Protein 7ROR (pdb70)

Organism: Plasmodium falciparum (isolate 3D7) (NCBI:txid36329)

Sequence (718 aa):
AQEESKIEDVDKILNDILSISSECIQPDELRVKLLLKRKLICYDGFEPSGRMHIAQGLLKSIIVNKLTSNGCTFIFWIADWFAHLNNKMSGDLKKIKKVGSYFIEVWKSCGMNMENVQFLWASEEINKKPNEYWSLVLDDISRSFNINRMKRCLKIMGRSEGEENYCSQILYPCMQCADIFFLNVDICQLGIDQRKVNMMLAREYCDIKKIKKKPVILSHGMLPGLLEGQEKMSKSDENSAIFMDDSESDVNRKIKKAYCPPNVIENNPIYAYAKSIIFPSYNEFNLVRKEKNGGDKTYYTLQELEHDYVNGFIHPLDLKDNVAMYINKLLQPVRDHFQNNIEAKNLLNEIKKYKVTKEIEEKKAQEESKIEDVDKILNDILSISSECIQPDELRVKLLLKRKLICYDGFEPSGRMHIAQGLLKSIIVNKLTSNGCTFIFWIADWFAHLNNKMSGDLKKIKKVGSYFIEVWKSCGMNMENVQFLWASEEINKKPNEYWSLVLDISRSFNINRMKRCLKIMGRSEGEENYCSQILYPCMQCADIFFLNVDICQLGIDQRKVNMMLAREYCDIKKIKKKPVILSHGMLPGLLEGQEKMSKSDENSAIFMDDSESDVNRKIKKAYCPPNVIENNPIYAYAKSIIFPSYNEFNLVRKEKNGGDKTYYTLQELEHDYVNGFIHPLDLKDNVAMYIINKLLQPVRDHFQNNIEAKNNLLNEIKKYKVTK

Foldseek 3Di:
DCVVVVLVVLVVLLVVLLVQFPDKQDSPLVSVVLPDPAAAEEEEEDFLQAFAFCCVALLVQLNVCSRVVSPHAYEYELELVLCLLLCGLVSPSVLRVLSLVLSVLRNCLLHPVDDRYHYHYPVVLCVVPVVLQVVQLVVLLVVDDPVLQLVQQLLSPGHPVDDDDCSSSSSLSNVLSCCVSVVHQEYEYAPSRVSSLVSNQVVCVVVVPPRHHMYGHGYAQAFFEPPRRHQDPPDPLRGHGLQDDLVRLLVSLVPGAADFLDDVSRNLNSLCVSRVCSVVQWAWQADDVVLPGIDIGNDVVVVNVCRNVRSAPSVSSSVRSSVRSNVSSVSVNVSLVPVVVSVVSVVVSNPGDTDD/DVVVVVVVVVVVLVLLCVLLVVLLVQFPDKQDSVLVSVVLPDPAAAEEEEEDFLAAFAFCCLQQLVLLSQQSRVVSRHAYEYEDELVLNLLLCGLVSPSVLRVLSSVLSVLRNVLQPHDCPRYYYHYPVVLCVVPVVLQVVQLVVLLVVDDPVLLLVQQLLSPDHPPDDDDCSSSSSLSNVLSVCVSVPHQEYEYAPSRVSSLVSNQVVCVVVVPPRHHMYRHGYAQAFQAQPGRHQDPVDPLGGDGLPQALVRLLVSLVPGAADFLDDVSGNLVVCCPSRQCSVPCKQWQADDVVLPGIDIGNDNVSVNVCRNVVNQPRVSSSVSSSVSVNVSSVSVNCSLVVPVVSVVSVVVSVPTDRTD

Structure (mmCIF, N/CA/C/O backbone):
data_7ROR
#
_entry.id   7ROR
#
_cell.length_a   137.612
_cell.length_b   46.597
_cell.length_c   141.402
_cell.angle_alpha   90.000
_cell.angle_beta   93.806
_cell.angle_gamma   90.000
#
_symmetry.space_group_name_H-M   'C 1 2 1'
#
loop_
_entity.id
_entity.type
_entity.pdbx_description
1 polymer 'Tyrosine--tRNA ligase'
2 non-polymer "5'-O-[(S)-{[(2S)-2-amino-3-(4-hydroxyphenyl)propanoyl]oxy}(hydroxy)phosphoryl]adenosine"
3 non-polymer 'MALONATE ION'
4 non-polymer 'CHLORIDE ION'
5 non-polymer 'MAGNESIUM 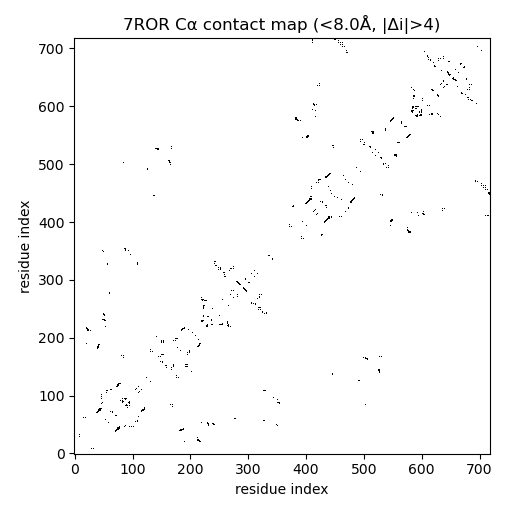ION'
6 water water
#
loop_
_atom_site.group_PDB
_atom_site.id
_atom_site.type_symbol
_atom_site.label_atom_id
_atom_site.label_alt_id
_atom_site.label_comp_id
_atom_site.label_asym_id
_atom_site.label_entity_id
_atom_site.label_seq_id
_atom_site.pdbx_PDB_ins_code
_atom_site.Cartn_x
_atom_site.Cartn_y
_atom_site.Cartn_z
_atom_site.occupancy
_atom_site.B_iso_or_equiv
_atom_site.auth_seq_id
_atom_site.auth_comp_id
_atom_site.auth_asym_id
_atom_site.auth_atom_id
_atom_site.pdbx_PDB_model_num
ATOM 1 N N . ALA A 1 19 ? 51.20002 -2.83657 40.53192 1.000 105.82280 18 ALA A N 1
ATOM 2 C CA . ALA A 1 19 ? 49.95783 -3.57084 40.76290 1.000 112.49142 18 ALA A CA 1
ATOM 3 C C . ALA A 1 19 ? 49.22196 -3.06789 42.01431 1.000 113.38848 18 ALA A C 1
ATOM 4 O O . ALA A 1 19 ? 49.57828 -3.40554 43.14882 1.000 91.97398 18 ALA A O 1
ATOM 6 N N . GLN A 1 20 ? 48.18624 -2.25415 41.79299 1.000 123.09568 19 GLN A N 1
ATOM 7 C CA . GLN A 1 20 ? 47.35047 -1.74584 42.87309 1.000 127.97369 19 GLN A CA 1
ATOM 8 C C . GLN A 1 20 ? 45.91017 -2.24562 42.81448 1.000 122.37887 19 GLN A C 1
ATOM 9 O O . GLN A 1 20 ? 45.15295 -2.01637 43.76760 1.000 113.92003 19 GLN A O 1
ATOM 15 N N . GLU A 1 21 ? 45.50448 -2.91412 41.72861 1.000 116.43361 20 GLU A N 1
ATOM 16 C CA . GLU A 1 21 ? 44.21364 -3.59525 41.73574 1.000 109.98176 20 GLU A CA 1
ATOM 17 C C . GLU A 1 21 ? 44.20949 -4.77090 42.69991 1.000 105.38266 20 GLU A C 1
ATOM 18 O O . GLU A 1 21 ? 43.12801 -5.21873 43.11175 1.000 94.92215 20 GLU A O 1
ATOM 24 N N . GLU A 1 22 ? 45.40154 -5.28183 43.03962 1.000 105.56519 21 GLU A N 1
ATOM 25 C CA . GLU A 1 22 ? 45.55575 -6.24262 44.12748 1.000 93.60016 21 GLU A CA 1
ATOM 26 C C . GLU A 1 22 ? 44.86904 -5.74856 45.38958 1.000 84.02580 21 GLU A C 1
ATOM 27 O O . GLU A 1 22 ? 44.06305 -6.46477 45.99371 1.000 83.68552 21 GLU A O 1
ATOM 33 N N . SER A 1 23 ? 45.18175 -4.51660 45.80310 1.000 86.43146 22 SER A N 1
ATOM 34 C CA . SER A 1 23 ? 44.49232 -3.91944 46.94276 1.000 90.03440 22 SER A CA 1
ATOM 35 C C . SER A 1 23 ? 42.98722 -3.83208 46.69614 1.000 90.06973 22 SER A C 1
ATOM 36 O O . SER A 1 23 ? 42.18525 -4.17851 47.57682 1.000 76.74420 22 SER A O 1
ATOM 39 N N . LYS A 1 24 ? 42.59018 -3.38956 45.49619 1.000 90.46982 23 LYS A N 1
ATOM 40 C CA . LYS A 1 24 ? 41.17236 -3.25764 45.16408 1.000 89.28010 23 LYS A CA 1
ATOM 41 C C . LYS A 1 24 ? 40.43312 -4.56052 45.41901 1.000 83.15999 23 LYS A C 1
ATOM 42 O O . LYS A 1 24 ? 39.37592 -4.57843 46.06203 1.000 81.41930 23 LYS A O 1
ATOM 48 N N . ILE A 1 25 ? 41.00337 -5.67016 44.94206 1.000 85.81063 24 ILE A N 1
ATOM 49 C CA . ILE A 1 25 ? 40.34627 -6.96524 45.06443 1.000 78.80669 24 ILE A CA 1
ATOM 50 C C . ILE A 1 25 ? 40.31629 -7.42996 46.51444 1.000 82.35971 24 ILE A C 1
ATOM 51 O O . ILE A 1 25 ? 39.29379 -7.94300 46.98504 1.000 69.62129 24 ILE A O 1
ATOM 56 N N . GLU A 1 26 ? 41.43607 -7.29294 47.24031 1.000 64.74966 25 GLU A N 1
ATOM 57 C CA . GLU A 1 26 ? 41.42643 -7.67405 48.64797 1.000 72.08736 25 GLU A CA 1
ATOM 58 C C . GLU A 1 26 ? 40.38468 -6.88761 49.41002 1.000 68.13074 25 GLU A C 1
ATOM 59 O O . GLU A 1 26 ? 39.64657 -7.45567 50.22221 1.000 65.32636 25 GLU A O 1
ATOM 65 N N . ASP A 1 27 ? 40.29128 -5.58220 49.14282 1.000 69.88958 26 ASP A N 1
ATOM 66 C CA . ASP A 1 27 ? 39.29169 -4.76306 49.82231 1.000 73.93225 26 ASP A CA 1
ATOM 67 C C . ASP A 1 27 ? 37.89537 -5.32464 49.57838 1.000 69.81618 26 ASP A C 1
ATOM 68 O O . ASP A 1 27 ? 37.18097 -5.69058 50.52217 1.000 63.77812 26 ASP A O 1
ATOM 73 N N . VAL A 1 28 ? 37.52517 -5.45902 48.29792 1.000 69.93379 27 VAL A N 1
ATOM 74 C CA . VAL A 1 28 ? 36.16598 -5.85674 47.92892 1.000 73.52769 27 VAL A CA 1
ATOM 75 C C . VAL A 1 28 ? 35.80983 -7.19361 48.55674 1.000 66.87684 27 VAL A C 1
ATOM 76 O O . VAL A 1 28 ? 34.70671 -7.37340 49.08282 1.000 60.17716 27 VAL A O 1
ATOM 80 N N . ASP A 1 29 ? 36.74694 -8.14608 48.52215 1.000 61.19195 28 ASP A N 1
ATOM 81 C CA . ASP A 1 29 ? 36.52785 -9.45260 49.13896 1.000 61.12382 28 ASP A CA 1
ATOM 82 C C . ASP A 1 29 ? 36.23066 -9.32496 50.62601 1.000 65.37456 28 ASP A C 1
ATOM 83 O O . ASP A 1 29 ? 35.38002 -10.04517 51.16358 1.000 63.38887 28 ASP A O 1
ATOM 88 N N . LYS A 1 30 ? 36.94279 -8.43338 51.31887 1.000 72.64741 29 LYS A N 1
ATOM 89 C CA . LYS A 1 30 ? 36.65506 -8.21740 52.73421 1.000 71.83361 29 LYS A CA 1
ATOM 90 C C . LYS A 1 30 ? 35.28673 -7.57339 52.91277 1.000 66.78476 29 LYS A C 1
ATOM 91 O O . LYS A 1 30 ? 34.49306 -8.01733 53.75483 1.000 57.80359 29 LYS A O 1
ATOM 97 N N . ILE A 1 31 ? 35.01492 -6.50209 52.14656 1.000 58.45145 30 ILE A N 1
ATOM 98 C CA . ILE A 1 31 ? 33.68741 -5.88206 52.12436 1.000 68.41158 30 ILE A CA 1
ATOM 99 C C . ILE A 1 31 ? 32.61468 -6.95251 52.01870 1.000 63.95562 30 ILE A C 1
ATOM 100 O O . ILE A 1 31 ? 31.68882 -7.03054 52.83658 1.000 63.88162 30 ILE A O 1
ATOM 105 N N . LEU A 1 32 ? 32.73409 -7.78836 50.98348 1.000 60.62404 31 LEU A N 1
ATOM 106 C CA . LEU A 1 32 ? 31.65760 -8.71254 50.65113 1.000 62.06745 31 LEU A CA 1
ATOM 107 C C . LEU A 1 32 ? 31.41336 -9.69311 51.78956 1.000 72.65181 31 LEU A C 1
ATOM 108 O O . LEU A 1 32 ? 30.25940 -10.01315 52.10878 1.000 65.04173 31 LEU A O 1
ATOM 113 N N . ASN A 1 33 ? 32.49670 -10.15485 52.43485 1.000 69.95069 32 ASN A N 1
ATOM 114 C CA . ASN A 1 33 ? 32.37745 -11.10400 53.54101 1.000 63.70562 32 ASN A CA 1
ATOM 115 C C . ASN A 1 33 ? 31.63242 -10.50003 54.71857 1.000 58.51792 32 ASN A C 1
ATOM 116 O O . ASN A 1 33 ? 30.79688 -11.16909 55.33578 1.000 70.64039 32 ASN A O 1
ATOM 121 N N . ASP A 1 34 ? 31.95768 -9.25243 55.07755 1.000 69.06223 33 ASP A N 1
ATOM 122 C CA . ASP A 1 34 ? 31.24968 -8.58423 56.16843 1.000 74.00065 33 ASP A CA 1
ATOM 123 C C . ASP A 1 34 ? 29.76776 -8.44403 55.83756 1.000 68.43027 33 ASP A C 1
ATOM 124 O O . ASP A 1 34 ? 28.89894 -8.79483 56.64582 1.000 60.87877 33 ASP A O 1
ATOM 129 N N . ILE A 1 35 ? 29.47127 -7.98247 54.62022 1.000 70.50880 34 ILE A N 1
ATOM 130 C CA . ILE A 1 35 ? 28.08854 -7.74049 54.21370 1.000 68.30497 34 ILE A CA 1
ATOM 131 C C . ILE A 1 35 ? 27.26840 -9.02872 54.28647 1.000 73.40989 34 ILE A C 1
ATOM 132 O O . ILE A 1 35 ? 26.17455 -9.05502 54.86845 1.000 70.70991 34 ILE A O 1
ATOM 137 N N . LEU A 1 36 ? 27.79886 -10.12481 53.72656 1.000 62.48239 35 LEU A N 1
ATOM 138 C CA . LEU A 1 36 ? 27.08005 -11.39999 53.75865 1.000 69.58445 35 LEU A CA 1
ATOM 139 C C . LEU A 1 36 ? 26.83600 -11.89388 55.18390 1.000 74.86383 35 LEU A C 1
ATOM 140 O O . LEU A 1 36 ? 25.83171 -12.56963 55.44733 1.000 75.55384 35 LEU A O 1
ATOM 145 N N . SER A 1 37 ? 27.73500 -11.57739 56.11473 1.000 81.20915 36 SER A N 1
ATOM 146 C CA . SER A 1 37 ? 27.53743 -12.01648 57.48985 1.000 85.43742 36 SER A CA 1
ATOM 147 C C . SER A 1 37 ? 26.32241 -11.33642 58.10845 1.000 82.96109 36 SER A C 1
ATOM 148 O O . SER A 1 37 ? 25.43097 -12.00907 58.64186 1.000 88.69670 36 SER A O 1
ATOM 151 N N . ILE A 1 38 ? 26.26071 -10.00093 58.02425 1.000 75.58451 37 ILE A N 1
ATOM 152 C CA . ILE A 1 38 ? 25.12502 -9.26151 58.57167 1.000 82.37720 37 ILE A CA 1
ATOM 153 C C . ILE A 1 38 ? 23.85840 -9.55017 57.76951 1.000 84.46348 37 ILE A C 1
ATOM 154 O O . ILE A 1 38 ? 22.76182 -9.65955 58.33013 1.000 92.84385 37 ILE A O 1
ATOM 159 N N . SER A 1 39 ? 23.98397 -9.69050 56.45546 1.000 81.93763 38 SER A N 1
ATOM 160 C CA . SER A 1 39 ? 22.82362 -9.99698 55.63709 1.000 65.25748 38 SER A CA 1
ATOM 161 C C . SER A 1 39 ? 22.33315 -11.42202 55.90366 1.000 65.81204 38 SER A C 1
ATOM 162 O O . SER A 1 39 ? 23.07557 -12.30333 56.34401 1.000 66.44045 38 SER A O 1
ATOM 165 N N . SER A 1 40 ? 21.05323 -11.63811 55.62696 1.000 54.82332 39 SER A N 1
ATOM 166 C CA . SER A 1 40 ? 20.42575 -12.95070 55.72168 1.000 58.08031 39 SER A CA 1
ATOM 167 C C . SER A 1 40 ? 20.50646 -13.74666 54.42288 1.000 68.05716 39 SER A C 1
ATOM 168 O O . SER A 1 40 ? 20.49029 -14.98667 54.45964 1.000 65.78061 39 SER A O 1
ATOM 171 N N . GLU A 1 41 ? 20.58788 -13.06761 53.27924 1.000 60.53581 40 GLU A N 1
ATOM 172 C CA . GLU A 1 41 ? 20.66128 -13.73903 51.98842 1.000 53.71951 40 GLU A CA 1
ATOM 173 C C . GLU A 1 41 ? 21.04714 -12.70832 50.94298 1.000 57.11647 40 GLU A C 1
ATOM 174 O O . GLU A 1 41 ? 20.62267 -11.55215 51.02088 1.000 55.34930 40 GLU A O 1
ATOM 180 N N . CYS A 1 42 ? 21.88890 -13.10589 49.99710 1.000 55.00233 41 CYS A N 1
ATOM 181 C CA . CYS A 1 42 ? 22.29287 -12.20105 48.93125 1.000 53.70435 41 CYS A CA 1
ATOM 182 C C . CYS A 1 42 ? 22.07022 -12.90099 47.60951 1.000 58.56157 41 CYS A C 1
ATOM 183 O O . CYS A 1 42 ? 22.70237 -13.92318 47.33173 1.000 55.24477 41 CYS A O 1
ATOM 186 N N . ILE A 1 43 ? 21.17055 -12.35885 46.79774 1.000 52.18352 42 ILE A N 1
ATOM 187 C CA . ILE A 1 43 ? 20.88257 -13.01416 45.54081 1.000 57.64440 42 ILE A CA 1
ATOM 188 C C . ILE A 1 43 ? 21.97772 -12.60947 44.57637 1.000 67.21366 42 ILE A C 1
ATOM 189 O O . ILE A 1 43 ? 21.90585 -11.57343 43.90204 1.000 64.93232 42 ILE A O 1
ATOM 194 N N . GLN A 1 44 ? 23.02742 -13.42989 44.61586 1.000 66.92661 43 GLN A N 1
ATOM 195 C CA . GLN A 1 44 ? 24.26642 -13.59297 43.88339 1.000 67.82649 43 GLN A CA 1
ATOM 196 C C . GLN A 1 44 ? 25.34833 -12.71020 44.48015 1.000 60.20614 43 GLN A C 1
ATOM 197 O O . GLN A 1 44 ? 25.52224 -11.53639 44.11967 1.000 55.12068 43 GLN A O 1
ATOM 203 N N . PRO A 1 45 ? 26.08694 -13.28256 45.41538 1.000 62.80790 44 PRO A N 1
ATOM 204 C CA . PRO A 1 45 ? 27.36911 -12.69129 45.80286 1.000 59.51463 44 PRO A CA 1
ATOM 205 C C . PRO A 1 45 ? 28.18160 -12.26284 44.59988 1.000 57.99154 44 PRO A C 1
ATOM 206 O O . PRO A 1 45 ? 28.70819 -11.14601 44.60155 1.000 62.33517 44 PRO A O 1
ATOM 210 N N . ASP A 1 46 ? 28.24562 -13.09226 43.54482 1.000 58.09343 45 ASP A N 1
ATOM 211 C CA . ASP A 1 46 ? 29.10561 -12.78349 42.40116 1.000 60.61721 45 ASP A CA 1
ATOM 212 C C . ASP A 1 46 ? 28.62112 -11.54898 41.65175 1.000 63.13687 45 ASP A C 1
ATOM 213 O O . ASP A 1 46 ? 29.42581 -10.80621 41.07495 1.000 56.05068 45 ASP A O 1
ATOM 218 N N . GLU A 1 47 ? 27.31645 -11.31550 41.62156 1.000 57.48483 46 GLU A N 1
ATOM 219 C CA . GLU A 1 47 ? 26.85398 -10.05963 41.05688 1.000 59.08136 46 GLU A CA 1
ATOM 220 C C . GLU A 1 47 ? 27.17983 -8.91386 41.99734 1.000 54.84212 46 GLU A C 1
ATOM 221 O O . GLU A 1 47 ? 27.53975 -7.81998 41.54837 1.000 55.68606 46 GLU A O 1
ATOM 227 N N . LEU A 1 48 ? 27.05078 -9.15242 43.30714 1.000 46.85940 47 LEU A N 1
ATOM 228 C CA . LEU A 1 48 ? 27.34665 -8.11345 44.28140 1.000 47.78723 47 LEU A CA 1
ATOM 229 C C . LEU A 1 48 ? 28.82019 -7.77334 44.24401 1.000 62.24216 47 LEU A C 1
ATOM 230 O O . LEU A 1 48 ? 29.21450 -6.62361 44.46033 1.000 58.25685 47 LEU A O 1
ATOM 235 N N . ARG A 1 49 ? 29.64911 -8.78267 44.00202 1.000 62.24018 48 ARG A N 1
ATOM 236 C CA . ARG A 1 49 ? 31.07406 -8.55514 43.84057 1.000 64.37724 48 ARG A CA 1
ATOM 237 C C . ARG A 1 49 ? 31.33038 -7.69565 42.61072 1.000 64.89971 48 ARG A C 1
ATOM 238 O O . ARG A 1 49 ? 32.08564 -6.71807 42.66677 1.000 66.27626 48 ARG A O 1
ATOM 246 N N . VAL A 1 50 ? 30.66998 -8.02282 41.49860 1.000 63.57739 49 VAL A N 1
ATOM 247 C CA . VAL A 1 50 ? 30.80788 -7.22131 40.28559 1.000 59.38852 49 VAL A CA 1
ATOM 248 C C . VAL A 1 50 ? 30.35704 -5.79307 40.54263 1.000 74.67123 49 VAL A C 1
ATOM 249 O O . VAL A 1 50 ? 30.97511 -4.83517 40.06343 1.000 79.94942 49 VAL A O 1
ATOM 253 N N . LYS A 1 51 ? 29.26859 -5.62847 41.29889 1.000 70.19217 50 LYS A N 1
ATOM 254 C CA . LYS A 1 51 ? 28.78963 -4.29144 41.61791 1.000 67.51852 50 LYS A CA 1
ATOM 255 C C . LYS A 1 51 ? 29.84293 -3.52641 42.39801 1.000 57.11119 50 LYS A C 1
ATOM 256 O O . LYS A 1 51 ? 30.22282 -2.41296 42.02042 1.000 65.82840 50 LYS A O 1
ATOM 262 N N . LEU A 1 52 ? 30.32094 -4.11888 43.50191 1.000 62.52359 51 LEU A N 1
ATOM 263 C CA . LEU A 1 52 ? 31.29459 -3.46464 44.37616 1.000 54.41968 51 LEU A CA 1
ATOM 264 C C . LEU A 1 52 ? 32.56300 -3.08711 43.62062 1.000 68.21792 51 LEU A C 1
ATOM 265 O O . LEU A 1 52 ? 33.32111 -2.22737 44.08627 1.000 72.87875 51 LEU A O 1
ATOM 270 N N . LEU A 1 53 ? 32.79915 -3.69624 42.45875 1.000 74.11890 52 LEU A N 1
ATOM 271 C CA . LEU A 1 53 ? 33.93791 -3.37829 41.60604 1.000 83.01357 52 LEU A CA 1
ATOM 272 C C . LEU A 1 53 ? 33.55758 -2.45119 40.45792 1.000 84.60601 52 LEU A C 1
ATOM 273 O O . LEU A 1 53 ? 34.13734 -2.54432 39.37016 1.000 83.94110 52 LEU A O 1
ATOM 278 N N . LEU A 1 54 ? 32.58489 -1.57145 40.66380 1.000 56.35172 53 LEU A N 1
ATOM 279 C CA . LEU A 1 54 ? 32.30682 -0.49400 39.71880 1.000 85.77144 53 LEU A CA 1
ATOM 280 C C . LEU A 1 54 ? 32.80060 0.80455 40.34296 1.000 96.56396 53 LEU A C 1
ATOM 281 O O . LEU A 1 54 ? 32.49610 1.09025 41.50882 1.000 97.80656 53 LEU A O 1
ATOM 286 N N . LYS A 1 55 ? 33.57191 1.58372 39.57690 1.000 105.51362 54 LYS A N 1
ATOM 287 C CA . LYS A 1 55 ? 34.17362 2.80499 40.10904 1.000 107.70621 54 LYS A CA 1
ATOM 288 C C . LYS A 1 55 ? 33.12792 3.90465 40.28613 1.000 107.78436 54 LYS A C 1
ATOM 289 O O . LYS A 1 55 ? 33.42462 5.08314 40.06341 1.000 119.66274 54 LYS A O 1
ATOM 295 N N . ARG A 1 56 ? 31.90757 3.53798 40.68846 1.000 92.38844 55 ARG A N 1
ATOM 296 C CA . ARG A 1 56 ? 30.83709 4.49589 40.93914 1.000 88.23189 55 ARG A CA 1
ATOM 297 C C . ARG A 1 56 ? 30.24593 4.24087 42.32355 1.000 82.30909 55 ARG A C 1
ATOM 298 O O . ARG A 1 56 ? 30.65403 3.31829 43.04421 1.000 96.13725 55 ARG A O 1
ATOM 306 N N . LYS A 1 57 ? 29.31199 5.10115 42.72489 1.000 77.15309 56 LYS A N 1
ATOM 307 C CA . LYS A 1 57 ? 28.56716 4.88788 43.95813 1.000 64.01578 56 LYS A CA 1
ATOM 308 C C . LYS A 1 57 ? 27.37580 3.99787 43.64130 1.000 47.98265 56 LYS A C 1
ATOM 309 O O . LYS A 1 57 ? 26.62450 4.27925 42.70753 1.000 55.26661 56 LYS A O 1
ATOM 315 N N . LEU A 1 58 ? 27.24665 2.89226 44.36503 1.000 47.21132 57 LEU A N 1
ATOM 316 C CA . LEU A 1 58 ? 26.07102 2.04261 44.20793 1.000 42.29526 57 LEU A CA 1
ATOM 317 C C . LEU A 1 58 ? 24.88726 2.66806 44.91502 1.000 41.80011 57 LEU A C 1
ATOM 318 O O . LEU A 1 58 ? 25.03730 3.33215 45.95368 1.000 41.19577 57 LEU A O 1
ATOM 323 N N . ILE A 1 59 ? 23.70314 2.41321 44.36592 1.000 38.01212 58 ILE A N 1
ATOM 324 C CA . ILE A 1 59 ? 22.44682 2.87580 44.93413 1.000 35.20109 58 ILE A CA 1
ATOM 325 C C . ILE A 1 59 ? 21.77287 1.71993 45.65196 1.000 40.81826 58 ILE A C 1
ATOM 326 O O . ILE A 1 59 ? 21.39541 0.71912 45.02807 1.000 35.62934 58 ILE A O 1
ATOM 331 N N . CYS A 1 60 ? 21.56926 1.88938 46.95549 1.000 34.83776 59 CYS A N 1
ATOM 332 C CA . CYS A 1 60 ? 20.87824 0.94007 47.80589 1.000 31.51547 59 CYS A CA 1
ATOM 333 C C . CYS A 1 60 ? 19.56651 1.55546 48.24977 1.000 35.32942 59 CYS A C 1
ATOM 334 O O . CYS A 1 60 ? 19.46156 2.78667 48.36002 1.000 35.53896 59 CYS A O 1
ATOM 337 N N . TYR A 1 61 ? 18.55296 0.71845 48.52377 1.000 33.39840 60 TYR A N 1
ATOM 338 C CA . TYR A 1 61 ? 17.38269 1.34337 49.13712 1.000 31.32163 60 TYR A CA 1
ATOM 339 C C . TYR A 1 61 ? 16.63779 0.36897 50.03589 1.000 30.88784 60 TYR A C 1
ATOM 340 O O . TYR A 1 61 ? 16.69672 -0.85966 49.87486 1.000 31.08348 60 TYR A O 1
ATOM 349 N N . ASP A 1 62 ? 15.83871 0.96581 50.91291 1.000 32.39370 61 ASP A N 1
ATOM 350 C CA . ASP A 1 62 ? 14.82907 0.26213 51.68545 1.000 33.29077 61 ASP A CA 1
ATOM 351 C C . ASP A 1 62 ? 13.61750 1.17853 51.65882 1.000 32.67625 61 ASP A C 1
ATOM 352 O O . ASP A 1 62 ? 13.73431 2.39751 51.46943 1.000 32.37465 61 ASP A O 1
ATOM 357 N N . GLY A 1 63 ? 12.45157 0.60103 51.83578 1.000 29.79444 62 GLY A N 1
ATOM 358 C CA . GLY A 1 63 ? 11.23631 1.37497 51.80068 1.000 31.94830 62 GLY A CA 1
ATOM 359 C C . GLY A 1 63 ? 10.35925 1.02774 52.97806 1.000 31.08912 62 GLY A C 1
ATOM 360 O O . GLY A 1 63 ? 10.36029 -0.10352 53.45423 1.000 32.82368 62 GLY A O 1
ATOM 361 N N . PHE A 1 64 ? 9.58379 2.03128 53.42180 1.000 29.84583 63 PHE A N 1
ATOM 362 C CA . PHE A 1 64 ? 8.77368 1.99474 54.64068 1.000 28.77070 63 PHE A CA 1
ATOM 363 C C . PHE A 1 64 ? 7.39105 2.59207 54.41922 1.000 34.08987 63 PHE A C 1
ATOM 364 O O . PHE A 1 64 ? 7.28037 3.76346 54.05978 1.000 33.85026 63 PHE A O 1
ATOM 372 N N . GLU A 1 65 ? 6.36184 1.84917 54.76970 1.000 34.17614 64 GLU A N 1
ATOM 373 C CA . GLU A 1 65 ? 5.02585 2.43606 54.84886 1.000 38.17179 64 GLU A CA 1
ATOM 374 C C . GLU A 1 65 ? 4.93234 3.28062 56.10289 1.000 39.34355 64 GLU A C 1
ATOM 375 O O . GLU A 1 65 ? 5.17446 2.75658 57.20328 1.000 36.62760 64 GLU A O 1
ATOM 381 N N . PRO A 1 66 ? 4.58208 4.57531 56.00348 1.000 35.49481 65 PRO A N 1
ATOM 382 C CA . PRO A 1 66 ? 4.35641 5.33067 57.23668 1.000 35.78293 65 PRO A CA 1
ATOM 383 C C . PRO A 1 66 ? 3.00401 4.98416 57.84781 1.000 38.37428 65 PRO A C 1
ATOM 384 O O . PRO A 1 66 ? 2.03741 5.69221 57.69066 1.000 38.86604 65 PRO A O 1
ATOM 388 N N . SER A 1 67 ? 2.96205 3.87653 58.59113 1.000 40.50950 66 SER A N 1
ATOM 389 C CA . SER A 1 67 ? 1.71525 3.25948 59.04161 1.000 46.23954 66 SER A CA 1
ATOM 390 C C . SER A 1 67 ? 1.55401 3.24993 60.55796 1.000 49.85041 66 SER A C 1
ATOM 391 O O . SER A 1 67 ? 0.61137 2.61406 61.05967 1.000 44.45590 66 SER A O 1
ATOM 394 N N . GLY A 1 68 ? 2.46183 3.89133 61.29541 1.000 43.50437 67 GLY A N 1
ATOM 395 C CA . GLY A 1 68 ? 2.44378 3.88315 62.74605 1.000 43.62577 67 GLY A CA 1
ATOM 396 C C . GLY A 1 68 ? 3.82793 4.24393 63.25465 1.000 40.92164 67 GLY A C 1
ATOM 397 O O . GLY A 1 68 ? 4.71319 4.58291 62.47766 1.000 40.50901 67 GLY A O 1
ATOM 398 N N . ARG A 1 69 ? 3.99431 4.14967 64.57004 1.000 41.18495 68 ARG A N 1
ATOM 399 C CA . ARG A 1 69 ? 5.32057 4.35560 65.15875 1.000 41.37623 68 ARG A CA 1
ATOM 400 C C . ARG A 1 69 ? 6.33777 3.36430 64.59665 1.000 41.83313 68 ARG A C 1
ATOM 401 O O . ARG A 1 69 ? 6.00744 2.23207 64.24190 1.000 44.45200 68 ARG A O 1
ATOM 409 N N . MET A 1 70 ? 7.60351 3.80242 64.54301 1.000 42.50817 69 MET A N 1
ATOM 410 C CA . MET A 1 70 ? 8.69486 2.99055 64.00922 1.000 44.42557 69 MET A CA 1
ATOM 411 C C . MET A 1 70 ? 9.19962 2.04078 65.09321 1.000 35.26165 69 MET A C 1
ATOM 412 O O . MET A 1 70 ? 9.40718 2.46696 66.22850 1.000 37.15339 69 MET A O 1
ATOM 417 N N . HIS A 1 71 ? 9.37936 0.76515 64.76777 1.000 41.07686 70 HIS A N 1
ATOM 418 C CA . HIS A 1 71 ? 9.89198 -0.13746 65.78938 1.000 41.00587 70 HIS A CA 1
ATOM 419 C C . HIS A 1 71 ? 11.39797 -0.32088 65.62408 1.000 38.15412 70 HIS A C 1
ATOM 420 O O . HIS A 1 71 ? 12.02191 0.14633 64.65747 1.000 35.93033 70 HIS A O 1
ATOM 427 N N . ILE A 1 72 ? 12.01143 -0.97763 66.61200 1.000 34.46123 71 ILE A N 1
ATOM 428 C CA . ILE A 1 72 ? 13.47014 -0.88383 66.64085 1.000 35.53246 71 ILE A CA 1
ATOM 429 C C . ILE A 1 72 ? 14.14073 -1.57486 65.47050 1.000 38.31617 71 ILE A C 1
ATOM 430 O O . ILE A 1 72 ? 15.32454 -1.28567 65.19643 1.000 36.18355 71 ILE A O 1
ATOM 435 N N . ALA A 1 73 ? 13.44816 -2.48158 64.75585 1.000 33.84532 72 ALA A N 1
ATOM 436 C CA . ALA A 1 73 ? 14.13415 -3.08585 63.61610 1.000 33.17165 72 ALA A CA 1
ATOM 437 C C . ALA A 1 73 ? 14.39896 -2.03412 62.55607 1.000 37.81998 72 ALA A C 1
ATOM 438 O O . ALA A 1 73 ? 15.40136 -2.09993 61.83414 1.000 37.54890 72 ALA A O 1
ATOM 440 N N . GLN A 1 74 ? 13.53205 -1.02194 62.48250 1.000 41.47285 73 GLN A N 1
ATOM 441 C CA . GLN A 1 74 ? 13.56672 -0.05530 61.39578 1.000 33.41971 73 GLN A CA 1
ATOM 442 C C . GLN A 1 74 ? 14.44424 1.14126 61.70658 1.000 38.46876 73 GLN A C 1
ATOM 443 O O . GLN A 1 74 ? 14.74002 1.92993 60.80298 1.000 33.96375 73 GLN A O 1
ATOM 449 N N . GLY A 1 75 ? 14.90746 1.27154 62.95205 1.000 42.01608 74 GLY A N 1
ATOM 450 C CA . GLY A 1 75 ? 15.86757 2.29145 63.31219 1.000 36.58991 74 GLY A CA 1
ATOM 451 C C . GLY A 1 75 ? 17.20502 1.71381 63.77439 1.000 37.67206 74 GLY A C 1
ATOM 452 O O . GLY A 1 75 ? 18.20157 1.81427 63.05370 1.000 36.62906 74 GLY A O 1
ATOM 453 N N . LEU A 1 76 ? 17.22027 1.08654 64.95778 1.000 35.23129 75 LEU A N 1
ATOM 454 C CA . LEU A 1 76 ? 18.46819 0.59706 65.54477 1.000 32.51597 75 LEU A CA 1
ATOM 455 C C . LEU A 1 76 ? 19.10826 -0.47078 64.67389 1.000 39.52205 75 LEU A C 1
ATOM 456 O O . LEU A 1 76 ? 20.32318 -0.42539 64.41136 1.000 39.25566 75 LEU A O 1
ATOM 461 N N . LEU A 1 77 ? 18.30944 -1.46712 64.22555 1.000 34.53311 76 LEU A N 1
ATOM 462 C CA . LEU A 1 77 ? 18.89357 -2.49698 63.36126 1.000 35.16526 76 LEU A CA 1
ATOM 463 C C . LEU A 1 77 ? 19.24216 -1.93258 61.98992 1.000 36.72726 76 LEU A C 1
ATOM 464 O O . LEU A 1 77 ? 20.32156 -2.20777 61.45488 1.000 37.81614 76 LEU A O 1
ATOM 469 N N . LYS A 1 78 ? 18.34757 -1.11843 61.42883 1.000 38.21370 77 LYS A N 1
ATOM 470 C CA . LYS A 1 78 ? 18.57941 -0.53348 60.11031 1.000 37.64837 77 LYS A CA 1
ATOM 471 C C . LYS A 1 78 ? 19.90176 0.21246 60.05302 1.000 36.36648 77 LYS A C 1
ATOM 472 O O . LYS A 1 78 ? 20.63275 0.14123 59.04509 1.000 35.96004 77 LYS A O 1
ATOM 478 N N . SER A 1 79 ? 20.23080 0.93049 61.13422 1.000 35.46619 78 SER A N 1
ATOM 479 C CA . SER A 1 79 ? 21.40425 1.78738 61.15809 1.000 38.23646 78 SER A CA 1
ATOM 480 C C . SER A 1 79 ? 22.69664 0.99628 60.94671 1.000 36.05647 78 SER A C 1
ATOM 481 O O . SER A 1 79 ? 23.65210 1.50631 60.34379 1.000 37.85714 78 SER A O 1
ATOM 484 N N . ILE A 1 80 ? 22.74157 -0.24216 61.42858 1.000 38.82703 79 ILE A N 1
ATOM 485 C CA . ILE A 1 80 ? 23.97277 -1.03093 61.36663 1.000 41.99295 79 ILE A CA 1
ATOM 486 C C . ILE A 1 80 ? 24.33669 -1.33799 59.91326 1.000 41.92801 79 ILE A C 1
ATOM 487 O O . ILE A 1 80 ? 25.45896 -1.06060 59.46397 1.000 36.73509 79 ILE A O 1
ATOM 492 N N . ILE A 1 81 ? 23.38316 -1.87228 59.13733 1.000 35.01361 80 ILE A N 1
ATOM 493 C CA . ILE A 1 81 ? 23.68862 -2.19207 57.74714 1.000 39.18167 80 ILE A CA 1
ATOM 494 C C . ILE A 1 81 ? 23.79080 -0.91517 56.89854 1.000 32.95639 80 ILE A C 1
ATOM 495 O O . ILE A 1 81 ? 24.64242 -0.84121 56.00266 1.000 34.84030 80 ILE A O 1
ATOM 500 N N . VAL A 1 82 ? 22.99089 0.12041 57.17793 1.000 33.28482 81 VAL A N 1
ATOM 501 C CA . VAL A 1 82 ? 23.11091 1.33527 56.36317 1.000 37.78462 81 VAL A CA 1
ATOM 502 C C . VAL A 1 82 ? 24.52497 1.91252 56.48054 1.000 34.80379 81 VAL A C 1
ATOM 503 O O . VAL A 1 82 ? 25.18533 2.23581 55.47078 1.000 32.95472 81 VAL A O 1
ATOM 507 N N . ASN A 1 83 ? 25.02133 2.04193 57.71380 1.000 35.87471 82 ASN A N 1
ATOM 508 C CA . ASN A 1 83 ? 26.32990 2.68066 57.87966 1.000 39.24015 82 ASN A CA 1
ATOM 509 C C . ASN A 1 83 ? 27.45984 1.84161 57.29006 1.000 38.45809 82 ASN A C 1
ATOM 510 O O . ASN A 1 83 ? 28.46250 2.39344 56.80559 1.000 35.98056 82 ASN A O 1
ATOM 515 N N . LYS A 1 84 ? 27.31696 0.52261 57.30942 1.000 35.88235 83 LYS A N 1
ATOM 516 C CA . LYS A 1 84 ? 28.28684 -0.33640 56.64370 1.000 38.48581 83 LYS A CA 1
ATOM 517 C C . LYS A 1 84 ? 28.32822 -0.09990 55.13993 1.000 42.31133 83 LYS A C 1
ATOM 518 O O . LYS A 1 84 ? 29.40962 -0.14466 54.53094 1.000 42.08599 83 LYS A O 1
ATOM 524 N N . LEU A 1 85 ? 27.16449 0.13147 54.50804 1.000 38.39089 84 LEU A N 1
ATOM 525 C CA . LEU A 1 85 ? 27.15456 0.33134 53.06916 1.000 39.30040 84 LEU A CA 1
ATOM 526 C C . LEU A 1 85 ? 27.59534 1.73652 52.69282 1.000 39.06790 84 LEU A C 1
ATOM 527 O O . LEU A 1 85 ? 28.41095 1.90580 51.77546 1.000 40.71323 84 LEU A O 1
ATOM 532 N N . THR A 1 86 ? 27.06095 2.76143 53.36906 1.000 34.97657 85 THR A N 1
ATOM 533 C CA . THR A 1 86 ? 27.42633 4.12865 52.99751 1.000 38.19571 85 THR A CA 1
ATOM 534 C C . THR A 1 86 ? 28.91971 4.38773 53.22528 1.000 44.57353 85 THR A C 1
ATOM 535 O O . THR A 1 86 ? 29.57073 5.07636 52.42952 1.000 41.92156 85 THR A O 1
ATOM 539 N N . SER A 1 87 ? 29.48076 3.83705 54.29677 1.000 39.94034 86 SER A N 1
ATOM 540 C CA . SER A 1 87 ? 30.88181 4.12772 54.59687 1.000 44.00647 86 SER A CA 1
ATOM 541 C C . SER A 1 87 ? 31.79739 3.64509 53.49161 1.000 48.23465 86 SER A C 1
ATOM 542 O O . SER A 1 87 ? 32.94265 4.10461 53.39665 1.000 47.72814 86 SER A O 1
ATOM 545 N N . ASN A 1 88 ? 31.30653 2.74596 52.64376 1.000 46.03882 87 ASN A N 1
ATOM 546 C CA . ASN A 1 88 ? 32.05949 2.26019 51.50247 1.000 53.75240 87 ASN A CA 1
ATOM 547 C C . ASN A 1 88 ? 31.81088 3.07169 50.23903 1.000 52.73547 87 ASN A C 1
ATOM 548 O O . ASN A 1 88 ? 32.41908 2.78463 49.20716 1.000 52.57781 87 ASN A O 1
ATOM 553 N N . GLY A 1 89 ? 30.99814 4.11890 50.30888 1.000 42.80676 88 GLY A N 1
ATOM 554 C CA . GLY A 1 89 ? 30.75589 4.96959 49.16463 1.000 44.44098 88 GLY A CA 1
ATOM 555 C C . GLY A 1 89 ? 29.35418 4.85022 48.59710 1.000 43.26901 88 GLY A C 1
ATOM 556 O O . GLY A 1 89 ? 29.00931 5.62753 47.69409 1.000 45.88302 88 GLY A O 1
ATOM 557 N N . CYS A 1 90 ? 28.53076 3.92924 49.10426 1.000 44.19778 89 CYS A N 1
ATOM 558 C CA . CYS A 1 90 ? 27.16769 3.77726 48.57754 1.000 39.62128 89 CYS A CA 1
ATOM 559 C C . CYS A 1 90 ? 26.26859 4.93109 49.01233 1.000 42.95769 89 CYS A C 1
ATOM 560 O O . CYS A 1 90 ? 26.47060 5.54173 50.06590 1.000 39.66030 89 CYS A O 1
ATOM 563 N N . THR A 1 91 ? 25.24749 5.18764 48.20849 1.000 35.70029 90 THR A N 1
ATOM 564 C CA . THR A 1 91 ? 24.11350 6.01828 48.59462 1.000 33.51267 90 THR A CA 1
ATOM 565 C C . THR A 1 91 ? 23.04115 5.07939 49.10732 1.000 39.52223 90 THR A C 1
ATOM 566 O O . THR A 1 91 ? 22.87122 3.98840 48.56657 1.000 39.62108 90 THR A O 1
ATOM 570 N N . PHE A 1 92 ? 22.32500 5.48826 50.15540 1.000 35.94481 91 PHE A N 1
ATOM 571 C CA . PHE A 1 92 ? 21.23802 4.67086 50.67894 1.000 37.18888 91 PHE A CA 1
ATOM 572 C C . PHE A 1 92 ? 19.96648 5.49824 50.70399 1.000 39.03927 91 PHE A C 1
ATOM 573 O O . PHE A 1 92 ? 19.87643 6.46694 51.46094 1.000 34.57819 91 PHE A O 1
ATOM 581 N N . ILE A 1 93 ? 18.97413 5.09380 49.90345 1.000 32.73415 92 ILE A N 1
ATOM 582 C CA . ILE A 1 93 ? 17.71653 5.80980 49.80278 1.000 34.79853 92 ILE A CA 1
ATOM 583 C C . ILE A 1 93 ? 16.74119 5.21207 50.81233 1.000 30.78710 92 ILE A C 1
ATOM 584 O O . ILE A 1 93 ? 16.55885 3.99458 50.86557 1.000 33.20874 92 ILE A O 1
ATOM 589 N N . PHE A 1 94 ? 16.15354 6.05781 51.63908 1.000 31.97738 93 PHE A N 1
ATOM 590 C CA . PHE A 1 94 ? 15.02689 5.66544 52.47005 1.000 29.49365 93 PHE A CA 1
ATOM 591 C C . PHE A 1 94 ? 13.78775 6.12359 51.70682 1.000 32.11827 93 PHE A C 1
ATOM 592 O O . PHE A 1 94 ? 13.56217 7.32907 51.55017 1.000 33.81385 93 PHE A O 1
ATOM 600 N N . TRP A 1 95 ? 13.02474 5.15848 51.19012 1.000 28.74449 94 TRP A N 1
ATOM 601 C CA . TRP A 1 95 ? 11.86096 5.43847 50.36468 1.000 32.06113 94 TRP A CA 1
ATOM 602 C C . TRP A 1 95 ? 10.67268 5.54331 51.30250 1.000 32.01446 94 TRP A C 1
ATOM 603 O O . TRP A 1 95 ? 10.28673 4.54838 51.92845 1.000 33.94612 94 TRP A O 1
ATOM 614 N N . ILE A 1 96 ? 10.14046 6.75561 51.45246 1.000 29.39646 95 ILE A N 1
ATOM 615 C CA . ILE A 1 96 ? 9.03681 6.99831 52.35930 1.000 32.63182 95 ILE A CA 1
ATOM 616 C C . ILE A 1 96 ? 7.78904 6.70393 51.54215 1.000 31.59782 95 ILE A C 1
ATOM 617 O O . ILE A 1 96 ? 7.35564 7.53251 50.74253 1.000 35.39866 95 ILE A O 1
ATOM 622 N N . ALA A 1 97 ? 7.25469 5.49510 51.71208 1.000 30.37040 96 ALA A N 1
ATOM 623 C CA . ALA A 1 97 ? 6.26022 4.92163 50.78989 1.000 29.76730 96 ALA A CA 1
ATOM 624 C C . ALA A 1 97 ? 4.84519 5.37977 51.17713 1.000 33.00296 96 ALA A C 1
ATOM 625 O O . ALA A 1 97 ? 3.96709 4.58909 51.54507 1.000 33.81504 96 ALA A O 1
ATOM 627 N N . ASP A 1 98 ? 4.64621 6.69762 51.10702 1.000 29.54713 97 ASP A N 1
ATOM 628 C CA . ASP A 1 98 ? 3.37411 7.25707 51.58691 1.000 34.38041 97 ASP A CA 1
ATOM 629 C C . ASP A 1 98 ? 2.17481 6.77143 50.75799 1.000 32.87367 97 ASP A C 1
ATOM 630 O O . ASP A 1 98 ? 1.10537 6.45872 51.31157 1.000 34.55193 97 ASP A O 1
ATOM 635 N N . TRP A 1 99 ? 2.29822 6.75622 49.44468 1.000 35.71700 98 TRP A N 1
ATOM 636 C CA . TRP A 1 99 ? 1.15360 6.31458 48.63899 1.000 35.61037 98 TRP A CA 1
ATOM 637 C C . TRP A 1 99 ? 0.87481 4.82765 48.84076 1.000 35.66227 98 TRP A C 1
ATOM 638 O O . TRP A 1 99 ? -0.26901 4.38562 48.72786 1.000 34.68618 98 TRP A O 1
ATOM 649 N N . PHE A 1 100 ? 1.91773 4.04617 49.11436 1.000 33.60050 99 PHE A N 1
ATOM 650 C CA . PHE A 1 100 ? 1.78327 2.61980 49.40315 1.000 33.23476 99 PHE A CA 1
ATOM 651 C C . PHE A 1 100 ? 1.02716 2.36865 50.70145 1.000 37.13879 99 PHE A C 1
ATOM 652 O O . PHE A 1 100 ? 0.13780 1.50083 50.75074 1.000 38.51715 99 PHE A O 1
ATOM 660 N N . ALA A 1 101 ? 1.35176 3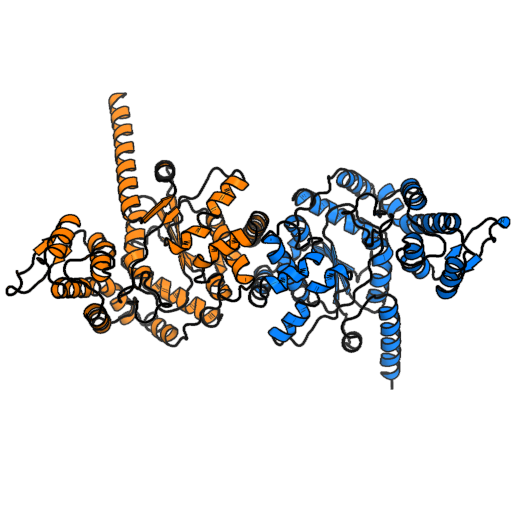.11735 51.76089 1.000 33.48447 100 ALA A N 1
ATOM 661 C CA . ALA A 1 101 ? 0.57122 3.03103 52.99210 1.000 31.20605 100 ALA A CA 1
ATOM 662 C C . ALA A 1 101 ? -0.90688 3.34004 52.74247 1.000 39.64547 100 ALA A C 1
ATOM 663 O O . ALA A 1 101 ? -1.78436 2.66554 53.29788 1.000 40.59095 100 ALA A O 1
ATOM 665 N N . HIS A 1 102 ? -1.20181 4.39386 51.97021 1.000 37.03231 101 HIS A N 1
ATOM 666 C CA . HIS A 1 102 ? -2.61076 4.71953 51.66875 1.000 37.49201 101 HIS A CA 1
ATOM 667 C C . HIS A 1 102 ? -3.26703 3.58919 50.87664 1.000 39.36431 101 HIS A C 1
ATOM 668 O O . HIS A 1 102 ? -4.40018 3.18255 51.16867 1.000 40.69927 101 HIS A O 1
ATOM 675 N N . LEU A 1 103 ? -2.55445 3.04793 49.89099 1.000 39.21856 102 LEU A N 1
ATOM 676 C CA . LEU A 1 103 ? -3.10706 1.95592 49.08339 1.000 41.72439 102 LEU A CA 1
ATOM 677 C C . LEU A 1 103 ? -3.37711 0.73535 49.94314 1.000 44.26482 102 LEU A C 1
ATOM 678 O O . LEU A 1 103 ? -4.33604 -0.00708 49.70111 1.000 44.22536 102 LEU A O 1
ATOM 683 N N . ASN A 1 104 ? -2.54964 0.53655 50.97020 1.000 37.85944 103 ASN A N 1
ATOM 684 C CA . ASN A 1 104 ? -2.63741 -0.58573 51.89161 1.000 40.02902 103 ASN A CA 1
ATOM 685 C C . ASN A 1 104 ? -3.50569 -0.26455 53.10930 1.000 46.13779 103 ASN A C 1
ATOM 686 O O . ASN A 1 104 ? -3.42335 -0.97554 54.11908 1.000 46.51925 103 ASN A O 1
ATOM 691 N N . ASN A 1 105 ? -4.29921 0.81115 53.04616 1.000 40.71597 104 ASN A N 1
ATOM 692 C CA . ASN A 1 105 ? -5.32754 1.13189 54.05704 1.000 45.87886 104 ASN A CA 1
ATOM 693 C C . ASN A 1 105 ? -4.75121 1.47274 55.43167 1.000 45.36523 104 ASN A C 1
ATOM 694 O O . ASN A 1 105 ? -5.40886 1.28486 56.45693 1.000 45.95067 104 ASN A O 1
ATOM 699 N N . LYS A 1 106 ? -3.53936 1.99706 55.49154 1.000 40.74039 105 LYS A N 1
ATOM 700 C CA . LYS A 1 106 ? -2.94614 2.34825 56.76500 1.000 46.42434 105 LYS A CA 1
ATOM 701 C C . LYS A 1 106 ? -3.38359 3.74329 57.19468 1.000 43.25227 105 LYS A C 1
ATOM 702 O O . LYS A 1 106 ? -3.80106 4.56287 56.37337 1.000 47.25650 105 LYS A O 1
ATOM 708 N N . MET A 1 107 ? -3.26533 4.00517 58.50527 1.000 48.18678 106 MET A N 1
ATOM 709 C CA . MET A 1 107 ? -3.59756 5.30990 59.09033 1.000 46.59730 106 MET A CA 1
ATOM 710 C C . MET A 1 107 ? -4.95855 5.81651 58.61700 1.000 52.35108 106 MET A C 1
ATOM 711 O O . MET A 1 107 ? -5.13644 7.00132 58.32331 1.000 55.70715 106 MET A O 1
ATOM 716 N N . SER A 1 108 ? -5.93050 4.90600 58.52895 1.000 52.93536 107 SER A N 1
ATOM 717 C CA . SER A 1 108 ? -7.27994 5.21151 58.05927 1.000 58.58374 107 SER A CA 1
ATOM 718 C C . SER A 1 108 ? -7.30711 5.78170 56.65163 1.000 57.50898 107 SER A C 1
ATOM 719 O O . SER A 1 108 ? -8.24107 6.50050 56.31580 1.000 60.67319 107 SER A O 1
ATOM 722 N N . GLY A 1 109 ? -6.29686 5.50246 55.83035 1.000 52.14134 108 GLY A N 1
ATOM 723 C CA . GLY A 1 109 ? -6.18963 6.07755 54.48936 1.000 57.95869 108 GLY A CA 1
ATOM 724 C C . GLY A 1 109 ? -6.17987 7.59327 54.45570 1.000 58.62819 108 GLY A C 1
ATOM 725 O O . GLY A 1 109 ? -6.59769 8.19997 53.46319 1.000 67.67576 108 GLY A O 1
ATOM 726 N N . ASP A 1 110 ? -5.73332 8.22010 55.53173 1.000 51.27854 109 ASP A N 1
ATOM 727 C CA . ASP A 1 110 ? -5.58600 9.66782 55.63052 1.000 49.85536 109 ASP A CA 1
ATOM 728 C C . ASP A 1 110 ? -4.16391 9.99443 55.20179 1.000 52.93121 109 ASP A C 1
ATOM 729 O O . ASP A 1 110 ? -3.21382 9.81754 55.96919 1.000 44.87259 109 ASP A O 1
ATOM 734 N N . LEU A 1 111 ? -4.01322 10.47239 53.97390 1.000 47.24331 110 LEU A N 1
ATOM 735 C CA . LEU A 1 111 ? -2.68704 10.82691 53.49214 1.000 50.79103 110 LEU A CA 1
ATOM 736 C C . LEU A 1 111 ? -2.04918 11.90626 54.36633 1.000 55.09995 110 LEU A C 1
ATOM 737 O O . LEU A 1 111 ? -0.82229 11.92375 54.53366 1.000 42.99340 110 LEU A O 1
ATOM 742 N N . LYS A 1 112 ? -2.85205 12.76954 54.99790 1.000 50.09597 111 LYS A N 1
ATOM 743 C CA . LYS A 1 112 ? -2.23462 13.77171 55.86574 1.000 52.95747 111 LYS A CA 1
ATOM 744 C C . LYS A 1 112 ? -1.55297 13.12816 57.07567 1.000 54.27897 111 LYS A C 1
ATOM 745 O O . LYS A 1 112 ? -0.45423 13.54343 57.47472 1.000 54.46083 111 LYS A O 1
ATOM 751 N N . LYS A 1 113 ? -2.19515 12.13634 57.69468 1.000 44.73828 112 LYS A N 1
ATOM 752 C CA . LYS A 1 113 ? -1.56663 11.46529 58.82581 1.000 46.20644 112 LYS A CA 1
ATOM 753 C C . LYS A 1 113 ? -0.33012 10.69726 58.36381 1.000 44.74533 112 LYS A C 1
ATOM 754 O O . LYS A 1 113 ? 0.71771 10.71838 59.02718 1.000 48.27809 112 LYS A O 1
ATOM 760 N N . ILE A 1 114 ? -0.43343 10.03607 57.20779 1.000 43.59881 113 ILE A N 1
ATOM 761 C CA . ILE A 1 114 ? 0.69108 9.28016 56.65074 1.000 41.27334 113 ILE A CA 1
ATOM 762 C C . ILE A 1 114 ? 1.90022 10.18162 56.46791 1.000 43.21427 113 ILE A C 1
ATOM 763 O O . ILE A 1 114 ? 3.04001 9.79453 56.77258 1.000 40.86440 113 ILE A O 1
ATOM 768 N N . LYS A 1 115 ? 1.67437 11.40469 55.98309 1.000 46.28159 114 LYS A N 1
ATOM 769 C CA . LYS A 1 115 ? 2.79508 12.31106 55.78350 1.000 45.91214 114 LYS A CA 1
ATOM 770 C C . LYS A 1 115 ? 3.40674 12.74226 57.11448 1.000 46.15007 114 LYS A C 1
ATOM 771 O O . LYS A 1 115 ? 4.63792 12.77277 57.24639 1.000 47.59488 114 LYS A O 1
ATOM 777 N N . LYS A 1 116 ? 2.56983 13.03907 58.12289 1.000 41.20502 115 LYS A N 1
ATOM 778 C CA . LYS A 1 116 ? 3.10318 13.35916 59.43903 1.000 44.54111 115 LYS A CA 1
ATOM 779 C C . LYS A 1 116 ? 3.92775 12.20412 59.99024 1.000 40.45039 115 LYS A C 1
ATOM 780 O O . LYS A 1 116 ? 5.01864 12.42603 60.51729 1.000 44.10828 115 LYS A O 1
ATOM 786 N N . VAL A 1 117 ? 3.44258 10.96342 59.85048 1.000 37.47047 116 VAL A N 1
ATOM 787 C CA . VAL A 1 117 ? 4.24630 9.81029 60.25692 1.000 38.86233 116 VAL A CA 1
ATOM 788 C C . VAL A 1 117 ? 5.55472 9.79782 59.47641 1.000 42.68265 116 VAL A C 1
ATOM 789 O O . VAL A 1 117 ? 6.63339 9.64688 60.05326 1.000 41.02908 116 VAL A O 1
ATOM 793 N N . GLY A 1 118 ? 5.48317 9.99653 58.15153 1.000 37.16771 117 GLY A N 1
ATOM 794 C CA . GLY A 1 118 ? 6.71867 10.03578 57.36291 1.000 37.20609 117 GLY A CA 1
ATOM 795 C C . GLY A 1 118 ? 7.71875 11.05588 57.87550 1.000 35.16206 117 GLY A C 1
ATOM 796 O O . GLY A 1 118 ? 8.91531 10.76974 57.97794 1.000 40.64417 117 GLY A O 1
ATOM 797 N N . SER A 1 119 ? 7.24144 12.26715 58.21750 1.000 36.12753 118 SER A N 1
ATOM 798 C CA . SER A 1 119 ? 8.11975 13.27784 58.80360 1.000 39.76922 118 SER A CA 1
ATOM 799 C C . SER A 1 119 ? 8.75228 12.79738 60.10707 1.000 45.71130 118 SER A C 1
ATOM 800 O O . SER A 1 119 ? 9.93645 13.05116 60.36272 1.000 42.36050 118 SER A O 1
ATOM 803 N N . TYR A 1 120 ? 7.96094 12.15706 60.97271 1.000 37.57460 119 TYR A N 1
ATOM 804 C CA . TYR A 1 120 ? 8.51599 11.66116 62.22420 1.000 38.51912 119 TYR A CA 1
ATOM 805 C C . TYR A 1 120 ? 9.56674 10.56153 61.96061 1.000 38.08587 119 TYR A C 1
ATOM 806 O O . TYR A 1 120 ? 10.58394 10.48025 62.67519 1.000 37.39841 119 TYR A O 1
ATOM 815 N N . PHE A 1 121 ? 9.37325 9.75185 60.91967 1.000 40.89450 120 PHE A N 1
ATOM 816 C CA . PHE A 1 121 ? 10.39810 8.76561 60.54683 1.000 39.78031 120 PHE A CA 1
ATOM 817 C C . PHE A 1 121 ? 11.73390 9.43312 60.26617 1.000 43.30473 120 PHE A C 1
ATOM 818 O O . PHE A 1 121 ? 12.78505 8.94434 60.69631 1.000 38.74454 120 PHE A O 1
ATOM 826 N N . ILE A 1 122 ? 11.71728 10.52737 59.50048 1.000 37.28580 121 ILE A N 1
ATOM 827 C CA . ILE A 1 122 ? 12.97705 11.20952 59.17705 1.000 43.58908 121 ILE A CA 1
ATOM 828 C C . ILE A 1 122 ? 13.66287 11.71139 60.44380 1.000 39.94898 121 ILE A C 1
ATOM 829 O O . ILE A 1 122 ? 14.89692 11.63745 60.57374 1.000 36.63373 121 ILE A O 1
ATOM 834 N N . GLU A 1 123 ? 12.87789 12.23410 61.39924 1.000 38.27377 122 GLU A N 1
ATOM 835 C CA . GLU A 1 123 ? 13.43887 12.70646 62.67136 1.000 40.82804 122 GLU A CA 1
ATOM 836 C C . GLU A 1 123 ? 14.06212 11.57354 63.45841 1.000 43.78727 122 GLU A C 1
ATOM 837 O O . GLU A 1 123 ? 15.12831 11.74068 64.08315 1.000 41.54882 122 GLU A O 1
ATOM 843 N N . VAL A 1 124 ? 13.39112 10.42553 63.50094 1.000 37.99754 123 VAL A N 1
ATOM 844 C CA . VAL A 1 124 ? 13.99254 9.26258 64.15673 1.000 36.60791 123 VAL A CA 1
ATOM 845 C C . VAL A 1 124 ? 15.28371 8.87164 63.44574 1.000 40.12578 123 VAL A C 1
ATOM 846 O O . VAL A 1 124 ? 16.33264 8.69075 64.07526 1.000 38.00572 123 VAL A O 1
ATOM 850 N N . TRP A 1 125 ? 15.21919 8.70024 62.12154 1.000 37.03310 124 TRP A N 1
ATOM 851 C CA . TRP A 1 125 ? 16.40465 8.20681 61.41006 1.000 34.53475 124 TRP A CA 1
ATOM 852 C C . TRP A 1 125 ? 17.56902 9.15624 61.57401 1.000 36.79369 124 TRP A C 1
ATOM 853 O O . TRP A 1 125 ? 18.70406 8.71002 61.75143 1.000 36.66085 124 TRP A O 1
ATOM 864 N N . LYS A 1 126 ? 17.31806 10.46887 61.51466 1.000 33.76774 125 LYS A N 1
ATOM 865 C CA . LYS A 1 126 ? 18.43190 11.41816 61.66454 1.000 40.34203 125 LYS A CA 1
ATOM 866 C C . LYS A 1 126 ? 19.07131 11.36816 63.04839 1.000 44.35857 125 LYS A C 1
ATOM 867 O O . LYS A 1 126 ? 20.25730 11.69540 63.18101 1.000 44.65632 125 LYS A O 1
ATOM 873 N N . SER A 1 127 ? 18.33955 10.97312 64.09146 1.000 35.93518 126 SER A N 1
ATOM 874 C CA . SER A 1 127 ? 18.95935 10.94116 65.41566 1.000 38.82149 126 SER A CA 1
ATOM 875 C C . SER A 1 127 ? 19.43240 9.55369 65.83931 1.000 32.50902 126 SER A C 1
ATOM 876 O O . SER A 1 127 ? 20.04523 9.41957 66.90877 1.000 44.15569 126 SER A O 1
ATOM 879 N N . CYS A 1 128 ? 19.21268 8.52034 65.03065 1.000 35.80108 127 CYS A N 1
ATOM 880 C CA . CYS A 1 128 ? 19.75279 7.21904 65.39532 1.000 41.23989 127 CYS A CA 1
ATOM 881 C C . CYS A 1 128 ? 20.84627 6.74932 64.43525 1.000 42.28160 127 CYS A C 1
ATOM 882 O O . CYS A 1 128 ? 21.11977 5.55243 64.35692 1.000 45.77122 127 CYS A O 1
ATOM 885 N N . GLY A 1 129 ? 21.48051 7.65730 63.70869 1.000 38.67753 128 GLY A N 1
ATOM 886 C CA . GLY A 1 129 ? 22.64321 7.25429 62.93623 1.000 46.26137 128 GLY A CA 1
ATOM 887 C C . GLY A 1 129 ? 22.59464 7.51101 61.44772 1.000 45.03722 128 GLY A C 1
ATOM 888 O O . GLY A 1 129 ? 23.49940 7.10089 60.71540 1.000 41.94336 128 GLY A O 1
ATOM 889 N N . MET A 1 130 ? 21.56691 8.20264 60.97481 1.000 32.23369 129 MET A N 1
ATOM 890 C CA . MET A 1 130 ? 21.40517 8.44379 59.54689 1.000 40.04463 129 MET A CA 1
ATOM 891 C C . MET A 1 130 ? 21.28802 9.92216 59.22574 1.000 41.44579 129 MET A C 1
ATOM 892 O O . MET A 1 130 ? 20.57067 10.30214 58.29371 1.000 39.59304 129 MET A O 1
ATOM 897 N N . ASN A 1 131 ? 21.92960 10.77890 59.99649 1.000 33.98206 130 ASN A N 1
ATOM 898 C CA . ASN A 1 131 ? 22.05878 12.15651 59.54142 1.000 36.04376 130 ASN A CA 1
ATOM 899 C C . ASN A 1 131 ? 23.36919 12.21569 58.77080 1.000 38.95430 130 ASN A C 1
ATOM 900 O O . ASN A 1 131 ? 24.43356 12.46526 59.34675 1.000 42.43225 130 ASN A O 1
ATOM 905 N N . MET A 1 132 ? 23.30941 11.97014 57.47209 1.000 35.97319 131 MET A N 1
ATOM 906 C CA . MET A 1 132 ? 24.55951 11.91663 56.71998 1.000 39.60966 131 MET A CA 1
ATOM 907 C C . MET A 1 132 ? 24.33937 12.22443 55.23491 1.000 39.60090 131 MET A C 1
ATOM 908 O O . MET A 1 132 ? 23.24246 12.07683 54.69842 1.000 34.71779 131 MET A O 1
ATOM 913 N N . GLU A 1 133 ? 25.42981 12.65871 54.58706 1.000 38.86830 132 GLU A N 1
ATOM 914 C CA . GLU A 1 133 ? 25.39485 13.04120 53.18068 1.000 39.57001 132 GLU A CA 1
ATOM 915 C C . GLU A 1 133 ? 24.90178 11.90491 52.28962 1.000 38.54093 132 GLU A C 1
ATOM 916 O O . GLU A 1 133 ? 24.16195 12.13905 51.31606 1.000 39.50093 132 GLU A O 1
ATOM 922 N N . ASN A 1 134 ? 25.33238 10.68085 52.56274 1.000 36.55275 133 ASN A N 1
ATOM 923 C CA . ASN A 1 134 ? 25.08506 9.56998 51.64765 1.000 34.46677 133 ASN A CA 1
ATOM 924 C C . ASN A 1 134 ? 23.73211 8.91179 51.87560 1.000 40.52128 133 ASN A C 1
ATOM 925 O O . ASN A 1 134 ? 23.46620 7.86535 51.27931 1.000 37.10699 133 ASN A O 1
ATOM 930 N N . VAL A 1 135 ? 22.87405 9.48584 52.72659 1.000 38.82468 134 VAL A N 1
ATOM 931 C CA . VAL A 1 135 ? 21.51861 8.96302 52.92561 1.000 33.02759 134 VAL A CA 1
ATOM 932 C C . VAL A 1 135 ? 20.53359 9.96782 52.36354 1.000 34.58333 134 VAL A C 1
ATOM 933 O O . VAL A 1 135 ? 20.67344 11.17470 52.58738 1.000 36.44768 134 VAL A O 1
ATOM 937 N N . GLN A 1 136 ? 19.57801 9.48624 51.56218 1.000 36.98530 135 GLN A N 1
ATOM 938 C CA . GLN A 1 136 ? 18.56511 10.34073 50.96195 1.000 38.47895 135 GLN A CA 1
ATOM 939 C C . GLN A 1 136 ? 17.19122 9.91645 51.46337 1.000 36.21036 135 GLN A C 1
ATOM 940 O O . GLN A 1 136 ? 16.87224 8.72674 51.48901 1.000 35.02856 135 GLN A O 1
ATOM 946 N N . PHE A 1 137 ? 16.38290 10.89088 51.86107 1.000 36.32741 136 PHE A N 1
ATOM 947 C CA . PHE A 1 137 ? 15.01342 10.62006 52.29344 1.000 34.32569 136 PHE A CA 1
ATOM 948 C C . PHE A 1 137 ? 14.12319 11.07301 51.14579 1.000 35.50952 136 PHE A C 1
ATOM 949 O O . PHE A 1 137 ? 13.95479 12.27632 50.92922 1.000 36.83484 136 PHE A O 1
ATOM 957 N N . LEU A 1 138 ? 13.60283 10.10987 50.38822 1.000 29.53114 137 LEU A N 1
ATOM 958 C CA . LEU A 1 138 ? 12.75840 10.39576 49.22952 1.000 33.34810 137 LEU A CA 1
ATOM 959 C C . LEU A 1 138 ? 11.31588 9.98797 49.49105 1.000 35.66618 137 LEU A C 1
ATOM 960 O O . LEU A 1 138 ? 11.06402 8.90186 50.02017 1.000 34.37042 137 LEU A O 1
ATOM 965 N N . TRP A 1 139 ? 10.37260 10.82967 49.04854 1.000 34.63489 138 TRP A N 1
ATOM 966 C CA . TRP A 1 139 ? 8.94625 10.56307 49.22723 1.000 37.41705 138 TRP A CA 1
ATOM 967 C C . TRP A 1 139 ? 8.36078 9.96890 47.94490 1.000 38.53773 138 TRP A C 1
ATOM 968 O O . TRP A 1 139 ? 8.54470 10.51983 46.85724 1.000 38.73314 138 TRP A O 1
ATOM 979 N N . ALA A 1 140 ? 7.67583 8.83593 48.08072 1.000 34.89239 139 ALA A N 1
ATOM 980 C CA . ALA A 1 140 ? 7.13152 8.14756 46.90507 1.000 37.15796 139 ALA A CA 1
ATOM 981 C C . ALA A 1 140 ? 6.21874 9.06142 46.10454 1.000 39.06413 139 ALA A C 1
ATOM 982 O O . ALA A 1 140 ? 6.41104 9.23373 44.89701 1.000 36.19457 139 ALA A O 1
ATOM 984 N N . SER A 1 141 ? 5.25894 9.70173 46.77566 1.000 32.72973 140 SER A N 1
ATOM 985 C CA . SER A 1 141 ? 4.33349 10.58626 46.07252 1.000 43.68474 140 SER A CA 1
ATOM 986 C C . SER A 1 141 ? 5.09138 11.64756 45.30073 1.000 38.11095 140 SER A C 1
ATOM 987 O O . SER A 1 141 ? 4.80629 11.89669 44.12456 1.000 41.77783 140 SER A O 1
ATOM 990 N N . GLU A 1 142 ? 6.04601 12.29618 45.96212 1.000 35.95985 141 GLU A N 1
ATOM 991 C CA . GLU A 1 142 ? 6.80042 13.38941 45.35427 1.000 40.40488 141 GLU A CA 1
ATOM 992 C C . GLU A 1 142 ? 7.57700 12.91393 44.13752 1.000 39.78734 141 GLU A C 1
ATOM 993 O O . GLU A 1 142 ? 7.54126 13.53674 43.06568 1.000 40.15544 141 GLU A O 1
ATOM 999 N N . GLU A 1 143 ? 8.29138 11.81191 44.28197 1.000 34.00188 142 GLU A N 1
ATOM 1000 C CA . GLU A 1 143 ? 9.16669 11.36220 43.19836 1.000 36.98154 142 GLU A CA 1
ATOM 1001 C C . GLU A 1 143 ? 8.37043 10.81699 42.01453 1.000 41.08340 142 GLU A C 1
ATOM 1002 O O . GLU A 1 143 ? 8.75199 11.00999 40.85095 1.000 38.45447 142 GLU A O 1
ATOM 1008 N N . ILE A 1 144 ? 7.28726 10.09546 42.28511 1.000 36.79802 143 ILE A N 1
ATOM 1009 C CA . ILE A 1 144 ? 6.47315 9.59421 41.17885 1.000 38.00274 143 ILE A CA 1
ATOM 1010 C C . ILE A 1 144 ? 5.90512 10.76402 40.39283 1.000 42.13696 143 ILE A C 1
ATOM 1011 O O . ILE A 1 144 ? 5.83164 10.73076 39.15592 1.000 40.46472 143 ILE A O 1
ATOM 1016 N N . ASN A 1 145 ? 5.49391 11.82164 41.09956 1.000 38.29973 144 ASN A N 1
ATOM 1017 C CA . ASN A 1 145 ? 4.86598 12.94100 40.40477 1.000 43.38486 144 ASN A CA 1
ATOM 1018 C C . ASN A 1 145 ? 5.86289 13.88580 39.73472 1.000 43.85949 144 ASN A C 1
ATOM 1019 O O . ASN A 1 145 ? 5.43725 14.74922 38.96286 1.000 44.09936 144 ASN A O 1
ATOM 1024 N N . LYS A 1 146 ? 7.16902 13.70237 39.92584 1.000 42.91251 145 LYS A N 1
ATOM 1025 C CA . LYS A 1 146 ? 8.10638 14.37612 39.03777 1.000 36.32504 145 LYS A CA 1
ATOM 1026 C C . LYS A 1 146 ? 8.20191 13.71146 37.67290 1.000 44.85850 145 LYS A C 1
ATOM 1027 O O . LYS A 1 146 ? 8.49074 14.39229 36.68466 1.000 43.63741 145 LYS A O 1
ATOM 1033 N N . LYS A 1 147 ? 8.04614 12.38847 37.58584 1.000 37.99794 146 LYS A N 1
ATOM 1034 C CA . LYS A 1 147 ? 8.18270 11.68252 36.30813 1.000 38.39437 146 LYS A CA 1
ATOM 1035 C C . LYS A 1 147 ? 7.05722 10.66324 36.17200 1.000 39.59527 146 LYS A C 1
ATOM 1036 O O . LYS A 1 147 ? 7.28545 9.44406 36.10644 1.000 37.82626 146 LYS A O 1
ATOM 1042 N N . PRO A 1 148 ? 5.81478 11.14508 36.12688 1.000 37.32301 147 PRO A N 1
ATOM 1043 C CA . PRO A 1 148 ? 4.66012 10.23206 36.16501 1.000 38.51048 147 PRO A CA 1
ATOM 1044 C C . PRO A 1 148 ? 4.49006 9.43243 34.88935 1.000 39.78523 147 PRO A C 1
ATOM 1045 O O . PRO A 1 148 ? 3.98116 8.30406 34.93327 1.000 37.29656 147 PRO A O 1
ATOM 1049 N N . ASN A 1 149 ? 4.87570 9.97070 33.73666 1.000 43.79673 148 ASN A N 1
ATOM 1050 C CA . ASN A 1 149 ? 4.74637 9.15472 32.53857 1.000 40.90550 148 ASN A CA 1
ATOM 1051 C C . ASN A 1 149 ? 5.71609 7.98387 32.60850 1.000 45.24995 148 ASN A C 1
ATOM 1052 O O . ASN A 1 149 ? 5.32269 6.81764 32.43548 1.000 36.30485 148 ASN A O 1
ATOM 1057 N N . GLU A 1 150 ? 6.97990 8.27185 32.94815 1.000 36.70886 149 GLU A N 1
ATOM 1058 C CA . GLU A 1 150 ? 7.96279 7.20325 33.13183 1.000 37.78678 149 GLU A CA 1
ATOM 1059 C C . GLU A 1 150 ? 7.50182 6.18421 34.17852 1.000 37.39061 149 GLU A C 1
ATOM 1060 O O . GLU A 1 150 ? 7.58086 4.97060 33.95061 1.000 37.72702 149 GLU A O 1
ATOM 1066 N N . TYR A 1 151 ? 7.04998 6.65531 35.34509 1.000 36.39610 150 TYR A N 1
ATOM 1067 C CA . TYR A 1 151 ? 6.71283 5.72883 36.42696 1.000 35.55872 150 TYR A CA 1
ATOM 1068 C C . TYR A 1 151 ? 5.54329 4.83357 36.04212 1.000 32.77595 150 TYR A C 1
ATOM 1069 O O . TYR A 1 151 ? 5.63045 3.60005 36.13204 1.000 35.93770 150 TYR A O 1
ATOM 1078 N N . TRP A 1 152 ? 4.42267 5.43894 35.62258 1.000 30.22541 151 TRP A N 1
ATOM 1079 C CA . TRP A 1 152 ? 3.24665 4.60359 35.35668 1.000 34.94419 151 TRP A CA 1
ATOM 1080 C C . TRP A 1 152 ? 3.41022 3.74693 34.10185 1.000 37.06182 151 TRP A C 1
ATOM 1081 O O . TRP A 1 152 ? 2.85660 2.63669 34.03013 1.000 35.79032 151 TRP A O 1
ATOM 1092 N N . SER A 1 153 ? 4.19957 4.19375 33.12159 1.000 37.03179 152 SER A N 1
ATOM 1093 C CA . SER A 1 153 ? 4.49391 3.30970 32.00195 1.000 32.94597 152 SER A CA 1
ATOM 1094 C C . SER A 1 153 ? 5.18315 2.03923 32.47639 1.000 36.35227 152 SER A C 1
ATOM 1095 O O . SER A 1 153 ? 4.87491 0.94541 31.99609 1.000 42.84313 152 SER A O 1
ATOM 1098 N N . LEU A 1 154 ? 6.11083 2.15859 33.43079 1.000 35.21932 153 LEU A N 1
ATOM 1099 C CA . LEU A 1 154 ? 6.75667 0.97139 33.98051 1.000 33.50730 153 LEU A CA 1
ATOM 1100 C C . LEU A 1 154 ? 5.75985 0.07467 34.68001 1.000 34.84457 153 LEU A C 1
ATOM 1101 O O . LEU A 1 154 ? 5.78690 -1.15043 34.50686 1.000 35.33686 153 LEU A O 1
ATOM 1106 N N . VAL A 1 155 ? 4.96266 0.66165 35.57694 1.000 33.70243 154 VAL A N 1
ATOM 1107 C CA . VAL A 1 155 ? 3.97129 -0.11371 36.31940 1.000 34.18799 154 VAL A CA 1
ATOM 1108 C C . VAL A 1 155 ? 3.09731 -0.90213 35.34329 1.000 40.55460 154 VAL A C 1
ATOM 1109 O O . VAL A 1 155 ? 2.85257 -2.11384 35.51240 1.000 35.47095 154 VAL A O 1
ATOM 1113 N N . LEU A 1 156 ? 2.64805 -0.22870 34.27893 1.000 33.47670 155 LEU A N 1
ATOM 1114 C CA . LEU A 1 156 ? 1.78619 -0.90074 33.30597 1.000 33.90918 155 LEU A CA 1
ATOM 1115 C C . LEU A 1 156 ? 2.53212 -2.01029 32.57924 1.000 38.85299 155 LEU A C 1
ATOM 1116 O O . LEU A 1 156 ? 1.97704 -3.08993 32.34894 1.000 34.27512 155 LEU A O 1
ATOM 1121 N N A ASP A 1 157 ? 3.78555 -1.76746 32.19215 0.493 36.90579 156 ASP A N 1
ATOM 1122 N N B ASP A 1 157 ? 3.79091 -1.77025 32.20561 0.507 36.89060 156 ASP A N 1
ATOM 1123 C CA A ASP A 1 157 ? 4.48816 -2.80461 31.44155 0.493 36.82929 156 ASP A CA 1
ATOM 1124 C CA B ASP A 1 157 ? 4.49976 -2.80378 31.45627 0.507 36.82717 156 ASP A CA 1
ATOM 1125 C C A ASP A 1 157 ? 4.82741 -3.99667 32.33535 0.493 36.58723 156 ASP A C 1
ATOM 1126 C C B ASP A 1 157 ? 4.82109 -3.99923 32.34165 0.507 36.58707 156 ASP A C 1
ATOM 1127 O O A ASP A 1 157 ? 4.82343 -5.13938 31.86255 0.493 37.50707 156 ASP A O 1
ATOM 1128 O O B ASP A 1 157 ? 4.80348 -5.14181 31.86858 0.507 37.48990 156 ASP A O 1
ATOM 1137 N N . ILE A 1 158 ? 5.07644 -3.75345 33.63368 1.000 33.93763 157 ILE A N 1
ATOM 1138 C CA . ILE A 1 158 ? 5.23988 -4.84440 34.59909 1.000 40.40338 157 ILE A CA 1
ATOM 1139 C C . ILE A 1 158 ? 3.96161 -5.65933 34.70944 1.000 39.19956 157 ILE A C 1
ATOM 1140 O O . ILE A 1 158 ? 3.99894 -6.89937 34.72677 1.000 37.34110 157 ILE A O 1
ATOM 1145 N N . SER A 1 159 ? 2.80886 -4.97235 34.80411 1.000 35.92600 158 SER A N 1
ATOM 1146 C CA . SER A 1 159 ? 1.53262 -5.68884 34.88827 1.000 33.31531 158 SER A CA 1
ATOM 1147 C C . SER A 1 159 ? 1.28473 -6.57036 33.67433 1.000 34.51571 158 SER A C 1
ATOM 1148 O O . SER A 1 159 ? 0.66532 -7.63492 33.79931 1.000 37.88715 158 SER A O 1
ATOM 1151 N N . ARG A 1 160 ? 1.75292 -6.16175 32.49450 1.000 37.97224 159 ARG A N 1
ATOM 1152 C CA . ARG A 1 160 ? 1.54122 -6.98268 31.30505 1.000 36.50181 159 ARG A CA 1
ATOM 1153 C C . ARG A 1 160 ? 2.37146 -8.24234 31.30838 1.000 41.49191 159 ARG A C 1
ATOM 1154 O O . ARG A 1 160 ? 2.08368 -9.16907 30.53986 1.000 39.94407 159 ARG A O 1
ATOM 1162 N N . SER A 1 161 ? 3.42970 -8.26614 32.11011 1.000 39.72771 160 SER A N 1
ATOM 1163 C CA . SER A 1 161 ? 4.44899 -9.29463 32.07858 1.000 45.79517 160 SER A CA 1
ATOM 1164 C C . SER A 1 161 ? 4.16644 -10.47106 33.00475 1.000 45.53838 160 SER A C 1
ATOM 1165 O O . SER A 1 161 ? 4.78253 -11.52418 32.84647 1.000 42.74583 160 SER A O 1
ATOM 1168 N N . PHE A 1 162 ? 3.25277 -10.34034 33.95254 1.000 39.74427 161 PHE A N 1
ATOM 1169 C CA . PHE A 1 162 ? 3.05971 -11.35977 34.98136 1.000 42.54931 161 PHE A CA 1
ATOM 1170 C C . PHE A 1 162 ? 1.57989 -11.68124 35.14767 1.000 44.28884 161 PHE A C 1
ATOM 1171 O O . PHE A 1 162 ? 0.74993 -10.77656 35.17343 1.000 42.68779 161 PHE A O 1
ATOM 1179 N N . ASN A 1 163 ? 1.25356 -12.94512 35.34735 1.000 47.13727 162 ASN A N 1
ATOM 1180 C CA . ASN A 1 163 ? -0.15760 -13.24261 35.53389 1.000 48.75675 162 ASN A CA 1
ATOM 1181 C C . ASN A 1 163 ? -0.53513 -13.05705 37.00014 1.000 42.85266 162 ASN A C 1
ATOM 1182 O O . ASN A 1 163 ? 0.31077 -12.83320 37.87393 1.000 40.56290 162 ASN A O 1
ATOM 1187 N N . ILE A 1 164 ? -1.84390 -13.13431 37.26175 1.000 49.58047 163 ILE A N 1
ATOM 1188 C CA . ILE A 1 164 ? -2.37700 -12.78977 38.57856 1.000 46.02020 163 ILE A CA 1
ATOM 1189 C C . ILE A 1 164 ? -1.82718 -13.72146 39.65574 1.000 45.86641 163 ILE A C 1
ATOM 1190 O O . ILE A 1 164 ? -1.46805 -13.27563 40.75086 1.000 45.30263 163 ILE A O 1
ATOM 1195 N N . ASN A 1 165 ? -1.74699 -15.02910 39.36622 1.000 52.45963 164 ASN A N 1
ATOM 1196 C CA . ASN A 1 165 ? -1.26836 -15.96733 40.38448 1.000 51.08804 164 ASN A CA 1
ATOM 1197 C C . ASN A 1 165 ? 0.16426 -15.66821 40.78062 1.000 50.91774 164 ASN A C 1
ATOM 1198 O O . ASN A 1 165 ? 0.51055 -15.69826 41.97037 1.000 49.13157 164 ASN A O 1
ATOM 1203 N N . ARG A 1 166 ? 1.01735 -15.38222 39.79601 1.000 54.00248 165 ARG A N 1
ATOM 1204 C CA . ARG A 1 166 ? 2.40285 -15.03118 40.09560 1.000 49.77450 165 ARG A CA 1
ATOM 1205 C C . ARG A 1 166 ? 2.46954 -13.81818 41.00871 1.000 51.77821 165 ARG A C 1
ATOM 1206 O O . ARG A 1 166 ? 3.25163 -13.77687 41.97206 1.000 50.96165 165 ARG A O 1
ATOM 1214 N N . MET A 1 167 ? 1.61933 -12.83051 40.74375 1.000 41.43238 166 MET A N 1
ATOM 1215 C CA . MET A 1 167 ? 1.67814 -11.58396 41.49215 1.000 43.64685 166 MET A CA 1
ATOM 1216 C C . MET A 1 167 ? 1.12751 -11.75788 42.90168 1.000 42.44226 166 MET A C 1
ATOM 1217 O O . MET A 1 167 ? 1.57819 -11.08124 43.83769 1.000 45.14178 166 MET A O 1
ATOM 1222 N N . LYS A 1 168 ? 0.14400 -12.64595 43.07356 1.000 44.80368 167 LYS A N 1
ATOM 1223 C CA . LYS A 1 168 ? -0.37935 -12.91942 44.40738 1.000 47.64877 167 LYS A CA 1
ATOM 1224 C C . LYS A 1 168 ? 0.64433 -13.64725 45.25732 1.000 46.14597 167 LYS A C 1
ATOM 1225 O O . LYS A 1 168 ? 0.50775 -13.68723 46.48761 1.000 47.47535 167 LYS A O 1
ATOM 1231 N N . ARG A 1 169 ? 1.66655 -14.22659 44.62966 1.000 43.90208 168 ARG A N 1
ATOM 1232 C CA . ARG A 1 169 ? 2.78503 -14.69826 45.44813 1.000 47.37196 168 ARG A CA 1
ATOM 1233 C C . ARG A 1 169 ? 3.51937 -13.57958 46.15041 1.000 51.84083 168 ARG A C 1
ATOM 1234 O O . ARG A 1 169 ? 4.36421 -13.88417 46.99120 1.000 48.32502 168 ARG A O 1
ATOM 1242 N N . CYS A 1 170 ? 3.25937 -12.30545 45.84008 1.000 46.17658 169 CYS A N 1
ATOM 1243 C CA . CYS A 1 170 ? 3.93207 -11.23375 46.56737 1.000 38.71185 169 CYS A CA 1
ATOM 1244 C C . CYS A 1 170 ? 3.10652 -10.67166 47.71269 1.000 39.63313 169 CYS A C 1
ATOM 1245 O O . CYS A 1 170 ? 3.51408 -9.66696 48.30437 1.000 45.11845 169 CYS A O 1
ATOM 1248 N N . LEU A 1 171 ? 1.97408 -11.28591 48.05025 1.000 43.41495 170 LEU A N 1
ATOM 1249 C CA . LEU A 1 171 ? 1.08923 -10.70105 49.05722 1.000 43.37506 170 LEU A CA 1
ATOM 1250 C C . LEU A 1 171 ? 1.80648 -10.37918 50.36430 1.000 45.15887 170 LEU A C 1
ATOM 1251 O O . LEU A 1 171 ? 1.44204 -9.41287 51.05030 1.000 43.44169 170 LEU A O 1
ATOM 1256 N N . LYS A 1 172 ? 2.82879 -11.17789 50.73509 1.000 40.84990 171 LYS A N 1
ATOM 1257 C CA . LYS A 1 172 ? 3.54713 -10.95575 51.99190 1.000 41.10625 171 LYS A CA 1
ATOM 1258 C C . LYS A 1 172 ? 4.21127 -9.57544 52.07492 1.000 40.89275 171 LYS A C 1
ATOM 1259 O O . LYS A 1 172 ? 4.39151 -9.03935 53.17783 1.000 38.44676 171 LYS A O 1
ATOM 1265 N N . ILE A 1 173 ? 4.58111 -8.97899 50.93925 1.000 41.35822 172 ILE A N 1
ATOM 1266 C CA . ILE A 1 173 ? 5.27147 -7.69172 51.01596 1.000 35.80694 172 ILE A CA 1
ATOM 1267 C C . ILE A 1 173 ? 4.36786 -6.59025 51.57465 1.000 38.29496 172 ILE A C 1
ATOM 1268 O O . ILE A 1 173 ? 4.87438 -5.53813 51.98188 1.000 38.69173 172 ILE A O 1
ATOM 1273 N N . MET A 1 174 ? 3.03988 -6.78024 51.54374 1.000 38.50726 173 MET A N 1
ATOM 1274 C CA . MET A 1 174 ? 2.09212 -5.84154 52.12250 1.000 37.81268 173 MET A CA 1
ATOM 1275 C C . MET A 1 174 ? 1.57034 -6.32188 53.46234 1.000 48.90516 173 MET A C 1
ATOM 1276 O O . MET A 1 174 ? 0.66106 -5.68990 54.01394 1.000 42.75754 173 MET A O 1
ATOM 1281 N N . GLY A 1 175 ? 2.09400 -7.43789 53.97906 1.000 41.37589 174 GLY A N 1
ATOM 1282 C CA . GLY A 1 175 ? 1.53317 -8.04340 55.16582 1.000 38.41246 174 GLY A CA 1
ATOM 1283 C C . GLY A 1 175 ? 0.20480 -8.74796 54.96357 1.000 47.22279 174 GLY A C 1
ATOM 1284 O O . GLY A 1 175 ? -0.52045 -8.95253 55.93948 1.000 55.48396 174 GLY A O 1
ATOM 1285 N N . ARG A 1 176 ? -0.13931 -9.12301 53.72856 1.000 46.95311 175 ARG A N 1
ATOM 1286 C CA . ARG A 1 176 ? -1.42186 -9.72530 53.39161 1.000 52.95808 175 ARG A CA 1
ATOM 1287 C C . ARG A 1 176 ? -1.23259 -11.19983 53.06325 1.000 51.74050 175 ARG A C 1
ATOM 1288 O O . ARG A 1 176 ? -0.11634 -11.67536 52.83392 1.000 50.97215 175 ARG A O 1
ATOM 1296 N N . SER A 1 177 ? -2.34460 -11.92367 53.00586 1.000 52.72667 176 SER A N 1
ATOM 1297 C CA . SER A 1 177 ? -2.28049 -13.34720 52.71724 1.000 66.77917 176 SER A CA 1
ATOM 1298 C C . SER A 1 177 ? -3.37663 -13.73833 51.73239 1.000 65.58770 176 SER A C 1
ATOM 1299 O O . SER A 1 177 ? -4.36221 -13.01747 51.52926 1.000 64.44650 176 SER A O 1
ATOM 1302 N N . GLU A 1 178 ? -3.20120 -14.91308 51.12413 1.000 64.14176 177 GLU A N 1
ATOM 1303 C CA . GLU A 1 178 ? -4.25927 -15.45316 50.27653 1.000 61.97038 177 GLU A CA 1
ATOM 1304 C C . GLU A 1 178 ? -5.53269 -15.70965 51.07393 1.000 64.40630 177 GLU A C 1
ATOM 1305 O O . GLU A 1 178 ? -6.62505 -15.82328 50.48955 1.000 60.91062 177 GLU A O 1
ATOM 1311 N N . GLY A 1 179 ? -5.42134 -15.77908 52.40132 1.000 66.36935 178 GLY A N 1
ATOM 1312 C CA . GLY A 1 179 ? -6.56477 -16.16052 53.21209 1.000 70.49772 178 GLY A CA 1
ATOM 1313 C C . GLY A 1 179 ? -7.65799 -15.11315 53.21874 1.000 73.44302 178 GLY A C 1
ATOM 1314 O O . GLY A 1 179 ? -8.84430 -15.44405 53.14364 1.000 84.79659 178 GLY A O 1
ATOM 1315 N N . GLU A 1 180 ? -7.27579 -13.83942 53.28918 1.000 71.65922 179 GLU A N 1
ATOM 1316 C CA . GLU A 1 180 ? -8.22315 -12.74132 53.40536 1.000 60.76956 179 GLU A CA 1
ATOM 1317 C C . GLU A 1 180 ? -8.77300 -12.34276 52.03625 1.000 62.51173 179 GLU A C 1
ATOM 1318 O O . GLU A 1 180 ? -8.41449 -12.90019 50.99277 1.000 66.16670 179 GLU A O 1
ATOM 1324 N N . GLU A 1 181 ? -9.67680 -11.36848 52.04269 1.000 66.15500 180 GLU A N 1
ATOM 1325 C CA . GLU A 1 181 ? -10.23692 -10.87864 50.79141 1.000 55.09617 180 GLU A CA 1
ATOM 1326 C C . GLU A 1 181 ? -9.15564 -10.09862 50.05433 1.000 51.95136 180 GLU A C 1
ATOM 1327 O O . GLU A 1 181 ? -8.56277 -9.16651 50.61425 1.000 53.80618 180 GLU A O 1
ATOM 1333 N N . ASN A 1 182 ? -8.88908 -10.49769 48.81575 1.000 49.60579 181 ASN A N 1
ATOM 1334 C CA . ASN A 1 182 ? -7.81896 -9.92652 48.01234 1.000 51.46276 181 ASN A CA 1
ATOM 1335 C C . ASN A 1 182 ? -8.40121 -8.84034 47.10009 1.000 50.42277 181 ASN A C 1
ATOM 1336 O O . ASN A 1 182 ? -9.14223 -9.13397 46.15162 1.000 49.24355 181 ASN A O 1
ATOM 1341 N N . TYR A 1 183 ? -8.11459 -7.58400 47.43752 1.000 48.38804 182 TYR A N 1
ATOM 1342 C CA . TYR A 1 183 ? -8.54347 -6.44165 46.64381 1.000 40.96482 182 TYR A CA 1
ATOM 1343 C C . TYR A 1 183 ? -7.56493 -6.23395 45.51015 1.000 45.81024 182 TYR A C 1
ATOM 1344 O O . TYR A 1 183 ? -6.41327 -6.68526 45.56201 1.000 40.55681 182 TYR A O 1
ATOM 1353 N N . CYS A 1 184 ? -8.03271 -5.55341 44.46680 1.000 42.73156 183 CYS A N 1
ATOM 1354 C CA . CYS A 1 184 ? -7.16149 -5.26783 43.33135 1.000 40.21733 183 CYS A CA 1
ATOM 1355 C C . CYS A 1 184 ? -5.97355 -4.39946 43.71873 1.000 42.48722 183 CYS A C 1
ATOM 1356 O O . CYS A 1 184 ? -4.95268 -4.41813 43.02242 1.000 38.54400 183 CYS A O 1
ATOM 1359 N N . SER A 1 185 ? -6.09551 -3.61960 44.79256 1.000 35.61121 184 SER A N 1
ATOM 1360 C CA . SER A 1 185 ? -4.95230 -2.87412 45.29740 1.000 33.58875 184 SER A CA 1
ATOM 1361 C C . SER A 1 185 ? -3.78514 -3.79784 45.61327 1.000 43.25527 184 SER A C 1
ATOM 1362 O O . SER A 1 185 ? -2.62290 -3.36612 45.60456 1.000 38.70518 184 SER A O 1
ATOM 1365 N N . GLN A 1 186 ? -4.07185 -5.05419 45.92709 1.000 40.60073 185 GLN A N 1
ATOM 1366 C CA . GLN A 1 186 ? -2.99581 -5.98699 46.24165 1.000 38.54865 185 GLN A CA 1
ATOM 1367 C C . GLN A 1 186 ? -2.33459 -6.56719 44.99567 1.000 38.41759 185 GLN A C 1
ATOM 1368 O O . GLN A 1 186 ? -1.32118 -7.28107 45.13178 1.000 41.77508 185 GLN A O 1
ATOM 1374 N N . ILE A 1 187 ? -2.88022 -6.29296 43.80729 1.000 39.56345 186 ILE A N 1
ATOM 1375 C CA . ILE A 1 187 ? -2.19702 -6.54782 42.54293 1.000 42.30302 186 ILE A CA 1
ATOM 1376 C C . ILE A 1 187 ? -1.41157 -5.32090 42.10522 1.000 43.45651 186 ILE A C 1
ATOM 1377 O O . ILE A 1 187 ? -0.25747 -5.43154 41.66640 1.000 38.70959 186 ILE A O 1
ATOM 1382 N N . LEU A 1 188 ? -2.02279 -4.13862 42.25673 1.000 35.12982 187 LEU A N 1
ATOM 1383 C CA . LEU A 1 188 ? -1.35149 -2.88842 41.88319 1.000 37.20017 187 LEU A CA 1
ATOM 1384 C C . LEU A 1 188 ? -0.10860 -2.62052 42.72605 1.000 33.88468 187 LEU A C 1
ATOM 1385 O O . LEU A 1 188 ? 0.91942 -2.18768 42.19341 1.000 36.16223 187 LEU A O 1
ATOM 1390 N N . TYR A 1 189 ? -0.23325 -2.73240 44.05306 1.000 34.48909 188 TYR A N 1
ATOM 1391 C CA . TYR A 1 189 ? 0.88441 -2.41982 44.96115 1.000 33.01751 188 TYR A CA 1
ATOM 1392 C C . TYR A 1 189 ? 2.18057 -3.12994 44.58597 1.000 34.42521 188 TYR A C 1
ATOM 1393 O O . TYR A 1 189 ? 3.21955 -2.44757 44.43976 1.000 34.46930 188 TYR A O 1
ATOM 1402 N N . PRO A 1 190 ? 2.21921 -4.46040 44.44101 1.000 36.86452 189 PRO A N 1
ATOM 1403 C CA . PRO A 1 190 ? 3.48312 -5.10048 44.02100 1.000 39.60950 189 PRO A CA 1
ATOM 1404 C C . PRO A 1 190 ? 3.95639 -4.68575 42.63918 1.000 38.90693 189 PRO A C 1
ATOM 1405 O O . PRO A 1 190 ? 5.17641 -4.65977 42.39435 1.000 34.62685 189 PRO A O 1
ATOM 1409 N N . CYS A 1 191 ? 3.04190 -4.36433 41.70839 1.000 34.11807 190 CYS A N 1
ATOM 1410 C CA . CYS A 1 191 ? 3.48992 -3.81986 40.43385 1.000 31.87919 190 CYS A CA 1
ATOM 1411 C C . CYS A 1 191 ? 4.21963 -2.51020 40.65300 1.000 34.16297 190 CYS A C 1
ATOM 1412 O O . CYS A 1 191 ? 5.26312 -2.26251 40.04170 1.000 33.89853 190 CYS A O 1
ATOM 1415 N N . MET A 1 192 ? 3.70779 -1.68161 41.56263 1.000 33.97192 191 MET A N 1
ATOM 1416 C CA . MET A 1 192 ? 4.33627 -0.40909 41.89266 1.000 33.71602 191 MET A CA 1
ATOM 1417 C C . MET A 1 192 ? 5.65378 -0.60590 42.64791 1.000 32.40240 191 MET A C 1
ATOM 1418 O O . MET A 1 192 ? 6.65558 0.05408 42.33547 1.000 32.23328 191 MET A O 1
ATOM 1423 N N . GLN A 1 193 ? 5.69209 -1.50412 43.63595 1.000 31.82539 192 GLN A N 1
ATOM 1424 C CA . GLN A 1 193 ? 6.95978 -1.70459 44.35520 1.000 31.11410 192 GLN A CA 1
ATOM 1425 C C . GLN A 1 193 ? 8.04249 -2.22611 43.40871 1.000 33.85308 192 GLN A C 1
ATOM 1426 O O . GLN A 1 193 ? 9.22063 -1.82049 43.49396 1.000 37.53296 192 GLN A O 1
ATOM 1432 N N . CYS A 1 194 ? 7.67277 -3.14210 42.50793 1.000 29.08847 193 CYS A N 1
ATOM 1433 C CA . CYS A 1 194 ? 8.62309 -3.60318 41.49146 1.000 30.36042 193 CYS A CA 1
ATOM 1434 C C . CYS A 1 194 ? 9.10281 -2.43734 40.62082 1.000 35.05832 193 CYS A C 1
ATOM 1435 O O . CYS A 1 194 ? 10.30503 -2.29700 40.34436 1.000 37.32699 193 CYS A O 1
ATOM 1438 N N . ALA A 1 195 ? 8.16391 -1.59627 40.15730 1.000 33.91473 194 ALA A N 1
ATOM 1439 C CA . ALA A 1 195 ? 8.54860 -0.42677 39.36602 1.000 35.90756 194 ALA A CA 1
ATOM 1440 C C . ALA A 1 195 ? 9.55288 0.46913 40.10327 1.000 36.34961 194 ALA A C 1
ATOM 1441 O O . ALA A 1 195 ? 10.48744 0.99167 39.48388 1.000 33.22356 194 ALA A O 1
ATOM 1443 N N . ASP A 1 196 ? 9.36817 0.67031 41.42608 1.000 33.55637 195 ASP A N 1
ATOM 1444 C CA . ASP A 1 196 ? 10.27558 1.52937 42.18683 1.000 33.96549 195 ASP A CA 1
ATOM 1445 C C . ASP A 1 196 ? 11.74059 1.13376 41.95781 1.000 35.03220 195 ASP A C 1
ATOM 1446 O O . ASP A 1 196 ? 12.62908 1.98934 41.88708 1.000 33.06711 195 ASP A O 1
ATOM 1451 N N . ILE A 1 197 ? 12.00590 -0.16718 41.94317 1.000 32.19561 196 ILE A N 1
ATOM 1452 C CA . ILE A 1 197 ? 13.38475 -0.66332 41.84460 1.000 33.57138 196 ILE A CA 1
ATOM 1453 C C . ILE A 1 197 ? 14.06867 -0.12167 40.59782 1.000 37.30843 196 ILE A C 1
ATOM 1454 O O . ILE A 1 197 ? 15.26123 0.23136 40.62456 1.000 36.71626 196 ILE A O 1
ATOM 1459 N N . PHE A 1 198 ? 13.33854 -0.09102 39.46541 1.000 34.97076 197 PHE A N 1
ATOM 1460 C CA . PHE A 1 198 ? 13.88177 0.45231 38.22407 1.000 34.33759 197 PHE A CA 1
ATOM 1461 C C . PHE A 1 198 ? 13.81073 1.97270 38.20509 1.000 38.85594 197 PHE A C 1
ATOM 1462 O O . PHE A 1 198 ? 14.76009 2.63851 37.78287 1.000 34.77613 197 PHE A O 1
ATOM 1470 N N . PHE A 1 199 ? 12.69486 2.52698 38.66860 1.000 35.76966 198 PHE A N 1
ATOM 1471 C CA . PHE A 1 199 ? 12.50351 3.98261 38.67854 1.000 34.20871 198 PHE A CA 1
ATOM 1472 C C . PHE A 1 199 ? 13.59894 4.69040 39.46486 1.000 41.11381 198 PHE A C 1
ATOM 1473 O O . PHE A 1 199 ? 14.01035 5.79981 39.10942 1.000 37.71781 198 PHE A O 1
ATOM 1481 N N . LEU A 1 200 ? 14.01972 4.10325 40.58785 1.000 34.04075 199 LEU A N 1
ATOM 1482 C CA . LEU A 1 200 ? 15.08144 4.67331 41.42310 1.000 36.05336 199 LEU A CA 1
ATOM 1483 C C . LEU A 1 200 ? 16.48188 4.24824 40.98354 1.000 37.32655 199 LEU A C 1
ATOM 1484 O O . LEU A 1 200 ? 17.47023 4.62379 41.65279 1.000 35.10945 199 LEU A O 1
ATOM 1489 N N . ASN A 1 201 ? 16.58753 3.47475 39.90897 1.000 36.95746 200 ASN A N 1
ATOM 1490 C CA . ASN A 1 201 ? 17.88541 2.99781 39.40917 1.000 41.73495 200 ASN A CA 1
ATOM 1491 C C . ASN A 1 201 ? 18.69665 2.28259 40.49465 1.000 40.38876 200 ASN A C 1
ATOM 1492 O O . ASN A 1 201 ? 19.90303 2.51045 40.67620 1.000 38.94254 200 ASN A O 1
ATOM 1497 N N . VAL A 1 202 ? 18.03165 1.37644 41.20054 1.000 35.58553 201 VAL A N 1
ATOM 1498 C CA . VAL A 1 202 ? 18.60713 0.73067 42.38157 1.000 37.45259 201 VAL A CA 1
ATOM 1499 C C . VAL A 1 202 ? 19.59003 -0.34928 41.95270 1.000 39.19354 201 VAL A C 1
ATOM 1500 O O . VAL A 1 202 ? 19.29722 -1.15039 41.05457 1.000 39.48528 201 VAL A O 1
ATOM 1504 N N . ASP A 1 203 ? 20.74479 -0.40104 42.62186 1.000 35.23348 202 ASP A N 1
ATOM 1505 C CA . ASP A 1 203 ? 21.71839 -1.47878 42.46335 1.000 36.67484 202 ASP A CA 1
ATOM 1506 C C . ASP A 1 203 ? 21.50337 -2.61083 43.46763 1.000 36.27195 202 ASP A C 1
ATOM 1507 O O . ASP A 1 203 ? 21.70062 -3.78652 43.12326 1.000 37.68678 202 ASP A O 1
ATOM 1512 N N . ILE A 1 204 ? 21.15580 -2.26421 44.71657 1.000 33.44757 203 ILE A N 1
ATOM 1513 C CA . ILE A 1 204 ? 20.99588 -3.20306 45.81710 1.000 32.78708 203 ILE A CA 1
ATOM 1514 C C . ILE A 1 204 ? 19.66770 -2.92109 46.49955 1.000 36.75567 203 ILE A C 1
ATOM 1515 O O . ILE A 1 204 ? 19.48812 -1.85541 47.11542 1.000 36.61676 203 ILE A O 1
ATOM 1520 N N . CYS A 1 205 ? 18.76153 -3.88681 46.42660 1.000 35.47716 204 CYS A N 1
ATOM 1521 C CA . CYS A 1 205 ? 17.54624 -3.85621 47.23332 1.000 36.19468 204 CYS A CA 1
ATOM 1522 C C . CYS A 1 205 ? 17.90831 -4.41878 48.58730 1.000 30.98966 204 CYS A C 1
ATOM 1523 O O . CYS A 1 205 ? 18.22425 -5.60623 48.70154 1.000 38.38916 204 CYS A O 1
ATOM 1526 N N . GLN A 1 206 ? 17.88927 -3.56249 49.59884 1.000 32.94094 205 GLN A N 1
ATOM 1527 C CA . GLN A 1 206 ? 18.33106 -3.89103 50.95866 1.000 35.60477 205 GLN A CA 1
ATOM 1528 C C . GLN A 1 206 ? 17.12765 -3.73599 51.89205 1.000 31.52891 205 GLN A C 1
ATOM 1529 O O . GLN A 1 206 ? 16.98896 -2.75509 52.62478 1.000 33.53432 205 GLN A O 1
ATOM 1535 N N . LEU A 1 207 ? 16.23180 -4.72138 51.82240 1.000 38.43004 206 LEU A N 1
ATOM 1536 C CA . LEU A 1 207 ? 14.98337 -4.78412 52.56330 1.000 35.52549 206 LEU A CA 1
ATOM 1537 C C . LEU A 1 207 ? 14.94910 -6.07581 53.37336 1.000 34.35526 206 LEU A C 1
ATOM 1538 O O . LEU A 1 207 ? 15.71526 -7.00038 53.13335 1.000 36.82588 206 LEU A O 1
ATOM 1543 N N . GLY A 1 208 ? 14.00495 -6.16689 54.29961 1.000 34.45372 207 GLY A N 1
ATOM 1544 C CA . GLY A 1 208 ? 13.79688 -7.40678 55.01095 1.000 37.26279 207 GLY A CA 1
ATOM 1545 C C . GLY A 1 208 ? 13.46468 -8.57312 54.10164 1.000 44.86651 207 GLY A C 1
ATOM 1546 O O . GLY A 1 208 ? 12.99941 -8.43771 52.96153 1.000 44.48822 207 GLY A O 1
ATOM 1547 N N . ILE A 1 209 ? 13.68585 -9.77225 54.64075 1.000 36.78279 208 ILE A N 1
ATOM 1548 C CA . ILE A 1 209 ? 13.40607 -10.95877 53.85928 1.000 34.59543 208 ILE A CA 1
ATOM 1549 C C . ILE A 1 209 ? 11.91150 -11.12530 53.56424 1.000 38.19018 208 ILE A C 1
ATOM 1550 O O . ILE A 1 209 ? 11.56327 -11.82836 52.62828 1.000 39.00331 208 ILE A O 1
ATOM 1555 N N . ASP A 1 210 ? 11.01958 -10.49034 54.32977 1.000 35.41293 209 ASP A N 1
ATOM 1556 C CA . ASP A 1 210 ? 9.59223 -10.58144 54.00894 1.000 38.59331 209 ASP A CA 1
ATOM 1557 C C . ASP A 1 210 ? 9.23229 -9.88222 52.69507 1.000 42.46294 209 ASP A C 1
ATOM 1558 O O . ASP A 1 210 ? 8.11594 -10.07289 52.17496 1.000 41.14786 209 ASP A O 1
ATOM 1563 N N . GLN A 1 211 ? 10.15085 -9.09802 52.14801 1.000 40.68319 210 GLN A N 1
ATOM 1564 C CA . GLN A 1 211 ? 9.95391 -8.39046 50.89982 1.000 37.20671 210 GLN A CA 1
ATOM 1565 C C . GLN A 1 211 ? 10.54956 -9.12208 49.71535 1.000 44.48459 210 GLN A C 1
ATOM 1566 O O . GLN A 1 211 ? 10.48272 -8.59477 48.59570 1.000 38.54737 210 GLN A O 1
ATOM 1572 N N . ARG A 1 212 ? 11.12697 -10.32068 49.91173 1.000 36.55402 211 ARG A N 1
ATOM 1573 C CA . ARG A 1 212 ? 11.96080 -10.86201 48.83754 1.000 37.89176 211 ARG A CA 1
ATOM 1574 C C . ARG A 1 212 ? 11.15571 -11.26431 47.61399 1.000 39.88279 211 ARG A C 1
ATOM 1575 O O . ARG A 1 212 ? 11.69364 -11.20834 46.50676 1.000 42.72526 211 ARG A O 1
ATOM 1583 N N . LYS A 1 213 ? 9.87518 -11.65901 47.76294 1.000 39.80281 212 LYS A N 1
ATOM 1584 C CA . LYS A 1 213 ? 9.13821 -12.12515 46.59710 1.000 40.53996 212 LYS A CA 1
ATOM 1585 C C . LYS A 1 213 ? 9.08953 -11.06262 45.50049 1.000 42.13553 212 LYS A C 1
ATOM 1586 O O . LYS A 1 213 ? 9.19703 -11.38388 44.31357 1.000 38.29252 212 LYS A O 1
ATOM 1592 N N . VAL A 1 214 ? 8.95407 -9.79167 45.87159 1.000 37.90799 213 VAL A N 1
ATOM 1593 C CA . VAL A 1 214 ? 8.83514 -8.80394 44.80754 1.000 42.25579 213 VAL A CA 1
ATOM 1594 C C . VAL A 1 214 ? 10.21283 -8.40326 44.29568 1.000 42.26729 213 VAL A C 1
ATOM 1595 O O . VAL A 1 214 ? 10.34621 -7.98331 43.13990 1.000 39.28111 213 VAL A O 1
ATOM 1599 N N . ASN A 1 215 ? 11.25818 -8.50956 45.13095 1.000 36.52639 214 ASN A N 1
ATOM 1600 C CA . ASN A 1 215 ? 12.60973 -8.32414 44.61515 1.000 36.59952 214 ASN A CA 1
ATOM 1601 C C . ASN A 1 215 ? 12.95440 -9.39765 43.58929 1.000 40.69568 214 ASN A C 1
ATOM 1602 O O . ASN A 1 215 ? 13.60959 -9.11394 42.57713 1.000 39.20088 214 ASN A O 1
ATOM 1607 N N A MET A 1 216 ? 12.52644 -10.64086 43.83443 0.611 37.73843 215 MET A N 1
ATOM 1608 N N B MET A 1 216 ? 12.51331 -10.63462 43.81760 0.389 37.84141 215 MET A N 1
ATOM 1609 C CA A MET A 1 216 ? 12.75581 -11.69979 42.85416 0.611 44.16691 215 MET A CA 1
ATOM 1610 C CA B MET A 1 216 ? 12.77955 -11.67739 42.83215 0.389 44.14146 215 MET A CA 1
ATOM 1611 C C A MET A 1 216 ? 11.95540 -11.45448 41.58315 0.611 45.42230 215 MET A C 1
ATOM 1612 C C B MET A 1 216 ? 11.94104 -11.48063 41.57768 0.389 45.36703 215 MET A C 1
ATOM 1613 O O A MET A 1 216 ? 12.41639 -11.78224 40.48136 0.611 43.80151 215 MET A O 1
ATOM 1614 O O B MET A 1 216 ? 12.36412 -11.86875 40.48121 0.389 43.82422 215 MET A O 1
ATOM 1623 N N . LEU A 1 217 ? 10.75235 -10.88143 41.71691 1.000 45.13419 216 LEU A N 1
ATOM 1624 C CA . LEU A 1 217 ? 9.94972 -10.55911 40.54602 1.000 42.66110 216 LEU A CA 1
ATOM 1625 C C . LEU A 1 217 ? 10.67673 -9.55356 39.65130 1.000 44.18151 216 LEU A C 1
ATOM 1626 O O . LEU A 1 217 ? 10.67182 -9.68326 38.42240 1.000 40.56699 216 LEU A O 1
ATOM 1631 N N . ALA A 1 218 ? 11.34014 -8.56236 40.26398 1.000 39.04627 217 ALA A N 1
ATOM 1632 C CA . ALA A 1 218 ? 12.10508 -7.58574 39.49430 1.000 37.46260 217 ALA A CA 1
ATOM 1633 C C . ALA A 1 218 ? 13.20752 -8.25722 38.69070 1.000 36.77763 217 ALA A C 1
ATOM 1634 O O . ALA A 1 218 ? 13.48220 -7.85836 37.55362 1.000 40.76259 217 ALA A O 1
ATOM 1636 N N . ARG A 1 219 ? 13.91621 -9.22631 39.29084 1.000 42.94220 218 ARG A N 1
ATOM 1637 C CA . ARG A 1 219 ? 14.96430 -9.90254 38.52910 1.000 43.19064 218 ARG A CA 1
ATOM 1638 C C . ARG A 1 219 ? 14.35663 -10.73164 37.40685 1.000 43.74520 218 ARG A C 1
ATOM 1639 O O . ARG A 1 219 ? 14.88462 -10.78517 36.28951 1.000 43.03764 218 ARG A O 1
ATOM 1647 N N . GLU A 1 220 ? 13.22893 -11.37230 37.68274 1.000 47.08621 219 GLU A N 1
ATOM 1648 C CA . GLU A 1 220 ? 12.51223 -12.07067 36.62809 1.000 49.08691 219 GLU A CA 1
ATOM 1649 C C . GLU A 1 220 ? 12.08836 -11.09963 35.52331 1.000 40.43580 219 GLU A C 1
ATOM 1650 O O . GLU A 1 220 ? 12.20503 -11.41229 34.33145 1.000 42.48993 219 GLU A O 1
ATOM 1656 N N . TYR A 1 221 ? 11.65666 -9.88741 35.89838 1.000 40.16759 220 TYR A N 1
ATOM 1657 C CA . TYR A 1 221 ? 11.27827 -8.90098 34.87949 1.000 40.18437 220 TYR A CA 1
ATOM 1658 C C . TYR A 1 221 ? 12.46208 -8.55647 33.98467 1.000 43.91536 220 TYR A C 1
ATOM 1659 O O . TYR A 1 221 ? 12.31491 -8.43876 32.76126 1.000 39.59114 220 TYR A O 1
ATOM 1668 N N . CYS A 1 222 ? 13.66462 -8.42840 34.58322 1.000 47.25958 221 CYS A N 1
ATOM 1669 C CA . CYS A 1 222 ? 14.85819 -8.14194 33.79040 1.000 46.65581 221 CYS A CA 1
ATOM 1670 C C . CYS A 1 222 ? 15.09276 -9.21294 32.74412 1.000 44.97918 221 CYS A C 1
ATOM 1671 O O . CYS A 1 222 ? 15.40926 -8.90410 31.59297 1.000 48.63302 221 CYS A O 1
ATOM 1674 N N . ASP A 1 223 ? 14.97686 -10.48464 33.13059 1.000 39.67045 222 ASP A N 1
ATOM 1675 C CA . ASP A 1 223 ? 15.17934 -11.54724 32.16245 1.000 46.41906 222 ASP A CA 1
ATOM 1676 C C . ASP A 1 223 ? 14.12370 -11.49228 31.07615 1.000 52.82327 222 ASP A C 1
ATOM 1677 O O . ASP A 1 223 ? 14.43788 -11.63667 29.88901 1.000 52.37689 222 ASP A O 1
ATOM 1682 N N . ILE A 1 224 ? 12.87144 -11.21719 31.45587 1.000 43.94312 223 ILE A N 1
ATOM 1683 C CA . ILE A 1 224 ? 11.80022 -11.14141 30.45319 1.000 51.95480 223 ILE A CA 1
ATOM 1684 C C . ILE A 1 224 ? 12.08944 -10.02990 29.45153 1.000 42.17694 223 ILE A C 1
ATOM 1685 O O . ILE A 1 224 ? 11.93525 -10.19801 28.23977 1.000 48.34847 223 ILE A O 1
ATOM 1690 N N . LYS A 1 225 ? 12.50427 -8.87454 29.94175 1.000 53.38074 224 LYS A N 1
ATOM 1691 C CA . LYS A 1 225 ? 12.75620 -7.71819 29.09788 1.000 44.71399 224 LYS A CA 1
ATOM 1692 C C . LYS A 1 225 ? 14.17483 -7.67673 28.51609 1.000 57.78248 224 LYS A C 1
ATOM 1693 O O . LYS A 1 225 ? 14.48348 -6.74588 27.76767 1.000 55.80163 224 LYS A O 1
ATOM 1699 N N . LYS A 1 226 ? 15.03550 -8.64656 28.84159 1.000 51.88261 225 LYS A N 1
ATOM 1700 C CA . LYS A 1 226 ? 16.45469 -8.64122 28.43631 1.000 56.63693 225 LYS A CA 1
ATOM 1701 C C . LYS A 1 226 ? 17.18734 -7.38041 28.91658 1.000 59.84991 225 LYS A C 1
ATOM 1702 O O . LYS A 1 226 ? 17.99961 -6.79989 28.19707 1.000 61.02961 225 LYS A O 1
ATOM 1708 N N . ILE A 1 227 ? 16.86820 -6.93700 30.12927 1.000 51.50633 226 ILE A N 1
ATOM 1709 C CA . ILE A 1 227 ? 17.62608 -5.89997 30.83028 1.000 53.10657 226 ILE A CA 1
ATOM 1710 C C . ILE A 1 227 ? 18.82489 -6.56639 31.50532 1.000 51.29250 226 ILE A C 1
ATOM 1711 O O . ILE A 1 227 ? 18.65653 -7.43868 32.36074 1.000 54.04348 226 ILE A O 1
ATOM 1716 N N . LYS A 1 228 ? 20.04780 -6.16963 31.12536 1.000 52.79825 227 LYS A N 1
ATOM 1717 C CA . LYS A 1 228 ? 21.22939 -6.80063 31.72743 1.000 56.39148 227 LYS A CA 1
ATOM 1718 C C . LYS A 1 228 ? 21.61153 -6.20785 33.07533 1.000 50.63512 227 LYS A C 1
ATOM 1719 O O . LYS A 1 228 ? 22.27860 -6.87894 33.85741 1.000 53.20762 227 LYS A O 1
ATOM 1725 N N . LYS A 1 229 ? 21.21730 -4.97364 33.35965 1.000 54.40989 228 LYS A N 1
ATOM 1726 C CA . LYS A 1 229 ? 21.44187 -4.37405 34.66969 1.000 56.03656 228 LYS A CA 1
ATOM 1727 C C . LYS A 1 229 ? 20.38413 -4.91601 35.62721 1.000 54.69564 228 LYS A C 1
ATOM 1728 O O . LYS A 1 229 ? 19.24187 -4.45059 35.62585 1.000 58.04020 228 LYS A O 1
ATOM 1734 N N . LYS A 1 230 ? 20.75559 -5.94487 36.45795 1.000 41.61421 229 LYS A N 1
ATOM 1735 C CA . LYS A 1 230 ? 19.81883 -6.56727 37.41041 1.000 43.43591 229 LYS A CA 1
ATOM 1736 C C . LYS A 1 230 ? 20.13954 -6.15902 38.83134 1.000 42.19760 229 LYS A C 1
ATOM 1737 O O . LYS A 1 230 ? 21.32567 -6.07707 39.19292 1.000 40.13635 229 LYS A O 1
ATOM 1743 N N . PRO A 1 231 ? 19.11877 -5.93575 39.66221 1.000 39.70518 230 PRO A N 1
ATOM 1744 C CA . PRO A 1 231 ? 19.36820 -5.56777 41.05832 1.000 35.75283 230 PRO A CA 1
ATOM 1745 C C . PRO A 1 231 ? 19.85124 -6.75720 41.87180 1.000 40.52879 230 PRO A C 1
ATOM 1746 O O . PRO A 1 231 ? 19.40822 -7.89068 41.66700 1.000 39.07842 230 PRO A O 1
ATOM 1750 N N . VAL A 1 232 ? 20.80138 -6.49705 42.78887 1.000 37.62111 231 VAL A N 1
ATOM 1751 C CA . VAL A 1 232 ? 21.16645 -7.50339 43.77834 1.000 39.79820 231 VAL A CA 1
ATOM 1752 C C . VAL A 1 232 ? 20.17757 -7.39943 44.92318 1.000 39.79643 231 VAL A C 1
ATOM 1753 O O . VAL A 1 232 ? 19.83185 -6.29580 45.35753 1.000 38.38732 231 VAL A O 1
ATOM 1757 N N . ILE A 1 233 ? 19.69078 -8.53178 45.41164 1.000 36.88046 232 ILE A N 1
ATOM 1758 C CA . ILE A 1 233 ? 18.82474 -8.52442 46.58505 1.000 37.80310 232 ILE A CA 1
ATOM 1759 C C . ILE A 1 233 ? 19.67987 -8.86077 47.79119 1.000 40.50230 232 ILE A C 1
ATOM 1760 O O . ILE A 1 233 ? 20.27921 -9.94398 47.86345 1.000 45.99040 232 ILE A O 1
ATOM 1765 N N . LEU A 1 234 ? 19.75138 -7.93629 48.72992 1.000 38.34486 233 LEU A N 1
ATOM 1766 C CA . LEU A 1 234 ? 20.52713 -8.14863 49.94820 1.000 37.25838 233 LEU A CA 1
ATOM 1767 C C . LEU A 1 234 ? 19.53166 -8.10198 51.09015 1.000 38.69716 233 LEU A C 1
ATOM 1768 O O . LEU A 1 234 ? 19.27714 -7.02857 51.63483 1.000 38.47484 233 LEU A O 1
ATOM 1773 N N . SER A 1 235 ? 18.94371 -9.23876 51.43136 1.000 37.09928 234 SER A N 1
ATOM 1774 C CA . SER A 1 235 ? 17.87612 -9.25928 52.43013 1.000 36.80228 234 SER A CA 1
ATOM 1775 C C . SER A 1 235 ? 18.44334 -9.41543 53.83619 1.000 47.54338 234 SER A C 1
ATOM 1776 O O . SER A 1 235 ? 19.31051 -10.25995 54.06980 1.000 48.09034 234 SER A O 1
ATOM 1779 N N . HIS A 1 236 ? 17.90965 -8.64690 54.78659 1.000 38.81433 235 HIS A N 1
ATOM 1780 C CA . HIS A 1 236 ? 18.20807 -8.85429 56.19689 1.000 43.75053 235 HIS A CA 1
ATOM 1781 C C . HIS A 1 236 ? 17.11182 -9.69512 56.86535 1.000 43.76056 235 HIS A C 1
ATOM 1782 O O . HIS A 1 236 ? 15.97309 -9.78034 56.39287 1.000 39.61142 235 HIS A O 1
ATOM 1789 N N . GLY A 1 237 ? 17.48649 -10.36994 57.98339 1.000 38.59680 236 GLY A N 1
ATOM 1790 C CA . GLY A 1 237 ? 16.56425 -11.29664 58.61796 1.000 37.89313 236 GLY A CA 1
ATOM 1791 C C . GLY A 1 237 ? 15.55627 -10.57312 59.49619 1.000 38.55166 236 GLY A C 1
ATOM 1792 O O . GLY A 1 237 ? 15.78153 -9.43241 59.91163 1.000 42.73052 236 GLY A O 1
ATOM 1793 N N . MET A 1 238 ? 14.43931 -11.24625 59.79684 1.000 39.98853 237 MET A N 1
ATOM 1794 C CA . MET A 1 238 ? 13.37412 -10.58047 60.54160 1.000 42.31048 237 MET A CA 1
ATOM 1795 C C . MET A 1 238 ? 13.69739 -10.59334 62.03764 1.000 48.46933 237 MET A C 1
ATOM 1796 O O . MET A 1 238 ? 14.10477 -11.62021 62.59199 1.000 47.86123 237 MET A O 1
ATOM 1801 N N . LEU A 1 239 ? 13.56871 -9.42465 62.67732 1.000 35.48694 238 LEU A N 1
ATOM 1802 C CA . LEU A 1 239 ? 13.72854 -9.32176 64.12673 1.000 38.90588 238 LEU A CA 1
ATOM 1803 C C . LEU A 1 239 ? 12.43757 -9.79513 64.77829 1.000 37.97156 238 LEU A C 1
ATOM 1804 O O . LEU A 1 239 ? 11.34452 -9.31610 64.40363 1.000 40.42077 238 LEU A O 1
ATOM 1809 N N . PRO A 1 240 ? 12.50525 -10.74266 65.71142 1.000 40.04376 239 PRO A N 1
ATOM 1810 C CA . PRO A 1 240 ? 11.27245 -11.32994 66.27066 1.000 41.71459 239 PRO A CA 1
ATOM 1811 C C . PRO A 1 240 ? 10.53470 -10.37721 67.21120 1.000 45.32172 239 PRO A C 1
ATOM 1812 O O . PRO A 1 240 ? 11.10343 -9.43028 67.75026 1.000 40.64954 239 PRO A O 1
ATOM 1816 N N . GLY A 1 241 ? 9.21801 -10.65021 67.40824 1.000 50.33570 240 GLY A N 1
ATOM 1817 C CA . GLY A 1 241 ? 8.41069 -9.85689 68.31656 1.000 43.08615 240 GLY A CA 1
ATOM 1818 C C . GLY A 1 241 ? 8.64644 -10.24482 69.77359 1.000 43.73956 240 GLY A C 1
ATOM 1819 O O . GLY A 1 241 ? 9.30500 -11.23168 70.08647 1.000 44.25893 240 GLY A O 1
ATOM 1820 N N . LEU A 1 242 ? 8.06561 -9.47238 70.69476 1.000 46.15840 241 LEU A N 1
ATOM 1821 C CA . LEU A 1 242 ? 8.37683 -9.69915 72.11551 1.000 45.37598 241 LEU A CA 1
ATOM 1822 C C . LEU A 1 242 ? 7.81054 -11.01561 72.64222 1.000 51.80390 241 LEU A C 1
ATOM 1823 O O . LEU A 1 242 ? 8.34704 -11.57741 73.60641 1.000 50.86676 241 LEU A O 1
ATOM 1828 N N . LEU A 1 243 ? 6.71361 -11.50736 72.06761 1.000 49.05658 242 LEU A N 1
ATOM 1829 C CA . LEU A 1 243 ? 5.96997 -12.61146 72.66995 1.000 53.48479 242 LEU A CA 1
ATOM 1830 C C . LEU A 1 243 ? 6.17350 -13.90730 71.88958 1.000 58.76877 242 LEU A C 1
ATOM 1831 O O . LEU A 1 243 ? 6.59789 -13.90103 70.73388 1.000 61.31249 242 LEU A O 1
ATOM 1836 N N . GLU A 1 244 ? 5.88199 -15.02987 72.54412 1.000 63.05925 243 GLU A N 1
ATOM 1837 C CA . GLU A 1 244 ? 6.25695 -16.33270 71.99899 1.000 63.07049 243 GLU A CA 1
ATOM 1838 C C . GLU A 1 244 ? 5.60299 -16.59757 70.64544 1.000 69.04730 243 GLU A C 1
ATOM 1839 O O . GLU A 1 244 ? 4.41205 -16.33571 70.44372 1.000 65.88825 243 GLU A O 1
ATOM 1845 N N . GLY A 1 245 ? 6.39733 -17.11514 69.70665 1.000 63.70262 244 GLY A N 1
ATOM 1846 C CA . GLY A 1 245 ? 5.89723 -17.38719 68.37867 1.000 74.92768 244 GLY A CA 1
ATOM 1847 C C . GLY A 1 245 ? 5.64145 -16.18061 67.49348 1.000 87.26451 244 GLY A C 1
ATOM 1848 O O . GLY A 1 245 ? 5.16602 -16.36030 66.36477 1.000 88.31397 244 GLY A O 1
ATOM 1849 N N . GLN A 1 246 ? 5.92218 -14.95705 67.95080 1.000 76.41887 245 GLN A N 1
ATOM 1850 C CA . GLN A 1 246 ? 5.88464 -13.80366 67.04977 1.000 67.72785 245 GLN A CA 1
ATOM 1851 C C . GLN A 1 246 ? 7.23257 -13.75423 66.33796 1.000 75.41525 245 GLN A C 1
ATOM 1852 O O . GLN A 1 246 ? 8.20866 -13.16805 66.83068 1.000 59.59653 245 GLN A O 1
ATOM 1858 N N . GLU A 1 247 ? 7.29595 -14.39304 65.16286 1.000 71.98758 246 GLU A N 1
ATOM 1859 C CA . GLU A 1 247 ? 8.55439 -14.45267 64.42265 1.000 70.89897 246 GLU A CA 1
ATOM 1860 C C . GLU A 1 247 ? 8.95575 -13.09920 63.85523 1.000 50.95548 246 GLU A C 1
ATOM 1861 O O . GLU A 1 247 ? 10.11522 -12.93412 63.45982 1.000 52.91707 246 GLU A O 1
ATOM 1867 N N . LYS A 1 248 ? 8.04728 -12.12143 63.82216 1.000 53.49953 247 LYS A N 1
ATOM 1868 C CA . LYS A 1 248 ? 8.37842 -10.81861 63.25889 1.000 42.61459 247 LYS A CA 1
ATOM 1869 C C . LYS A 1 248 ? 7.77154 -9.70581 64.09424 1.000 48.14468 247 LYS A C 1
ATOM 1870 O O . LYS A 1 248 ? 6.55579 -9.66305 64.30375 1.000 53.49198 247 LYS A O 1
ATOM 1876 N N . MET A 1 249 ? 8.62576 -8.81079 64.57662 1.000 39.60621 248 MET A N 1
ATOM 1877 C CA . MET A 1 249 ? 8.15976 -7.58822 65.21536 1.000 39.24367 248 MET A CA 1
ATOM 1878 C C . MET A 1 249 ? 7.39841 -6.74595 64.19411 1.000 45.90864 248 MET A C 1
ATOM 1879 O O . MET A 1 249 ? 7.80688 -6.63393 63.03493 1.000 42.34184 248 MET A O 1
ATOM 1884 N N . SER A 1 250 ? 6.28932 -6.15328 64.62456 1.000 51.44625 249 SER A N 1
ATOM 1885 C CA . SER A 1 250 ? 5.48735 -5.34786 63.70869 1.000 64.34564 249 SER A CA 1
ATOM 1886 C C . SER A 1 250 ? 4.46342 -4.57418 64.50863 1.000 56.94390 249 SER A C 1
ATOM 1887 O O . SER A 1 250 ? 4.04833 -5.01086 65.58404 1.000 73.75922 249 SER A O 1
ATOM 1890 N N . LYS A 1 251 ? 4.06516 -3.42130 63.96995 1.000 73.79245 250 LYS A N 1
ATOM 1891 C CA . LYS A 1 251 ? 2.82163 -2.78176 64.40992 1.000 94.48153 250 LYS A CA 1
ATOM 1892 C C . LYS A 1 251 ? 1.63517 -3.75512 64.39869 1.000 91.38312 250 LYS A C 1
ATOM 1893 O O . LYS A 1 251 ? 0.75465 -3.68027 65.26593 1.000 84.60091 250 LYS A O 1
ATOM 1899 N N . SER A 1 252 ? 1.60635 -4.68151 63.42679 1.000 119.54793 251 SER A N 1
ATOM 1900 C CA . SER A 1 252 ? 0.52978 -5.65965 63.23886 1.000 116.11423 251 SER A CA 1
ATOM 1901 C C . SER A 1 252 ? 0.21336 -6.44951 64.50760 1.000 121.62060 251 SER A C 1
ATOM 1902 O O . SER A 1 252 ? -0.89311 -6.32403 65.04393 1.000 127.88816 251 SER A O 1
ATOM 1905 N N . ASP A 1 253 ? 1.14889 -7.28708 64.97872 1.000 107.98167 252 ASP A N 1
ATOM 1906 C CA . ASP A 1 253 ? 0.99012 -7.92903 66.28182 1.000 95.68432 252 ASP A CA 1
ATOM 1907 C C . ASP A 1 253 ? 1.03301 -6.85935 67.36250 1.000 100.81281 252 ASP A C 1
ATOM 1908 O O . ASP A 1 253 ? 2.04465 -6.16420 67.51719 1.000 100.74532 252 ASP A O 1
ATOM 1913 N N . GLU A 1 254 ? -0.05653 -6.71421 68.10580 1.000 109.94121 253 GLU A N 1
ATOM 1914 C CA . GLU A 1 254 ? -0.02859 -5.81191 69.24418 1.000 112.83991 253 GLU A CA 1
ATOM 1915 C C . GLU A 1 254 ? 0.89686 -6.38439 70.30470 1.000 105.71107 253 GLU A C 1
ATOM 1916 O O . GLU A 1 254 ? 0.99180 -7.60699 70.47025 1.000 97.07574 253 GLU A O 1
ATOM 1922 N N . ASN A 1 255 ? 1.60766 -5.48968 70.99748 1.000 96.65127 254 ASN A N 1
ATOM 1923 C CA . ASN A 1 255 ? 2.56941 -5.85961 72.02978 1.000 88.59870 254 ASN A CA 1
ATOM 1924 C C . ASN A 1 255 ? 3.70627 -6.69900 71.47037 1.000 73.58928 254 ASN A C 1
ATOM 1925 O O . ASN A 1 255 ? 4.40881 -7.38763 72.22123 1.000 68.35038 254 ASN A O 1
ATOM 1930 N N . SER A 1 256 ? 3.90442 -6.67913 70.15623 1.000 65.98937 255 SER A N 1
ATOM 1931 C CA . SER A 1 256 ? 5.07723 -7.34876 69.62511 1.000 68.14967 255 SER A CA 1
ATOM 1932 C C . SER A 1 256 ? 6.30807 -6.45395 69.60918 1.000 56.71264 255 SER A C 1
ATOM 1933 O O . SER A 1 256 ? 7.42984 -6.97673 69.54573 1.000 50.70650 255 SER A O 1
ATOM 1936 N N . ALA A 1 257 ? 6.13438 -5.13009 69.65749 1.000 50.75767 256 ALA A N 1
ATOM 1937 C CA . ALA A 1 257 ? 7.19697 -4.20858 69.26305 1.000 59.34582 256 ALA A CA 1
ATOM 1938 C C . ALA A 1 257 ? 7.74978 -3.35656 70.40598 1.000 50.38535 256 ALA A C 1
ATOM 1939 O O . ALA A 1 257 ? 7.01918 -2.91685 71.30018 1.000 44.60014 256 ALA A O 1
ATOM 1941 N N . ILE A 1 258 ? 9.05192 -3.09683 70.34489 1.000 43.03782 257 ILE A N 1
ATOM 1942 C CA . ILE A 1 258 ? 9.66468 -1.95511 71.02254 1.000 42.95053 257 ILE A CA 1
ATOM 1943 C C . ILE A 1 258 ? 9.75731 -0.85252 69.97637 1.000 39.57244 257 ILE A C 1
ATOM 1944 O O . ILE A 1 258 ? 10.27411 -1.08979 68.87056 1.000 40.53369 257 ILE A O 1
ATOM 1949 N N . PHE A 1 259 ? 9.26396 0.33841 70.31768 1.000 39.71385 258 PHE A N 1
ATOM 1950 C CA . PHE A 1 259 ? 9.23642 1.48503 69.41686 1.000 42.14853 258 PHE A CA 1
ATOM 1951 C C . PHE A 1 259 ? 10.40176 2.43197 69.67197 1.000 42.46205 258 PHE A C 1
ATOM 1952 O O . PHE A 1 259 ? 10.92293 2.52973 70.79177 1.000 44.77429 258 PHE A O 1
ATOM 1960 N N . MET A 1 260 ? 10.83210 3.11784 68.60253 1.000 38.99607 259 MET A N 1
ATOM 1961 C CA . MET A 1 260 ? 11.99746 3.99102 68.71940 1.000 40.28699 259 MET A CA 1
ATOM 1962 C C . MET A 1 260 ? 11.72866 5.16106 69.64431 1.000 45.44822 259 MET A C 1
ATOM 1963 O O . MET A 1 260 ? 12.68110 5.78611 70.12514 1.000 49.00047 259 MET A O 1
ATOM 1968 N N . ASP A 1 261 ? 10.46553 5.45181 69.92466 1.000 45.38628 260 ASP A N 1
ATOM 1969 C CA . ASP A 1 261 ? 10.10528 6.52942 70.82455 1.000 44.94373 260 ASP A CA 1
ATOM 1970 C C . ASP A 1 261 ? 9.71494 6.04185 72.21389 1.000 51.95179 260 ASP A C 1
ATOM 1971 O O . ASP A 1 261 ? 9.31763 6.85888 73.04554 1.000 50.87053 260 ASP A O 1
ATOM 1976 N N . ASP A 1 262 ? 9.80076 4.73763 72.48345 1.000 46.12115 261 ASP A N 1
ATOM 1977 C CA . ASP A 1 262 ? 9.50608 4.23212 73.81916 1.000 49.12391 261 ASP A CA 1
ATOM 1978 C C . ASP A 1 262 ? 10.43446 4.86172 74.86118 1.000 48.54023 261 ASP A C 1
ATOM 1979 O O . ASP A 1 262 ? 11.61192 5.11485 74.60911 1.000 44.54944 261 ASP A O 1
ATOM 1984 N N . SER A 1 263 ? 9.87229 5.17181 76.01597 1.000 43.38088 262 SER A N 1
ATOM 1985 C CA . SER A 1 263 ? 10.63671 5.69056 77.13404 1.000 52.89907 262 SER A CA 1
ATOM 1986 C C . SER A 1 263 ? 11.42071 4.56531 77.81316 1.000 49.56867 262 SER A C 1
ATOM 1987 O O . SER A 1 263 ? 11.23665 3.37319 77.54232 1.000 48.20586 262 SER A O 1
ATOM 1990 N N . GLU A 1 264 ? 12.27902 4.96223 78.74803 1.000 47.52388 263 GLU A N 1
ATOM 1991 C CA . GLU A 1 264 ? 13.07262 3.97749 79.46801 1.000 51.02161 263 GLU A CA 1
ATOM 1992 C C . GLU A 1 264 ? 12.17313 3.01649 80.24451 1.000 48.68471 263 GLU A C 1
ATOM 1993 O O . GLU A 1 264 ? 12.36542 1.79439 80.18177 1.000 47.15817 263 GLU A O 1
ATOM 1999 N N . SER A 1 265 ? 11.12188 3.53651 80.90309 1.000 51.30708 264 SER A N 1
ATOM 2000 C CA . SER A 1 265 ? 10.20126 2.64418 81.60275 1.000 53.83922 264 SER A CA 1
ATOM 2001 C C . SER A 1 265 ? 9.42054 1.76995 80.62740 1.000 51.81348 264 SER A C 1
ATOM 2002 O O . SER A 1 265 ? 9.15295 0.59880 80.93387 1.000 53.39942 264 SER A O 1
ATOM 2005 N N . ASP A 1 266 ? 9.07783 2.29911 79.44363 1.000 46.88857 265 ASP A N 1
ATOM 2006 C CA . ASP A 1 266 ? 8.39477 1.48304 78.44735 1.000 56.27659 265 ASP A CA 1
ATOM 2007 C C . ASP A 1 266 ? 9.28122 0.32994 78.01073 1.000 53.42483 265 ASP A C 1
ATOM 2008 O O . ASP A 1 266 ? 8.82426 -0.81641 77.89717 1.000 46.12142 265 ASP A O 1
ATOM 2013 N N . VAL A 1 267 ? 10.55517 0.61709 77.73955 1.000 45.65018 266 VAL A N 1
ATOM 2014 C CA . VAL A 1 267 ? 11.45107 -0.44553 77.30684 1.000 39.50597 266 VAL A CA 1
ATOM 2015 C C . VAL A 1 267 ? 11.58143 -1.48592 78.41085 1.000 45.25382 266 VAL A C 1
ATOM 2016 O O . VAL A 1 267 ? 11.45969 -2.68998 78.15775 1.000 45.18174 266 VAL A O 1
ATOM 2020 N N . ASN A 1 268 ? 11.82228 -1.03241 79.65672 1.000 46.17506 267 ASN A N 1
ATOM 2021 C CA . ASN A 1 268 ? 12.00610 -1.96525 80.76956 1.000 49.53976 267 ASN A CA 1
ATOM 2022 C C . ASN A 1 268 ? 10.78171 -2.84495 80.93465 1.000 47.74823 267 ASN A C 1
ATOM 2023 O O . ASN A 1 268 ? 10.90273 -4.05571 81.16327 1.000 47.03171 267 ASN A O 1
ATOM 2028 N N . ARG A 1 269 ? 9.59854 -2.23571 80.82497 1.000 49.74551 268 ARG A N 1
ATOM 2029 C CA . ARG A 1 269 ? 8.32528 -2.94179 80.96824 1.000 56.22548 268 ARG A CA 1
ATOM 2030 C C . ARG A 1 269 ? 8.15404 -4.00752 79.89341 1.000 53.79738 268 ARG A C 1
ATOM 2031 O O . ARG A 1 269 ? 7.85556 -5.16473 80.19806 1.000 55.47211 268 ARG A O 1
ATOM 2039 N N . LYS A 1 270 ? 8.38396 -3.64109 78.62753 1.000 48.80209 269 LYS A N 1
ATOM 2040 C CA . LYS A 1 270 ? 8.24745 -4.59406 77.52821 1.000 50.50700 269 LYS A CA 1
ATOM 2041 C C . LYS A 1 270 ? 9.28490 -5.71744 77.59598 1.000 52.18009 269 LYS A C 1
ATOM 2042 O O . LYS A 1 270 ? 8.96367 -6.88064 77.33532 1.000 48.73058 269 LYS A O 1
ATOM 2048 N N . ILE A 1 271 ? 10.53384 -5.40892 77.93044 1.000 46.92618 270 ILE A N 1
ATOM 2049 C CA . ILE A 1 271 ? 11.53504 -6.47237 77.99028 1.000 48.33557 270 ILE A CA 1
ATOM 2050 C C . ILE A 1 271 ? 11.25626 -7.44164 79.13673 1.000 48.47552 270 ILE A C 1
ATOM 2051 O O . ILE A 1 271 ? 11.48761 -8.65185 79.01944 1.000 46.40124 270 ILE A O 1
ATOM 2056 N N . LYS A 1 272 ? 10.79873 -6.92652 80.27626 1.000 51.51504 271 LYS A N 1
ATOM 2057 C CA . LYS A 1 272 ? 10.51781 -7.79602 81.41037 1.000 56.89551 271 LYS A CA 1
ATOM 2058 C C . LYS A 1 272 ? 9.40518 -8.78103 81.08188 1.000 56.43026 271 LYS A C 1
ATOM 2059 O O . LYS A 1 272 ? 9.45133 -9.93492 81.51566 1.000 61.34157 271 LYS A O 1
ATOM 2065 N N . LYS A 1 273 ? 8.41805 -8.35063 80.29580 1.000 59.36969 272 LYS A N 1
ATOM 2066 C CA . LYS A 1 273 ? 7.27100 -9.16275 79.88660 1.000 58.96456 272 LYS A CA 1
ATOM 2067 C C . LYS A 1 273 ? 7.57650 -10.11450 78.73143 1.000 59.46719 272 LYS A C 1
ATOM 2068 O O . LYS A 1 273 ? 6.72288 -10.94816 78.40302 1.000 56.88180 272 LYS A O 1
ATOM 2074 N N . ALA A 1 274 ? 8.72789 -9.98062 78.08212 1.000 49.35969 273 ALA A N 1
ATOM 2075 C CA . ALA A 1 274 ? 8.96666 -10.63064 76.80530 1.000 50.82404 273 ALA A CA 1
ATOM 2076 C C . ALA A 1 274 ? 9.27070 -12.10668 76.99404 1.000 50.27861 273 ALA A C 1
ATOM 2077 O O . ALA A 1 274 ? 9.63710 -12.57348 78.08132 1.000 51.66918 273 ALA A O 1
ATOM 2079 N N . TYR A 1 275 ? 9.16990 -12.81945 75.88153 1.000 51.75341 274 TYR A N 1
ATOM 2080 C CA . TYR A 1 275 ? 9.50027 -14.23369 75.80281 1.000 45.62618 274 TYR A CA 1
ATOM 2081 C C . TYR A 1 275 ? 11.02398 -14.38761 75.82116 1.000 46.23395 274 TYR A C 1
ATOM 2082 O O . TYR A 1 275 ? 11.72584 -13.66706 75.11533 1.000 52.44977 274 TYR A O 1
ATOM 2091 N N . CYS A 1 276 ? 11.54339 -15.27951 76.66464 1.000 48.05181 275 CYS A N 1
ATOM 2092 C CA . CYS A 1 276 ? 12.98657 -15.52285 76.75728 1.000 49.34513 275 CYS A CA 1
ATOM 2093 C C . CYS A 1 276 ? 13.19578 -16.92944 77.28623 1.000 49.92134 275 CYS A C 1
ATOM 2094 O O . CYS A 1 276 ? 13.56862 -17.12472 78.44773 1.000 51.04938 275 CYS A O 1
ATOM 2097 N N . PRO A 1 277 ? 12.95229 -17.94269 76.45662 1.000 49.81382 276 PRO A N 1
ATOM 2098 C CA . PRO A 1 277 ? 13.05102 -19.32937 76.93117 1.000 56.80641 276 PRO A CA 1
ATOM 2099 C C . PRO A 1 277 ? 14.44962 -19.64133 77.43382 1.000 57.97064 276 PRO A C 1
ATOM 2100 O O . PRO A 1 277 ? 15.44440 -19.28338 76.78991 1.000 60.36048 276 PRO A O 1
ATOM 2104 N N . PRO A 1 278 ? 14.56559 -20.27973 78.59679 1.000 58.95145 277 PRO A N 1
ATOM 2105 C CA . PRO A 1 278 ? 15.88307 -20.70306 79.08090 1.000 58.13822 277 PRO A CA 1
ATOM 2106 C C . PRO A 1 278 ? 16.54990 -21.64209 78.09191 1.000 66.49830 277 PRO A C 1
ATOM 2107 O O . PRO A 1 278 ? 15.88121 -22.43456 77.42634 1.000 65.98922 277 PRO A O 1
ATOM 2111 N N . ASN A 1 279 ? 17.87931 -21.51346 77.96703 1.000 61.62090 278 ASN A N 1
ATOM 2112 C CA . ASN A 1 279 ? 18.68597 -22.43813 77.16933 1.000 61.94349 278 ASN A CA 1
ATOM 2113 C C . ASN A 1 279 ? 18.46224 -22.34474 75.66755 1.000 55.83139 278 ASN A C 1
ATOM 2114 O O . ASN A 1 279 ? 19.21422 -22.94321 74.89811 1.000 67.64972 278 ASN A O 1
ATOM 2119 N N . VAL A 1 280 ? 17.44791 -21.60977 75.23216 1.000 55.13644 279 VAL A N 1
ATOM 2120 C CA . VAL A 1 280 ? 16.96988 -21.67204 73.86279 1.000 61.34758 279 VAL A CA 1
ATOM 2121 C C . VAL A 1 280 ? 17.25922 -20.34339 73.19426 1.000 64.47670 279 VAL A C 1
ATOM 2122 O O . VAL A 1 280 ? 16.87644 -19.28366 73.70327 1.000 61.11860 279 VAL A O 1
ATOM 2126 N N . ILE A 1 281 ? 17.92243 -20.40088 72.04743 1.000 65.28437 280 ILE A N 1
ATOM 2127 C CA . ILE A 1 281 ? 18.17819 -19.19729 71.27606 1.000 57.86330 280 ILE A CA 1
ATOM 2128 C C . ILE A 1 281 ? 17.23359 -19.06610 70.09083 1.000 58.71934 280 ILE A C 1
ATOM 2129 O O . ILE A 1 281 ? 16.98189 -17.93558 69.64758 1.000 56.67611 280 ILE A O 1
ATOM 2134 N N . GLU A 1 282 ? 16.66891 -20.17838 69.59234 1.000 67.08594 281 GLU A N 1
ATOM 2135 C CA . GLU A 1 282 ? 15.77505 -20.14239 68.43567 1.000 67.03851 281 GLU A CA 1
ATOM 2136 C C . GLU A 1 282 ? 14.49941 -19.38469 68.77065 1.000 52.59596 281 GLU A C 1
ATOM 2137 O O . GLU A 1 282 ? 13.80605 -19.73332 69.72753 1.000 62.02019 281 GLU A O 1
ATOM 2143 N N . ASN A 1 283 ? 14.19408 -18.34320 67.99523 1.000 53.31638 282 ASN A N 1
ATOM 2144 C CA . ASN A 1 283 ? 12.98011 -17.54785 68.17769 1.000 64.01424 282 ASN A CA 1
ATOM 2145 C C . ASN A 1 283 ? 12.87955 -16.94608 69.57460 1.000 73.32336 282 ASN A C 1
ATOM 2146 O O . ASN A 1 283 ? 11.79828 -16.49174 69.99383 1.000 61.19883 282 ASN A O 1
ATOM 2151 N N . ASN A 1 284 ? 14.01163 -16.93848 70.29445 1.000 57.80001 283 ASN A N 1
ATOM 2152 C CA . ASN A 1 284 ? 14.17202 -16.21217 71.53446 1.000 51.53608 283 ASN A CA 1
ATOM 2153 C C . ASN A 1 284 ? 14.42249 -14.74962 71.18001 1.000 48.00681 283 ASN A C 1
ATOM 2154 O O . ASN A 1 284 ? 15.52250 -14.40073 70.74017 1.000 45.83653 283 ASN A O 1
ATOM 2159 N N . PRO A 1 285 ? 13.43425 -13.86802 71.36260 1.000 42.55670 284 PRO A N 1
ATOM 2160 C CA . PRO A 1 285 ? 13.61274 -12.47630 70.91383 1.000 39.83334 284 PRO A CA 1
ATOM 2161 C C . PRO A 1 285 ? 14.65982 -11.70663 71.70840 1.000 43.24523 284 PRO A C 1
ATOM 2162 O O . PRO A 1 285 ? 15.37290 -10.86809 71.11793 1.000 41.35413 284 PRO A O 1
ATOM 2166 N N . ILE A 1 286 ? 14.75131 -11.95431 73.02586 1.000 41.73647 285 ILE A N 1
ATOM 2167 C CA . ILE A 1 286 ? 15.72959 -11.23737 73.85769 1.000 43.86956 285 ILE A CA 1
ATOM 2168 C C . ILE A 1 286 ? 17.14033 -11.53113 73.37427 1.000 37.60281 285 ILE A C 1
ATOM 2169 O O . ILE A 1 286 ? 17.98615 -10.63138 73.24548 1.000 40.83319 285 ILE A O 1
ATOM 2174 N N . TYR A 1 287 ? 17.43494 -12.80379 73.13448 1.000 42.43224 286 TYR A N 1
ATOM 2175 C CA . TYR A 1 287 ? 18.74211 -13.12863 72.57215 1.000 35.60089 286 TYR A CA 1
ATOM 2176 C C . TYR A 1 287 ? 18.92842 -12.52503 71.17436 1.000 40.72073 286 TYR A C 1
ATOM 2177 O O . TYR A 1 287 ? 20.03759 -12.09951 70.81452 1.000 40.58279 286 TYR A O 1
ATOM 2186 N N . ALA A 1 288 ? 17.87345 -12.53113 70.34335 1.000 40.64101 287 ALA A N 1
ATOM 2187 C CA . ALA A 1 288 ? 17.98076 -11.92060 69.01875 1.000 33.49475 287 ALA A CA 1
ATOM 2188 C C . ALA A 1 288 ? 18.35329 -10.44183 69.10174 1.000 35.86610 287 ALA A C 1
ATOM 2189 O O . ALA A 1 288 ? 19.14999 -9.94242 68.29592 1.000 38.47116 287 ALA A O 1
ATOM 2191 N N . TYR A 1 289 ? 17.78237 -9.71255 70.05165 1.000 34.57051 288 TYR A N 1
ATOM 2192 C CA . TYR A 1 289 ? 18.16124 -8.30852 70.18322 1.000 32.66978 288 TYR A CA 1
ATOM 2193 C C . TYR A 1 289 ? 19.62999 -8.18107 70.59824 1.000 37.89153 288 TYR A C 1
ATOM 2194 O O . TYR A 1 289 ? 20.33959 -7.27094 70.14662 1.000 39.60721 288 TYR A O 1
ATOM 2203 N N . ALA A 1 290 ? 20.10779 -9.10178 71.43303 1.000 41.35884 289 ALA A N 1
ATOM 2204 C CA . ALA A 1 290 ? 21.51670 -9.05226 71.83654 1.000 36.28380 289 ALA A CA 1
ATOM 2205 C C . ALA A 1 290 ? 22.42073 -9.33294 70.64078 1.000 38.22900 289 ALA A C 1
ATOM 2206 O O . ALA A 1 290 ? 23.41973 -8.62823 70.40585 1.000 38.75320 289 ALA A O 1
ATOM 2208 N N . LYS A 1 291 ? 22.08218 -10.36734 69.87864 1.000 34.57320 290 LYS A N 1
ATOM 2209 C CA . LYS A 1 291 ? 22.90365 -10.80153 68.75318 1.000 37.23033 290 LYS A CA 1
ATOM 2210 C C . LYS A 1 291 ? 22.86010 -9.80965 67.58778 1.000 44.90442 290 LYS A C 1
ATOM 2211 O O . LYS A 1 291 ? 23.90562 -9.48740 66.99482 1.000 38.47830 290 LYS A O 1
ATOM 2217 N N . SER A 1 292 ? 21.66354 -9.33124 67.22237 1.000 38.06225 291 SER A N 1
ATOM 2218 C CA . SER A 1 292 ? 21.51277 -8.59534 65.96863 1.000 34.34816 291 SER A CA 1
ATOM 2219 C C . SER A 1 292 ? 21.66744 -7.09149 66.10743 1.000 37.49807 291 SER A C 1
ATOM 2220 O O . SER A 1 292 ? 21.97197 -6.40826 65.11234 1.000 37.29510 291 SER A O 1
ATOM 2223 N N . ILE A 1 293 ? 21.35547 -6.53216 67.26474 1.000 34.01777 292 ILE A N 1
ATOM 2224 C CA . ILE A 1 293 ? 21.46072 -5.09701 67.48440 1.000 32.44093 292 ILE A CA 1
ATOM 2225 C C . ILE A 1 293 ? 22.63562 -4.75074 68.40203 1.000 35.41816 292 ILE A C 1
ATOM 2226 O O . ILE A 1 293 ? 23.50460 -3.95666 68.03993 1.000 36.48064 292 ILE A O 1
ATOM 2231 N N . ILE A 1 294 ? 22.65757 -5.32152 69.60661 1.000 33.79339 293 ILE A N 1
ATOM 2232 C CA . ILE A 1 294 ? 23.57958 -4.84487 70.63296 1.000 32.67708 293 ILE A CA 1
ATOM 2233 C C . ILE A 1 294 ? 25.00436 -5.24953 70.30120 1.000 37.23020 293 ILE A C 1
ATOM 2234 O O . ILE A 1 294 ? 25.90825 -4.40470 70.24260 1.000 37.02301 293 ILE A O 1
ATOM 2239 N N . PHE A 1 295 ? 25.23705 -6.53110 70.07079 1.000 35.03133 294 PHE A N 1
ATOM 2240 C CA . PHE A 1 295 ? 26.62377 -6.94696 69.85328 1.000 35.38229 294 PHE A CA 1
ATOM 2241 C C . PHE A 1 295 ? 27.26872 -6.25857 68.64799 1.000 37.14093 294 PHE A C 1
ATOM 2242 O O . PHE A 1 295 ? 28.40600 -5.78032 68.77998 1.000 40.26551 294 PHE A O 1
ATOM 2250 N N . PRO A 1 296 ? 26.61315 -6.11921 67.49362 1.000 36.01029 295 PRO A N 1
ATOM 2251 C CA . PRO A 1 296 ? 27.23467 -5.34522 66.39636 1.000 39.51327 295 PRO A CA 1
ATOM 2252 C C . PRO A 1 296 ? 27.46670 -3.87966 66.72180 1.000 40.33326 295 PRO A C 1
ATOM 2253 O O . PRO A 1 296 ? 28.42796 -3.28151 66.22238 1.000 41.86437 295 PRO A O 1
ATOM 2257 N N . SER A 1 297 ? 26.60454 -3.26942 67.52926 1.000 35.80796 296 SER A N 1
ATOM 2258 C CA . SER A 1 297 ? 26.74586 -1.84961 67.81501 1.000 38.26337 296 SER A CA 1
ATOM 2259 C C . SER A 1 297 ? 27.90908 -1.57755 68.75582 1.000 43.66388 296 SER A C 1
ATOM 2260 O O . SER A 1 297 ? 28.55725 -0.53005 68.65538 1.000 43.72062 296 SER A O 1
ATOM 2263 N N . TYR A 1 298 ? 28.18319 -2.48617 69.69384 1.000 37.93115 297 TYR A N 1
ATOM 2264 C CA . TYR A 1 298 ? 29.22253 -2.23965 70.67083 1.000 41.25679 297 TYR A CA 1
ATOM 2265 C C . TYR A 1 298 ? 30.46556 -3.07557 70.44661 1.000 39.26690 297 TYR A C 1
ATOM 2266 O O . TYR A 1 298 ? 31.47373 -2.83502 71.11769 1.000 40.15877 297 TYR A O 1
ATOM 2275 N N . ASN A 1 299 ? 30.41374 -4.04536 69.53603 1.000 35.53150 298 ASN A N 1
ATOM 2276 C CA . ASN A 1 299 ? 31.50912 -5.00900 69.30143 1.000 43.39038 298 ASN A CA 1
ATOM 2277 C C . ASN A 1 299 ? 31.88079 -5.79607 70.55601 1.000 42.95545 298 ASN A C 1
ATOM 2278 O O . ASN A 1 299 ? 33.01819 -6.25785 70.72428 1.000 37.34489 298 ASN A O 1
ATOM 2283 N N . GLU A 1 300 ? 30.89538 -6.01264 71.42396 1.000 37.13068 299 GLU A N 1
ATOM 2284 C CA . GLU A 1 300 ? 31.07472 -6.78031 72.65024 1.000 32.23014 299 GLU A CA 1
ATOM 2285 C C . GLU A 1 300 ? 29.68664 -6.83045 73.28076 1.000 37.77661 299 GLU A C 1
ATOM 2286 O O . GLU A 1 300 ? 28.78655 -6.10524 72.85617 1.000 35.39676 299 GLU A O 1
ATOM 2292 N N . PHE A 1 301 ? 29.54172 -7.64393 74.32564 1.000 35.25259 300 PHE A N 1
ATOM 2293 C CA . PHE A 1 301 ? 28.34113 -7.60191 75.15803 1.000 37.45494 300 PHE A CA 1
ATOM 2294 C C . PHE A 1 301 ? 28.80731 -7.66225 76.61229 1.000 36.31940 300 PHE A C 1
ATOM 2295 O O . PHE A 1 301 ? 29.35522 -8.68354 77.04501 1.000 36.76694 300 PHE A O 1
ATOM 2303 N N . ASN A 1 302 ? 28.62249 -6.56636 77.35738 1.000 37.15438 301 ASN A N 1
ATOM 2304 C CA . ASN A 1 302 ? 28.94264 -6.55850 78.78501 1.000 38.46988 301 ASN A CA 1
ATOM 2305 C C . ASN A 1 302 ? 27.71024 -6.98190 79.57463 1.000 41.07460 301 ASN A C 1
ATOM 2306 O O . ASN A 1 302 ? 26.71614 -6.24372 79.62849 1.000 42.19259 301 ASN A O 1
ATOM 2311 N N . LEU A 1 303 ? 27.77994 -8.15639 80.19397 1.000 36.61986 302 LEU A N 1
ATOM 2312 C CA . LEU A 1 303 ? 26.69450 -8.70708 81.01276 1.000 38.12906 302 LEU A CA 1
ATOM 2313 C C . LEU A 1 303 ? 26.95065 -8.35943 82.47936 1.000 43.38773 302 LEU A C 1
ATOM 2314 O O . LEU A 1 303 ? 27.85092 -8.92504 83.09690 1.000 40.87769 302 LEU A O 1
ATOM 2319 N N . VAL A 1 304 ? 26.14785 -7.45701 83.04085 1.000 37.35025 303 VAL A N 1
ATOM 2320 C CA . VAL A 1 304 ? 26.23496 -7.11658 84.45642 1.000 39.63470 303 VAL A CA 1
ATOM 2321 C C . VAL A 1 304 ? 25.34644 -8.07408 85.24338 1.000 37.71865 303 VAL A C 1
ATOM 2322 O O . VAL A 1 304 ? 24.18948 -8.29200 84.88267 1.000 37.86748 303 VAL A O 1
ATOM 2326 N N . ARG A 1 305 ? 25.90253 -8.69372 86.27947 1.000 36.65927 304 ARG A N 1
ATOM 2327 C CA . ARG A 1 305 ? 25.18108 -9.61952 87.15015 1.000 44.84055 304 ARG A CA 1
ATOM 2328 C C . ARG A 1 305 ? 25.78610 -9.58873 88.54198 1.000 47.11201 304 ARG A C 1
ATOM 2329 O O . ARG A 1 305 ? 26.97643 -9.32250 88.72144 1.000 44.10610 304 ARG A O 1
ATOM 2337 N N . LYS A 1 306 ? 24.97169 -9.95541 89.52432 1.000 46.79921 305 LYS A N 1
ATOM 2338 C CA . LYS A 1 306 ? 25.50105 -10.20310 90.85921 1.000 43.48343 305 LYS A CA 1
ATOM 2339 C C . LYS A 1 306 ? 26.45618 -11.39707 90.84305 1.000 41.58639 305 LYS A C 1
ATOM 2340 O O . LYS A 1 306 ? 26.31066 -12.31719 90.02990 1.000 44.56636 305 LYS A O 1
ATOM 2346 N N . GLU A 1 307 ? 27.42549 -11.38203 91.77972 1.000 45.47499 306 GLU A N 1
ATOM 2347 C CA . GLU A 1 307 ? 28.42078 -12.45073 91.88007 1.000 44.26749 306 GLU A CA 1
ATOM 2348 C C . GLU A 1 307 ? 27.77071 -13.81341 92.04800 1.000 48.94542 306 GLU A C 1
ATOM 2349 O O . GLU A 1 307 ? 28.20535 -14.79322 91.43145 1.000 43.81247 306 GLU A O 1
ATOM 2355 N N . LYS A 1 308 ? 26.72449 -13.90246 92.88064 1.000 47.41388 307 LYS A N 1
ATOM 2356 C CA . LYS A 1 308 ? 26.11647 -15.20431 93.14162 1.000 47.59061 307 LYS A CA 1
ATOM 2357 C C . LYS A 1 308 ? 25.50136 -15.80837 91.87236 1.000 45.93869 307 LYS A C 1
ATOM 2358 O O . LYS A 1 308 ? 25.36989 -17.03425 91.75536 1.000 50.03413 307 LYS A O 1
ATOM 2364 N N . ASN A 1 309 ? 25.11214 -14.97203 90.92247 1.000 42.72474 308 ASN A N 1
ATOM 2365 C CA . ASN A 1 309 ? 24.55167 -15.41746 89.65855 1.000 43.35529 308 ASN A CA 1
ATOM 2366 C C . ASN A 1 309 ? 25.59284 -15.57804 88.56467 1.000 49.06965 308 ASN A C 1
ATOM 2367 O O . ASN A 1 309 ? 25.22351 -15.87782 87.43452 1.000 45.76238 308 ASN A O 1
ATOM 2372 N N . GLY A 1 310 ? 26.87128 -15.37684 88.86616 1.000 47.63016 309 GLY A N 1
ATOM 2373 C CA . GLY A 1 310 ? 27.92966 -15.55095 87.88208 1.000 43.10149 309 GLY A CA 1
ATOM 2374 C C . GLY A 1 310 ? 28.81118 -14.34442 87.67016 1.000 50.78544 309 GLY A C 1
ATOM 2375 O O . GLY A 1 310 ? 29.89013 -14.49018 87.06954 1.000 39.21161 309 GLY A O 1
ATOM 2376 N N . GLY A 1 311 ? 28.41739 -13.17041 88.15142 1.000 42.05246 310 GLY A N 1
ATOM 2377 C CA . GLY A 1 311 ? 29.25041 -11.98419 88.10437 1.000 44.35933 310 GLY A CA 1
ATOM 2378 C C . GLY A 1 311 ? 29.26740 -11.34419 86.72826 1.000 41.12051 310 GLY A C 1
ATOM 2379 O O . GLY A 1 311 ? 28.81115 -11.91868 85.71919 1.000 38.70119 310 GLY A O 1
ATOM 2380 N N . ASP A 1 312 ? 29.74966 -10.09270 86.69265 1.000 36.59476 311 ASP A N 1
ATOM 2381 C CA . ASP A 1 312 ? 29.84559 -9.42030 85.40505 1.000 38.43624 311 ASP A CA 1
ATOM 2382 C C . ASP A 1 312 ? 30.75899 -10.22629 84.49378 1.000 39.18751 311 ASP A C 1
ATOM 2383 O O . ASP A 1 312 ? 31.71041 -10.85198 84.95686 1.000 38.00459 311 ASP A O 1
ATOM 2388 N N . LYS A 1 313 ? 30.45698 -10.21307 83.19210 1.000 42.46024 312 LYS A N 1
ATOM 2389 C CA . LYS A 1 313 ? 31.33386 -10.85634 82.21583 1.000 40.29566 312 LYS A CA 1
ATOM 2390 C C . LYS A 1 313 ? 31.27443 -10.05342 80.91985 1.000 40.28455 312 LYS A C 1
ATOM 2391 O O . LYS A 1 313 ? 30.19339 -9.63313 80.50485 1.000 37.98163 312 LYS A O 1
ATOM 2397 N N . THR A 1 314 ? 32.42829 -9.82328 80.28852 1.000 36.82383 313 THR A N 1
ATOM 2398 C CA . THR A 1 314 ? 32.45235 -9.20060 78.97492 1.000 36.29592 313 THR A CA 1
ATOM 2399 C C . THR A 1 314 ? 32.60340 -10.27002 77.89995 1.000 42.61920 313 THR A C 1
ATOM 2400 O O . THR A 1 314 ? 33.50020 -11.12181 77.97955 1.000 37.47050 313 THR A O 1
ATOM 2404 N N . TYR A 1 315 ? 31.67274 -10.25568 76.94088 1.000 39.53483 314 TYR A N 1
ATOM 2405 C CA . TYR A 1 315 ? 31.64075 -11.19229 75.82918 1.000 39.21313 314 TYR A CA 1
ATOM 2406 C C . TYR A 1 315 ? 32.32378 -10.53192 74.63630 1.000 40.80162 314 TYR A C 1
ATOM 2407 O O . TYR A 1 315 ? 31.92393 -9.45241 74.20974 1.000 37.64177 314 TYR A O 1
ATOM 2416 N N . TYR A 1 316 ? 33.36441 -11.14858 74.11797 1.000 42.07607 315 TYR A N 1
ATOM 2417 C CA . TYR A 1 316 ? 33.92901 -10.59343 72.89332 1.000 41.44798 315 TYR A CA 1
ATOM 2418 C C . TYR A 1 316 ? 33.51747 -11.31824 71.62604 1.000 42.21484 315 TYR A C 1
ATOM 2419 O O . TYR A 1 316 ? 33.84068 -10.83686 70.54048 1.000 41.84382 315 TYR A O 1
ATOM 2428 N N . THR A 1 317 ? 32.88554 -12.48131 71.71684 1.000 37.45162 316 THR A N 1
ATOM 2429 C CA . THR A 1 317 ? 32.39045 -13.14697 70.52346 1.000 39.97345 316 THR A CA 1
ATOM 2430 C C . THR A 1 317 ? 30.93822 -13.55528 70.71022 1.000 39.13831 316 THR A C 1
ATOM 2431 O O . THR A 1 317 ? 30.50597 -13.87077 71.82427 1.000 41.25858 316 THR A O 1
ATOM 2435 N N . LEU A 1 318 ? 30.21508 -13.63685 69.59214 1.000 39.80711 317 LEU A N 1
ATOM 2436 C CA . LEU A 1 318 ? 28.86978 -14.20691 69.65592 1.000 39.94088 317 LEU A CA 1
ATOM 2437 C C . LEU A 1 318 ? 28.92258 -15.68002 69.98243 1.000 43.79193 317 LEU A C 1
ATOM 2438 O O . LEU A 1 318 ? 27.97788 -16.21418 70.57090 1.000 42.05524 317 LEU A O 1
ATOM 2443 N N . GLN A 1 319 ? 30.03273 -16.34401 69.64537 1.000 39.71251 318 GLN A N 1
ATOM 2444 C CA . GLN A 1 319 ? 30.15179 -17.76861 69.91271 1.000 39.72375 318 GLN A CA 1
ATOM 2445 C C . GLN A 1 319 ? 30.07638 -18.03388 71.39985 1.000 41.44995 318 GLN A C 1
ATOM 2446 O O . GLN A 1 319 ? 29.42320 -18.99238 71.83780 1.000 43.93743 318 GLN A O 1
ATOM 2452 N N . GLU A 1 320 ? 30.77397 -17.21183 72.19373 1.000 41.17964 319 GLU A N 1
ATOM 2453 C CA . GLU A 1 320 ? 30.77804 -17.46063 73.62225 1.000 39.33728 319 GLU A CA 1
ATOM 2454 C C . GLU A 1 320 ? 29.44135 -17.10516 74.26478 1.000 43.23754 319 GLU A C 1
ATOM 2455 O O . GLU A 1 320 ? 28.97600 -17.80827 75.17578 1.000 47.38952 319 GLU A O 1
ATOM 2461 N N . LEU A 1 321 ? 28.82937 -16.01694 73.81768 1.000 38.44441 320 LEU A N 1
ATOM 2462 C CA . LEU A 1 321 ? 27.50477 -15.66791 74.31365 1.000 42.76966 320 LEU A CA 1
ATOM 2463 C C . LEU A 1 321 ? 26.50621 -16.80535 74.06400 1.000 46.14846 320 LEU A C 1
ATOM 2464 O O . LEU A 1 321 ? 25.74500 -17.19248 74.96414 1.000 44.27238 320 LEU A O 1
ATOM 2469 N N . GLU A 1 322 ? 26.50818 -17.36756 72.84988 1.000 43.13226 321 GLU A N 1
ATOM 2470 C CA . GLU A 1 322 ? 25.60099 -18.46509 72.53426 1.000 41.16811 321 GLU A CA 1
ATOM 2471 C C . GLU A 1 322 ? 25.89056 -19.69722 73.39080 1.000 47.74139 321 GLU A C 1
ATOM 2472 O O . GLU A 1 322 ? 24.96773 -20.30490 73.94347 1.000 49.19814 321 GLU A O 1
ATOM 2478 N N . HIS A 1 323 ? 27.16075 -20.09944 73.49834 1.000 45.23350 322 HIS A N 1
ATOM 2479 C CA . HIS A 1 323 ? 27.51963 -21.21934 74.37247 1.000 49.63475 322 HIS A CA 1
ATOM 2480 C C . HIS A 1 323 ? 27.00371 -21.02500 75.79679 1.000 50.39392 322 HIS A C 1
ATOM 2481 O O . HIS A 1 323 ? 26.44532 -21.95203 76.40253 1.000 50.86536 322 HIS A O 1
ATOM 2488 N N . ASP A 1 324 ? 27.20294 -19.82989 76.35687 1.000 44.07612 323 ASP A N 1
ATOM 2489 C CA . ASP A 1 324 ? 26.81562 -19.60581 77.74476 1.000 44.73571 323 ASP A CA 1
ATOM 2490 C C . ASP A 1 324 ? 25.29906 -19.61442 77.89948 1.000 43.78866 323 ASP A C 1
ATOM 2491 O O . ASP A 1 324 ? 24.77691 -20.20199 78.85485 1.000 50.82153 323 ASP A O 1
ATOM 2496 N N . TYR A 1 325 ? 24.57483 -19.02551 76.95251 1.000 44.15991 324 TYR A N 1
ATOM 2497 C CA . TYR A 1 325 ? 23.12009 -19.04732 77.05904 1.000 49.83455 324 TYR A CA 1
ATOM 2498 C C . TYR A 1 325 ? 22.57503 -20.47114 76.91591 1.000 59.03081 324 TYR A C 1
ATOM 2499 O O . TYR A 1 325 ? 21.77593 -20.92317 77.74861 1.000 52.61229 324 TYR A O 1
ATOM 2508 N N . VAL A 1 326 ? 23.02380 -21.21325 75.89632 1.000 52.44345 325 VAL A N 1
ATOM 2509 C CA . VAL A 1 326 ? 22.44209 -22.53744 75.65981 1.000 61.46294 325 VAL A CA 1
ATOM 2510 C C . VAL A 1 326 ? 22.75640 -23.48458 76.80781 1.000 59.20406 325 VAL A C 1
ATOM 2511 O O . VAL A 1 326 ? 21.96158 -24.38894 77.09629 1.000 66.22908 325 VAL A O 1
ATOM 2515 N N . ASN A 1 327 ? 23.88859 -23.28185 77.49991 1.000 50.62258 326 ASN A N 1
ATOM 2516 C CA . ASN A 1 327 ? 24.29648 -24.09006 78.64596 1.000 58.54886 326 ASN A CA 1
ATOM 2517 C C . ASN A 1 327 ? 23.71973 -23.60040 79.97600 1.000 53.34411 326 ASN A C 1
ATOM 2518 O O . ASN A 1 327 ? 24.01698 -24.20058 81.01236 1.000 55.19511 326 ASN A O 1
ATOM 2523 N N . GLY A 1 328 ? 22.86370 -22.57468 79.96962 1.000 53.75976 327 GLY A N 1
ATOM 2524 C CA . GLY A 1 328 ? 22.24347 -22.14405 81.20429 1.000 48.83070 327 GLY A CA 1
ATOM 2525 C C . GLY A 1 328 ? 23.12057 -21.32422 82.10709 1.000 55.26591 327 GLY A C 1
ATOM 2526 O O . GLY A 1 328 ? 22.80401 -21.19913 83.29831 1.000 57.54679 327 GLY A O 1
ATOM 2527 N N . PHE A 1 329 ? 24.24914 -20.79419 81.59129 1.000 50.62838 328 PHE A N 1
ATOM 2528 C CA . PHE A 1 329 ? 25.13190 -19.95260 82.39995 1.000 46.97206 328 PHE A CA 1
ATOM 2529 C C . PHE A 1 329 ? 24.55242 -18.55690 82.59718 1.000 42.52512 328 PHE A C 1
ATOM 2530 O O . PHE A 1 329 ? 24.85958 -17.89142 83.59538 1.000 45.99270 328 PHE A O 1
ATOM 2538 N N . ILE A 1 330 ? 23.71618 -18.11753 81.67637 1.000 42.03023 329 ILE A N 1
ATOM 2539 C CA . ILE A 1 330 ? 23.09338 -16.81126 81.69289 1.000 45.51762 329 ILE A CA 1
ATOM 2540 C C . ILE A 1 330 ? 21.60503 -17.06430 81.88499 1.000 48.83162 329 ILE A C 1
ATOM 2541 O O . ILE A 1 330 ? 20.95118 -17.64436 81.00600 1.000 45.32183 329 ILE A O 1
ATOM 2546 N N . HIS A 1 331 ? 21.08373 -16.65117 83.03563 1.000 50.41296 330 HIS A N 1
ATOM 2547 C CA . HIS A 1 331 ? 19.66102 -16.77240 83.30230 1.000 49.37590 330 HIS A CA 1
ATOM 2548 C C . HIS A 1 331 ? 18.89557 -15.73700 82.49395 1.000 48.84269 330 HIS A C 1
ATOM 2549 O O . HIS A 1 331 ? 19.40409 -14.64604 82.21135 1.000 47.39256 330 HIS A O 1
ATOM 2556 N N . PRO A 1 332 ? 17.66382 -16.04867 82.10559 1.000 46.09248 331 PRO A N 1
ATOM 2557 C CA . PRO A 1 332 ? 16.90796 -15.07710 81.31767 1.000 49.17058 331 PRO A CA 1
ATOM 2558 C C . PRO A 1 332 ? 16.75829 -13.73208 82.00524 1.000 39.94689 331 PRO A C 1
ATOM 2559 O O . PRO A 1 332 ? 16.78431 -12.71058 81.31489 1.000 41.33295 331 PRO A O 1
ATOM 2563 N N . LEU A 1 333 ? 16.62149 -13.67543 83.33648 1.000 40.90557 332 LEU A N 1
ATOM 2564 C CA . LEU A 1 333 ? 16.46940 -12.35463 83.96076 1.000 44.57514 332 LEU A CA 1
ATOM 2565 C C . LEU A 1 333 ? 17.71564 -11.49708 83.77006 1.000 46.53114 332 LEU A C 1
ATOM 2566 O O . LEU A 1 333 ? 17.62484 -10.27808 83.56860 1.000 42.44653 332 LEU A O 1
ATOM 2571 N N . ASP A 1 334 ? 18.89195 -12.11299 83.85765 1.000 41.83738 333 ASP A N 1
ATOM 2572 C CA . ASP A 1 334 ? 20.11525 -11.35486 83.64325 1.000 38.90715 333 ASP A CA 1
ATOM 2573 C C . ASP A 1 334 ? 20.23501 -10.88874 82.19720 1.000 40.07340 333 ASP A C 1
ATOM 2574 O O . ASP A 1 334 ? 20.63441 -9.74250 81.94098 1.000 39.28705 333 ASP A O 1
ATOM 2579 N N . LEU A 1 335 ? 19.89857 -11.75466 81.23099 1.000 38.24737 334 LEU A N 1
ATOM 2580 C CA . LEU A 1 335 ? 19.94662 -11.32753 79.83435 1.000 40.91431 334 LEU A CA 1
ATOM 2581 C C . LEU A 1 335 ? 18.97204 -10.17225 79.59029 1.000 44.20262 334 LEU A C 1
ATOM 2582 O O . LEU A 1 335 ? 19.33681 -9.15177 78.98965 1.000 38.78179 334 LEU A O 1
ATOM 2587 N N . LYS A 1 336 ? 17.73148 -10.30701 80.07952 1.000 38.17580 335 LYS A N 1
ATOM 2588 C CA . LYS A 1 336 ? 16.74990 -9.23284 79.95000 1.000 37.87388 335 LYS A CA 1
ATOM 2589 C C . LYS A 1 336 ? 17.23865 -7.91331 80.52777 1.000 38.92758 335 LYS A C 1
ATOM 2590 O O . LYS A 1 336 ? 17.14751 -6.86976 79.87166 1.000 40.56837 335 LYS A O 1
ATOM 2596 N N . ASP A 1 337 ? 17.71808 -7.92829 81.77680 1.000 38.93813 336 ASP A N 1
ATOM 2597 C CA . ASP A 1 337 ? 18.11271 -6.67465 82.41080 1.000 42.22314 336 ASP A CA 1
ATOM 2598 C C . ASP A 1 337 ? 19.18940 -5.98325 81.58447 1.000 45.32777 336 ASP A C 1
ATOM 2599 O O . ASP A 1 337 ? 19.17241 -4.75479 81.41551 1.000 39.99372 336 ASP A O 1
ATOM 2604 N N . ASN A 1 338 ? 20.10892 -6.76461 81.03174 1.000 37.57966 337 ASN A N 1
ATOM 2605 C CA . ASN A 1 338 ? 21.17608 -6.15351 80.24282 1.000 40.50302 337 ASN A CA 1
ATOM 2606 C C . ASN A 1 338 ? 20.70060 -5.71580 78.85478 1.000 37.87595 337 ASN A C 1
ATOM 2607 O O . ASN A 1 338 ? 21.09114 -4.64332 78.36266 1.000 39.61756 337 ASN A O 1
ATOM 2612 N N . VAL A 1 339 ? 19.86375 -6.51912 78.20134 1.000 37.88668 338 VAL A N 1
ATOM 2613 C CA . VAL A 1 339 ? 19.33605 -6.07321 76.90688 1.000 35.93713 338 VAL A CA 1
ATOM 2614 C C . VAL A 1 339 ? 18.55780 -4.76895 77.06655 1.000 42.85266 338 VAL A C 1
ATOM 2615 O O . VAL A 1 339 ? 18.70014 -3.82958 76.25422 1.000 36.85145 338 VAL A O 1
ATOM 2619 N N . ALA A 1 340 ? 17.75163 -4.66180 78.13260 1.000 36.11521 339 ALA A N 1
ATOM 2620 C CA . ALA A 1 340 ? 17.00133 -3.42893 78.32593 1.000 38.73516 339 ALA A CA 1
ATOM 2621 C C . ALA A 1 340 ? 17.93541 -2.24848 78.53355 1.000 42.71598 339 ALA A C 1
ATOM 2622 O O . ALA A 1 340 ? 17.71478 -1.16494 77.97779 1.000 40.19448 339 ALA A O 1
ATOM 2624 N N . MET A 1 341 ? 19.00190 -2.44129 79.33134 1.000 40.95210 340 MET A N 1
ATOM 2625 C CA . MET A 1 341 ? 19.94055 -1.36104 79.54521 1.000 35.27986 340 MET A CA 1
ATOM 2626 C C . MET A 1 341 ? 20.52404 -0.89340 78.22510 1.000 35.86704 340 MET A C 1
ATOM 2627 O O . MET A 1 341 ? 20.66685 0.30677 77.98493 1.000 39.70320 340 MET A O 1
ATOM 2632 N N . TYR A 1 342 ? 20.86389 -1.82981 77.35427 1.000 36.90916 341 TYR A N 1
ATOM 2633 C CA . TYR A 1 342 ? 21.55595 -1.46964 76.12969 1.000 38.01702 341 TYR A CA 1
ATOM 2634 C C . TYR A 1 342 ? 20.60124 -0.81137 75.14478 1.000 35.37859 341 TYR A C 1
ATOM 2635 O O . TYR A 1 342 ? 20.96180 0.16486 74.47245 1.000 36.70222 341 TYR A O 1
ATOM 2644 N N . ILE A 1 343 ? 19.36374 -1.31899 75.06590 1.000 36.55513 342 ILE A N 1
ATOM 2645 C CA . ILE A 1 343 ? 18.41573 -0.70118 74.14559 1.000 31.17764 342 ILE A CA 1
ATOM 2646 C C . ILE A 1 343 ? 18.16939 0.73302 74.57418 1.000 39.37994 342 ILE A C 1
ATOM 2647 O O . ILE A 1 343 ? 18.19506 1.65448 73.74672 1.000 36.44997 342 ILE A O 1
ATOM 2652 N N . ASN A 1 344 ? 18.00285 0.95529 75.89049 1.000 41.00066 343 ASN A N 1
ATOM 2653 C CA . ASN A 1 344 ? 17.84367 2.31430 76.39589 1.000 39.85949 343 ASN A CA 1
ATOM 2654 C C . ASN A 1 344 ? 19.07570 3.16763 76.08169 1.000 42.05970 343 ASN A C 1
ATOM 2655 O O . ASN A 1 344 ? 18.95283 4.36011 75.78580 1.000 42.17735 343 ASN A O 1
ATOM 2660 N N . LYS A 1 345 ? 20.27430 2.59425 76.18585 1.000 40.93566 344 LYS A N 1
ATOM 2661 C CA . LYS A 1 345 ? 21.45856 3.37305 75.82802 1.000 36.95511 344 LYS A CA 1
ATOM 2662 C C . LYS A 1 345 ? 21.42486 3.76400 74.35237 1.000 42.04044 344 LYS A C 1
ATOM 2663 O O . LYS A 1 345 ? 21.67579 4.92669 73.98503 1.000 37.07138 344 LYS A O 1
ATOM 2669 N N . LEU A 1 346 ? 21.11458 2.79362 73.49132 1.000 35.71397 345 LEU A N 1
ATOM 2670 C CA . LEU A 1 346 ? 21.08251 3.06863 72.05286 1.000 36.58826 345 LEU A CA 1
ATOM 2671 C C . LEU A 1 346 ? 19.98923 4.07101 71.69374 1.000 44.38811 345 LEU A C 1
ATOM 2672 O O . LEU A 1 346 ? 20.15023 4.86081 70.75436 1.000 38.35599 345 LEU A O 1
ATOM 2677 N N . LEU A 1 347 ? 18.88759 4.09941 72.45098 1.000 40.16297 346 LEU A N 1
ATOM 2678 C CA . LEU A 1 347 ? 17.82589 5.05574 72.12916 1.000 36.50663 346 LEU A CA 1
ATOM 2679 C C . LEU A 1 347 ? 18.08013 6.43883 72.71330 1.000 39.69989 346 LEU A C 1
ATOM 2680 O O . LEU A 1 347 ? 17.31132 7.35759 72.43355 1.000 42.55838 346 LEU A O 1
ATOM 2685 N N . GLN A 1 348 ? 19.14066 6.63356 73.50897 1.000 40.17169 347 GLN A N 1
ATOM 2686 C CA . GLN A 1 348 ? 19.29171 7.92710 74.17447 1.000 40.58531 347 GLN A CA 1
ATOM 2687 C C . GLN A 1 348 ? 19.35040 9.09965 73.19957 1.000 38.28499 347 GLN A C 1
ATOM 2688 O O . GLN A 1 348 ? 18.69885 10.12504 73.47931 1.000 41.36206 347 GLN A O 1
ATOM 2694 N N . PRO A 1 349 ? 20.08099 9.04107 72.07076 1.000 38.56025 348 PRO A N 1
ATOM 2695 C CA . PRO A 1 349 ? 20.06101 10.19834 71.16092 1.000 37.78570 348 PRO A CA 1
ATOM 2696 C C . PRO A 1 349 ? 18.65884 10.48449 70.58560 1.000 41.67546 348 PRO A C 1
ATOM 2697 O O . PRO A 1 349 ? 18.32503 11.65270 70.32560 1.000 38.47780 348 PRO A O 1
ATOM 2701 N N . VAL A 1 350 ? 17.84225 9.44863 70.38218 1.000 40.22161 349 VAL A N 1
ATOM 2702 C CA . VAL A 1 350 ? 16.47013 9.65396 69.92003 1.000 39.59373 349 VAL A CA 1
ATOM 2703 C C . VAL A 1 350 ? 15.65301 10.35157 71.00168 1.000 40.92260 349 VAL A C 1
ATOM 2704 O O . VAL A 1 350 ? 15.00413 11.37467 70.74888 1.000 42.64144 349 VAL A O 1
ATOM 2708 N N . ARG A 1 351 ? 15.70625 9.83753 72.23470 1.000 37.03384 350 ARG A N 1
ATOM 2709 C CA . ARG A 1 351 ? 14.98089 10.49123 73.33559 1.000 42.34895 350 ARG A CA 1
ATOM 2710 C C . ARG A 1 351 ? 15.37471 11.95140 73.48045 1.000 50.40834 350 ARG A C 1
ATOM 2711 O O . ARG A 1 351 ? 14.52129 12.83574 73.64696 1.000 55.66806 350 ARG A O 1
ATOM 2719 N N . ASP A 1 352 ? 16.67045 12.22022 73.44047 1.000 48.95475 351 ASP A N 1
ATOM 2720 C CA . ASP A 1 352 ? 17.13539 13.58693 73.60194 1.000 51.09740 351 ASP A CA 1
ATOM 2721 C C . ASP A 1 352 ? 16.61502 14.48009 72.48369 1.000 52.61755 351 ASP A C 1
ATOM 2722 O O . ASP A 1 352 ? 16.26482 15.64238 72.72436 1.000 57.07610 351 ASP A O 1
ATOM 2727 N N . HIS A 1 353 ? 16.52013 13.94224 71.25507 1.000 51.47414 352 HIS A N 1
ATOM 2728 C CA . HIS A 1 353 ? 16.02982 14.74400 70.13466 1.000 45.81483 352 HIS A CA 1
ATOM 2729 C C . HIS A 1 353 ? 14.55901 15.08098 70.31380 1.000 52.91666 352 HIS A C 1
ATOM 2730 O O . HIS A 1 353 ? 14.13839 16.20773 70.04262 1.000 59.19859 352 HIS A O 1
ATOM 2737 N N . PHE A 1 354 ? 13.76230 14.12862 70.77483 1.000 49.09437 353 PHE A N 1
ATOM 2738 C CA . PHE A 1 354 ? 12.33128 14.38571 70.90857 1.000 56.28234 353 PHE A CA 1
ATOM 2739 C C . PHE A 1 354 ? 11.98084 15.07918 72.21023 1.000 57.30042 353 PHE A C 1
ATOM 2740 O O . PHE A 1 354 ? 10.87508 15.61270 72.33469 1.000 62.19624 353 PHE A O 1
ATOM 2748 N N . GLN A 1 355 ? 12.88497 15.06992 73.18423 1.000 58.63177 354 GLN A N 1
ATOM 2749 C CA . GLN A 1 355 ? 12.66210 15.81859 74.41659 1.000 72.11377 354 GLN A CA 1
ATOM 2750 C C . GLN A 1 355 ? 13.08597 17.27227 74.27348 1.000 73.94891 354 GLN A C 1
ATOM 2751 O O . GLN A 1 355 ? 12.52277 18.13511 74.95203 1.000 79.95553 354 GLN A O 1
ATOM 2757 N N . ASN A 1 356 ? 14.04154 17.56659 73.38473 1.000 67.01552 355 ASN A N 1
ATOM 2758 C CA . ASN A 1 356 ? 14.60862 18.90546 73.25200 1.000 70.51511 355 ASN A CA 1
ATOM 2759 C C . ASN A 1 356 ? 14.11323 19.63887 72.01420 1.000 74.71044 355 ASN A C 1
ATOM 2760 O O . ASN A 1 356 ? 13.68045 20.78900 72.11867 1.000 88.74840 355 ASN A O 1
ATOM 2765 N N . ASN A 1 357 ? 14.19570 19.01752 70.83782 1.000 73.56970 356 ASN A N 1
ATOM 2766 C CA . ASN A 1 357 ? 13.70827 19.65120 69.61369 1.000 72.20711 356 ASN A CA 1
ATOM 2767 C C . ASN A 1 357 ? 12.19226 19.79440 69.67819 1.000 77.37825 356 ASN A C 1
ATOM 2768 O O . ASN A 1 357 ? 11.46835 18.92558 69.18309 1.000 75.34280 356 ASN A O 1
ATOM 2773 N N . ILE A 1 358 ? 11.71679 20.89885 70.27396 1.000 80.41494 357 ILE A N 1
ATOM 2774 C CA . ILE A 1 358 ? 10.30574 21.05932 70.64265 1.000 84.42648 357 ILE A CA 1
ATOM 2775 C C . ILE A 1 358 ? 9.37578 20.78011 69.47043 1.000 71.35993 357 ILE A C 1
ATOM 2776 O O . ILE A 1 358 ? 8.26299 20.26938 69.65292 1.000 72.86534 357 ILE A O 1
ATOM 2781 N N . GLU A 1 359 ? 9.81556 21.08741 68.25269 1.000 71.32369 358 GLU A N 1
ATOM 2782 C CA . GLU A 1 359 ? 9.00771 20.80198 67.07191 1.000 63.43373 358 GLU A CA 1
ATOM 2783 C C . GLU A 1 359 ? 8.94553 19.30344 66.76155 1.000 71.10217 358 GLU A C 1
ATOM 2784 O O . GLU A 1 359 ? 7.93842 18.82107 66.24148 1.000 63.16863 358 GLU A O 1
ATOM 2790 N N . ALA A 1 360 ? 9.99682 18.54407 67.07028 1.000 72.72490 359 ALA A N 1
ATOM 2791 C CA . ALA A 1 360 ? 9.89612 17.09117 66.94831 1.000 66.19467 359 ALA A CA 1
ATOM 2792 C C . ALA A 1 360 ? 9.06012 16.51773 68.08174 1.000 58.33375 359 ALA A C 1
ATOM 2793 O O . ALA A 1 360 ? 8.34053 15.53088 67.89332 1.000 53.73785 359 ALA A O 1
ATOM 2795 N N . LYS A 1 361 ? 9.18429 17.10242 69.27382 1.000 52.40989 360 LYS A N 1
ATOM 2796 C CA . LYS A 1 361 ? 8.32166 16.75037 70.39839 1.000 60.27673 360 LYS A CA 1
ATOM 2797 C C . LYS A 1 361 ? 6.84306 16.87630 70.01993 1.000 67.08391 360 LYS A C 1
ATOM 2798 O O . LYS A 1 361 ? 6.06115 15.93121 70.18811 1.000 61.04418 360 LYS A O 1
ATOM 2804 N N . ASN A 1 362 ? 6.44502 18.04392 69.49808 1.000 71.85635 361 ASN A N 1
ATOM 2805 C CA . ASN A 1 362 ? 5.04810 18.24468 69.10085 1.000 64.46559 361 ASN A CA 1
ATOM 2806 C C . ASN A 1 362 ? 4.62503 17.23288 68.04190 1.000 60.98273 361 ASN A C 1
ATOM 2807 O O . ASN A 1 362 ? 3.49107 16.74497 68.05327 1.000 59.75460 361 ASN A O 1
ATOM 2812 N N . LEU A 1 363 ? 5.53310 16.88085 67.13555 1.000 58.94972 362 LEU A N 1
ATOM 2813 C CA . LEU A 1 363 ? 5.19596 15.95645 66.06093 1.000 50.36774 362 LEU A CA 1
ATOM 2814 C C . LEU A 1 363 ? 4.97550 14.54153 66.58979 1.000 58.41164 362 LEU A C 1
ATOM 2815 O O . LEU A 1 363 ? 4.04155 13.84695 66.16700 1.000 50.17021 362 LEU A O 1
ATOM 2820 N N . LEU A 1 364 ? 5.85096 14.08831 67.49074 1.000 49.47099 363 LEU A N 1
ATOM 2821 C CA . LEU A 1 364 ? 5.63641 12.82206 68.18404 1.000 46.28490 363 LEU A CA 1
ATOM 2822 C C . LEU A 1 364 ? 4.30135 12.80712 68.93368 1.000 54.84566 363 LEU A C 1
ATOM 2823 O O . LEU A 1 364 ? 3.55836 11.82316 68.88226 1.000 49.17712 363 LEU A O 1
ATOM 2828 N N . ASN A 1 365 ? 3.99726 13.87429 69.66352 1.000 49.81029 364 ASN A N 1
ATOM 2829 C CA . ASN A 1 365 ? 2.75716 13.87475 70.44462 1.000 54.15549 364 ASN A CA 1
ATOM 2830 C C . ASN A 1 365 ? 1.53912 13.73095 69.53878 1.000 57.23408 364 ASN A C 1
ATOM 2831 O O . ASN A 1 365 ? 0.54205 13.11131 69.92378 1.000 63.52626 364 ASN A O 1
ATOM 2836 N N . GLU A 1 366 ? 1.61285 14.26771 68.32347 1.000 58.19359 365 GLU A N 1
ATOM 2837 C CA . GLU A 1 366 ? 0.49072 14.16055 67.41003 1.000 59.47521 365 GLU A CA 1
ATOM 2838 C C . GLU A 1 366 ? 0.35325 12.74231 66.86969 1.000 58.90434 365 GLU A C 1
ATOM 2839 O O . GLU A 1 366 ? -0.74091 12.16420 66.89064 1.000 56.49760 365 GLU A O 1
ATOM 2845 N N . ILE A 1 367 ? 1.44696 12.16180 66.36921 1.000 50.90575 366 ILE A N 1
ATOM 2846 C CA . ILE A 1 367 ? 1.30766 10.88859 65.68411 1.000 57.44122 366 ILE A CA 1
ATOM 2847 C C . ILE A 1 367 ? 1.03351 9.75594 66.66110 1.000 59.24720 366 ILE A C 1
ATOM 2848 O O . ILE A 1 367 ? 0.46874 8.73059 66.25793 1.000 62.12517 366 ILE A O 1
ATOM 2853 N N . LYS A 1 368 ? 1.42425 9.91060 67.93651 1.000 58.25620 367 LYS A N 1
ATOM 2854 C CA . LYS A 1 368 ? 1.03537 8.95313 68.97381 1.000 66.37570 367 LYS A CA 1
ATOM 2855 C C . LYS A 1 368 ? -0.47313 8.80879 69.08265 1.000 66.49115 367 LYS A C 1
ATOM 2856 O O . LYS A 1 368 ? -0.96930 7.76769 69.52907 1.000 77.65838 367 LYS A O 1
ATOM 2862 N N . LYS A 1 369 ? -1.21024 9.84311 68.71293 1.000 65.40701 368 LYS A N 1
ATOM 2863 C CA . LYS A 1 369 ? -2.65656 9.87263 68.86759 1.000 65.26189 368 LYS A CA 1
ATOM 2864 C C . LYS A 1 369 ? -3.39351 9.30001 67.66531 1.000 62.13017 368 LYS A C 1
ATOM 2865 O O . LYS A 1 369 ? -4.61321 9.46616 67.56669 1.000 69.64037 368 LYS A O 1
ATOM 2871 N N . TYR A 1 370 ? -2.69107 8.65821 66.74272 1.000 61.58214 369 TYR A N 1
ATOM 2872 C CA . TYR A 1 370 ? -3.30142 8.12714 65.52887 1.000 61.56665 369 TYR A CA 1
ATOM 2873 C C . TYR A 1 370 ? -3.64384 6.65761 65.71749 1.000 69.97697 369 TYR A C 1
ATOM 2874 O O . TYR A 1 370 ? -2.78631 5.86433 66.12936 1.000 61.81872 369 TYR A O 1
ATOM 2883 N N . LYS A 1 371 ? -4.87712 6.29336 65.36192 1.000 62.11863 370 LYS A N 1
ATOM 2884 C CA . LYS A 1 371 ? -5.28852 4.89579 65.37159 1.000 65.46938 370 LYS A CA 1
ATOM 2885 C C . LYS A 1 371 ? -4.61308 4.14191 64.22886 1.000 63.93143 370 LYS A C 1
ATOM 2886 O O . LYS A 1 371 ? -4.66543 4.57457 63.06897 1.000 61.61280 370 LYS A O 1
ATOM 2892 N N . VAL A 1 372 ? -3.97451 3.01745 64.55631 1.000 66.08577 371 VAL A N 1
ATOM 2893 C CA . VAL A 1 372 ? -3.34283 2.16914 63.54863 1.000 59.14536 371 VAL A CA 1
ATOM 2894 C C . VAL A 1 372 ? -4.40462 1.28806 62.88583 1.000 69.41117 371 VAL A C 1
ATOM 2895 O O . VAL A 1 372 ? -5.22429 0.65428 63.56395 1.000 71.65610 371 VAL A O 1
ATOM 2899 N N . THR A 1 373 ? -4.42102 1.27546 61.55159 1.000 64.27857 372 THR A N 1
ATOM 2900 C CA . THR A 1 373 ? -5.43842 0.55952 60.78484 1.000 74.93864 372 THR A CA 1
ATOM 2901 C C . THR A 1 373 ? -4.78071 -0.40752 59.80176 1.000 72.81397 372 THR A C 1
ATOM 2902 O O . THR A 1 373 ? -3.56938 -0.35831 59.54985 1.000 64.53138 372 THR A O 1
ATOM 2906 N N . LYS A 1 374 ? -5.61054 -1.31029 59.27123 1.000 90.13681 373 LYS A N 1
ATOM 2907 C CA . LYS A 1 374 ? -5.20744 -2.34271 58.30997 1.000 94.42797 373 LYS A CA 1
ATOM 2908 C C . LYS A 1 374 ? -6.24091 -2.46537 57.19032 1.000 97.14983 373 LYS A C 1
ATOM 2909 O O . LYS A 1 374 ? -6.10421 -3.28949 56.28725 1.000 99.59486 373 LYS A O 1
ATOM 2916 N N . GLU B 1 13 ? -50.38571 36.07959 34.77711 1.000 123.53200 12 GLU B N 1
ATOM 2917 C CA . GLU B 1 13 ? -48.99372 35.65797 34.89139 1.000 131.12743 12 GLU B CA 1
ATOM 2918 C C . GLU B 1 13 ? -48.91287 34.25728 35.49775 1.000 130.25626 12 GLU B C 1
ATOM 2919 O O . GLU B 1 13 ? -47.83389 33.67043 35.58364 1.000 128.81323 12 GLU B O 1
ATOM 2925 N N . ILE B 1 14 ? -50.05611 33.72189 35.92343 1.000 130.15941 13 ILE B N 1
ATOM 2926 C CA . ILE B 1 14 ? -50.07612 32.35984 36.44746 1.000 122.00223 13 ILE B CA 1
ATOM 2927 C C . ILE B 1 14 ? 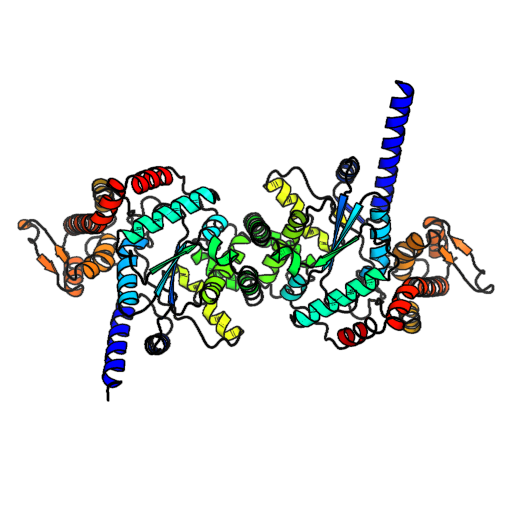-50.30775 31.33592 35.32964 1.000 116.52222 13 ILE B C 1
ATOM 2928 O O . ILE B 1 14 ? -49.83136 30.19854 35.42343 1.000 110.17233 13 ILE B O 1
ATOM 2933 N N . GLU B 1 15 ? -51.00029 31.73003 34.25593 1.000 116.51512 14 GLU B N 1
ATOM 2934 C CA . GLU B 1 15 ? -51.29268 30.86223 33.11740 1.000 113.14047 14 GLU B CA 1
ATOM 2935 C C . GLU B 1 15 ? -50.16395 30.82280 32.09326 1.000 114.39818 14 GLU B C 1
ATOM 2936 O O . GLU B 1 15 ? -49.98839 29.80108 31.41760 1.000 110.13451 14 GLU B O 1
ATOM 2942 N N . GLU B 1 16 ? -49.41647 31.92351 31.94242 1.000 120.81499 15 GLU B N 1
ATOM 2943 C CA . GLU B 1 16 ? -48.21336 31.92588 31.11293 1.000 114.86029 15 GLU B CA 1
ATOM 2944 C C . GLU B 1 16 ? -47.05606 31.23839 31.81761 1.000 109.70882 15 GLU B C 1
ATOM 2945 O O . GLU B 1 16 ? -46.22926 30.58617 31.16885 1.000 113.81709 15 GLU B O 1
ATOM 2951 N N . LYS B 1 17 ? -46.95958 31.40957 33.13821 1.000 110.41675 16 LYS B N 1
ATOM 2952 C CA . LYS B 1 17 ? -46.05286 30.57944 33.92211 1.000 102.75685 16 LYS B CA 1
ATOM 2953 C C . LYS B 1 17 ? -46.40828 29.10483 33.76040 1.000 95.82294 16 LYS B C 1
ATOM 2954 O O . LYS B 1 17 ? -45.53303 28.27023 33.50454 1.000 90.57072 16 LYS B O 1
ATOM 2960 N N . LYS B 1 18 ? -47.70370 28.77226 33.87652 1.000 99.31764 17 LYS B N 1
ATOM 2961 C CA . LYS B 1 18 ? -48.14597 27.39180 33.68053 1.000 94.93840 17 LYS B CA 1
ATOM 2962 C C . LYS B 1 18 ? -47.80523 26.89582 32.28063 1.000 95.13339 17 LYS B C 1
ATOM 2963 O O . LYS B 1 18 ? -47.31928 25.76929 32.11831 1.000 88.70340 17 LYS B O 1
ATOM 2969 N N . ALA B 1 19 ? -48.03443 27.73363 31.25853 1.000 100.06493 18 ALA B N 1
ATOM 2970 C CA . ALA B 1 19 ? -47.70750 27.36287 29.88046 1.000 100.86042 18 ALA B CA 1
ATOM 2971 C C . ALA B 1 19 ? -46.19929 27.30699 29.64174 1.000 93.47687 18 ALA B C 1
ATOM 2972 O O . ALA B 1 19 ? -45.73843 26.55863 28.76916 1.000 90.22064 18 ALA B O 1
ATOM 2974 N N . GLN B 1 20 ? -45.42280 28.08958 30.39844 1.000 97.61328 19 GLN B N 1
ATOM 2975 C CA . GLN B 1 20 ? -43.96350 27.99359 30.34713 1.000 102.66547 19 GLN B CA 1
ATOM 2976 C C . GLN B 1 20 ? -43.47269 26.65943 30.91694 1.000 93.01753 19 GLN B C 1
ATOM 2977 O O . GLN B 1 20 ? -42.61572 25.99106 30.32096 1.000 86.26852 19 GLN B O 1
ATOM 2983 N N . GLU B 1 21 ? -44.01025 26.25802 32.07667 1.000 92.90512 20 GLU B N 1
ATOM 2984 C CA . GLU B 1 21 ? -43.57951 25.02720 32.74327 1.000 83.57047 20 GLU B CA 1
ATOM 2985 C C . GLU B 1 21 ? -44.01746 23.78714 31.95637 1.000 76.12809 20 GLU B C 1
ATOM 2986 O O . GLU B 1 21 ? -43.22260 22.86583 31.74585 1.000 66.62605 20 GLU B O 1
ATOM 2992 N N . GLU B 1 22 ? -45.27397 23.76546 31.47771 1.000 82.16846 21 GLU B N 1
ATOM 2993 C CA . GLU B 1 22 ? -45.77019 22.64100 30.67449 1.000 71.30213 21 GLU B CA 1
ATOM 2994 C C . GLU B 1 22 ? -44.91055 22.41600 29.42852 1.000 74.79647 21 GLU B C 1
ATOM 2995 O O . GLU B 1 22 ? -44.46520 21.29199 29.15472 1.000 63.63726 21 GLU B O 1
ATOM 3001 N N . SER B 1 23 ? -44.66888 23.48048 28.65859 1.000 76.03444 22 SER B N 1
ATOM 3002 C CA . SER B 1 23 ? -43.84568 23.35871 27.46021 1.000 77.57789 22 SER B CA 1
ATOM 3003 C C . SER B 1 23 ? -42.46942 22.77095 27.77057 1.000 72.65006 22 SER B C 1
ATOM 3004 O O . SER B 1 23 ? -41.91169 22.03490 26.94493 1.000 70.05605 22 SER B O 1
ATOM 3007 N N . LYS B 1 24 ? -41.92379 23.04549 28.96317 1.000 73.89656 23 LYS B N 1
ATOM 3008 C CA . LYS B 1 24 ? -40.60075 22.52462 29.31760 1.000 73.82334 23 LYS B CA 1
ATOM 3009 C C . LYS B 1 24 ? -40.63775 21.02558 29.58703 1.000 67.66527 23 LYS B C 1
ATOM 3010 O O . LYS B 1 24 ? -39.75283 20.29466 29.14567 1.000 61.77955 23 LYS B O 1
ATOM 3016 N N . ILE B 1 25 ? -41.65639 20.54072 30.30053 1.000 73.66731 24 ILE B N 1
ATOM 3017 C CA . ILE B 1 25 ? -41.72012 19.10574 30.57833 1.000 63.69462 24 ILE B CA 1
ATOM 3018 C C . ILE B 1 25 ? -41.95963 18.31464 29.29303 1.000 57.43624 24 ILE B C 1
ATOM 3019 O O . ILE B 1 25 ? -41.37444 17.24757 29.08753 1.000 64.68443 24 ILE B O 1
ATOM 3024 N N . GLU B 1 26 ? -42.83381 18.81119 28.41509 1.000 65.66808 25 GLU B N 1
ATOM 3025 C CA . GLU B 1 26 ? -43.01339 18.14949 27.12829 1.000 60.14681 25 GLU B CA 1
ATOM 3026 C C . GLU B 1 26 ? -41.70199 18.08122 26.35593 1.000 59.10570 25 GLU B C 1
ATOM 3027 O O . GLU B 1 26 ? -41.37649 17.04357 25.77549 1.000 60.78264 25 GLU B O 1
ATOM 3033 N N . ASP B 1 27 ? -40.92482 19.17053 26.35115 1.000 63.54458 26 ASP B N 1
ATOM 3034 C CA . ASP B 1 27 ? -39.62531 19.14828 25.67738 1.000 62.53150 26 ASP B CA 1
ATOM 3035 C C . ASP B 1 27 ? -38.72989 18.05963 26.25184 1.000 68.64624 26 ASP B C 1
ATOM 3036 O O . ASP B 1 27 ? -38.11828 17.28801 25.50530 1.000 69.12285 26 ASP B O 1
ATOM 3041 N N . VAL B 1 28 ? -38.64445 17.97409 27.58160 1.000 62.25989 27 VAL B N 1
ATOM 3042 C CA . VAL B 1 28 ? -37.74344 16.99474 28.19522 1.000 65.51896 27 VAL B CA 1
ATOM 3043 C C . VAL B 1 28 ? -38.17561 15.57597 27.84099 1.000 64.06519 27 VAL B C 1
ATOM 3044 O O . VAL B 1 28 ? -37.35695 14.74401 27.42893 1.000 57.36484 27 VAL B O 1
ATOM 3048 N N . ASP B 1 29 ? -39.47401 15.28213 27.99135 1.000 63.83496 28 ASP B N 1
ATOM 3049 C CA . ASP B 1 29 ? -39.97564 13.94018 27.70873 1.000 50.34527 28 ASP B CA 1
ATOM 3050 C C . ASP B 1 29 ? -39.68040 13.52323 26.27308 1.000 63.15932 28 ASP B C 1
ATOM 3051 O O . ASP B 1 29 ? -39.42321 12.34185 26.00199 1.000 56.23973 28 ASP B O 1
ATOM 3056 N N . LYS B 1 30 ? -39.75005 14.47466 25.33177 1.000 61.83981 29 LYS B N 1
ATOM 3057 C CA . LYS B 1 30 ? -39.43505 14.15281 23.94237 1.000 64.90985 29 LYS B CA 1
ATOM 3058 C C . LYS B 1 30 ? -37.93474 13.99585 23.74223 1.000 61.45838 29 LYS B C 1
ATOM 3059 O O . LYS B 1 30 ? -37.49595 13.10551 23.00091 1.000 59.82008 29 LYS B O 1
ATOM 3065 N N . ILE B 1 31 ? -37.13857 14.85858 24.38843 1.000 58.04327 30 ILE B N 1
ATOM 3066 C CA . ILE B 1 31 ? -35.68274 14.71054 24.36734 1.000 62.67662 30 ILE B CA 1
ATOM 3067 C C . ILE B 1 31 ? -35.2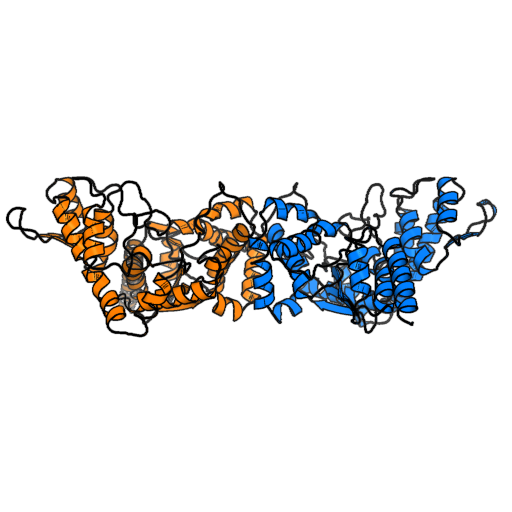7648 13.37005 24.97542 1.000 64.22277 30 ILE B C 1
ATOM 3068 O O . ILE B 1 31 ? -34.44987 12.63587 24.41460 1.000 61.54851 30 ILE B O 1
ATOM 3073 N N . LEU B 1 32 ? -35.84903 13.02961 26.13525 1.000 60.20280 31 LEU B N 1
ATOM 3074 C CA . LEU B 1 32 ? -35.55710 11.72802 26.73896 1.000 57.31236 31 LEU B CA 1
ATOM 3075 C C . LEU B 1 32 ? -35.98497 10.58461 25.82758 1.000 61.36951 31 LEU B C 1
ATOM 3076 O O . LEU B 1 32 ? -35.26455 9.59340 25.67798 1.000 57.46521 31 LEU B O 1
ATOM 3081 N N . ASN B 1 33 ? -37.14665 10.70974 25.19034 1.000 56.72236 32 ASN B N 1
ATOM 3082 C CA . ASN B 1 33 ? -37.72942 9.54928 24.52367 1.000 64.72357 32 ASN B CA 1
ATOM 3083 C C . ASN B 1 33 ? -36.95020 9.14552 23.27872 1.000 77.08579 32 ASN B C 1
ATOM 3084 O O . ASN B 1 33 ? -36.94360 7.96107 22.90578 1.000 72.31258 32 ASN B O 1
ATOM 3089 N N . ASP B 1 34 ? -36.30272 10.09450 22.61111 1.000 77.62566 33 ASP B N 1
ATOM 3090 C CA . ASP B 1 34 ? -35.54494 9.70157 21.43938 1.000 77.17695 33 ASP B CA 1
ATOM 3091 C C . ASP B 1 34 ? -34.04441 9.65258 21.69858 1.000 72.70861 33 ASP B C 1
ATOM 3092 O O . ASP B 1 34 ? -33.32441 9.08817 20.87474 1.000 79.19070 33 ASP B O 1
ATOM 3097 N N . ILE B 1 35 ? -33.55510 10.18749 22.82955 1.000 64.25758 34 ILE B N 1
ATOM 3098 C CA . ILE B 1 35 ? -32.23308 9.77265 23.31709 1.000 60.59751 34 ILE B CA 1
ATOM 3099 C C . ILE B 1 35 ? -32.26069 8.29872 23.68024 1.000 64.16398 34 ILE B C 1
ATOM 3100 O O . ILE B 1 35 ? -31.29820 7.56506 23.43325 1.000 60.54582 34 ILE B O 1
ATOM 3105 N N . LEU B 1 36 ? -33.35777 7.84996 24.29470 1.000 53.26282 35 LEU B N 1
ATOM 3106 C CA . LEU B 1 36 ? -33.55494 6.43709 24.57866 1.000 62.03636 35 LEU B CA 1
ATOM 3107 C C . LEU B 1 36 ? -33.67534 5.61635 23.30598 1.000 66.51495 35 LEU B C 1
ATOM 3108 O O . LEU B 1 36 ? -33.40451 4.41176 23.33095 1.000 63.95801 35 LEU B O 1
ATOM 3113 N N . SER B 1 37 ? -34.08367 6.22583 22.19479 1.000 64.67588 36 SER B N 1
ATOM 3114 C CA . SER B 1 37 ? -34.31366 5.42651 20.99315 1.000 65.90869 36 SER B CA 1
ATOM 3115 C C . SER B 1 37 ? -33.01701 4.89670 20.37600 1.000 53.35871 36 SER B C 1
ATOM 3116 O O . SER B 1 37 ? -33.06062 3.88860 19.66750 1.000 69.75598 36 SER B O 1
ATOM 3119 N N . ILE B 1 38 ? -31.86920 5.54435 20.62452 1.000 60.76924 37 ILE B N 1
ATOM 3120 C CA . ILE B 1 38 ? -30.58953 5.04488 20.11225 1.000 60.86175 37 ILE B CA 1
ATOM 3121 C C . ILE B 1 38 ? -30.03658 3.90938 20.95267 1.000 59.57547 37 ILE B C 1
ATOM 3122 O O . ILE B 1 38 ? -28.94745 3.38860 20.65265 1.000 57.67687 37 ILE B O 1
ATOM 3127 N N . SER B 1 39 ? -30.75363 3.50246 21.99271 1.000 54.03414 38 SER B N 1
ATOM 3128 C CA . SER B 1 39 ? -30.18287 2.76450 23.10628 1.000 45.78338 38 SER B CA 1
ATOM 3129 C C . SER B 1 39 ? -30.78636 1.36673 23.20567 1.000 52.18982 38 SER B C 1
ATOM 3130 O O . SER B 1 39 ? -31.98338 1.15848 22.95155 1.000 47.97908 38 SER B O 1
ATOM 3133 N N . SER B 1 40 ? -29.93942 0.41424 23.56922 1.000 46.18516 39 SER B N 1
ATOM 3134 C CA . SER B 1 40 ? -30.37120 -0.93201 23.91831 1.000 47.57285 39 SER B CA 1
ATOM 3135 C C . SER B 1 40 ? -30.78105 -1.02187 25.38087 1.000 50.55482 39 SER B C 1
ATOM 3136 O O . SER B 1 40 ? -31.63299 -1.82977 25.74264 1.000 48.12595 39 SER B O 1
ATOM 3139 N N . GLU B 1 41 ? -30.14800 -0.23794 26.24189 1.000 51.50239 40 GLU B N 1
ATOM 3140 C CA . GLU B 1 41 ? -30.41048 -0.31689 27.66306 1.000 46.84103 40 GLU B CA 1
ATOM 3141 C C . GLU B 1 41 ? -30.00953 1.01258 28.25421 1.000 51.98289 40 GLU B C 1
ATOM 3142 O O . GLU B 1 41 ? -29.01192 1.60344 27.84053 1.000 51.99152 40 GLU B O 1
ATOM 3148 N N . CYS B 1 42 ? -30.79864 1.50734 29.18598 1.000 45.00148 41 CYS B N 1
ATOM 3149 C CA . CYS B 1 42 ? -30.41428 2.71896 29.88936 1.000 47.45751 41 CYS B CA 1
ATOM 3150 C C . CYS B 1 42 ? -30.48708 2.43083 31.37567 1.000 52.58880 41 CYS B C 1
ATOM 3151 O O . CYS B 1 42 ? -31.55620 2.07807 31.89391 1.000 50.54993 41 CYS B O 1
ATOM 3154 N N . ILE B 1 43 ? -29.35381 2.56516 32.05771 1.000 48.26221 42 ILE B N 1
ATOM 3155 C CA . ILE B 1 43 ? -29.33422 2.31760 33.49058 1.000 49.20777 42 ILE B CA 1
ATOM 3156 C C . ILE B 1 43 ? -29.60363 3.65480 34.16282 1.000 57.90870 42 ILE B C 1
ATOM 3157 O O . ILE B 1 43 ? -28.70893 4.50486 34.36572 1.000 62.98707 42 ILE B O 1
ATOM 3162 N N . GLN B 1 44 ? -30.91351 3.83099 34.33812 1.000 68.91744 43 GLN B N 1
ATOM 3163 C CA . GLN B 1 44 ? -32.02090 4.58411 34.90923 1.000 60.65860 43 GLN B CA 1
ATOM 3164 C C . GLN B 1 44 ? -32.42709 5.71238 33.98097 1.000 50.63428 43 GLN B C 1
ATOM 3165 O O . GLN B 1 44 ? -31.77950 6.76237 33.93186 1.000 57.48255 43 GLN B O 1
ATOM 3171 N N . PRO B 1 45 ? -33.49797 5.47788 33.20241 1.000 57.24084 44 PRO B N 1
ATOM 3172 C CA . PRO B 1 45 ? -34.14027 6.57165 32.46500 1.000 51.67292 44 PRO B CA 1
ATOM 3173 C C . PRO B 1 45 ? -34.55635 7.70105 33.37107 1.000 62.24959 44 PRO B C 1
ATOM 3174 O O . PRO B 1 45 ? -34.47836 8.87078 32.97685 1.000 58.56497 44 PRO B O 1
ATOM 3178 N N . ASP B 1 46 ? -35.01514 7.37314 34.58358 1.000 62.70247 45 ASP B N 1
ATOM 3179 C CA . ASP B 1 46 ? -35.39647 8.40421 35.54477 1.000 63.90035 45 ASP B CA 1
ATOM 3180 C C . ASP B 1 46 ? -34.20689 9.26652 35.94818 1.000 61.37836 45 ASP B C 1
ATOM 3181 O O . ASP B 1 46 ? -34.36981 10.45855 36.22364 1.000 61.72321 45 ASP B O 1
ATOM 3186 N N . GLU B 1 47 ? -33.00611 8.69042 35.98653 1.000 52.83925 46 GLU B N 1
ATOM 3187 C CA . GLU B 1 47 ? -31.82528 9.50263 36.24945 1.000 53.41422 46 GLU B CA 1
ATOM 3188 C C . GLU B 1 47 ? -31.44423 10.33108 35.03819 1.000 56.67765 46 GLU B C 1
ATOM 3189 O O . GLU B 1 47 ? -30.95901 11.45838 35.18474 1.000 58.85658 46 GLU B O 1
ATOM 3195 N N . LEU B 1 48 ? -31.64119 9.78089 33.84079 1.000 48.26228 47 LEU B N 1
ATOM 3196 C CA . LEU B 1 48 ? -31.40274 10.54118 32.61801 1.000 58.81436 47 LEU B CA 1
ATOM 3197 C C . LEU B 1 48 ? -32.36101 11.72138 32.52307 1.000 56.30867 47 LEU B C 1
ATOM 3198 O O . LEU B 1 48 ? -31.95609 12.84987 32.22354 1.000 52.99662 47 LEU B O 1
ATOM 3203 N N . ARG B 1 49 ? -33.64722 11.47219 32.77917 1.000 59.33399 48 ARG B N 1
ATOM 3204 C CA . ARG B 1 49 ? -34.62444 12.55545 32.82369 1.000 57.86883 48 ARG B CA 1
ATOM 3205 C C . ARG B 1 49 ? -34.15310 13.65800 33.75874 1.000 60.34390 48 ARG B C 1
ATOM 3206 O O . ARG B 1 49 ? -34.19766 14.84386 33.41813 1.000 67.68597 48 ARG B O 1
ATOM 3214 N N . VAL B 1 50 ? -33.66843 13.26599 34.93963 1.000 58.38566 49 VAL B N 1
ATOM 3215 C CA . VAL B 1 50 ? -33.17707 14.22381 35.92733 1.000 69.56572 49 VAL B CA 1
ATOM 3216 C C . VAL B 1 50 ? -32.01982 15.03380 35.35222 1.000 66.92547 49 VAL B C 1
ATOM 3217 O O . VAL B 1 50 ? -32.00079 16.26747 35.43536 1.000 73.09093 49 VAL B O 1
ATOM 3221 N N . LYS B 1 51 ? -31.05212 14.35129 34.73735 1.000 62.17576 50 LYS B N 1
ATOM 3222 C CA . LYS B 1 51 ? -29.86811 15.03870 34.22198 1.000 62.35847 50 LYS B CA 1
ATOM 3223 C C . LYS B 1 51 ? -30.22277 16.02406 33.11095 1.000 66.94130 50 LYS B C 1
ATOM 3224 O O . LYS B 1 51 ? -29.61735 17.09831 33.01533 1.000 67.90518 50 LYS B O 1
ATOM 3230 N N . LEU B 1 52 ? -31.20061 15.68206 32.25928 1.000 65.84387 51 LEU B N 1
ATOM 3231 C CA . LEU B 1 52 ? -31.63227 16.61699 31.22013 1.000 64.96504 51 LEU B CA 1
ATOM 3232 C C . LEU B 1 52 ? -32.32011 17.84304 31.80067 1.000 70.77132 51 LEU B C 1
ATOM 3233 O O . LEU B 1 52 ? -32.60082 18.78723 31.05816 1.000 75.50758 51 LEU B O 1
ATOM 3238 N N . LEU B 1 53 ? -32.58496 17.86118 33.10306 1.000 70.24287 52 LEU B N 1
ATOM 3239 C CA . LEU B 1 53 ? -33.13723 19.05695 33.71677 1.000 77.39458 52 LEU B CA 1
ATOM 3240 C C . LEU B 1 53 ? -32.07459 20.09436 34.03996 1.000 75.94675 52 LEU B C 1
ATOM 3241 O O . LEU B 1 53 ? -32.43004 21.20130 34.44975 1.000 68.99596 52 LEU B O 1
ATOM 3246 N N . LEU B 1 54 ? -30.79157 19.77526 33.86690 1.000 70.53815 53 LEU B N 1
ATOM 3247 C CA . LEU B 1 54 ? -29.74156 20.75653 34.12062 1.000 72.92586 53 LEU B CA 1
ATOM 3248 C C . LEU B 1 54 ? -29.68334 21.80640 33.01184 1.000 75.60773 53 LEU B C 1
ATOM 3249 O O . LEU B 1 54 ? -29.97018 21.53067 31.84217 1.000 78.26090 53 LEU B O 1
ATOM 3254 N N . LYS B 1 55 ? -29.27871 23.02319 33.38882 1.000 82.21606 54 LYS B N 1
ATOM 3255 C CA . LYS B 1 55 ? -29.09678 24.07144 32.38947 1.000 83.01510 54 LYS B CA 1
ATOM 3256 C C . LYS B 1 55 ? -27.90601 23.77869 31.48506 1.000 84.24160 54 LYS B C 1
ATOM 3257 O O . LYS B 1 55 ? -27.90008 24.18483 30.31555 1.000 85.72836 54 LYS B O 1
ATOM 3263 N N . ARG B 1 56 ? -26.91859 23.04459 31.98791 1.000 78.04560 55 ARG B N 1
ATOM 3264 C CA . ARG B 1 56 ? -25.69268 22.80092 31.25000 1.000 65.33407 55 ARG B CA 1
ATOM 3265 C C . ARG B 1 56 ? -25.86081 21.65283 30.24930 1.000 64.93119 55 ARG B C 1
ATOM 3266 O O . ARG B 1 56 ? -26.83336 20.89095 30.27490 1.000 61.67597 55 ARG B O 1
ATOM 3274 N N . LYS B 1 57 ? -24.88365 21.53258 29.35269 1.000 62.38345 56 LYS B N 1
ATOM 3275 C CA . LYS B 1 57 ? -24.81883 20.37741 28.47322 1.000 59.11419 56 LYS B CA 1
ATOM 3276 C C . LYS B 1 57 ? -24.30905 19.16356 29.24561 1.000 45.89835 56 LYS B C 1
ATOM 3277 O O . LYS B 1 57 ? -23.51553 19.28967 30.18826 1.000 51.24577 56 LYS B O 1
ATOM 3283 N N . LEU B 1 58 ? -24.80484 17.98617 28.85670 1.000 44.31122 57 LEU B N 1
ATOM 3284 C CA . LEU B 1 58 ? -24.40975 16.73216 29.48004 1.000 43.75784 57 LEU B CA 1
ATOM 3285 C C . LEU B 1 58 ? -23.19438 16.15210 28.77290 1.000 43.67413 57 LEU B C 1
ATOM 3286 O O . LEU B 1 58 ? -23.16758 16.04460 27.54394 1.000 47.92265 57 LEU B O 1
ATOM 3291 N N . ILE B 1 59 ? -22.20830 15.73679 29.54059 1.000 37.17999 58 ILE B N 1
ATOM 3292 C CA . ILE B 1 59 ? -21.00612 15.19484 28.93902 1.000 35.40722 58 ILE B CA 1
ATOM 3293 C C . ILE B 1 59 ? -21.19632 13.70357 28.69487 1.000 39.26409 58 ILE B C 1
ATOM 3294 O O . ILE B 1 59 ? -21.47763 12.94316 29.63002 1.000 39.44217 58 ILE B O 1
ATOM 3299 N N . CYS B 1 60 ? -21.03719 13.28259 27.44247 1.000 40.09103 59 CYS B N 1
ATOM 3300 C CA . CYS B 1 60 ? -21.15234 11.89020 27.04811 1.000 30.60556 59 CYS B CA 1
ATOM 3301 C C . CYS B 1 60 ? -19.82129 11.45450 26.49862 1.000 26.87707 59 CYS B C 1
ATOM 3302 O O . CYS B 1 60 ? -19.09679 12.28307 25.94647 1.000 35.79236 59 CYS B O 1
ATOM 3305 N N . TYR B 1 61 ? -19.54266 10.14969 26.55643 1.000 30.70070 60 TYR B N 1
ATOM 3306 C CA . TYR B 1 61 ? -18.30653 9.65802 25.93989 1.000 29.96547 60 TYR B CA 1
ATOM 3307 C C . TYR B 1 61 ? -18.42253 8.19491 25.52327 1.000 30.56680 60 TYR B C 1
ATOM 3308 O O . TYR B 1 61 ? -19.25391 7.43431 26.02419 1.000 31.45544 60 TYR B O 1
ATOM 3317 N N . ASP B 1 62 ? -17.56323 7.83282 24.56827 1.000 28.69335 61 ASP B N 1
ATOM 3318 C CA . ASP B 1 62 ? -17.29617 6.46711 24.13732 1.000 30.11340 61 ASP B CA 1
ATOM 3319 C C . ASP B 1 62 ? -15.77088 6.39494 23.99538 1.000 30.05020 61 ASP B C 1
ATOM 3320 O O . ASP B 1 62 ? -15.12961 7.41008 23.75937 1.000 30.13300 61 ASP B O 1
ATOM 3325 N N . GLY B 1 63 ? -15.19868 5.20757 24.07787 1.000 26.47155 62 GLY B N 1
ATOM 3326 C CA . GLY B 1 63 ? -13.75168 5.06757 23.98515 1.000 28.13134 62 GLY B CA 1
ATOM 3327 C C . GLY B 1 63 ? -13.39138 3.89688 23.09985 1.000 28.44638 62 GLY B C 1
ATOM 3328 O O . GLY B 1 63 ? -14.12601 2.90934 23.02311 1.000 29.12943 62 GLY B O 1
ATOM 3329 N N . PHE B 1 64 ? -12.21113 4.00307 22.45746 1.000 29.07928 63 PHE B N 1
ATOM 3330 C CA . PHE B 1 64 ? -11.84370 3.16107 21.32491 1.000 30.73948 63 PHE B CA 1
ATOM 3331 C C . PHE B 1 64 ? -10.38348 2.76145 21.44010 1.000 30.91764 63 PHE B C 1
ATOM 3332 O O . PHE B 1 64 ? -9.53973 3.64850 21.51328 1.000 30.38489 63 PHE B O 1
ATOM 3340 N N . GLU B 1 65 ? -10.10153 1.46316 21.42182 1.000 29.81612 64 GLU B N 1
ATOM 3341 C CA . GLU B 1 65 ? -8.72417 0.99416 21.26096 1.000 34.68250 64 GLU B CA 1
ATOM 3342 C C . GLU B 1 65 ? -8.31540 1.15429 19.79512 1.000 40.38172 64 GLU B C 1
ATOM 3343 O O . GLU B 1 65 ? -8.97462 0.56831 18.91441 1.000 38.47103 64 GLU B O 1
ATOM 3349 N N . PRO B 1 66 ? -7.23981 1.93459 19.47697 1.000 38.14813 65 PRO B N 1
ATOM 3350 C CA . PRO B 1 66 ? -6.80150 2.04140 18.07554 1.000 35.53176 65 PRO B CA 1
ATOM 3351 C C . PRO B 1 66 ? -6.00477 0.81628 17.68249 1.000 37.23345 65 PRO B C 1
ATOM 3352 O O . PRO B 1 66 ? -4.75600 0.76878 17.81275 1.000 34.32103 65 PRO B O 1
ATOM 3356 N N . SER B 1 67 ? -6.72715 -0.20985 17.23274 1.000 37.28077 66 SER B N 1
ATOM 3357 C CA . SER B 1 67 ? -6.19316 -1.56628 17.14224 1.000 42.44901 66 SER B CA 1
ATOM 3358 C C . SER B 1 67 ? -6.29995 -2.18888 15.76260 1.000 45.88842 66 SER B C 1
ATOM 3359 O O . SER B 1 67 ? -6.00520 -3.38338 15.62632 1.000 47.91074 66 SER B O 1
ATOM 3362 N N . GLY B 1 68 ? -6.67243 -1.43108 14.74002 1.000 41.93297 67 GLY B N 1
ATOM 3363 C CA . GLY B 1 68 ? -6.86105 -1.99693 13.41535 1.000 42.20535 67 GLY B CA 1
ATOM 3364 C C . GLY B 1 68 ? -7.76725 -1.10221 12.58393 1.000 39.66536 67 GLY B C 1
ATOM 3365 O O . GLY B 1 68 ? -8.04385 0.03071 12.95061 1.000 39.52910 67 GLY B O 1
ATOM 3366 N N . ARG B 1 69 ? -8.22306 -1.63983 11.45801 1.000 40.17535 68 ARG B N 1
ATOM 3367 C CA . ARG B 1 69 ? -9.16128 -0.86597 10.63869 1.000 43.90104 68 ARG B CA 1
ATOM 3368 C C . ARG B 1 69 ? -10.43837 -0.60293 11.43665 1.000 41.03605 68 ARG B C 1
ATOM 3369 O O . ARG B 1 69 ? -10.75181 -1.31020 12.39795 1.000 44.91760 68 ARG B O 1
ATOM 3377 N N . MET B 1 70 ? -11.15203 0.46521 11.07872 1.000 41.04130 69 MET B N 1
ATOM 3378 C CA . MET B 1 70 ? -12.38807 0.79617 11.77489 1.000 35.27486 69 MET B CA 1
ATOM 3379 C C . MET B 1 70 ? -13.55537 0.14113 11.01785 1.000 32.88987 69 MET B C 1
ATOM 3380 O O . MET B 1 70 ? -13.58524 0.17873 9.78714 1.000 39.85898 69 MET B O 1
ATOM 3385 N N . HIS B 1 71 ? -14.45468 -0.52494 11.73958 1.000 32.58201 70 HIS B N 1
ATOM 3386 C CA . HIS B 1 71 ? -15.59986 -1.15432 11.07993 1.000 37.45992 70 HIS B CA 1
ATOM 3387 C C . HIS B 1 71 ? -16.80872 -0.24528 11.22852 1.000 34.77846 70 HIS B C 1
ATOM 3388 O O . HIS B 1 71 ? -16.76682 0.77630 11.92207 1.000 32.75628 70 HIS B O 1
ATOM 3395 N N . ILE B 1 72 ? -17.88202 -0.55648 10.49076 1.000 31.75358 71 ILE B N 1
ATOM 3396 C CA . ILE B 1 72 ? -18.92025 0.46377 10.37524 1.000 31.43333 71 ILE B CA 1
ATOM 3397 C C . ILE B 1 72 ? -19.72487 0.68277 11.63686 1.000 33.38073 71 ILE B C 1
ATOM 3398 O O . ILE B 1 72 ? -20.43682 1.69921 11.71828 1.000 31.46138 71 ILE B O 1
ATOM 3403 N N . ALA B 1 73 ? -19.66486 -0.22205 12.62525 1.000 34.08042 72 ALA B N 1
ATOM 3404 C CA . ALA B 1 73 ? -20.31812 0.10240 13.89537 1.000 35.49627 72 ALA B CA 1
ATOM 3405 C C . ALA B 1 73 ? -19.60996 1.26361 14.58970 1.000 36.39392 72 ALA B C 1
ATOM 3406 O O . ALA B 1 73 ? -20.26814 2.10823 15.20269 1.000 39.58073 72 ALA B O 1
ATOM 3408 N N . GLN B 1 74 ? -18.28370 1.37259 14.44455 1.000 33.15973 73 GLN B N 1
ATOM 3409 C CA . GLN B 1 74 ? -17.54439 2.44125 15.12176 1.000 36.30165 73 GLN B CA 1
ATOM 3410 C C . GLN B 1 74 ? -17.54870 3.76909 14.39028 1.000 40.96275 73 GLN B C 1
ATOM 3411 O O . GLN B 1 74 ? -17.24302 4.80720 15.00898 1.000 34.63281 73 GLN B O 1
ATOM 3417 N N . GLY B 1 75 ? -17.84140 3.75293 13.08235 1.000 41.04456 74 GLY B N 1
ATOM 3418 C CA . GLY B 1 75 ? -17.99685 4.97307 12.29906 1.000 36.18805 74 GLY B CA 1
ATOM 3419 C C . GLY B 1 75 ? -19.43500 5.34271 11.96772 1.000 39.74066 74 GLY B C 1
ATOM 3420 O O . GLY B 1 75 ? -19.94239 6.35671 12.46540 1.000 36.72492 74 GLY B O 1
ATOM 3421 N N . LEU B 1 76 ? -20.11675 4.51151 11.18163 1.000 38.50661 75 LEU B N 1
ATOM 3422 C CA . LEU B 1 76 ? -21.44884 4.87731 10.69839 1.000 39.24934 75 LEU B CA 1
ATOM 3423 C C . LEU B 1 76 ? -22.48165 4.83164 11.82282 1.000 40.95797 75 LEU B C 1
ATOM 3424 O O . LEU B 1 76 ? -23.21979 5.79898 12.03457 1.000 41.39478 75 LEU B O 1
ATOM 3429 N N . LEU B 1 77 ? -22.54880 3.71073 12.55865 1.000 38.77575 76 LEU B N 1
ATOM 3430 C CA . LEU B 1 77 ? -23.50263 3.61954 13.67080 1.000 36.06595 76 LEU B CA 1
ATOM 3431 C C . LEU B 1 77 ? -23.20731 4.67290 14.73059 1.000 36.87582 76 LEU B C 1
ATOM 3432 O O . LEU B 1 77 ? -24.11366 5.36032 15.21968 1.000 37.81833 76 LEU B O 1
ATOM 3437 N N . LYS B 1 78 ? -21.93409 4.83731 15.06982 1.000 35.69919 77 LYS B N 1
ATOM 3438 C CA . LYS B 1 78 ? -21.55144 5.82810 16.06644 1.000 36.57519 77 LYS B CA 1
ATOM 3439 C C . LYS B 1 78 ? -22.06981 7.22152 15.71676 1.000 35.15618 77 LYS B C 1
ATOM 3440 O O . LYS B 1 78 ? -22.64852 7.91113 16.56316 1.000 36.93164 77 LYS B O 1
ATOM 3446 N N . SER B 1 79 ? -21.85229 7.66729 14.48236 1.000 41.31821 78 SER B N 1
ATOM 3447 C CA . SER B 1 79 ? -22.22913 9.04391 14.12615 1.000 37.19005 78 SER B CA 1
ATOM 3448 C C . SER B 1 79 ? -23.72324 9.29030 14.26849 1.000 43.75438 78 SER B C 1
ATOM 3449 O O . SER B 1 79 ? -24.13572 10.40879 14.60888 1.000 41.60325 78 SER B O 1
ATOM 3452 N N . ILE B 1 80 ? -24.55833 8.28126 13.99655 1.000 44.40231 79 ILE B N 1
ATOM 3453 C CA . ILE B 1 80 ? -26.00210 8.47161 14.15834 1.000 43.19278 79 ILE B CA 1
ATOM 3454 C C . ILE B 1 80 ? -26.32439 8.76769 15.61150 1.000 45.60142 79 ILE B C 1
ATOM 3455 O O . ILE B 1 80 ? -27.09932 9.68034 15.94583 1.000 43.76690 79 ILE B O 1
ATOM 3460 N N . ILE B 1 81 ? -25.72866 7.97654 16.49598 1.000 43.07119 80 ILE B N 1
ATOM 3461 C CA . ILE B 1 81 ? -25.93148 8.12817 17.93001 1.000 42.58421 80 ILE B CA 1
ATOM 3462 C C . ILE B 1 81 ? -25.43124 9.48995 18.40190 1.000 37.81688 80 ILE B C 1
ATOM 3463 O O . ILE B 1 81 ? -26.11246 10.20388 19.15947 1.000 37.79708 80 ILE B O 1
ATOM 3468 N N . VAL B 1 82 ? -24.19142 9.83345 18.03426 1.000 31.88701 81 VAL B N 1
ATOM 3469 C CA . VAL B 1 82 ? -23.62366 11.11718 18.46141 1.000 33.26543 81 VAL B CA 1
ATOM 3470 C C . VAL B 1 82 ? -24.45055 12.29478 17.91527 1.000 41.67479 81 VAL B C 1
ATOM 3471 O O . VAL B 1 82 ? -24.68073 13.30292 18.61033 1.000 39.83878 81 VAL B O 1
ATOM 3475 N N . ASN B 1 83 ? -24.88609 12.20658 16.65900 1.000 35.83743 82 ASN B N 1
ATOM 3476 C CA . ASN B 1 83 ? -25.69880 13.30735 16.11242 1.000 35.93268 82 ASN B CA 1
ATOM 3477 C C . ASN B 1 83 ? -26.98334 13.48813 16.91060 1.000 44.32208 82 ASN B C 1
ATOM 3478 O O . ASN B 1 83 ? -27.42826 14.62430 17.14732 1.000 40.44354 82 ASN B O 1
ATOM 3483 N N . LYS B 1 84 ? -27.60873 12.37756 17.31025 1.000 39.97229 83 LYS B N 1
ATOM 3484 C CA . LYS B 1 84 ? -28.80819 12.47324 18.13903 1.000 37.18579 83 LYS B CA 1
ATOM 3485 C C . LYS B 1 84 ? -28.52054 13.17461 19.45631 1.000 45.79066 83 LYS B C 1
ATOM 3486 O O . LYS B 1 84 ? -29.30446 14.01741 19.90935 1.000 43.89301 83 LYS B O 1
ATOM 3492 N N . LEU B 1 85 ? -27.40763 12.82393 20.10965 1.000 40.65784 84 LEU B N 1
ATOM 3493 C CA . LEU B 1 85 ? -27.13415 13.43326 21.39616 1.000 36.69849 84 LEU B CA 1
ATOM 3494 C C . LEU B 1 85 ? -26.74538 14.89846 21.26062 1.000 37.53067 84 LEU B C 1
ATOM 3495 O O . LEU B 1 85 ? -27.18786 15.72688 22.05633 1.000 40.84557 84 LEU B O 1
ATOM 3500 N N . THR B 1 86 ? -25.87493 15.23951 20.30491 1.000 33.85889 85 THR B N 1
ATOM 3501 C CA . THR B 1 86 ? -25.42956 16.63192 20.21842 1.000 36.44274 85 THR B CA 1
ATOM 3502 C C . THR B 1 86 ? -26.53313 17.57056 19.73565 1.000 46.87102 85 THR B C 1
ATOM 3503 O O . THR B 1 86 ? -26.46346 18.78584 19.98552 1.000 46.40833 85 THR B O 1
ATOM 3507 N N . SER B 1 87 ? -27.54437 17.05708 19.05615 1.000 42.75218 86 SER B N 1
ATOM 3508 C CA . SER B 1 87 ? -28.67354 17.91826 18.71531 1.000 52.21611 86 SER B CA 1
ATOM 3509 C C . SER B 1 87 ? -29.70374 17.96283 19.83838 1.000 59.55996 86 SER B C 1
ATOM 3510 O O . SER B 1 87 ? -30.78604 18.53249 19.65981 1.000 52.91899 86 SER B O 1
ATOM 3513 N N . ASN B 1 88 ? -29.38079 17.37826 20.99407 1.000 46.00785 87 ASN B N 1
ATOM 3514 C CA . ASN B 1 88 ? -30.24380 17.32822 22.17346 1.000 51.98575 87 ASN B CA 1
ATOM 3515 C C . ASN B 1 88 ? -29.49622 17.76276 23.43258 1.000 48.90858 87 ASN B C 1
ATOM 3516 O O . ASN B 1 88 ? -29.71928 17.21104 24.50962 1.000 59.71725 87 ASN B O 1
ATOM 3521 N N . GLY B 1 89 ? -28.57708 18.71785 23.30809 1.000 51.28081 88 GLY B N 1
ATOM 3522 C CA . GLY B 1 89 ? -27.93673 19.31426 24.45844 1.000 49.81502 88 GLY B CA 1
ATOM 3523 C C . GLY B 1 89 ? -26.82759 18.52484 25.12190 1.000 56.90511 88 GLY B C 1
ATOM 3524 O O . GLY B 1 89 ? -26.58230 18.71820 26.32133 1.000 51.66957 88 GLY B O 1
ATOM 3525 N N . CYS B 1 90 ? -26.15228 17.64179 24.39484 1.000 50.39058 89 CYS B N 1
ATOM 3526 C CA . CYS B 1 90 ? -25.00941 16.90881 24.91868 1.000 44.53124 89 CYS B CA 1
ATOM 3527 C C . CYS B 1 90 ? -23.72919 17.34403 24.22312 1.000 45.95176 89 CYS B C 1
ATOM 3528 O O . CYS B 1 90 ? -23.74437 17.80378 23.07714 1.000 45.03147 89 CYS B O 1
ATOM 3531 N N . THR B 1 91 ? -22.62006 17.17265 24.92724 1.000 38.47095 90 THR B N 1
ATOM 3532 C CA . THR B 1 91 ? -21.27598 17.25411 24.37367 1.000 42.26159 90 THR B CA 1
ATOM 3533 C C . THR B 1 91 ? -20.75714 15.82699 24.31701 1.000 44.09679 90 THR B C 1
ATOM 3534 O O . THR B 1 91 ? -21.09044 15.02649 25.19068 1.000 43.62151 90 THR B O 1
ATOM 3538 N N . PHE B 1 92 ? -19.97746 15.47742 23.28759 1.000 31.38988 91 PHE B N 1
ATOM 3539 C CA . PHE B 1 92 ? -19.62507 14.07350 23.11546 1.000 33.95347 91 PHE B CA 1
ATOM 3540 C C . PHE B 1 92 ? -18.11369 13.97425 23.02171 1.000 36.28860 91 PHE B C 1
ATOM 3541 O O . PHE B 1 92 ? -17.49501 14.68524 22.21714 1.000 36.45634 91 PHE B O 1
ATOM 3549 N N . ILE B 1 93 ? -17.51307 13.11220 23.85096 1.000 29.63380 92 ILE B N 1
ATOM 3550 C CA . ILE B 1 93 ? -16.06971 12.95437 23.86258 1.000 32.17594 92 ILE B CA 1
ATOM 3551 C C . ILE B 1 93 ? -15.74959 11.62484 23.19249 1.000 39.81696 92 ILE B C 1
ATOM 3552 O O . ILE B 1 93 ? -16.30760 10.59004 23.57421 1.000 31.93064 92 ILE B O 1
ATOM 3557 N N . PHE B 1 94 ? -14.89707 11.65472 22.16787 1.000 31.12509 93 PHE B N 1
ATOM 3558 C CA . PHE B 1 94 ? -14.25117 10.43366 21.69785 1.000 31.65958 93 PHE B CA 1
ATOM 3559 C C . PHE B 1 94 ? -12.93083 10.30144 22.43506 1.000 33.22409 93 PHE B C 1
ATOM 3560 O O . PHE B 1 94 ? -12.02364 11.12152 22.24300 1.000 30.88526 93 PHE B O 1
ATOM 3568 N N . TRP B 1 95 ? -12.79162 9.22538 23.18178 1.000 34.63017 94 TRP B N 1
ATOM 3569 C CA . TRP B 1 95 ? -11.60131 8.96197 23.99067 1.000 28.95320 94 TRP B CA 1
ATOM 3570 C C . TRP B 1 95 ? -10.72603 8.02527 23.18113 1.000 30.27007 94 TRP B C 1
ATOM 3571 O O . TRP B 1 95 ? -11.06998 6.85534 22.99561 1.000 32.53429 94 TRP B O 1
ATOM 3582 N N . ILE B 1 96 ? -9.61559 8.54007 22.66594 1.000 32.91528 95 ILE B N 1
ATOM 3583 C CA . ILE B 1 96 ? -8.68584 7.70573 21.90495 1.000 28.65667 95 ILE B CA 1
ATOM 3584 C C . ILE B 1 96 ? -7.86738 6.94444 22.93964 1.000 30.54989 95 ILE B C 1
ATOM 3585 O O . ILE B 1 96 ? -6.95521 7.50628 23.54123 1.000 32.83097 95 ILE B O 1
ATOM 3590 N N . ALA B 1 97 ? -8.18734 5.66364 23.15437 1.000 30.96413 96 ALA B N 1
ATOM 3591 C CA . ALA B 1 97 ? -7.63961 4.90238 24.28820 1.000 34.10638 96 ALA B CA 1
ATOM 3592 C C . ALA B 1 97 ? -6.31517 4.22302 23.90803 1.000 29.95997 96 ALA B C 1
ATOM 3593 O O . ALA B 1 97 ? -6.17889 2.99395 23.87715 1.000 31.67136 96 ALA B O 1
ATOM 3595 N N . ASP B 1 98 ? -5.34131 5.06013 23.57765 1.000 29.24164 97 ASP B N 1
ATOM 3596 C CA . ASP B 1 98 ? -4.06747 4.54193 23.09248 1.000 30.86971 97 ASP B CA 1
ATOM 3597 C C . ASP B 1 98 ? -3.32809 3.75206 24.18492 1.000 31.80729 97 ASP B C 1
ATOM 3598 O O . ASP B 1 98 ? -2.82711 2.64093 23.92288 1.000 30.45692 97 ASP B O 1
ATOM 3603 N N . TRP B 1 99 ? -3.29274 4.27328 25.41690 1.000 32.47953 98 TRP B N 1
ATOM 3604 C CA . TRP B 1 99 ? -2.57548 3.54556 26.46148 1.000 36.21241 98 TRP B CA 1
ATOM 3605 C C . TRP B 1 99 ? -3.2769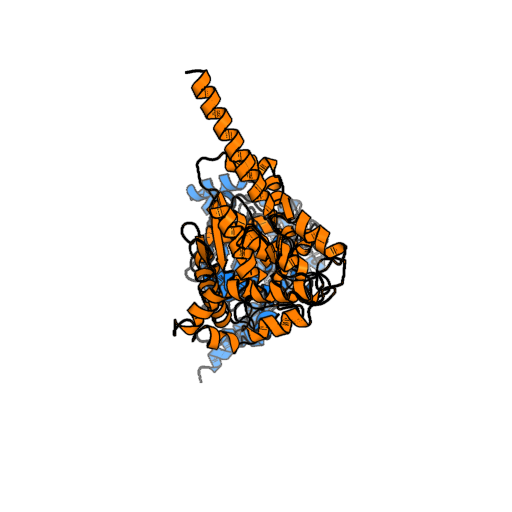1 2.24005 26.75545 1.000 33.05252 98 TRP B C 1
ATOM 3606 O O . TRP B 1 99 ? -2.63916 1.23829 27.10478 1.000 32.67076 98 TRP B O 1
ATOM 3617 N N . PHE B 1 100 ? -4.59559 2.22647 26.57229 1.000 31.02707 99 PHE B N 1
ATOM 3618 C CA . PHE B 1 100 ? -5.35706 1.00474 26.77773 1.000 31.37695 99 PHE B CA 1
ATOM 3619 C C . PHE B 1 100 ? -5.01293 -0.04790 25.73142 1.000 31.94331 99 PHE B C 1
ATOM 3620 O O . PHE B 1 100 ? -4.87372 -1.23203 26.05941 1.000 34.08162 99 PHE B O 1
ATOM 3628 N N . ALA B 1 101 ? -4.98805 0.33523 24.44410 1.000 31.29089 100 ALA B N 1
ATOM 3629 C CA . ALA B 1 101 ? -4.62850 -0.63127 23.40541 1.000 32.20869 100 ALA B CA 1
ATOM 3630 C C . ALA B 1 101 ? -3.25379 -1.21094 23.68450 1.000 35.22948 100 ALA B C 1
ATOM 3631 O O . ALA B 1 101 ? -3.00202 -2.40077 23.44614 1.000 37.73912 100 ALA B O 1
ATOM 3633 N N . HIS B 1 102 ? -2.35697 -0.36594 24.18051 1.000 32.51535 101 HIS B N 1
ATOM 3634 C CA . HIS B 1 102 ? -0.98451 -0.80466 24.46940 1.000 36.01202 101 HIS B CA 1
ATOM 3635 C C . HIS B 1 102 ? -0.97596 -1.81959 25.61225 1.000 35.88628 101 HIS B C 1
ATOM 3636 O O . HIS B 1 102 ? -0.31883 -2.86691 25.53342 1.000 36.93299 101 HIS B O 1
ATOM 3643 N N . LEU B 1 103 ? -1.70829 -1.50492 26.68941 1.000 36.13142 102 LEU B N 1
ATOM 3644 C CA . LEU B 1 103 ? -1.84170 -2.40706 27.83787 1.000 40.73141 102 LEU B CA 1
ATOM 3645 C C . LEU B 1 103 ? -2.42856 -3.74139 27.42947 1.000 36.77398 102 LEU B C 1
ATOM 3646 O O . LEU B 1 103 ? -2.06005 -4.77077 27.99494 1.000 42.05129 102 LEU B O 1
ATOM 3651 N N . ASN B 1 104 ? -3.32093 -3.73841 26.43066 1.000 35.98161 103 ASN B N 1
ATOM 3652 C CA . ASN B 1 104 ? -4.02925 -4.90079 25.90758 1.000 30.92357 103 ASN B CA 1
ATOM 3653 C C . ASN B 1 104 ? -3.30346 -5.57865 24.74048 1.000 35.56286 103 ASN B C 1
ATOM 3654 O O . ASN B 1 104 ? -3.89872 -6.43144 24.07216 1.000 39.05505 103 ASN B O 1
ATOM 3659 N N . ASN B 1 105 ? -2.04264 -5.21504 24.48001 1.000 35.19777 104 ASN B N 1
ATOM 3660 C CA . ASN B 1 105 ? -1.17213 -5.93811 23.54818 1.000 37.56543 104 ASN B CA 1
ATOM 3661 C C . ASN B 1 105 ? -1.58838 -5.76330 22.08467 1.000 44.25279 104 ASN B C 1
ATOM 3662 O O . ASN B 1 105 ? -1.32828 -6.62920 21.25102 1.000 43.49117 104 ASN B O 1
ATOM 3667 N N . LYS B 1 106 ? -2.17463 -4.63062 21.73686 1.000 37.16856 105 LYS B N 1
ATOM 3668 C CA . LYS B 1 106 ? -2.65198 -4.42126 20.37592 1.000 43.91663 105 LYS B CA 1
ATOM 3669 C C . LYS B 1 106 ? -1.53430 -3.81304 19.54508 1.000 48.78175 105 LYS B C 1
ATOM 3670 O O . LYS B 1 106 ? -0.63720 -3.15543 20.07595 1.000 43.83631 105 LYS B O 1
ATOM 3676 N N . MET B 1 107 ? -1.60484 -4.02779 18.23232 1.000 45.08138 106 MET B N 1
ATOM 3677 C CA . MET B 1 107 ? -0.66927 -3.40812 17.29737 1.000 48.29295 106 MET B CA 1
ATOM 3678 C C . MET B 1 107 ? 0.75608 -3.79310 17.67648 1.000 58.59384 106 MET B C 1
ATOM 3679 O O . MET B 1 107 ? 1.67581 -2.97821 17.59248 1.000 53.29644 106 MET B O 1
ATOM 3684 N N . SER B 1 108 ? 0.91380 -5.03571 18.14636 1.000 59.93342 107 SER B N 1
ATOM 3685 C CA . SER B 1 108 ? 2.15196 -5.53508 18.74436 1.000 67.32559 107 SER B CA 1
ATOM 3686 C C . SER B 1 108 ? 2.60575 -4.67894 19.93028 1.000 68.74258 107 SER B C 1
ATOM 3687 O O . SER B 1 108 ? 3.80403 -4.54191 20.18842 1.000 72.19845 107 SER B O 1
ATOM 3690 N N . GLY B 1 109 ? 1.66017 -4.10204 20.67249 1.000 79.76911 108 GLY B N 1
ATOM 3691 C CA . GLY B 1 109 ? 2.01175 -3.18258 21.74258 1.000 70.78383 108 GLY B CA 1
ATOM 3692 C C . GLY B 1 109 ? 2.91452 -2.03894 21.32056 1.000 76.36955 108 GLY B C 1
ATOM 3693 O O . GLY B 1 109 ? 3.52337 -1.39414 22.17195 1.000 84.50090 108 GLY B O 1
ATOM 3694 N N . ASP B 1 110 ? 3.03044 -1.77823 20.02081 1.000 47.84550 109 ASP B N 1
ATOM 3695 C CA . ASP B 1 110 ? 3.80772 -0.65858 19.50247 1.000 45.24360 109 ASP B CA 1
ATOM 3696 C C . ASP B 1 110 ? 3.00129 0.63091 19.61439 1.000 50.21922 109 ASP B C 1
ATOM 3697 O O . ASP B 1 110 ? 2.05982 0.83402 18.84322 1.000 45.34587 109 ASP B O 1
ATOM 3702 N N . LEU B 1 111 ? 3.36963 1.52265 20.54227 1.000 49.68115 110 LEU B N 1
ATOM 3703 C CA . LEU B 1 111 ? 2.56093 2.73173 20.73737 1.000 50.71343 110 LEU B CA 1
ATOM 3704 C C . LEU B 1 111 ? 2.63163 3.67617 19.53976 1.000 50.26301 110 LEU B C 1
ATOM 3705 O O . LEU B 1 111 ? 1.66017 4.40605 19.27161 1.000 46.50721 110 LEU B O 1
ATOM 3710 N N . LYS B 1 112 ? 3.74672 3.68400 18.79984 1.000 40.86280 111 LYS B N 1
ATOM 3711 C CA . LYS B 1 112 ? 3.76895 4.51356 17.59679 1.000 48.72814 111 LYS B CA 1
ATOM 3712 C C . LYS B 1 112 ? 2.73623 4.04585 16.56370 1.000 42.47315 111 LYS B C 1
ATOM 3713 O O . LYS B 1 112 ? 2.08400 4.87268 15.91005 1.000 41.16776 111 LYS B O 1
ATOM 3719 N N . LYS B 1 113 ? 2.58337 2.73055 16.38157 1.000 39.77993 112 LYS B N 1
ATOM 3720 C CA . LYS B 1 113 ? 1.54762 2.25875 15.45557 1.000 32.43118 112 LYS B CA 1
ATOM 3721 C C . LYS B 1 113 ? 0.14080 2.57854 15.97840 1.000 37.49727 112 LYS B C 1
ATOM 3722 O O . LYS B 1 113 ? -0.73293 3.02628 15.22115 1.000 35.55597 112 LYS B O 1
ATOM 3728 N N . ILE B 1 114 ? -0.07578 2.39187 17.28413 1.000 36.74741 113 ILE B N 1
ATOM 3729 C CA . ILE B 1 114 ? -1.36511 2.69476 17.91189 1.000 34.67187 113 ILE B CA 1
ATOM 3730 C C . ILE B 1 114 ? -1.76481 4.15208 17.68906 1.000 39.34950 113 ILE B C 1
ATOM 3731 O O . ILE B 1 114 ? -2.93309 4.46256 17.41558 1.000 37.86857 113 ILE B O 1
ATOM 3736 N N . LYS B 1 115 ? -0.83813 5.06995 17.91391 1.000 34.85523 114 LYS B N 1
ATOM 3737 C CA . LYS B 1 115 ? -1.14112 6.48273 17.70397 1.000 36.80931 114 LYS B CA 1
ATOM 3738 C C . LYS B 1 115 ? -1.40621 6.79995 16.23534 1.000 39.04868 114 LYS B C 1
ATOM 3739 O O . LYS B 1 115 ? -2.24784 7.65796 15.93756 1.000 37.85227 114 LYS B O 1
ATOM 3745 N N . LYS B 1 116 ? -0.72188 6.11250 15.30509 1.000 34.35737 115 LYS B N 1
ATOM 3746 C CA . LYS B 1 116 ? -1.04667 6.25771 13.89559 1.000 35.82249 115 LYS B CA 1
ATOM 3747 C C . LYS B 1 116 ? -2.49357 5.83523 13.63213 1.000 39.87834 115 LYS B C 1
ATOM 3748 O O . LYS B 1 116 ? -3.23670 6.51386 12.89525 1.000 35.58234 115 LYS B O 1
ATOM 3754 N N . VAL B 1 117 ? -2.89584 4.68387 14.17926 1.000 34.05793 116 VAL B N 1
ATOM 3755 C CA . VAL B 1 117 ? -4.27489 4.24109 13.96927 1.000 36.66649 116 VAL B CA 1
ATOM 3756 C C . VAL B 1 117 ? -5.24610 5.23313 14.60646 1.000 32.38548 116 VAL B C 1
ATOM 3757 O O . VAL B 1 117 ? -6.31507 5.51205 14.05775 1.000 35.15280 116 VAL B O 1
ATOM 3761 N N . GLY B 1 118 ? -4.87645 5.79445 15.77847 1.000 34.07547 117 GLY B N 1
ATOM 3762 C CA . GLY B 1 118 ? -5.73598 6.78603 16.43598 1.000 30.66579 117 GLY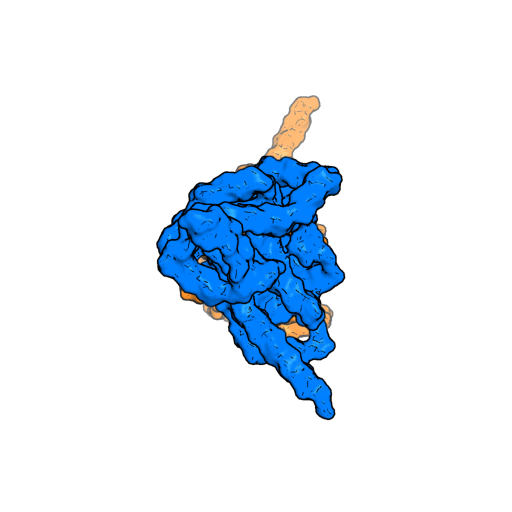 B CA 1
ATOM 3763 C C . GLY B 1 118 ? -5.94171 8.03985 15.59551 1.000 36.56541 117 GLY B C 1
ATOM 3764 O O . GLY B 1 118 ? -7.07320 8.52673 15.45146 1.000 36.91235 117 GLY B O 1
ATOM 3765 N N . SER B 1 119 ? -4.86681 8.52614 14.95059 1.000 33.86404 118 SER B N 1
ATOM 3766 C CA . SER B 1 119 ? -5.00181 9.64636 14.01724 1.000 33.44585 118 SER B CA 1
ATOM 3767 C C . SER B 1 119 ? -5.90510 9.28581 12.85754 1.000 38.49909 118 SER B C 1
ATOM 3768 O O . SER B 1 119 ? -6.64652 10.14071 12.34751 1.000 36.18240 118 SER B O 1
ATOM 3771 N N . TYR B 1 120 ? -5.77889 8.04814 12.36685 1.000 32.56935 119 TYR B N 1
ATOM 3772 C CA . TYR B 1 120 ? -6.62769 7.57845 11.27512 1.000 31.41941 119 TYR B CA 1
ATOM 3773 C C . TYR B 1 120 ? -8.09131 7.54273 11.71070 1.000 36.91997 119 TYR B C 1
ATOM 3774 O O . TYR B 1 120 ? -8.97828 8.01811 10.98291 1.000 33.74092 119 TYR B O 1
ATOM 3783 N N . PHE B 1 121 ? -8.36789 7.01953 12.91256 1.000 31.41901 120 PHE B N 1
ATOM 3784 C CA . PHE B 1 121 ? -9.75621 7.01582 13.39909 1.000 29.36779 120 PHE B CA 1
ATOM 3785 C C . PHE B 1 121 ? -10.33417 8.42619 13.40151 1.000 33.40813 120 PHE B C 1
ATOM 3786 O O . PHE B 1 121 ? -11.49783 8.63174 13.02153 1.000 34.71700 120 PHE B O 1
ATOM 3794 N N . ILE B 1 122 ? -9.54464 9.40971 13.87071 1.000 34.69944 121 ILE B N 1
ATOM 3795 C CA . ILE B 1 122 ? -10.04104 10.77634 13.91927 1.000 34.43653 121 ILE B CA 1
ATOM 3796 C C . ILE B 1 122 ? -10.35369 11.26892 12.50632 1.000 39.18112 121 ILE B C 1
ATOM 3797 O O . ILE B 1 122 ? -11.40834 11.87033 12.27706 1.000 34.14439 121 ILE B O 1
ATOM 3802 N N . GLU B 1 123 ? -9.46583 10.98964 11.52793 1.000 32.66579 122 GLU B N 1
ATOM 3803 C CA . GLU B 1 123 ? -9.74437 11.39911 10.14622 1.000 37.75147 122 GLU B CA 1
ATOM 3804 C C . GLU B 1 123 ? -11.05272 10.81968 9.64177 1.000 36.22490 122 GLU B C 1
ATOM 3805 O O . GLU B 1 123 ? -11.77771 11.48325 8.88444 1.000 35.52936 122 GLU B O 1
ATOM 3811 N N . VAL B 1 124 ? -11.32639 9.55154 9.96924 1.000 36.50608 123 VAL B N 1
ATOM 3812 C CA . VAL B 1 124 ? -12.59330 8.93305 9.59231 1.000 36.59094 123 VAL B CA 1
ATOM 3813 C C . VAL B 1 124 ? -13.75220 9.68389 10.22914 1.000 34.41806 123 VAL B C 1
ATOM 3814 O O . VAL B 1 124 ? -14.70218 10.09157 9.54455 1.000 37.33196 123 VAL B O 1
ATOM 3818 N N . TRP B 1 125 ? -13.70375 9.84584 11.55742 1.000 34.02611 124 TRP B N 1
ATOM 3819 C CA . TRP B 1 125 ? -14.83638 10.43460 12.27328 1.000 32.61299 124 TRP B CA 1
ATOM 3820 C C . TRP B 1 125 ? -15.10135 11.84233 11.78787 1.000 41.62280 124 TRP B C 1
ATOM 3821 O O . TRP B 1 125 ? -16.26514 12.27000 11.73616 1.000 36.42491 124 TRP B O 1
ATOM 3832 N N . LYS B 1 126 ? -14.04231 12.57122 11.41798 1.000 37.28545 125 LYS B N 1
ATOM 3833 C CA . LYS B 1 126 ? -14.24123 13.93480 10.92612 1.000 35.28986 125 LYS B CA 1
ATOM 3834 C C . LYS B 1 126 ? -14.91907 13.99494 9.55911 1.000 43.69630 125 LYS B C 1
ATOM 3835 O O . LYS B 1 126 ? -15.42721 15.05087 9.20363 1.000 43.88015 125 LYS B O 1
ATOM 3841 N N . SER B 1 127 ? -14.91106 12.92125 8.77198 1.000 37.02723 126 SER B N 1
ATOM 3842 C CA . SER B 1 127 ? -15.58105 12.91806 7.47346 1.000 45.26904 126 SER B CA 1
ATOM 3843 C C . SER B 1 127 ? -16.79026 11.98895 7.46671 1.000 45.10234 126 SER B C 1
ATOM 3844 O O . SER B 1 127 ? -17.26780 11.58773 6.40192 1.000 52.80149 126 SER B O 1
ATOM 3847 N N . CYS B 1 128 ? -17.32583 11.68445 8.63988 1.000 43.32016 127 CYS B N 1
ATOM 3848 C CA . CYS B 1 128 ? -18.44816 10.76860 8.80012 1.000 46.48417 127 CYS B CA 1
ATOM 3849 C C . CYS B 1 128 ? -19.82051 11.41451 8.68136 1.000 53.95974 127 CYS B C 1
ATOM 3850 O O . CYS B 1 128 ? -20.82631 10.69834 8.74819 1.000 72.18586 127 CYS B O 1
ATOM 3853 N N . GLY B 1 129 ? -19.91172 12.72771 8.55464 1.000 58.30058 128 GLY B N 1
ATOM 3854 C CA . GLY B 1 129 ? -21.23503 13.31958 8.58883 1.000 59.19344 128 GLY B CA 1
ATOM 3855 C C . GLY B 1 129 ? -21.76795 13.42928 9.99249 1.000 57.83189 128 GLY B C 1
ATOM 3856 O O . GLY B 1 129 ? -22.97475 13.25270 10.21820 1.000 56.96563 128 GLY B O 1
ATOM 3857 N N . MET B 1 130 ? -20.87448 13.61245 10.95444 1.000 53.09712 129 MET B N 1
ATOM 3858 C CA . MET B 1 130 ? -21.20108 14.00736 12.30946 1.000 53.85092 129 MET B CA 1
ATOM 3859 C C . MET B 1 130 ? -21.07918 15.50853 12.39086 1.000 53.46966 129 MET B C 1
ATOM 3860 O O . MET B 1 130 ? -20.10094 16.07615 11.90455 1.000 54.65770 129 MET B O 1
ATOM 3865 N N . ASN B 1 131 ? -22.05149 16.15284 13.02293 1.000 58.77384 130 ASN B N 1
ATOM 3866 C CA . ASN B 1 131 ? -21.87647 17.55516 13.37593 1.000 55.26368 130 ASN B CA 1
ATOM 3867 C C . ASN B 1 131 ? -20.79767 17.62883 14.45264 1.000 48.68892 130 ASN B C 1
ATOM 3868 O O . ASN B 1 131 ? -20.86683 16.89998 15.44099 1.000 52.62973 130 ASN B O 1
ATOM 3873 N N . MET B 1 132 ? -19.77248 18.46497 14.23713 1.000 48.35857 131 MET B N 1
ATOM 3874 C CA . MET B 1 132 ? -18.57991 18.49726 15.08697 1.000 47.02625 131 MET B CA 1
ATOM 3875 C C . MET B 1 132 ? -18.60230 19.61402 16.10491 1.000 53.45375 131 MET B C 1
ATOM 3876 O O . MET B 1 132 ? -17.64086 19.77168 16.87601 1.000 46.36389 131 MET B O 1
ATOM 3881 N N . GLU B 1 133 ? -19.66906 20.40428 16.11812 1.000 61.11434 132 GLU B N 1
ATOM 3882 C CA . GLU B 1 133 ? -19.71508 21.57774 16.97761 1.000 64.22259 132 GLU B CA 1
ATOM 3883 C C . GLU B 1 133 ? -19.49146 21.20554 18.43437 1.000 54.71689 132 GLU B C 1
ATOM 3884 O O . GLU B 1 133 ? -18.80235 21.92011 19.16703 1.000 50.57831 132 GLU B O 1
ATOM 3890 N N . ASN B 1 134 ? -20.08282 20.09816 18.87250 1.000 51.71997 133 ASN B N 1
ATOM 3891 C CA . ASN B 1 134 ? -20.06613 19.68296 20.26969 1.000 46.10344 133 ASN B CA 1
ATOM 3892 C C . ASN B 1 134 ? -19.35906 18.34377 20.44216 1.000 47.36330 133 ASN B C 1
ATOM 3893 O O . ASN B 1 134 ? -19.75084 17.53020 21.28016 1.000 41.46752 133 ASN B O 1
ATOM 3898 N N . VAL B 1 135 ? -18.34196 18.08653 19.62815 1.000 39.51209 134 VAL B N 1
ATOM 3899 C CA . VAL B 1 135 ? -17.60088 16.82953 19.66382 1.000 38.12983 134 VAL B CA 1
ATOM 3900 C C . VAL B 1 135 ? -16.15403 17.17060 19.95871 1.000 40.43135 134 VAL B C 1
ATOM 3901 O O . VAL B 1 135 ? -15.65155 18.18884 19.47729 1.000 41.65846 134 VAL B O 1
ATOM 3905 N N . GLN B 1 136 ? -15.49003 16.33330 20.76185 1.000 37.68426 135 GLN B N 1
ATOM 3906 C CA . GLN B 1 136 ? -14.08449 16.51162 21.05661 1.000 36.20893 135 GLN B CA 1
ATOM 3907 C C . GLN B 1 136 ? -13.40228 15.17856 20.90140 1.000 39.53045 135 GLN B C 1
ATOM 3908 O O . GLN B 1 136 ? -13.98887 14.13824 21.21856 1.000 35.24072 135 GLN B O 1
ATOM 3914 N N . PHE B 1 137 ? -12.14223 15.20648 20.47547 1.000 34.06489 136 PHE B N 1
ATOM 3915 C CA . PHE B 1 137 ? -11.34757 13.98597 20.43682 1.000 34.06790 136 PHE B CA 1
ATOM 3916 C C . PHE B 1 137 ? -10.26091 14.11680 21.50115 1.000 38.77420 136 PHE B C 1
ATOM 3917 O O . PHE B 1 137 ? -9.43383 15.02633 21.43138 1.000 36.36722 136 PHE B O 1
ATOM 3925 N N . LEU B 1 138 ? -10.28560 13.25503 22.50825 1.000 32.46422 137 LEU B N 1
ATOM 3926 C CA . LEU B 1 138 ? -9.28276 13.34491 23.57656 1.000 33.77471 137 LEU B CA 1
ATOM 3927 C C . LEU B 1 138 ? -8.45023 12.07656 23.58921 1.000 34.00184 137 LEU B C 1
ATOM 3928 O O . LEU B 1 138 ? -8.99496 10.96451 23.48020 1.000 33.45687 137 LEU B O 1
ATOM 3933 N N . TRP B 1 139 ? -7.12416 12.24161 23.70750 1.000 30.55249 138 TRP B N 1
ATOM 3934 C CA . TRP B 1 139 ? -6.20963 11.11341 23.73130 1.000 31.71767 138 TRP B CA 1
ATOM 3935 C C . TRP B 1 139 ? -5.94259 10.73407 25.17861 1.000 39.29838 138 TRP B C 1
ATOM 3936 O O . TRP B 1 139 ? -5.62433 11.60713 25.98475 1.000 37.68572 138 TRP B O 1
ATOM 3947 N N . ALA B 1 140 ? -6.05906 9.44537 25.49900 1.000 32.77918 139 ALA B N 1
ATOM 3948 C CA . ALA B 1 140 ? -5.87291 9.02184 26.88993 1.000 35.13833 139 ALA B CA 1
ATOM 3949 C C . ALA B 1 140 ? -4.50032 9.42820 27.40685 1.000 35.18861 139 ALA B C 1
ATOM 3950 O O . ALA B 1 140 ? -4.38720 10.04699 28.46247 1.000 34.20908 139 ALA B O 1
ATOM 3952 N N . SER B 1 141 ? -3.44692 9.05990 26.67278 1.000 32.40993 140 SER B N 1
ATOM 3953 C CA . SER B 1 141 ? -2.08726 9.41270 27.05783 1.000 36.65377 140 SER B CA 1
ATOM 3954 C C . SER B 1 141 ? -1.95822 10.90256 27.38120 1.000 38.16949 140 SER B C 1
ATOM 3955 O O . SER B 1 141 ? -1.41462 11.26842 28.42351 1.000 39.31410 140 SER B O 1
ATOM 3958 N N . GLU B 1 142 ? -2.44692 11.77668 26.49362 1.000 37.04452 141 GLU B N 1
ATOM 3959 C CA . GLU B 1 142 ? -2.28907 13.21696 26.69959 1.000 37.30435 141 GLU B CA 1
ATOM 3960 C C . GLU B 1 142 ? -3.04016 13.68912 27.93581 1.000 39.96480 141 GLU B C 1
ATOM 3961 O O . GLU B 1 142 ? -2.49128 14.42344 28.78442 1.000 38.30749 141 GLU B O 1
ATOM 3967 N N . GLU B 1 143 ? -4.28437 13.24444 28.09070 1.000 35.49173 142 GLU B N 1
ATOM 3968 C CA . GLU B 1 143 ? -5.09667 13.79754 29.18522 1.000 37.20367 142 GLU B CA 1
ATOM 3969 C C . GLU B 1 143 ? -4.64519 13.26792 30.54068 1.000 35.87041 142 GLU B C 1
ATOM 3970 O O . GLU B 1 143 ? -4.69052 13.98845 31.54237 1.000 37.80745 142 GLU B O 1
ATOM 3976 N N . ILE B 1 144 ? -4.29959 11.98213 30.61195 1.000 34.46181 143 ILE B N 1
ATOM 3977 C CA . ILE B 1 144 ? -3.81411 11.43052 31.87359 1.000 33.48114 143 ILE B CA 1
ATOM 3978 C C . ILE B 1 144 ? -2.55430 12.16018 32.30423 1.000 39.68151 143 ILE B C 1
ATOM 3979 O O . ILE B 1 144 ? -2.35764 12.45565 33.49013 1.000 39.08743 143 ILE B O 1
ATOM 3984 N N . ASN B 1 145 ? -1.69305 12.49151 31.34942 1.000 39.33525 144 ASN B N 1
ATOM 3985 C CA . ASN B 1 145 ? -0.42741 13.09123 31.74720 1.000 40.60819 144 ASN B CA 1
ATOM 3986 C C . ASN B 1 145 ? -0.52395 14.59688 31.97292 1.000 44.46908 144 ASN B C 1
ATOM 3987 O O . ASN B 1 145 ? 0.43927 15.18532 32.47746 1.000 42.40848 144 ASN B O 1
ATOM 3992 N N . LYS B 1 146 ? -1.66105 15.23015 31.65517 1.000 40.46676 145 LYS B N 1
ATOM 3993 C CA . LYS B 1 146 ? -1.93076 16.60102 32.11362 1.000 42.07436 145 LYS B CA 1
ATOM 3994 C C . LYS B 1 146 ? -2.27999 16.64414 33.59739 1.000 40.66078 145 LYS B C 1
ATOM 3995 O O . LYS B 1 146 ? -1.99638 17.63605 34.27292 1.000 40.65581 145 LYS B O 1
ATOM 4001 N N . LYS B 1 147 ? -2.89435 15.59199 34.13220 1.000 40.10035 146 LYS B N 1
ATOM 4002 C CA . LYS B 1 147 ? -3.34156 15.57403 35.52952 1.000 42.91317 146 LYS B CA 1
ATOM 4003 C C . LYS B 1 147 ? -3.04535 14.19626 36.12131 1.000 41.31676 146 LYS B C 1
ATOM 4004 O O . LYS B 1 147 ? -3.94010 13.47949 36.58088 1.000 37.64356 146 LYS B O 1
ATOM 4010 N N . PRO B 1 148 ? -1.75766 13.81194 36.14909 1.000 39.63747 147 PRO B N 1
ATOM 4011 C CA . PRO B 1 148 ? -1.39838 12.44744 36.54696 1.000 36.25233 147 PRO B CA 1
ATOM 4012 C C . PRO B 1 148 ? -1.59279 12.15804 38.03831 1.000 38.36584 147 PRO B C 1
ATOM 4013 O O . PRO B 1 148 ? -1.85804 11.00536 38.39624 1.000 37.52351 147 PRO B O 1
ATOM 4017 N N . ASN B 1 149 ? -1.50374 13.14625 38.92450 1.000 40.15696 148 ASN B N 1
ATOM 4018 C CA . ASN B 1 149 ? -1.76524 12.84788 40.32875 1.000 43.62613 148 ASN B CA 1
ATOM 4019 C C . ASN B 1 149 ? -3.23648 12.51779 40.53635 1.000 44.69395 148 ASN B C 1
ATOM 4020 O O . ASN B 1 149 ? -3.57101 11.52469 41.18728 1.000 43.23229 148 ASN B O 1
ATOM 4025 N N . GLU B 1 150 ? -4.12479 13.35976 39.99747 1.000 42.67308 149 GLU B N 1
ATOM 4026 C CA . GLU B 1 150 ? -5.56879 13.12583 40.08612 1.000 38.40059 149 GLU B CA 1
ATOM 4027 C C . GLU B 1 150 ? -5.94842 11.78201 39.47829 1.000 36.30683 149 GLU B C 1
ATOM 4028 O O . GLU B 1 150 ? -6.68398 11.00391 40.08765 1.000 40.83811 149 GLU B O 1
ATOM 4034 N N . TYR B 1 151 ? -5.42213 11.48112 38.28425 1.000 35.91336 150 TYR B N 1
ATOM 4035 C CA . TYR B 1 151 ? -5.82557 10.27808 37.56124 1.000 38.53065 150 TYR B CA 1
ATOM 4036 C C . TYR B 1 151 ? -5.41073 9.02330 38.30446 1.000 40.26854 150 TYR B C 1
ATOM 4037 O O . TYR B 1 151 ? -6.23614 8.13934 38.55453 1.000 34.07102 150 TYR B O 1
ATOM 4046 N N . TRP B 1 152 ? -4.10265 8.89801 38.61982 1.000 36.54693 151 TRP B N 1
ATOM 4047 C CA . TRP B 1 152 ? -3.63345 7.66803 39.23980 1.000 36.58852 151 TRP B CA 1
ATOM 4048 C C . TRP B 1 152 ? -4.15188 7.53927 40.66988 1.000 34.75524 151 TRP B C 1
ATOM 4049 O O . TRP B 1 152 ? -4.37755 6.42413 41.14830 1.000 35.24535 151 TRP B O 1
ATOM 4060 N N . SER B 1 153 ? -4.43547 8.65225 41.33096 1.000 33.57750 152 SER B N 1
ATOM 4061 C CA . SER B 1 153 ? -5.04039 8.56420 42.64854 1.000 39.84695 152 SER B CA 1
ATOM 4062 C C . SER B 1 153 ? -6.40289 7.90100 42.54136 1.000 37.74114 152 SER B C 1
ATOM 4063 O O . SER B 1 153 ? -6.76918 7.07903 43.38533 1.000 42.82177 152 SER B O 1
ATOM 4066 N N . LEU B 1 154 ? -7.17568 8.28675 41.52944 1.000 38.45864 153 LEU B N 1
ATOM 4067 C CA . LEU B 1 154 ? -8.47292 7.65998 41.30151 1.000 33.90533 153 LEU B CA 1
ATOM 4068 C C . LEU B 1 154 ? -8.30679 6.17770 40.99399 1.000 34.24478 153 LEU B C 1
ATOM 4069 O O . LEU B 1 154 ? -8.99732 5.32842 41.56951 1.000 40.48120 153 LEU B O 1
ATOM 4074 N N . VAL B 1 155 ? -7.38152 5.84373 40.08937 1.000 33.70390 154 VAL B N 1
ATOM 4075 C CA . VAL B 1 155 ? -7.12377 4.43931 39.78371 1.000 32.52415 154 VAL B CA 1
ATOM 4076 C C . VAL B 1 155 ? -6.83909 3.65300 41.05369 1.000 34.63902 154 VAL B C 1
ATOM 4077 O O . VAL B 1 155 ? -7.39410 2.56880 41.26292 1.000 39.08849 154 VAL B O 1
ATOM 4081 N N . LEU B 1 156 ? -5.94689 4.17614 41.91837 1.000 34.40406 155 LEU B N 1
ATOM 4082 C CA . LEU B 1 156 ? -5.61033 3.44384 43.12892 1.000 36.40063 155 LEU B CA 1
ATOM 4083 C C . LEU B 1 156 ? -6.82064 3.30136 44.03949 1.000 40.98124 155 LEU B C 1
ATOM 4084 O O . LEU B 1 156 ? -7.04155 2.23327 44.62280 1.000 36.54619 155 LEU B O 1
ATOM 4089 N N . ASP B 1 157 ? -7.62938 4.35347 44.16142 1.000 37.16439 156 ASP B N 1
ATOM 4090 C CA . ASP B 1 157 ? -8.75398 4.24910 45.08936 1.000 40.44161 156 ASP B CA 1
ATOM 4091 C C . ASP B 1 157 ? -9.79418 3.24649 44.59970 1.000 38.14812 156 ASP B C 1
ATOM 4092 O O . ASP B 1 157 ? -10.41312 2.54189 45.40784 1.000 37.82620 156 ASP B O 1
ATOM 4097 N N . ILE B 1 158 ? -10.00314 3.18564 43.28807 1.000 39.16166 157 ILE B N 1
ATOM 4098 C CA . ILE B 1 158 ? -10.87177 2.15907 42.71157 1.000 37.33938 157 ILE B CA 1
ATOM 4099 C C . ILE B 1 158 ? -10.30626 0.76826 42.99458 1.000 40.04080 157 ILE B C 1
ATOM 4100 O O . ILE B 1 158 ? -11.02818 -0.12870 43.43736 1.000 38.30396 157 ILE B O 1
ATOM 4105 N N . SER B 1 159 ? -8.99170 0.57873 42.81734 1.000 35.69086 158 SER B N 1
ATOM 4106 C CA . SER B 1 159 ? -8.40606 -0.74143 43.09842 1.000 33.07703 158 SER B CA 1
ATOM 4107 C C . SER B 1 159 ? -8.62022 -1.20701 44.53768 1.000 40.71029 158 SER B C 1
ATOM 4108 O O . SER B 1 159 ? -8.74520 -2.41012 44.77321 1.000 37.81945 158 SER B O 1
ATOM 4111 N N . ARG B 1 160 ? -8.63269 -0.28798 45.51224 1.000 36.76273 159 ARG B N 1
ATOM 4112 C CA . ARG B 1 160 ? -8.83831 -0.64730 46.91498 1.000 37.02015 159 ARG B CA 1
ATOM 4113 C C . ARG B 1 160 ? -10.28079 -1.03995 47.23026 1.000 38.45794 159 ARG B C 1
ATOM 4114 O O . ARG B 1 160 ? -10.53072 -1.61946 48.30215 1.000 40.88316 159 ARG B O 1
ATOM 4122 N N . SER B 1 161 ? -11.20882 -0.69760 46.35834 1.000 43.03718 160 SER B N 1
ATOM 4123 C CA . SER B 1 161 ? -12.64663 -0.81115 46.60778 1.000 44.05811 160 SER B CA 1
ATOM 4124 C C . SER B 1 161 ? -13.25919 -2.12327 46.11973 1.000 50.83994 160 SER B C 1
ATOM 4125 O O . SER B 1 161 ? -14.37571 -2.46212 46.53732 1.000 47.52447 160 SER B O 1
ATOM 4128 N N . PHE B 1 162 ? -12.58495 -2.85040 45.23007 1.000 40.22660 161 PHE B N 1
ATOM 4129 C CA . PHE B 1 162 ? -13.12534 -4.04675 44.59583 1.000 40.27525 161 PHE B CA 1
ATOM 4130 C C . PHE B 1 162 ? -12.16006 -5.21734 44.71270 1.000 48.17102 161 PHE B C 1
ATOM 4131 O O . PHE B 1 162 ? -10.94588 -5.03442 44.57185 1.000 46.25522 161 PHE B O 1
ATOM 4139 N N . ASN B 1 163 ? -12.68937 -6.42905 44.91484 1.000 45.17143 162 ASN B N 1
ATOM 4140 C CA . ASN B 1 163 ? -11.76133 -7.55536 44.95267 1.000 45.07436 162 ASN B CA 1
ATOM 4141 C C . ASN B 1 163 ? -11.47137 -8.06544 43.54101 1.000 41.12511 162 ASN B C 1
ATOM 4142 O O . ASN B 1 163 ? -12.03914 -7.60510 42.53349 1.000 42.54643 162 ASN B O 1
ATOM 4147 N N . ILE B 1 164 ? -10.52020 -8.99773 43.47381 1.000 42.85284 163 ILE B N 1
ATOM 4148 C CA . ILE B 1 164 ? -10.00155 -9.42915 42.18083 1.000 40.86343 163 ILE B CA 1
ATOM 4149 C C . ILE B 1 164 ? -11.11182 -10.10613 41.38175 1.000 42.62462 163 ILE B C 1
ATOM 4150 O O . ILE B 1 164 ? -11.35423 -9.77075 40.22026 1.000 41.33837 163 ILE B O 1
ATOM 4155 N N . ASN B 1 165 ? -11.82836 -11.03310 42.01778 1.000 50.33532 164 ASN B N 1
ATOM 4156 C CA . ASN B 1 165 ? -12.91716 -11.74521 41.35175 1.000 53.31927 164 ASN B CA 1
ATOM 4157 C C . ASN B 1 165 ? -13.93347 -10.78588 40.75057 1.000 51.35753 164 ASN B C 1
ATOM 4158 O O . ASN B 1 165 ? -14.31009 -10.91092 39.58253 1.000 51.09135 164 ASN B O 1
ATOM 4163 N N . ARG B 1 166 ? -14.37168 -9.80245 41.53000 1.000 51.88335 165 ARG B N 1
ATOM 4164 C CA . ARG B 1 166 ? -15.29442 -8.79725 41.01148 1.000 48.76166 165 ARG B CA 1
ATOM 4165 C C . ARG B 1 166 ? -14.72288 -8.10547 39.78277 1.000 50.48422 165 ARG B C 1
ATOM 4166 O O . ARG B 1 166 ? -15.41098 -7.91804 38.76978 1.000 48.26860 165 ARG B O 1
ATOM 4174 N N . MET B 1 167 ? -13.44481 -7.74928 39.83298 1.000 44.35193 166 MET B N 1
ATOM 4175 C CA . MET B 1 167 ? -12.84648 -7.07653 38.69434 1.000 41.53610 166 MET B CA 1
ATOM 4176 C C . MET B 1 167 ? -12.66340 -8.02629 37.50934 1.000 41.59106 166 MET B C 1
ATOM 4177 O O . MET B 1 167 ? -12.70717 -7.58934 36.35702 1.000 42.10054 166 MET B O 1
ATOM 4182 N N . LYS B 1 168 ? -12.41923 -9.31994 37.75445 1.000 44.36928 167 LYS B N 1
ATOM 4183 C CA . LYS B 1 168 ? -12.33996 -10.21322 36.60200 1.000 46.89580 167 LYS B CA 1
ATOM 4184 C C . LYS B 1 168 ? -13.68574 -10.35201 35.88767 1.000 50.10486 167 LYS B C 1
ATOM 4185 O O . LYS B 1 168 ? -13.72014 -10.78500 34.73153 1.000 47.54439 167 LYS B O 1
ATOM 4191 N N . ARG B 1 169 ? -14.79168 -9.99630 36.54450 1.000 45.01316 168 ARG B N 1
ATOM 4192 C CA . ARG B 1 169 ? -16.07347 -9.94033 35.82317 1.000 46.67050 168 ARG B CA 1
ATOM 4193 C C . ARG B 1 169 ? -16.09442 -8.88213 34.72865 1.000 48.05090 168 ARG B C 1
ATOM 4194 O O . ARG B 1 169 ? -17.03692 -8.86862 33.92510 1.000 45.25135 168 ARG B O 1
ATOM 4202 N N . CYS B 1 170 ? -15.09939 -8.00397 34.65862 1.000 41.59793 169 CYS B N 1
ATOM 4203 C CA . CYS B 1 170 ? -15.03132 -6.99668 33.61435 1.000 40.69095 169 CYS B CA 1
ATOM 4204 C C . CYS B 1 170 ? -14.18205 -7.40365 32.41178 1.000 39.65588 169 CYS B C 1
ATOM 4205 O O . CYS B 1 170 ? -13.98601 -6.57831 31.51140 1.000 36.87375 169 CYS B O 1
ATOM 4208 N N . LEU B 1 171 ? -13.66402 -8.63708 32.36498 1.000 37.28870 170 LEU B N 1
ATOM 4209 C CA . LEU B 1 171 ? -12.75608 -9.02226 31.28412 1.000 40.89666 170 LEU B CA 1
ATOM 4210 C C . LEU B 1 171 ? -13.36124 -8.78681 29.89892 1.000 40.94712 170 LEU B C 1
ATOM 4211 O O . LEU B 1 171 ? -12.63532 -8.51144 28.93234 1.000 38.21955 170 LEU B O 1
ATOM 4216 N N . LYS B 1 172 ? -14.68627 -8.91149 29.76637 1.000 39.14762 171 LYS B N 1
ATOM 4217 C CA . LYS B 1 172 ? -15.28092 -8.72748 28.44826 1.000 38.36016 171 LYS B CA 1
ATOM 4218 C C . LYS B 1 172 ? -14.98874 -7.34759 27.88121 1.000 41.27453 171 LYS B C 1
ATOM 4219 O O . LYS B 1 172 ? -14.88916 -7.20302 26.64912 1.000 36.10276 171 LYS B O 1
ATOM 4225 N N . ILE B 1 173 ? -14.80510 -6.32708 28.74165 1.000 34.39818 172 ILE B N 1
ATOM 4226 C CA . ILE B 1 173 ? -14.58569 -4.98056 28.19459 1.000 30.88335 172 ILE B CA 1
ATOM 4227 C C . ILE B 1 173 ? -13.30538 -4.88680 27.38106 1.000 34.35955 172 ILE B C 1
ATOM 4228 O O . ILE B 1 173 ? -13.15586 -3.95130 26.57995 1.000 37.93045 172 ILE B O 1
ATOM 4233 N N . MET B 1 174 ? -12.34786 -5.81153 27.57937 1.000 35.07278 173 MET B N 1
ATOM 4234 C CA . MET B 1 174 ? -11.10869 -5.77983 26.80716 1.000 35.28471 173 MET B CA 1
ATOM 4235 C C . MET B 1 174 ? -11.04239 -6.94270 25.81924 1.000 40.09020 173 MET B C 1
ATOM 4236 O O . MET B 1 174 ? -9.98957 -7.20058 25.23428 1.000 38.73446 173 MET B O 1
ATOM 4241 N N . GLY B 1 175 ? -12.18177 -7.58718 25.55402 1.000 42.00114 174 GLY B N 1
ATOM 4242 C CA . GLY B 1 175 ? -12.19341 -8.76232 24.69238 1.000 42.70767 174 GLY B CA 1
ATOM 4243 C C . GLY B 1 175 ? -11.41156 -9.93721 25.24958 1.000 46.49719 174 GLY B C 1
ATOM 4244 O O . GLY B 1 175 ? -10.85226 -10.71856 24.47674 1.000 53.53077 174 GLY B O 1
ATOM 4245 N N . ARG B 1 176 ? -11.32436 -10.06877 26.57476 1.000 44.85324 175 ARG B N 1
ATOM 4246 C CA . ARG B 1 176 ? -10.63962 -11.19091 27.21466 1.000 48.09284 175 ARG B CA 1
ATOM 4247 C C . ARG B 1 176 ? -11.64404 -12.03922 27.97424 1.000 51.68961 175 ARG B C 1
ATOM 4248 O O . ARG B 1 176 ? -12.81578 -11.68172 28.10221 1.000 48.73291 175 ARG B O 1
ATOM 4256 N N . SER B 1 177 ? -11.17274 -13.17763 28.47503 1.000 45.69943 176 SER B N 1
ATOM 4257 C CA . SER B 1 177 ? -12.04454 -14.06082 29.23162 1.000 55.49771 176 SER B CA 1
ATOM 4258 C C . SER B 1 177 ? -11.25454 -14.80178 30.29326 1.000 56.58875 176 SER B C 1
ATOM 4259 O O . SER B 1 177 ? -10.01023 -14.84341 30.28768 1.000 51.30651 176 SER B O 1
ATOM 4262 N N . GLU B 1 178 ? -12.00933 -15.40538 31.21561 1.000 55.14671 177 GLU B N 1
ATOM 4263 C CA . GLU B 1 178 ? -11.37361 -16.19097 32.26850 1.000 66.86264 177 GLU B CA 1
ATOM 4264 C C . GLU B 1 178 ? -10.57462 -17.34425 31.68560 1.000 61.79783 177 GLU B C 1
ATOM 4265 O O . GLU B 1 178 ? -9.60810 -17.79976 32.30434 1.000 68.17796 177 GLU B O 1
ATOM 4271 N N . GLY B 1 179 ? -10.95622 -17.81414 30.49042 1.000 61.08599 178 GLY B N 1
ATOM 4272 C CA . GLY B 1 179 ? -10.33791 -18.99989 29.91950 1.000 65.31064 178 GLY B CA 1
ATOM 4273 C C . GLY B 1 179 ? -8.86521 -18.83380 29.59979 1.000 68.11893 178 GLY B C 1
ATOM 4274 O O . GLY B 1 179 ? -8.10344 -19.80053 29.66617 1.000 73.46962 178 GLY B O 1
ATOM 4275 N N . GLU B 1 180 ? -8.43859 -17.62270 29.25068 1.000 61.89251 179 GLU B N 1
ATOM 4276 C CA . GLU B 1 180 ? -7.04952 -17.42091 28.88184 1.000 56.52485 179 GLU B CA 1
ATOM 4277 C C . GLU B 1 180 ? -6.20348 -17.06861 30.11001 1.000 59.44012 179 GLU B C 1
ATOM 4278 O O . GLU B 1 180 ? -6.70545 -16.84939 31.21937 1.000 57.81527 179 GLU B O 1
ATOM 4284 N N . GLU B 1 181 ? -4.89250 -17.07684 29.91517 1.000 58.42821 180 GLU B N 1
ATOM 4285 C CA . GLU B 1 181 ? -4.01081 -16.64638 30.98906 1.000 49.79053 180 GLU B CA 1
ATOM 4286 C C . GLU B 1 181 ? -4.34603 -15.19637 31.29664 1.000 48.98446 180 GLU B C 1
ATOM 4287 O O . GLU B 1 181 ? -4.44038 -14.37805 30.38241 1.000 46.25908 180 GLU B O 1
ATOM 4293 N N . ASN B 1 182 ? -4.61144 -14.89600 32.56710 1.000 49.60988 181 ASN B N 1
ATOM 4294 C CA . ASN B 1 182 ? -5.01857 -13.55260 32.97224 1.000 42.08797 181 ASN B CA 1
ATOM 4295 C C . ASN B 1 182 ? -3.81991 -12.80559 33.56036 1.000 48.20762 181 ASN B C 1
ATOM 4296 O O . ASN B 1 182 ? -3.31821 -13.14600 34.64672 1.000 49.10666 181 ASN B O 1
ATOM 4301 N N . TYR B 1 183 ? -3.34061 -11.82080 32.81158 1.000 43.83109 182 TYR B N 1
ATOM 4302 C CA . TYR B 1 183 ? -2.20253 -11.01704 33.22649 1.000 43.13875 182 TYR B CA 1
ATOM 4303 C C . TYR B 1 183 ? -2.68903 -9.91669 34.15857 1.000 45.88297 182 TYR B C 1
ATOM 4304 O O . TYR B 1 183 ? -3.87304 -9.57191 34.15452 1.000 40.14966 182 TYR B O 1
ATOM 4313 N N . CYS B 1 184 ? -1.78371 -9.39802 35.01169 1.000 38.74485 183 CYS B N 1
ATOM 4314 C CA . CYS B 1 184 ? -2.22204 -8.34328 35.92334 1.000 38.65219 183 CYS B CA 1
ATOM 4315 C C . CYS B 1 184 ? -2.70693 -7.09583 35.18482 1.000 37.59989 183 CYS B C 1
ATOM 4316 O O . CYS B 1 184 ? -3.48408 -6.30629 35.73097 1.000 36.73502 183 CYS B O 1
ATOM 4319 N N . SER B 1 185 ? -2.23424 -6.88033 33.95931 1.000 36.75464 184 SER B N 1
ATOM 4320 C CA . SER B 1 185 ? -2.76065 -5.82080 33.10972 1.000 35.88684 184 SER B CA 1
ATOM 4321 C C . SER B 1 185 ? -4.27969 -5.90570 32.99109 1.000 38.11602 184 SER B C 1
ATOM 4322 O O . SER B 1 185 ? -4.93565 -4.89303 32.79735 1.000 34.92917 184 SER B O 1
ATOM 4325 N N . GLN B 1 186 ? -4.84277 -7.10479 33.11513 1.000 41.46893 185 GLN B N 1
ATOM 4326 C CA . GLN B 1 186 ? -6.29055 -7.26680 32.98632 1.000 34.99854 185 GLN B CA 1
ATOM 4327 C C . GLN B 1 186 ? -7.05254 -6.89633 34.25744 1.000 36.98417 185 GLN B C 1
ATOM 4328 O O . GLN B 1 186 ? -8.29885 -6.81990 34.20235 1.000 37.02963 185 GLN B O 1
ATOM 4334 N N . ILE B 1 187 ? -6.34832 -6.67628 35.37551 1.000 36.55374 186 ILE B N 1
ATOM 4335 C CA . ILE B 1 187 ? -6.87046 -5.99407 36.56386 1.000 37.17512 186 ILE B CA 1
ATOM 4336 C C . ILE B 1 187 ? -6.68176 -4.48078 36.47282 1.000 33.65395 186 ILE B C 1
ATOM 4337 O O . ILE B 1 187 ? -7.57068 -3.71012 36.84902 1.000 36.84753 186 ILE B O 1
ATOM 4342 N N . LEU B 1 188 ? -5.50272 -4.02439 36.04310 1.000 34.04008 187 LEU B N 1
ATOM 4343 C CA . LEU B 1 188 ? -5.24652 -2.58191 35.91776 1.000 35.67624 187 LEU B CA 1
ATOM 4344 C C . LEU B 1 188 ? -6.17340 -1.93048 34.89873 1.000 31.84133 187 LEU B C 1
ATOM 4345 O O . LEU B 1 188 ? -6.67224 -0.82497 35.12251 1.000 32.50431 187 LEU B O 1
ATOM 4350 N N . TYR B 1 189 ? -6.33497 -2.56438 33.72647 1.000 32.93394 188 TYR B N 1
ATOM 4351 C CA . TYR B 1 189 ? -7.11082 -1.93894 32.64628 1.000 32.65289 188 TYR B CA 1
ATOM 4352 C C . TYR B 1 189 ? -8.53354 -1.55691 33.07424 1.000 29.85078 188 TYR B C 1
ATOM 4353 O O . TYR B 1 189 ? -8.91275 -0.37557 32.90786 1.000 29.12783 188 TYR B O 1
ATOM 4362 N N . PRO B 1 190 ? -9.36089 -2.44807 33.64593 1.000 31.86273 189 PRO B N 1
ATOM 4363 C CA . PRO B 1 190 ? -10.69691 -1.98467 34.08565 1.000 36.50871 189 PRO B CA 1
ATOM 4364 C C . PRO B 1 190 ? -10.63852 -0.96708 35.22031 1.000 38.71490 189 PRO B C 1
ATOM 4365 O O . PRO B 1 190 ? -11.54075 -0.12534 35.32691 1.000 34.50179 189 PRO B O 1
ATOM 4369 N N . CYS B 1 191 ? -9.60971 -0.99861 36.08426 1.000 31.37485 190 CYS B N 1
ATOM 4370 C CA . CYS B 1 191 ? -9.51366 0.06520 37.07825 1.000 32.86341 190 CYS B CA 1
ATOM 4371 C C . CYS B 1 191 ? -9.32884 1.40933 36.39814 1.000 35.49326 190 CYS B C 1
ATOM 4372 O O . CYS B 1 191 ? -9.93053 2.40774 36.80253 1.000 32.62304 190 CYS B O 1
ATOM 4375 N N . MET B 1 192 ? -8.50133 1.44166 35.34782 1.000 32.03136 191 MET B N 1
ATOM 4376 C CA . MET B 1 192 ? -8.28818 2.65456 34.56525 1.000 31.01616 191 MET B CA 1
ATOM 4377 C C . MET B 1 192 ? -9.53929 3.07275 33.81201 1.000 32.22017 191 MET B C 1
ATOM 4378 O O . MET B 1 192 ? -9.87335 4.24762 33.78702 1.000 30.48042 191 MET B O 1
ATOM 4383 N N . GLN B 1 193 ? -10.22783 2.13768 33.16031 1.000 28.79471 192 GLN B N 1
ATOM 4384 C CA . GLN B 1 193 ? -11.43493 2.54197 32.42633 1.000 28.15748 192 GLN B CA 1
ATOM 4385 C C . GLN B 1 193 ? -12.49788 3.11917 33.36237 1.000 34.21316 192 GLN B C 1
ATOM 4386 O O . GLN B 1 193 ? -13.12900 4.14269 33.04725 1.000 33.48636 192 GLN B O 1
ATOM 4392 N N . CYS B 1 194 ? -12.69882 2.48544 34.51394 1.000 32.66033 193 CYS B N 1
ATOM 4393 C CA . CYS B 1 194 ? -13.56239 3.03753 35.56075 1.000 29.22891 193 CYS B CA 1
ATOM 4394 C C . CYS B 1 194 ? -13.12821 4.45472 35.95279 1.000 36.87025 193 CYS B C 1
ATOM 4395 O O . CYS B 1 194 ? -13.95505 5.36309 36.06437 1.000 34.63370 193 CYS B O 1
ATOM 4398 N N . ALA B 1 195 ? -11.82220 4.65814 36.18778 1.000 36.27840 194 ALA B N 1
ATOM 4399 C CA . ALA B 1 195 ? -11.32796 5.98844 36.55276 1.000 30.55451 194 ALA B CA 1
ATOM 4400 C C . ALA B 1 195 ? -11.64129 7.03045 35.47380 1.000 32.16331 194 ALA B C 1
ATOM 4401 O O . ALA B 1 195 ? -11.91991 8.18984 35.79470 1.000 36.22786 194 ALA B O 1
ATOM 4403 N N . ASP B 1 196 ? -11.50731 6.65766 34.19437 1.000 31.82898 195 ASP B N 1
ATOM 4404 C CA . ASP B 1 196 ? -11.81530 7.58304 33.09556 1.000 31.12809 195 ASP B CA 1
ATOM 4405 C C . ASP B 1 196 ? -13.18532 8.23659 33.26174 1.000 32.97458 195 ASP B C 1
ATOM 4406 O O . ASP B 1 196 ? -13.35496 9.42500 32.96770 1.000 33.80483 195 ASP B O 1
ATOM 4411 N N . ILE B 1 197 ? -14.18261 7.45476 33.67615 1.000 33.05445 196 ILE B N 1
ATOM 4412 C CA . ILE B 1 197 ? -15.55448 7.97886 33.77973 1.000 34.74520 196 ILE B CA 1
ATOM 4413 C C . ILE B 1 197 ? -15.58544 9.18260 34.70218 1.000 38.26071 196 ILE B C 1
ATOM 4414 O O . ILE B 1 197 ? -16.28258 10.18439 34.44743 1.000 38.44286 196 ILE B O 1
ATOM 4419 N N . PHE B 1 198 ? -14.84202 9.09389 35.81146 1.000 36.48371 197 PHE B N 1
ATOM 4420 C CA . PHE B 1 198 ? -14.83236 10.18594 36.77732 1.000 36.85585 197 PHE B CA 1
ATOM 4421 C C . PHE B 1 198 ? -13.87127 11.27812 36.34502 1.000 40.09851 197 PHE B C 1
ATOM 4422 O O . PHE B 1 198 ? -14.20315 12.46904 36.41414 1.000 38.38349 197 PHE B O 1
ATOM 4430 N N . PHE B 1 199 ? -12.70679 10.86045 35.82429 1.000 35.52600 198 PHE B N 1
ATOM 4431 C CA . PHE B 1 199 ? -11.68265 11.78619 35.34974 1.000 38.62270 198 PHE B CA 1
ATOM 4432 C C . PHE B 1 199 ? -12.23149 12.74084 34.30167 1.000 37.32015 198 PHE B C 1
ATOM 4433 O O . PHE B 1 199 ? -11.87221 13.92816 34.26202 1.000 37.57143 198 PHE B O 1
ATOM 4441 N N . LEU B 1 200 ? -13.05035 12.21842 33.40634 1.000 32.15586 199 LEU B N 1
ATOM 4442 C CA . LEU B 1 200 ? -13.64584 13.02145 32.35293 1.000 33.86214 199 LEU B CA 1
ATOM 4443 C C . LEU B 1 200 ? -14.95992 13.67971 32.76898 1.000 34.28114 199 LEU B C 1
ATOM 4444 O O . LEU B 1 200 ? -15.57269 14.36241 31.94519 1.000 37.27792 199 LEU B O 1
ATOM 4449 N N . ASN B 1 201 ? -15.40022 13.50368 34.00938 1.000 35.64482 200 ASN B N 1
ATOM 4450 C CA . ASN B 1 201 ? -16.60928 14.18123 34.51344 1.000 38.61655 200 ASN B CA 1
ATOM 4451 C C . ASN B 1 201 ? -17.81644 13.81825 33.67350 1.000 37.06704 200 ASN B C 1
ATOM 4452 O O . ASN B 1 201 ? -18.67768 14.65784 33.42690 1.000 38.24328 200 ASN B O 1
ATOM 4457 N N . VAL B 1 202 ? -17.88498 12.55754 33.25560 1.000 31.97884 201 VAL B N 1
ATOM 4458 C CA . VAL B 1 202 ? -18.92899 12.09653 32.32903 1.000 31.92617 201 VAL B CA 1
ATOM 4459 C C . VAL B 1 202 ? -20.27440 12.10819 33.03762 1.000 38.48071 201 VAL B C 1
ATOM 4460 O O . VAL B 1 202 ? -20.37772 11.67497 34.18647 1.000 36.66889 201 VAL B O 1
ATOM 4464 N N . ASP B 1 203 ? -21.30568 12.60718 32.35805 1.000 35.29214 202 ASP B N 1
ATOM 4465 C CA . ASP B 1 203 ? -22.70316 12.43011 32.77751 1.000 40.11342 202 ASP B CA 1
ATOM 4466 C C . ASP B 1 203 ? -23.30867 11.12961 32.24879 1.000 39.56858 202 ASP B C 1
ATOM 4467 O O . ASP B 1 203 ? -24.07642 10.47478 32.96205 1.000 37.03570 202 ASP B O 1
ATOM 4472 N N . ILE B 1 204 ? -22.93478 10.72568 31.03171 1.000 36.81695 203 ILE B N 1
ATOM 4473 C CA . ILE B 1 204 ? -23.50508 9.56557 30.34572 1.000 30.95116 203 ILE B CA 1
ATOM 4474 C C . ILE B 1 204 ? -22.38445 8.74787 29.72714 1.000 35.91751 203 ILE B C 1
ATOM 4475 O O . ILE B 1 204 ? -21.67604 9.23497 28.83493 1.000 38.33814 203 ILE B O 1
ATOM 4480 N N . CYS B 1 205 ? -22.21139 7.52113 30.21203 1.000 32.54365 204 CYS B N 1
ATOM 4481 C CA . CYS B 1 205 ? -21.38380 6.52429 29.54471 1.000 36.53002 204 CYS B CA 1
ATOM 4482 C C . CYS B 1 205 ? -22.16361 5.99707 28.34394 1.000 34.05288 204 CYS B C 1
ATOM 4483 O O . CYS B 1 205 ? -23.20651 5.37564 28.52930 1.000 36.87745 204 CYS B O 1
ATOM 4486 N N . GLN B 1 206 ? -21.66035 6.22283 27.13740 1.000 30.32996 205 GLN B N 1
ATOM 4487 C CA . GLN B 1 206 ? -22.39332 5.86025 25.91270 1.000 31.59866 205 GLN B CA 1
ATOM 4488 C C . GLN B 1 206 ? -21.51245 4.93908 25.08494 1.000 33.01727 205 GLN B C 1
ATOM 4489 O O . GLN B 1 206 ? -20.96258 5.35119 24.05220 1.000 30.46283 205 GLN B O 1
ATOM 4495 N N . LEU B 1 207 ? -21.39488 3.69867 25.52404 1.000 26.94472 206 LEU B N 1
ATOM 4496 C CA . LEU B 1 207 ? -20.57294 2.70356 24.86496 1.000 28.93935 206 LEU B CA 1
ATOM 4497 C C . LEU B 1 207 ? -21.44092 1.49212 24.50565 1.000 32.86613 206 LEU B C 1
ATOM 4498 O O . LEU B 1 207 ? -22.59697 1.41144 24.89336 1.000 33.41380 206 LEU B O 1
ATOM 4503 N N . GLY B 1 208 ? -20.85976 0.50447 23.80664 1.000 32.28184 207 GLY B N 1
ATOM 4504 C CA . GLY B 1 208 ? -21.63548 -0.68233 23.51365 1.000 33.28551 207 GLY B CA 1
ATOM 4505 C C . GLY B 1 208 ? -21.93293 -1.48495 24.76871 1.000 39.55273 207 GLY B C 1
ATOM 4506 O O . GLY B 1 208 ? -21.27485 -1.35446 25.80119 1.000 35.09454 207 GLY B O 1
ATOM 4507 N N . ILE B 1 209 ? -22.95071 -2.34626 24.66492 1.000 36.50751 208 ILE B N 1
ATOM 4508 C CA . ILE B 1 209 ? -23.38686 -3.18428 25.78006 1.000 36.77411 208 ILE B CA 1
ATOM 4509 C C . ILE B 1 209 ? -22.28818 -4.14744 26.26178 1.000 38.56121 208 ILE B C 1
ATOM 4510 O O . ILE B 1 209 ? -22.34465 -4.62932 27.39844 1.000 36.12680 208 ILE B O 1
ATOM 4515 N N . ASP B 1 210 ? -21.25816 -4.41093 25.44665 1.000 39.65083 209 ASP B N 1
ATOM 4516 C CA . ASP B 1 210 ? -20.16462 -5.26932 25.90141 1.000 33.88464 209 ASP B CA 1
ATOM 4517 C C . ASP B 1 210 ? -19.28543 -4.57150 26.92329 1.000 31.22606 209 ASP B C 1
ATOM 4518 O O . ASP B 1 210 ? -18.50513 -5.23734 27.61878 1.000 38.85192 209 ASP B O 1
ATOM 4523 N N . GLN B 1 211 ? -19.35569 -3.24409 26.99364 1.000 32.60579 210 GLN B N 1
ATOM 4524 C CA . GLN B 1 211 ? -18.60378 -2.49061 27.99136 1.000 36.13636 210 GLN B CA 1
ATOM 4525 C C . GLN B 1 211 ? -19.36149 -2.33362 29.31015 1.000 39.67308 210 GLN B C 1
ATOM 4526 O O . GLN B 1 211 ? -18.85456 -1.68392 30.23415 1.000 35.14981 210 GLN B O 1
ATOM 4532 N N . ARG B 1 212 ? -20.57057 -2.88523 29.42021 1.000 34.21917 211 ARG B N 1
ATOM 4533 C CA . ARG B 1 212 ? -21.45357 -2.46117 30.50610 1.000 36.18653 211 ARG B CA 1
ATOM 4534 C C . ARG B 1 212 ? -20.90812 -2.82959 31.88787 1.000 40.75629 211 ARG B C 1
ATOM 4535 O O . ARG B 1 212 ? -21.20540 -2.12375 32.85392 1.000 38.63980 211 ARG B O 1
ATOM 4543 N N . LYS B 1 213 ? -20.13789 -3.92819 32.01433 1.000 35.37590 212 LYS B N 1
ATOM 4544 C CA . LYS B 1 213 ? -19.74167 -4.38851 33.34650 1.000 36.80513 212 LYS B CA 1
ATOM 4545 C C . LYS B 1 213 ? -18.90992 -3.33325 34.06645 1.000 35.61570 212 LYS B C 1
ATOM 4546 O O . LYS B 1 213 ? -19.02538 -3.17414 35.28993 1.000 40.38859 212 LYS B O 1
ATOM 4552 N N . VAL B 1 214 ? -18.03083 -2.63086 33.33764 1.000 35.66326 213 VAL B N 1
ATOM 4553 C CA . VAL B 1 214 ? -17.20186 -1.62097 34.02279 1.000 35.45048 213 VAL B CA 1
ATOM 4554 C C . VAL B 1 214 ? -18.00233 -0.33048 34.23566 1.000 41.86264 213 VAL B C 1
ATOM 4555 O O . VAL B 1 214 ? -17.75305 0.39192 35.20386 1.000 34.16716 213 VAL B O 1
ATOM 4559 N N . ASN B 1 215 ? -19.03065 -0.05628 33.40840 1.000 34.02017 214 ASN B N 1
ATOM 4560 C CA . ASN B 1 215 ? -19.92146 1.05279 33.71020 1.000 38.64370 214 ASN B CA 1
ATOM 4561 C C . ASN B 1 215 ? -20.73968 0.78469 34.97800 1.000 32.26641 214 ASN B C 1
ATOM 4562 O O . ASN B 1 215 ? -20.98189 1.69656 35.76925 1.000 40.54350 214 ASN B O 1
ATOM 4567 N N A MET B 1 216 ? -21.13248 -0.46996 35.20416 0.718 38.42172 215 MET B N 1
ATOM 4568 N N B MET B 1 216 ? -21.13533 -0.46823 35.20353 0.282 38.45082 215 MET B N 1
ATOM 4569 C CA A MET B 1 216 ? -21.83626 -0.81459 36.43214 0.718 39.61757 215 MET B CA 1
ATOM 4570 C CA B MET B 1 216 ? -21.84114 -0.80382 36.43469 0.282 39.64116 215 MET B CA 1
ATOM 4571 C C A MET B 1 216 ? -20.90126 -0.72033 37.63171 0.718 41.57481 215 MET B C 1
ATOM 4572 C C B MET B 1 216 ? -20.90711 -0.73597 37.63580 0.282 41.45525 215 MET B C 1
ATOM 4573 O O A MET B 1 216 ? -21.30943 -0.30722 38.72720 0.718 39.62948 215 MET B O 1
ATOM 4574 O O B MET B 1 216 ? -21.32321 -0.35244 38.73694 0.282 39.71144 215 MET B O 1
ATOM 4583 N N . LEU B 1 217 ? -19.64300 -1.11990 37.44570 1.000 38.50965 216 LEU B N 1
ATOM 4584 C CA . LEU B 1 217 ? -18.66060 -0.98112 38.52117 1.000 41.97679 216 LEU B CA 1
ATOM 4585 C C . LEU B 1 217 ? -18.51946 0.47601 38.93616 1.000 37.34974 216 LEU B C 1
ATOM 4586 O O . LEU B 1 217 ? -18.39802 0.77654 40.13433 1.000 41.54241 216 LEU B O 1
ATOM 4591 N N . ALA B 1 218 ? -18.58938 1.39954 37.96758 1.000 37.41886 217 ALA B N 1
ATOM 4592 C CA . ALA B 1 218 ? -18.47647 2.81363 38.30432 1.000 38.56215 217 ALA B CA 1
ATOM 4593 C C . ALA B 1 218 ? -19.65695 3.26466 39.14270 1.000 39.51851 217 ALA B C 1
ATOM 4594 O O . ALA B 1 218 ? -19.50137 4.03096 40.09839 1.000 38.94169 217 ALA B O 1
ATOM 4596 N N . ARG B 1 219 ? -20.85445 2.81985 38.79640 1.000 39.19658 218 ARG B N 1
ATOM 4597 C CA . ARG B 1 219 ? -21.99728 3.15890 39.63729 1.000 39.20177 218 ARG B CA 1
ATOM 4598 C C . ARG B 1 219 ? -21.84197 2.57529 41.03494 1.000 38.57156 218 ARG B C 1
ATOM 4599 O O . ARG B 1 219 ? -22.23154 3.19834 42.02808 1.000 42.81563 218 ARG B O 1
ATOM 4607 N N . GLU B 1 220 ? -21.28281 1.36672 41.12637 1.000 41.41724 219 GLU B N 1
ATOM 4608 C CA . GLU B 1 220 ? -21.08427 0.72936 42.42008 1.000 42.70881 219 GLU B CA 1
ATOM 4609 C C . GLU B 1 220 ? -20.06412 1.50285 43.23918 1.000 43.91285 219 GLU B C 1
ATOM 4610 O O . GLU B 1 220 ? -20.23003 1.69441 44.44794 1.000 43.33402 219 GLU B O 1
ATOM 4616 N N . TYR B 1 221 ? -19.00303 1.95696 42.58118 1.000 40.78542 220 TYR B N 1
ATOM 4617 C CA . TYR B 1 221 ? -18.02664 2.81337 43.23720 1.000 46.71965 220 TYR B CA 1
ATOM 4618 C C . TYR B 1 221 ? -18.70036 4.05992 43.81554 1.000 46.95620 220 TYR B C 1
ATOM 4619 O O . TYR B 1 221 ? -18.40804 4.46275 44.95245 1.000 45.92572 220 TYR B O 1
ATOM 4628 N N . CYS B 1 222 ? -19.65427 4.64391 43.07809 1.000 42.46534 221 CYS B N 1
ATOM 4629 C CA . CYS B 1 222 ? -20.40194 5.79025 43.61792 1.000 45.06683 221 CYS B CA 1
ATOM 4630 C C . CYS B 1 222 ? -21.10294 5.44538 44.91944 1.000 51.98101 221 CYS B C 1
ATOM 4631 O O . CYS B 1 222 ? -21.09546 6.24005 45.86631 1.000 49.53955 221 CYS B O 1
ATOM 4634 N N . ASP B 1 223 ? -21.72303 4.27141 44.99175 1.000 45.09039 222 ASP B N 1
ATOM 4635 C CA . ASP B 1 223 ? -22.43076 3.94061 46.21691 1.000 53.61678 222 ASP B CA 1
ATOM 4636 C C . ASP B 1 223 ? -21.44274 3.71792 47.34324 1.000 50.93880 222 ASP B C 1
ATOM 4637 O O . ASP B 1 223 ? -21.67119 4.14654 48.48310 1.000 49.40213 222 ASP B O 1
ATOM 4642 N N . ILE B 1 224 ? -20.34583 3.03291 47.03036 1.000 53.24529 223 ILE B N 1
ATOM 4643 C CA . ILE B 1 224 ? -19.29230 2.78479 48.00919 1.000 53.52951 223 ILE B CA 1
ATOM 4644 C C . ILE B 1 224 ? -18.80537 4.09674 48.60672 1.000 47.90141 223 ILE B C 1
ATOM 4645 O O . ILE B 1 224 ? -18.66820 4.23165 49.82815 1.000 53.75590 223 ILE B O 1
ATOM 4650 N N . LYS B 1 225 ? -18.54475 5.08370 47.75386 1.000 45.94789 224 LYS B N 1
ATOM 4651 C CA . LYS B 1 225 ? -17.99259 6.35947 48.19083 1.000 49.67084 224 LYS B CA 1
ATOM 4652 C C . LYS B 1 225 ? -19.05785 7.38141 48.55790 1.000 60.74623 224 LYS B C 1
ATOM 4653 O O . LYS B 1 225 ? -18.71660 8.54504 48.79486 1.000 58.31126 224 LYS B O 1
ATOM 4659 N N . LYS B 1 226 ? -20.33456 7.00318 48.56630 1.000 57.05740 225 LYS B N 1
ATOM 4660 C CA . LYS B 1 226 ? -21.40432 7.96025 48.85661 1.000 56.50721 225 LYS B CA 1
ATOM 4661 C C . LYS B 1 226 ? -21.31119 9.16471 47.91822 1.000 59.78921 225 LYS B C 1
ATOM 4662 O O . LYS B 1 226 ? -21.45657 10.31146 48.33843 1.000 69.20338 225 LYS B O 1
ATOM 4668 N N . ILE B 1 227 ? -21.01347 8.91176 46.64786 1.000 53.14685 226 ILE B N 1
ATOM 4669 C CA . ILE B 1 227 ? -21.12161 9.93791 45.61465 1.000 59.13593 226 ILE B CA 1
ATOM 4670 C C . ILE B 1 227 ? -22.54043 9.91331 45.05167 1.000 67.30613 226 ILE B C 1
ATOM 4671 O O . ILE B 1 227 ? -22.97029 8.89991 44.48928 1.000 56.96194 226 ILE B O 1
ATOM 4676 N N . LYS B 1 228 ? -23.26846 11.03316 45.18697 1.000 66.19988 227 LYS B N 1
ATOM 4677 C CA . LYS B 1 228 ? -24.63541 11.09814 44.66073 1.000 62.58037 227 LYS B CA 1
ATOM 4678 C C . LYS B 1 228 ? -24.68531 11.28314 43.13702 1.000 63.59666 227 LYS B C 1
ATOM 4679 O O . LYS B 1 228 ? -25.60932 10.77934 42.49305 1.000 66.29533 227 LYS B O 1
ATOM 4685 N N . LYS B 1 229 ? -23.72491 11.99716 42.54277 1.000 69.25268 228 LYS B N 1
ATOM 4686 C CA . LYS B 1 229 ? -23.65964 12.17885 41.08793 1.000 63.54442 228 LYS B CA 1
ATOM 4687 C C . LYS B 1 229 ? -23.20444 10.87530 40.43332 1.000 65.55082 228 LYS B C 1
ATOM 4688 O O . LYS B 1 229 ? -22.00796 10.57765 40.36801 1.000 68.92868 228 LYS B O 1
ATOM 4694 N N . LYS B 1 230 ? -24.16582 10.07435 39.94541 1.000 52.60464 229 LYS B N 1
ATOM 4695 C CA . LYS B 1 230 ? -23.81582 8.80350 39.31957 1.000 43.92496 229 LYS B CA 1
ATOM 4696 C C . LYS B 1 230 ? -23.96124 8.90792 37.81829 1.000 47.31911 229 LYS B C 1
ATOM 4697 O O . LYS B 1 230 ? -24.95477 9.47535 37.33799 1.000 44.85304 229 LYS B O 1
ATOM 4703 N N . PRO B 1 231 ? -23.01170 8.36964 37.05909 1.000 43.88495 230 PRO B N 1
ATOM 4704 C CA . PRO B 1 231 ? -23.16956 8.36311 35.60461 1.000 43.77397 230 PRO B CA 1
ATOM 4705 C C . PRO B 1 231 ? -24.34137 7.48701 35.18406 1.000 41.43278 230 PRO B C 1
ATOM 4706 O O . PRO B 1 231 ? -24.63308 6.44459 35.78946 1.000 44.35191 230 PRO B O 1
ATOM 4710 N N . VAL B 1 232 ? -25.01637 7.93997 34.14520 1.000 38.97719 231 VAL B N 1
ATOM 4711 C CA . VAL B 1 232 ? -26.05920 7.16126 33.48610 1.000 33.83082 231 VAL B CA 1
ATOM 4712 C C . VAL B 1 232 ? -25.39435 6.23318 32.48084 1.000 37.55754 231 VAL B C 1
ATOM 4713 O O . VAL B 1 232 ? -24.52414 6.66409 31.71700 1.000 39.54338 231 VAL B O 1
ATOM 4717 N N . ILE B 1 233 ? -25.79581 4.96306 32.43934 1.000 37.35768 232 ILE B N 1
ATOM 4718 C CA . ILE B 1 233 ? -25.23637 4.05902 31.42995 1.000 40.82118 232 ILE B CA 1
ATOM 4719 C C . ILE B 1 233 ? -26.25217 4.02709 30.27780 1.000 39.84083 232 ILE B C 1
ATOM 4720 O O . ILE B 1 233 ? -27.35993 3.51444 30.45259 1.000 41.89484 232 ILE B O 1
ATOM 4725 N N . LEU B 1 234 ? -25.88398 4.60301 29.12431 1.000 34.94666 233 LEU B N 1
ATOM 4726 C CA . LEU B 1 234 ? -26.72095 4.59983 27.91184 1.000 38.24882 233 LEU B CA 1
ATOM 4727 C C . LEU B 1 234 ? -26.05987 3.69141 26.88030 1.000 38.22394 233 LEU B C 1
ATOM 4728 O O . LEU B 1 234 ? -25.29751 4.13847 26.02472 1.000 38.37463 233 LEU B O 1
ATOM 4733 N N . SER B 1 235 ? -26.32042 2.39475 26.98552 1.000 36.21446 234 SER B N 1
ATOM 4734 C CA . SER B 1 235 ? -25.61545 1.42782 26.14743 1.000 34.24530 234 SER B CA 1
ATOM 4735 C C . SER B 1 235 ? -26.32139 1.28532 24.80029 1.000 40.13138 234 SER B C 1
ATOM 4736 O O . SER B 1 235 ? -27.54362 1.20610 24.74525 1.000 42.03313 234 SER B O 1
ATOM 4739 N N . HIS B 1 236 ? -25.54106 1.23615 23.71946 1.000 37.57322 235 HIS B N 1
ATOM 4740 C CA . HIS B 1 236 ? -26.10696 0.87538 22.43095 1.000 41.27832 235 HIS B CA 1
ATOM 4741 C C . HIS B 1 236 ? -25.88160 -0.61748 22.16798 1.000 37.10840 235 HIS B C 1
ATOM 4742 O O . HIS B 1 236 ? -24.98195 -1.25250 22.72332 1.000 35.65070 235 HIS B O 1
ATOM 4749 N N . GLY B 1 237 ? -26.74580 -1.18740 21.31558 1.000 40.43257 236 GLY B N 1
ATOM 4750 C CA . GLY B 1 237 ? -26.66284 -2.61237 21.02572 1.000 40.84922 236 GLY B CA 1
ATOM 4751 C C . GLY B 1 237 ? -25.53371 -2.96021 20.06277 1.000 42.65329 236 GLY B C 1
ATOM 4752 O O . GLY B 1 237 ? -24.99530 -2.09847 19.36719 1.000 38.59467 236 GLY B O 1
ATOM 4753 N N . MET B 1 238 ? -25.17630 -4.24733 20.01904 1.000 42.65060 237 MET B N 1
ATOM 4754 C CA . MET B 1 238 ? -24.09191 -4.70868 19.14675 1.000 41.84839 237 MET B CA 1
ATOM 4755 C C . MET B 1 238 ? -24.58565 -4.80860 17.70614 1.000 42.28179 237 MET B C 1
ATOM 4756 O O . MET B 1 238 ? -25.59471 -5.45879 17.44269 1.000 44.21498 237 MET B O 1
ATOM 4761 N N . LEU B 1 239 ? -23.91582 -4.13571 16.79083 1.000 39.99982 238 LEU B N 1
ATOM 4762 C CA . LEU B 1 239 ? -24.21000 -4.32537 15.36769 1.000 39.24085 238 LEU B CA 1
ATOM 4763 C C . LEU B 1 239 ? -23.66992 -5.70640 15.00242 1.000 36.02783 238 LEU B C 1
ATOM 4764 O O . LEU B 1 239 ? -22.50709 -5.98828 15.28630 1.000 42.34083 238 LEU B O 1
ATOM 4769 N N . PRO B 1 240 ? -24.45427 -6.58384 14.37042 1.000 34.92191 239 PRO B N 1
ATOM 4770 C CA . PRO B 1 240 ? -23.97167 -7.95685 14.17551 1.000 35.24949 239 PRO B CA 1
ATOM 4771 C C . PRO B 1 240 ? -23.03189 -8.08022 12.98537 1.000 42.59648 239 PRO B C 1
ATOM 4772 O O . PRO B 1 240 ? -22.91142 -7.17313 12.15667 1.000 35.61477 239 PRO B O 1
ATOM 4776 N N . GLY B 1 241 ? -22.28031 -9.21082 12.97256 1.000 38.57464 240 GLY B N 1
ATOM 4777 C CA . GLY B 1 241 ? -21.44911 -9.52425 11.82996 1.000 39.57429 240 GLY B CA 1
ATOM 4778 C C . GLY B 1 241 ? -22.25655 -10.04157 10.63676 1.000 36.66682 240 GLY B C 1
ATOM 4779 O O . GLY B 1 241 ? -23.41561 -10.45742 10.74431 1.000 38.48451 240 GLY B O 1
ATOM 4780 N N . LEU B 1 242 ? -21.57355 -10.08795 9.49087 1.000 37.82074 241 LEU B N 1
ATOM 4781 C CA . LEU B 1 242 ? -22.19745 -10.49515 8.23198 1.000 40.50655 241 LEU B CA 1
ATOM 4782 C C . LEU B 1 242 ? -22.74318 -11.91514 8.26973 1.000 44.07556 241 LEU B C 1
ATOM 4783 O O . LEU B 1 242 ? -23.76833 -12.20346 7.63545 1.000 45.29659 241 LEU B O 1
ATOM 4788 N N . LEU B 1 243 ? -22.05903 -12.82541 8.94769 1.000 42.84931 242 LEU B N 1
ATOM 4789 C CA . LEU B 1 243 ? -22.36773 -14.23847 8.79702 1.000 45.59443 242 LEU B CA 1
ATOM 4790 C C . LEU B 1 243 ? -23.27182 -14.73756 9.91956 1.000 48.00659 242 LEU B C 1
ATOM 4791 O O . LEU B 1 243 ? -23.31086 -14.17666 11.01988 1.000 43.83354 242 LEU B O 1
ATOM 4796 N N . GLU B 1 244 ? -24.01653 -15.80672 9.60813 1.000 48.55523 243 GLU B N 1
ATOM 4797 C CA . GLU B 1 244 ? -24.96265 -16.37903 10.55330 1.000 43.57561 243 GLU B CA 1
ATOM 4798 C C . GLU B 1 244 ? -24.27550 -16.66304 11.89365 1.000 55.34879 243 GLU B C 1
ATOM 4799 O O . GLU B 1 244 ? -23.18428 -17.26240 11.95042 1.000 46.14251 243 GLU B O 1
ATOM 4805 N N . GLY B 1 245 ? -24.91404 -16.21837 12.97940 1.000 42.56997 244 GLY B N 1
ATOM 4806 C CA . GLY B 1 245 ? -24.36405 -16.48575 14.29684 1.000 43.56357 244 GLY B CA 1
ATOM 4807 C C . GLY B 1 245 ? -23.30364 -15.52285 14.78260 1.000 51.12685 244 GLY B C 1
ATOM 4808 O O . GLY B 1 245 ? -22.83007 -15.69447 15.91417 1.000 48.44944 244 GLY B O 1
ATOM 4809 N N . GLN B 1 246 ? -22.89261 -14.52709 13.98366 1.000 41.10944 245 GLN B N 1
ATOM 4810 C CA . GLN B 1 246 ? -21.92532 -13.53096 14.46178 1.000 40.47076 245 GLN B CA 1
ATOM 4811 C C . GLN B 1 246 ? -22.67357 -12.39621 15.14408 1.000 50.09851 245 GLN B C 1
ATOM 4812 O O . GLN B 1 246 ? -23.15921 -11.46462 14.48838 1.000 50.67369 245 GLN B O 1
ATOM 4818 N N . GLU B 1 247 ? -22.73306 -12.45710 16.47625 1.000 48.91167 246 GLU B N 1
ATOM 4819 C CA . GLU B 1 247 ? -23.53350 -11.50773 17.23892 1.000 45.54998 246 GLU B CA 1
ATOM 4820 C C . GLU B 1 247 ? -22.90692 -10.12748 17.25886 1.000 46.32491 246 GLU B C 1
ATOM 4821 O O . GLU B 1 247 ? -23.61616 -9.13082 17.49196 1.000 42.88610 246 GLU B O 1
ATOM 4827 N N . LYS B 1 248 ? -21.60669 -10.04341 16.98326 1.000 37.77108 247 LYS B N 1
ATOM 4828 C CA . LYS B 1 248 ? -20.88156 -8.79039 17.13941 1.000 37.94327 247 LYS B CA 1
ATOM 4829 C C . LYS B 1 248 ? -19.94657 -8.60353 15.95760 1.000 39.30035 247 LYS B C 1
ATOM 4830 O O . LYS B 1 248 ? -19.00366 -9.37662 15.79060 1.000 45.23613 247 LYS B O 1
ATOM 4836 N N . MET B 1 249 ? -20.18971 -7.57520 15.15790 1.000 37.85621 248 MET B N 1
ATOM 4837 C CA . MET B 1 249 ? -19.24250 -7.20133 14.11848 1.000 37.46037 248 MET B CA 1
ATOM 4838 C C . MET B 1 249 ? -17.90945 -6.84872 14.77667 1.000 40.12000 248 MET B C 1
ATOM 4839 O O . MET B 1 249 ? -17.88714 -6.08773 15.74932 1.000 38.98141 248 MET B O 1
ATOM 4844 N N . SER B 1 250 ? -16.80777 -7.35409 14.22250 1.000 36.43964 249 SER B N 1
ATOM 4845 C CA . SER B 1 250 ? -15.51152 -6.97130 14.81159 1.000 46.47554 249 SER B CA 1
ATOM 4846 C C . SER B 1 250 ? -14.33202 -7.46979 13.98212 1.000 47.05826 249 SER B C 1
ATOM 4847 O O . SER B 1 250 ? -14.44392 -8.41895 13.20634 1.000 47.48495 249 SER B O 1
ATOM 4850 N N . LYS B 1 251 ? -13.17790 -6.81267 14.18146 1.000 53.36035 250 LYS B N 1
ATOM 4851 C CA . LYS B 1 251 ? -11.90440 -7.34720 13.68768 1.000 56.54676 250 LYS B CA 1
ATOM 4852 C C . LYS B 1 251 ? -11.63377 -8.75627 14.21562 1.000 51.12031 250 LYS B C 1
ATOM 4853 O O . LYS B 1 251 ? -11.01565 -9.56953 13.52534 1.000 58.94825 250 LYS B O 1
ATOM 4859 N N . SER B 1 252 ? -12.08218 -9.06384 15.43995 1.000 61.16520 251 SER B N 1
ATOM 4860 C CA . SER B 1 252 ? -11.74344 -10.34504 16.06238 1.000 62.72278 251 SER B CA 1
ATOM 4861 C C . SER B 1 252 ? -12.44066 -11.52910 15.38807 1.000 70.51057 251 SER B C 1
ATOM 4862 O O . SER B 1 252 ? -11.84096 -12.60382 15.24678 1.000 63.70323 251 SER B O 1
ATOM 4865 N N . ASP B 1 253 ? -13.71689 -11.37423 15.00768 1.000 64.50980 252 ASP B N 1
ATOM 4866 C CA . ASP B 1 253 ? -14.49735 -12.44794 14.37841 1.000 65.11151 252 ASP B CA 1
ATOM 4867 C C . ASP B 1 253 ? -14.30596 -12.38185 12.86666 1.000 65.19433 252 ASP B C 1
ATOM 4868 O O . ASP B 1 253 ? -14.83709 -11.48224 12.20820 1.000 58.92715 252 ASP B O 1
ATOM 4873 N N . GLU B 1 254 ? -13.57637 -13.35236 12.31955 1.000 60.89074 253 GLU B N 1
ATOM 4874 C CA . GLU B 1 254 ? -13.14070 -13.29956 10.93175 1.000 60.20191 253 GLU B CA 1
ATOM 4875 C C . GLU B 1 254 ? -14.33596 -13.22268 9.98706 1.000 60.56061 253 GLU B C 1
ATO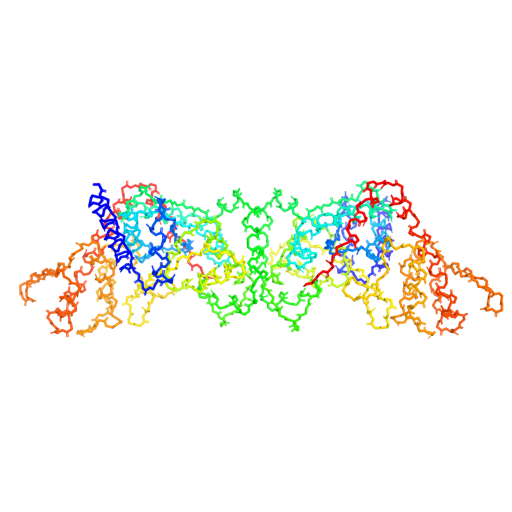M 4876 O O . GLU B 1 254 ? -15.33621 -13.93331 10.15728 1.000 60.83336 253 GLU B O 1
ATOM 4882 N N . ASN B 1 255 ? -14.22547 -12.34794 8.98548 1.000 60.65311 254 ASN B N 1
ATOM 4883 C CA . ASN B 1 255 ? -15.22538 -12.19565 7.93045 1.000 59.72769 254 ASN B CA 1
ATOM 4884 C C . ASN B 1 255 ? -16.52939 -11.56311 8.41870 1.000 51.09899 254 ASN B C 1
ATOM 4885 O O . ASN B 1 255 ? -17.55049 -11.61106 7.70744 1.000 49.46442 254 ASN B O 1
ATOM 4890 N N . SER B 1 256 ? -16.52695 -10.93440 9.58690 1.000 48.03951 255 SER B N 1
ATOM 4891 C CA . SER B 1 256 ? -17.76216 -10.38954 10.13689 1.000 50.23754 255 SER B CA 1
ATOM 4892 C C . SER B 1 256 ? -18.01973 -8.94166 9.76709 1.000 47.42451 255 SER B C 1
ATOM 4893 O O . SER B 1 256 ? -19.14713 -8.48130 9.95473 1.000 40.06306 255 SER B O 1
ATOM 4896 N N . ALA B 1 257 ? -17.01288 -8.20953 9.28250 1.000 43.09030 256 ALA B N 1
ATOM 4897 C CA . ALA B 1 257 ? -17.03847 -6.75004 9.28984 1.000 36.74454 256 ALA B CA 1
ATOM 4898 C C . ALA B 1 257 ? -17.06653 -6.14534 7.88644 1.000 41.89397 256 ALA B C 1
ATOM 4899 O O . ALA B 1 257 ? -16.45913 -6.66297 6.93648 1.000 39.92820 256 ALA B O 1
ATOM 4901 N N . ILE B 1 258 ? -17.78211 -5.02765 7.77458 1.000 40.09390 257 ILE B N 1
ATOM 4902 C CA . ILE B 1 258 ? -17.57682 -4.04099 6.71606 1.000 39.35634 257 ILE B CA 1
ATOM 4903 C C . ILE B 1 258 ? -16.73636 -2.93749 7.32420 1.000 40.19397 257 ILE B C 1
ATOM 4904 O O . ILE B 1 258 ? -17.05381 -2.46549 8.41482 1.000 33.66911 257 ILE B O 1
ATOM 4909 N N . PHE B 1 259 ? -15.66979 -2.52881 6.64232 1.000 34.38724 258 PHE B N 1
ATOM 4910 C CA . PHE B 1 259 ? -14.77938 -1.53348 7.22256 1.000 37.05669 258 PHE B CA 1
ATOM 4911 C C . PHE B 1 259 ? -15.03821 -0.17111 6.58445 1.000 34.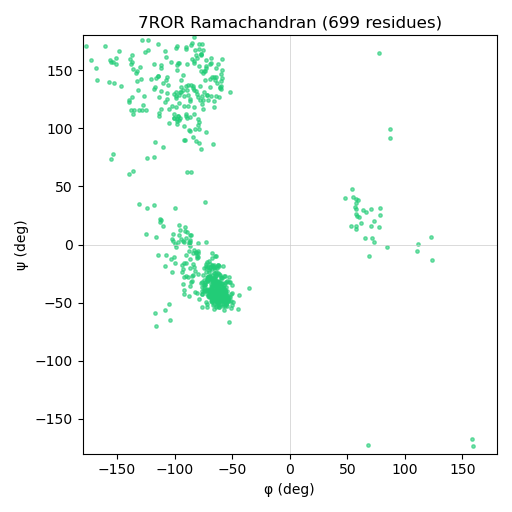48775 258 PHE B C 1
ATOM 4912 O O . PHE B 1 259 ? -15.54341 -0.06714 5.46196 1.000 39.81580 258 PHE B O 1
ATOM 4920 N N . MET B 1 260 ? -14.65303 0.87994 7.32110 1.000 35.02896 259 MET B N 1
ATOM 4921 C CA . MET B 1 260 ? -14.83683 2.25502 6.85842 1.000 35.56596 259 MET B CA 1
ATOM 4922 C C . MET B 1 260 ? -14.02245 2.54917 5.60752 1.000 39.59311 259 MET B C 1
ATOM 4923 O O . MET B 1 260 ? -14.31894 3.50569 4.88503 1.000 41.23135 259 MET B O 1
ATOM 4928 N N . ASP B 1 261 ? -13.00446 1.74602 5.31951 1.000 34.42055 260 ASP B N 1
ATOM 4929 C CA . ASP B 1 261 ? -12.28674 1.90489 4.05323 1.000 42.15433 260 ASP B CA 1
ATOM 4930 C C . ASP B 1 261 ? -12.66305 0.88982 2.98934 1.000 48.97273 260 ASP B C 1
ATOM 4931 O O . ASP B 1 261 ? -11.98827 0.82777 1.95464 1.000 50.24756 260 ASP B O 1
ATOM 4936 N N . ASP B 1 262 ? -13.70278 0.08391 3.19509 1.000 45.69562 261 ASP B N 1
ATOM 4937 C CA . ASP B 1 262 ? -14.09951 -0.84953 2.13482 1.000 46.19744 261 ASP B CA 1
ATOM 4938 C C . ASP B 1 262 ? -14.59137 -0.12307 0.90139 1.000 44.19049 261 ASP B C 1
ATOM 4939 O O . ASP B 1 262 ? -15.29827 0.88500 0.97697 1.000 49.79568 261 ASP B O 1
ATOM 4944 N N . SER B 1 263 ? -14.23280 -0.66256 -0.25767 1.000 49.88772 262 SER B N 1
ATOM 4945 C CA . SER B 1 263 ? -14.65313 -0.04946 -1.50680 1.000 50.20860 262 SER B CA 1
ATOM 4946 C C . SER B 1 263 ? -16.09872 -0.40772 -1.83577 1.000 50.34575 262 SER B C 1
ATOM 4947 O O . SER B 1 263 ? -16.70071 -1.31132 -1.24767 1.000 53.18327 262 SER B O 1
ATOM 4950 N N . GLU B 1 264 ? -16.63589 0.30322 -2.82808 1.000 51.33284 263 GLU B N 1
ATOM 4951 C CA . GLU B 1 264 ? -18.00079 0.04957 -3.27736 1.000 48.34206 263 GLU B CA 1
ATOM 4952 C C . GLU B 1 264 ? -18.19128 -1.40749 -3.69229 1.000 55.34086 263 GLU B C 1
ATOM 4953 O O . GLU B 1 264 ? -19.22891 -2.00828 -3.38944 1.000 52.04380 263 GLU B O 1
ATOM 4959 N N . SER B 1 265 ? -17.18555 -1.99895 -4.35460 1.000 54.59556 264 SER B N 1
ATOM 4960 C CA . SER B 1 265 ? -17.22017 -3.42619 -4.69396 1.000 59.48158 264 SER B CA 1
ATOM 4961 C C . SER B 1 265 ? -17.11591 -4.31380 -3.45845 1.000 59.41873 264 SER B C 1
ATOM 4962 O O . SER B 1 265 ? -17.78861 -5.35565 -3.37923 1.000 59.67497 264 SER B O 1
ATOM 4965 N N . ASP B 1 266 ? -16.23824 -3.94790 -2.51555 1.000 49.41946 265 ASP B N 1
ATOM 4966 C CA . ASP B 1 266 ? -16.07736 -4.71472 -1.28297 1.000 55.57294 265 ASP B CA 1
ATOM 4967 C C . ASP B 1 266 ? -17.39660 -4.81960 -0.53919 1.000 52.18774 265 ASP B C 1
ATOM 4968 O O . ASP B 1 266 ? -17.78347 -5.89920 -0.07678 1.000 49.26227 265 ASP B O 1
ATOM 4973 N N . VAL B 1 267 ? -18.06953 -3.68187 -0.37259 1.000 51.63796 266 VAL B N 1
ATOM 4974 C CA . VAL B 1 267 ? -19.35148 -3.64796 0.32029 1.000 46.52418 266 VAL B CA 1
ATOM 4975 C C . VAL B 1 267 ? -20.36362 -4.52580 -0.41674 1.000 50.47502 266 VAL B C 1
ATOM 4976 O O . VAL B 1 267 ? -21.01514 -5.39360 0.18472 1.000 51.23057 266 VAL B O 1
ATOM 4980 N N . ASN B 1 268 ? -20.46150 -4.35305 -1.74470 1.000 44.13874 267 ASN B N 1
ATOM 4981 C CA . ASN B 1 268 ? -21.36589 -5.17538 -2.54622 1.000 51.53175 267 ASN B CA 1
ATOM 4982 C C . ASN B 1 268 ? -21.03156 -6.64738 -2.38441 1.000 48.87486 267 ASN B C 1
ATOM 4983 O O . ASN B 1 268 ? -21.92355 -7.47231 -2.17461 1.000 48.55016 267 ASN B O 1
ATOM 4988 N N . ARG B 1 269 ? -19.74113 -6.98305 -2.42383 1.000 55.10069 268 ARG B N 1
ATOM 4989 C CA . ARG B 1 269 ? -19.32916 -8.37434 -2.28826 1.000 48.51070 268 ARG B CA 1
ATOM 4990 C C . ARG B 1 269 ? -19.69033 -8.92054 -0.91189 1.000 52.30513 268 ARG B C 1
ATOM 4991 O O . ARG B 1 269 ? -20.24224 -10.02225 -0.79849 1.000 58.87462 268 ARG B O 1
ATOM 4999 N N . LYS B 1 270 ? -19.43985 -8.13689 0.14182 1.000 44.65340 269 LYS B N 1
ATOM 5000 C CA . LYS B 1 270 ? -19.70107 -8.60431 1.50516 1.000 44.23202 269 LYS B CA 1
ATOM 5001 C C . LYS B 1 270 ? -21.19457 -8.72209 1.78853 1.000 46.95568 269 LYS B C 1
ATOM 5002 O O . LYS B 1 270 ? -21.62388 -9.64513 2.48389 1.000 44.72547 269 LYS B O 1
ATOM 5008 N N . ILE B 1 271 ? -21.99259 -7.77724 1.29749 1.000 40.80209 270 ILE B N 1
ATOM 5009 C CA . ILE B 1 271 ? -23.43106 -7.84774 1.56068 1.000 49.88807 270 ILE B CA 1
ATOM 5010 C C . ILE B 1 271 ? -24.06349 -9.01866 0.80889 1.000 55.08657 270 ILE B C 1
ATOM 5011 O O . ILE B 1 271 ? -24.94046 -9.72496 1.34117 1.000 51.90837 270 ILE B O 1
ATOM 5016 N N . LYS B 1 272 ? -23.62508 -9.25593 -0.43128 1.000 53.96523 271 LYS B N 1
ATOM 5017 C CA . LYS B 1 272 ? -24.25895 -10.28944 -1.25319 1.000 62.64538 271 LYS B CA 1
ATOM 5018 C C . LYS B 1 272 ? -24.28948 -11.62094 -0.52598 1.000 67.25477 271 LYS B C 1
ATOM 5019 O O . LYS B 1 272 ? -25.33101 -12.28317 -0.45417 1.000 68.51756 271 LYS B O 1
ATOM 5025 N N . LYS B 1 273 ? -23.15912 -12.00285 0.05814 1.000 59.71776 272 LYS B N 1
ATOM 5026 C CA . LYS B 1 273 ? -22.98578 -13.28301 0.72021 1.000 63.19908 272 LYS B CA 1
ATOM 5027 C C . LYS B 1 273 ? -23.20678 -13.18912 2.23275 1.000 64.32992 272 LYS B C 1
ATOM 5028 O O . LYS B 1 273 ? -22.78385 -14.07767 2.97210 1.000 60.58261 272 LYS B O 1
ATOM 5034 N N . ALA B 1 274 ? -23.83709 -12.12443 2.70870 1.000 57.59840 273 ALA B N 1
ATOM 5035 C CA . ALA B 1 274 ? -24.16344 -12.04968 4.12020 1.000 48.33915 273 ALA B CA 1
ATOM 5036 C C . ALA B 1 274 ? -25.36829 -12.92630 4.42534 1.000 54.45499 273 ALA B C 1
ATOM 5037 O O . ALA B 1 274 ? -26.11106 -13.33514 3.53279 1.000 53.20007 273 ALA B O 1
ATOM 5039 N N . TYR B 1 275 ? -25.56800 -13.20222 5.70601 1.000 44.31412 274 TYR B N 1
ATOM 5040 C CA . TYR B 1 275 ? -26.72077 -13.98538 6.11944 1.000 44.10299 274 TYR B CA 1
ATOM 5041 C C . TYR B 1 275 ? -27.97657 -13.10961 6.07077 1.000 42.71434 274 TYR B C 1
ATOM 5042 O O . TYR B 1 275 ? -28.00210 -12.01353 6.63375 1.000 43.42376 274 TYR B O 1
ATOM 5051 N N . CYS B 1 276 ? -29.01541 -13.58828 5.38451 1.000 47.79762 275 CYS B N 1
ATOM 5052 C CA . CYS B 1 276 ? -30.26356 -12.83088 5.23929 1.000 43.42171 275 CYS B CA 1
ATOM 5053 C C . CYS B 1 276 ? -31.39712 -13.82872 5.02109 1.000 54.02030 275 CYS B C 1
ATOM 5054 O O . CYS B 1 276 ? -31.83654 -14.07603 3.88966 1.000 51.66174 275 CYS B O 1
ATOM 5057 N N . PRO B 1 277 ? -31.85555 -14.46714 6.09884 1.000 50.28591 276 PRO B N 1
ATOM 5058 C CA . PRO B 1 277 ? -32.81372 -15.56624 5.94771 1.000 51.85985 276 PRO B CA 1
ATOM 5059 C C . PRO B 1 277 ? -34.14418 -15.01978 5.47494 1.000 56.57628 276 PRO B C 1
ATOM 5060 O O . PRO B 1 277 ? -34.53115 -13.91132 5.87920 1.000 47.23123 276 PRO B O 1
ATOM 5064 N N . PRO B 1 278 ? -34.84340 -15.73817 4.59254 1.000 51.92246 277 PRO B N 1
ATOM 5065 C CA . PRO B 1 278 ? -36.15211 -15.25106 4.13361 1.000 53.57535 277 PRO B CA 1
ATOM 5066 C C . PRO B 1 278 ? -37.14728 -15.19753 5.28659 1.000 55.13292 277 PRO B C 1
ATOM 5067 O O . PRO B 1 278 ? -37.11457 -16.02024 6.20328 1.000 55.00627 277 PRO B O 1
ATOM 5071 N N . ASN B 1 279 ? -38.00952 -14.18523 5.26212 1.000 59.38219 278 ASN B N 1
ATOM 5072 C CA . ASN B 1 279 ? -39.14811 -14.08405 6.17185 1.000 60.33467 278 ASN B CA 1
ATOM 5073 C C . ASN B 1 279 ? -38.76739 -13.91599 7.63264 1.000 54.62561 278 ASN B C 1
ATOM 5074 O O . ASN B 1 279 ? -39.65391 -13.95431 8.48559 1.000 71.03191 278 ASN B O 1
ATOM 5079 N N . VAL B 1 280 ? -37.47858 -13.76238 7.97727 1.000 54.80993 279 VAL B N 1
ATOM 5080 C CA . VAL B 1 280 ? -37.03542 -13.75201 9.37220 1.000 55.05887 279 VAL B CA 1
ATOM 5081 C C . VAL B 1 280 ? -36.10510 -12.57593 9.63442 1.000 54.79138 279 VAL B C 1
ATOM 5082 O O . VAL B 1 280 ? -35.14266 -12.36197 8.88716 1.000 53.51848 279 VAL B O 1
ATOM 5086 N N . ILE B 1 281 ? -36.34976 -11.85594 10.73089 1.000 59.38177 280 ILE B N 1
ATOM 5087 C CA . ILE B 1 281 ? -35.48979 -10.74420 11.12580 1.000 54.64728 280 ILE B CA 1
ATOM 5088 C C . ILE B 1 281 ? -34.65257 -11.06806 12.34809 1.000 59.54612 280 ILE B C 1
ATOM 5089 O O . ILE B 1 281 ? -33.65864 -10.37047 12.60034 1.000 58.27702 280 ILE B O 1
ATOM 5094 N N . GLU B 1 282 ? -35.02638 -12.08112 13.12695 1.000 57.77274 281 GLU B N 1
ATOM 5095 C CA . GLU B 1 282 ? -34.23481 -12.47536 14.27456 1.000 68.33081 281 GLU B CA 1
ATOM 5096 C C . GLU B 1 282 ? -32.88152 -12.97699 13.78718 1.000 52.70638 281 GLU B C 1
ATOM 5097 O O . GLU B 1 282 ? -32.80510 -13.81655 12.88018 1.000 58.91315 281 GLU B O 1
ATOM 5103 N N . ASN B 1 283 ? -31.82672 -12.42169 14.34971 1.000 50.08398 282 ASN B N 1
ATOM 5104 C CA . ASN B 1 283 ? -30.45436 -12.75394 13.98741 1.000 55.77556 282 ASN B CA 1
ATOM 5105 C C . ASN B 1 283 ? -30.14921 -12.47457 12.52308 1.000 56.73042 282 ASN B C 1
ATOM 5106 O O . ASN B 1 283 ? -29.22976 -13.07342 11.97040 1.000 50.99897 282 ASN B O 1
ATOM 5111 N N . ASN B 1 284 ? -30.89637 -11.56880 11.86587 1.000 48.51937 283 ASN B N 1
ATOM 5112 C CA . ASN B 1 284 ? -30.64289 -11.26956 10.46403 1.000 41.48382 283 ASN B CA 1
ATOM 5113 C C . ASN B 1 284 ? -29.79895 -9.99278 10.39058 1.000 43.75297 283 ASN B C 1
ATOM 5114 O O . ASN B 1 284 ? -30.32364 -8.90774 10.69505 1.000 41.52801 283 ASN B O 1
ATOM 5119 N N . PRO B 1 285 ? -28.48781 -10.05122 10.06274 1.000 42.95680 284 PRO B N 1
ATOM 5120 C CA . PRO B 1 285 ? -27.69104 -8.81510 10.13104 1.000 36.01837 284 PRO B CA 1
ATOM 5121 C C . PRO B 1 285 ? -28.01457 -7.82607 9.02383 1.000 35.40248 284 PRO B C 1
ATOM 5122 O O . PRO B 1 285 ? -27.84185 -6.62050 9.24164 1.000 36.17838 284 PRO B O 1
ATOM 5126 N N . ILE B 1 286 ? -28.47161 -8.28068 7.85604 1.000 38.54810 285 ILE B N 1
ATOM 5127 C CA . ILE B 1 286 ? -28.85720 -7.33733 6.80720 1.000 37.72546 285 ILE B CA 1
ATOM 5128 C C . ILE B 1 286 ? -30.01519 -6.48099 7.29286 1.000 41.83939 285 ILE B C 1
ATOM 5129 O O . ILE B 1 286 ? -30.01283 -5.25118 7.15379 1.000 38.67211 285 ILE B O 1
ATOM 5134 N N . TYR B 1 287 ? -31.03344 -7.12518 7.86326 1.000 46.16403 286 TYR B N 1
ATOM 5135 C CA . TYR B 1 287 ? -32.11654 -6.36666 8.47153 1.000 42.96605 286 TYR B CA 1
ATOM 5136 C C . TYR B 1 287 ? -31.58976 -5.46207 9.58236 1.000 39.85651 286 TYR B C 1
ATOM 5137 O O . TYR B 1 287 ? -32.03716 -4.31595 9.71871 1.000 45.97228 286 TYR B O 1
ATOM 5146 N N . ALA B 1 288 ? -30.63127 -5.94394 10.38008 1.000 41.87316 287 ALA B N 1
ATOM 5147 C CA . ALA B 1 288 ? -30.11543 -5.10476 11.45612 1.000 37.44122 287 ALA B CA 1
ATOM 5148 C C . ALA B 1 288 ? -29.49938 -3.83283 10.91231 1.000 36.33821 287 ALA B C 1
ATOM 5149 O O . ALA B 1 288 ? -29.63086 -2.77670 11.53156 1.000 41.60227 287 ALA B O 1
ATOM 5151 N N . TYR B 1 289 ? -28.76521 -3.91850 9.79630 1.000 40.31881 288 TYR B N 1
ATOM 5152 C CA . TYR B 1 289 ? -28.13896 -2.71137 9.24154 1.000 38.21642 288 TYR B CA 1
ATOM 5153 C C . TYR B 1 289 ? -29.20840 -1.73803 8.77651 1.000 37.18525 288 TYR B C 1
ATOM 5154 O O . TYR B 1 289 ? -29.05968 -0.51679 8.91761 1.000 41.03863 288 TYR B O 1
ATOM 5163 N N . ALA B 1 290 ? -30.26691 -2.28242 8.17912 1.000 36.38166 289 ALA B N 1
ATOM 5164 C CA . ALA B 1 290 ? -31.41745 -1.48457 7.75160 1.000 35.60661 289 ALA B CA 1
ATOM 5165 C C . ALA B 1 290 ? -32.02854 -0.73718 8.92716 1.000 40.05744 289 ALA B C 1
ATOM 5166 O O . ALA B 1 290 ? -32.28050 0.46941 8.85219 1.000 44.84419 289 ALA B O 1
ATOM 5168 N N . LYS B 1 291 ? -32.25635 -1.44800 10.02537 1.000 41.56086 290 LYS B N 1
ATOM 5169 C CA . LYS B 1 291 ? -32.91117 -0.89238 11.20197 1.000 47.94676 290 LYS B CA 1
ATOM 5170 C C . LYS B 1 291 ? -32.00200 0.01856 12.02511 1.000 43.55873 290 LYS B C 1
ATOM 5171 O O . LYS B 1 291 ? -32.45424 1.06027 12.51257 1.000 42.56232 290 LYS B O 1
ATOM 5177 N N . SER B 1 292 ? -30.73457 -0.35735 12.24241 1.000 39.38115 291 SER B N 1
ATOM 5178 C CA . SER B 1 292 ? -29.92254 0.39477 13.17920 1.000 38.80393 291 SER B CA 1
ATOM 5179 C C . SER B 1 292 ? -29.11050 1.49789 12.52359 1.000 39.52199 291 SER B C 1
ATOM 5180 O O . SER B 1 292 ? -28.69782 2.41262 13.23254 1.000 36.46415 291 SER B O 1
ATOM 5183 N N . ILE B 1 293 ? -28.86615 1.41992 11.20238 1.000 38.73068 292 ILE B N 1
ATOM 5184 C CA . ILE B 1 293 ? -28.03907 2.41717 10.50915 1.000 35.88842 292 ILE B CA 1
ATOM 5185 C C . ILE B 1 293 ? -28.84070 3.16710 9.45045 1.000 34.46738 292 ILE B C 1
ATOM 5186 O O . ILE B 1 293 ? -28.89668 4.39881 9.47085 1.000 40.45515 292 ILE B O 1
ATOM 5191 N N . ILE B 1 294 ? -29.40634 2.45757 8.47647 1.000 33.38358 293 ILE B N 1
ATOM 5192 C CA . ILE B 1 294 ? -29.99727 3.17925 7.34440 1.000 41.46907 293 ILE B CA 1
ATOM 5193 C C . ILE B 1 294 ? -31.23739 3.96604 7.76942 1.000 49.93285 293 ILE B C 1
ATOM 5194 O O . ILE B 1 294 ? -31.38587 5.16073 7.43892 1.000 39.39332 293 ILE B O 1
ATOM 5199 N N . PHE B 1 295 ? -32.13137 3.33271 8.54108 1.000 43.36364 294 PHE B N 1
ATOM 5200 C CA . PHE B 1 295 ? -33.38720 4.00083 8.88313 1.000 44.78432 294 PHE B CA 1
ATOM 5201 C C . PHE B 1 295 ? -33.16496 5.23835 9.75267 1.000 47.06898 294 PHE B C 1
ATOM 5202 O O . PHE B 1 295 ? -33.78444 6.27896 9.47848 1.000 45.92778 294 PHE B O 1
ATOM 5210 N N . PRO B 1 296 ? -32.33799 5.20104 10.79905 1.000 45.70054 295 PRO B N 1
ATOM 5211 C CA . PRO B 1 296 ? -32.04641 6.44486 11.54940 1.000 46.28716 295 PRO B CA 1
ATOM 5212 C C . PRO B 1 296 ? -31.33044 7.51424 10.73446 1.000 45.94768 295 PRO B C 1
ATOM 5213 O O . PRO B 1 296 ? -31.45212 8.69933 11.05020 1.000 46.37308 295 PRO B O 1
ATOM 5217 N N . SER B 1 297 ? -30.56390 7.12965 9.71583 1.000 39.81333 296 SER B N 1
ATOM 5218 C CA . SER B 1 297 ? -29.81554 8.09724 8.93226 1.000 45.73896 296 SER B CA 1
ATOM 5219 C C . SER B 1 297 ? -30.72635 8.82862 7.97729 1.000 49.19460 296 SER B C 1
ATOM 5220 O O . SER B 1 297 ? -30.61336 10.05181 7.83520 1.000 44.92530 296 SER B O 1
ATOM 5223 N N . TYR B 1 298 ? -31.64032 8.08426 7.33955 1.000 39.28681 297 TYR B N 1
ATOM 5224 C CA . TYR B 1 298 ? -32.52450 8.60397 6.30591 1.000 37.24220 297 TYR B CA 1
ATOM 5225 C C . TYR B 1 298 ? -33.94231 8.93524 6.78569 1.000 43.34735 297 TYR B C 1
ATOM 5226 O O . TYR B 1 298 ? -34.65152 9.66121 6.08094 1.000 47.08600 297 TYR B O 1
ATOM 5235 N N . ASN B 1 299 ? -34.36681 8.45068 7.95462 1.000 43.42377 298 ASN B N 1
ATOM 5236 C CA . ASN B 1 299 ? -35.72372 8.60163 8.48984 1.000 49.36520 298 ASN B CA 1
ATOM 5237 C C . ASN B 1 299 ? -36.80073 8.03727 7.55575 1.000 54.45476 298 ASN B C 1
ATOM 5238 O O . ASN B 1 299 ? -37.98857 8.32366 7.72636 1.000 59.54610 298 ASN B O 1
ATOM 5243 N N . GLU B 1 300 ? -36.40902 7.26114 6.55612 1.000 53.45890 299 GLU B N 1
ATOM 5244 C CA . GLU B 1 300 ? -37.30614 6.40647 5.79478 1.000 46.96633 299 GLU B CA 1
ATOM 5245 C C . GLU B 1 300 ? -36.43255 5.31269 5.20970 1.000 65.00358 299 GLU B C 1
ATOM 5246 O O . GLU B 1 300 ? -35.20619 5.46594 5.11150 1.000 54.75699 299 GLU B O 1
ATOM 5252 N N . PHE B 1 301 ? -37.05863 4.19103 4.84891 1.000 53.47531 300 PHE B N 1
ATOM 5253 C CA . PHE B 1 301 ? -36.35116 3.16416 4.09170 1.000 57.10242 300 PHE B CA 1
ATOM 5254 C C . PHE B 1 301 ? -36.97330 3.08291 2.70649 1.000 55.49138 300 PHE B C 1
ATOM 5255 O O . PHE B 1 301 ? -38.10920 2.61127 2.52865 1.000 53.80144 300 PHE B O 1
ATOM 5263 N N . ASN B 1 302 ? -36.22872 3.52009 1.72121 1.000 48.35077 301 ASN B N 1
ATOM 5264 C CA . ASN B 1 302 ? -36.75853 3.58714 0.37583 1.000 57.76762 301 ASN B CA 1
ATOM 5265 C C . ASN B 1 302 ? -36.27176 2.34052 -0.33492 1.000 56.59433 301 ASN B C 1
ATOM 5266 O O . ASN B 1 302 ? -35.10049 2.24626 -0.70351 1.000 52.42109 301 ASN B O 1
ATOM 5271 N N . LEU B 1 303 ? -37.15749 1.37228 -0.50371 1.000 48.91614 302 LEU B N 1
ATOM 5272 C CA . LEU B 1 303 ? -36.77024 0.10243 -1.10457 1.000 48.29077 302 LEU B CA 1
ATOM 5273 C C . LEU B 1 303 ? -36.87991 0.22670 -2.61906 1.000 51.93119 302 LEU B C 1
ATOM 5274 O O . LEU B 1 303 ? -37.98410 0.34526 -3.17249 1.000 57.99131 302 LEU B O 1
ATOM 5279 N N . VAL B 1 304 ? -35.75313 0.24305 -3.28830 1.000 50.19679 303 VAL B N 1
ATOM 5280 C CA . VAL B 1 304 ? -35.71760 0.32787 -4.74793 1.000 48.04638 303 VAL B CA 1
ATOM 5281 C C . VAL B 1 304 ? -35.72260 -1.08518 -5.34285 1.000 54.60990 303 VAL B C 1
ATOM 5282 O O . VAL B 1 304 ? -34.99538 -1.97074 -4.87161 1.000 50.71642 303 VAL B O 1
ATOM 5286 N N . ARG B 1 305 ? -36.51947 -1.31969 -6.38627 1.000 54.40872 304 ARG B N 1
ATOM 5287 C CA . ARG B 1 305 ? -36.40881 -2.61233 -7.06791 1.000 51.20965 304 ARG B CA 1
ATOM 5288 C C . ARG B 1 305 ? -36.99713 -2.54680 -8.47325 1.000 72.83050 304 ARG B C 1
ATOM 5289 O O . ARG B 1 305 ? -37.61035 -1.55243 -8.89706 1.000 65.51023 304 ARG B O 1
ATOM 5297 N N . LYS B 1 306 ? -36.74985 -3.63019 -9.20521 1.000 62.05891 305 LYS B N 1
ATOM 5298 C CA . LYS B 1 306 ? -37.26714 -3.78315 -10.55552 1.000 73.58129 305 LYS B CA 1
ATOM 5299 C C . LYS B 1 306 ? -38.77158 -3.94983 -10.52826 1.000 73.18386 305 LYS B C 1
ATOM 5300 O O . LYS B 1 306 ? -39.36783 -4.33852 -9.51791 1.000 57.78641 305 LYS B O 1
ATOM 5306 N N . GLU B 1 307 ? -39.38518 -3.60476 -11.66401 1.000 85.16259 306 GLU B N 1
ATOM 5307 C CA . GLU B 1 307 ? -40.81476 -3.80912 -11.84139 1.000 74.70320 306 GLU B CA 1
ATOM 5308 C C . GLU B 1 307 ? -41.16510 -5.29310 -11.74655 1.000 78.16724 306 GLU B C 1
ATOM 5309 O O . GLU B 1 307 ? -42.08208 -5.67528 -11.00645 1.000 72.52659 306 GLU B O 1
ATOM 5315 N N . LYS B 1 308 ? -40.39945 -6.15064 -12.43580 1.000 73.04992 307 LYS B N 1
ATOM 5316 C CA . LYS B 1 308 ? -40.44622 -7.60249 -12.23320 1.000 79.72938 307 LYS B CA 1
ATOM 5317 C C . LYS B 1 308 ? -40.68105 -8.04185 -10.78200 1.000 83.23541 307 LYS B C 1
ATOM 5318 O O . LYS B 1 308 ? -41.38301 -9.03297 -10.55462 1.000 73.89641 307 LYS B O 1
ATOM 5324 N N . ASN B 1 309 ? -40.11379 -7.33527 -9.78878 1.000 83.87554 308 ASN B N 1
ATOM 5325 C CA . ASN B 1 309 ? -40.22532 -7.76101 -8.39128 1.000 86.52840 308 ASN B CA 1
ATOM 5326 C C . ASN B 1 309 ? -41.05557 -6.82402 -7.51660 1.000 84.76855 308 ASN B C 1
ATOM 5327 O O . ASN B 1 309 ? -40.92795 -6.86280 -6.28466 1.000 66.97150 308 ASN B O 1
ATOM 5332 N N . GLY B 1 310 ? -41.89753 -5.98635 -8.11495 1.000 70.08671 309 GLY B N 1
ATOM 5333 C CA . GLY B 1 310 ? -42.77684 -5.11983 -7.35677 1.000 82.88503 309 GLY B CA 1
ATOM 5334 C C . GLY B 1 310 ? -42.47366 -3.63493 -7.42820 1.000 72.89808 309 GLY B C 1
ATOM 5335 O O . GLY B 1 310 ? -43.18626 -2.86029 -6.77417 1.000 70.68611 309 GLY B O 1
ATOM 5336 N N . GLY B 1 311 ? -41.43918 -3.20469 -8.18339 1.000 69.43142 310 GLY B N 1
ATOM 5337 C CA . GLY B 1 311 ? -41.09742 -1.77700 -8.28230 1.000 67.95587 310 GLY B CA 1
ATOM 5338 C C . GLY B 1 311 ? -40.55203 -1.21202 -6.96671 1.000 58.67428 310 GLY B C 1
ATOM 5339 O O . GLY B 1 311 ? -40.33553 -1.94938 -6.02101 1.000 66.07302 310 GLY B O 1
ATOM 5340 N N . ASP B 1 312 ? -40.36206 0.12458 -6.91055 1.000 54.57013 311 ASP B N 1
ATOM 5341 C CA . ASP B 1 312 ? -39.86925 0.78692 -5.67595 1.000 50.78418 311 ASP B CA 1
ATOM 5342 C C . ASP B 1 312 ? -41.01367 0.93390 -4.66951 1.000 62.72096 311 ASP B C 1
ATOM 5343 O O . ASP B 1 312 ? -42.18737 0.97557 -5.04839 1.000 52.04285 311 ASP B O 1
ATOM 5348 N N . LYS B 1 313 ? -40.66497 0.99443 -3.38194 1.000 58.97982 312 LYS B N 1
ATOM 5349 C CA . LYS B 1 313 ? -41.60092 1.31590 -2.30715 1.000 59.76621 312 LYS B CA 1
ATOM 5350 C C . LYS B 1 313 ? -40.87423 1.96426 -1.13429 1.000 62.30648 312 LYS B C 1
ATOM 5351 O O . LYS B 1 313 ? -39.77281 1.54009 -0.75172 1.000 56.59848 312 LYS B O 1
ATOM 5357 N N . THR B 1 314 ? -41.50492 2.98853 -0.55239 1.000 59.79893 313 THR B N 1
ATOM 5358 C CA . THR B 1 314 ? -40.93740 3.70896 0.58290 1.000 56.89912 313 THR B CA 1
ATOM 5359 C C . THR B 1 314 ? -41.58106 3.21986 1.87096 1.000 61.06722 313 THR B C 1
ATOM 5360 O O . THR B 1 314 ? -42.81008 3.11554 1.95148 1.000 58.27067 313 THR B O 1
ATOM 5364 N N . TYR B 1 315 ? -40.74090 2.87767 2.85340 1.000 50.80394 314 TYR B N 1
ATOM 5365 C CA . TYR B 1 315 ? -41.17205 2.50989 4.20590 1.000 53.29313 314 TYR B CA 1
ATOM 5366 C C . TYR B 1 315 ? -40.96021 3.71691 5.11354 1.000 63.21428 314 TYR B C 1
ATOM 5367 O O . TYR B 1 315 ? -39.81914 4.14328 5.34057 1.000 56.64932 314 TYR B O 1
ATOM 5376 N N . TYR B 1 316 ? -42.06538 4.30148 5.59216 1.000 60.58138 315 TYR B N 1
ATOM 5377 C CA . TYR B 1 316 ? -41.99114 5.44896 6.48858 1.000 60.55691 315 TYR B CA 1
ATOM 5378 C C . TYR B 1 316 ? -41.84936 5.03844 7.94417 1.000 54.52224 315 TYR B C 1
ATOM 5379 O O . TYR B 1 316 ? -41.48824 5.87450 8.77979 1.000 61.45186 315 TYR B O 1
ATOM 5388 N N . THR B 1 317 ? -42.05309 3.76548 8.26865 1.000 56.90130 316 THR B N 1
ATOM 5389 C CA . THR B 1 317 ? -41.83695 3.30561 9.62784 1.000 64.53982 316 THR B CA 1
ATOM 5390 C C . THR B 1 317 ? -41.14062 1.94310 9.61581 1.000 66.12906 316 THR B C 1
ATOM 5391 O O . THR B 1 317 ? -41.15388 1.22303 8.61199 1.000 63.62347 316 THR B O 1
ATOM 5395 N N . LEU B 1 318 ? -40.51959 1.60327 10.75305 1.000 58.99604 317 LEU B N 1
ATOM 5396 C CA . LEU B 1 318 ? -39.86665 0.29803 10.89992 1.000 67.55047 317 LEU B CA 1
ATOM 5397 C C . LEU B 1 318 ? -40.87010 -0.84829 10.94220 1.000 72.83168 317 LEU B C 1
ATOM 5398 O O . LEU B 1 318 ? -40.56846 -1.95199 10.46821 1.000 66.17645 317 LEU B O 1
ATOM 5403 N N . GLN B 1 319 ? -42.05240 -0.61169 11.51780 1.000 76.27051 318 GLN B N 1
ATOM 5404 C CA . GLN B 1 319 ? -43.09909 -1.62827 11.52747 1.000 62.49076 318 GLN B CA 1
ATOM 5405 C C . GLN B 1 319 ? -43.52559 -1.98984 10.10705 1.000 65.54601 318 GLN B C 1
ATOM 5406 O O . GLN B 1 319 ? -43.69257 -3.16868 9.78223 1.000 68.83282 318 GLN B O 1
ATOM 5412 N N . GLU B 1 320 ? -43.69428 -0.99134 9.24228 1.000 58.46568 319 GLU B N 1
ATOM 5413 C CA . GLU B 1 320 ? -44.00886 -1.26187 7.84010 1.000 73.11830 319 GLU B CA 1
ATOM 5414 C C . GLU B 1 320 ? -42.96329 -2.17869 7.21916 1.000 64.67343 319 GLU B C 1
ATOM 5415 O O . GLU B 1 320 ? -43.28301 -3.14765 6.51350 1.000 54.18958 319 GLU B O 1
ATOM 5421 N N . LEU B 1 321 ? -41.70008 -1.86180 7.45423 1.000 63.67059 320 LEU B N 1
ATOM 5422 C CA . LEU B 1 321 ? -40.60664 -2.60357 6.84860 1.000 57.94593 320 LEU B CA 1
ATOM 5423 C C . LEU B 1 321 ? -40.59080 -4.04342 7.33274 1.000 59.06865 320 LEU B C 1
ATOM 5424 O O . LEU B 1 321 ? -40.44607 -4.98740 6.54257 1.000 56.94600 320 LEU B O 1
ATOM 5429 N N . GLU B 1 322 ? -40.70583 -4.22342 8.64120 1.000 49.85059 321 GLU B N 1
ATOM 5430 C CA . GLU B 1 322 ? -40.70790 -5.55765 9.20425 1.000 57.09833 321 GLU B CA 1
ATOM 5431 C C . GLU B 1 322 ? -41.83980 -6.38457 8.61345 1.000 69.45553 321 GLU B C 1
ATOM 5432 O O . GLU B 1 322 ? -41.63603 -7.52039 8.16030 1.000 66.05058 321 GLU B O 1
ATOM 5438 N N . HIS B 1 323 ? -43.03479 -5.79237 8.56032 1.000 62.58583 322 HIS B N 1
ATOM 5439 C CA . HIS B 1 323 ? -44.21260 -6.49445 8.08326 1.000 58.34805 322 HIS B CA 1
ATOM 5440 C C . HIS B 1 323 ? -43.97121 -7.05839 6.69240 1.000 65.67226 322 HIS B C 1
ATOM 5441 O O . HIS B 1 323 ? -44.15599 -8.25597 6.45672 1.000 73.89346 322 HIS B O 1
ATOM 5448 N N . ASP B 1 324 ? -43.50532 -6.21471 5.76768 1.000 53.47724 323 ASP B N 1
ATOM 5449 C CA . ASP B 1 324 ? -43.26454 -6.65562 4.39756 1.000 61.08600 323 ASP B CA 1
ATOM 5450 C C . ASP B 1 324 ? -42.08776 -7.62718 4.27001 1.000 72.63990 323 ASP B C 1
ATOM 5451 O O . ASP B 1 324 ? -42.00586 -8.34673 3.25935 1.000 67.37496 323 ASP B O 1
ATOM 5456 N N . TYR B 1 325 ? -41.17155 -7.65581 5.24803 1.000 61.58978 324 TYR B N 1
ATOM 5457 C CA . TYR B 1 325 ? -40.08329 -8.62861 5.18523 1.000 61.14890 324 TYR B CA 1
ATOM 5458 C C . TYR B 1 325 ? -40.56733 -10.02824 5.57558 1.000 62.62921 324 TYR B C 1
ATOM 5459 O O . TYR B 1 325 ? -40.39136 -10.99101 4.81710 1.000 62.70351 324 TYR B O 1
ATOM 5468 N N . VAL B 1 326 ? -41.19306 -10.15634 6.74890 1.000 59.89501 325 VAL B N 1
ATOM 5469 C CA . VAL B 1 326 ? -41.58852 -11.45820 7.27193 1.000 72.97882 325 VAL B CA 1
ATOM 5470 C C . VAL B 1 326 ? -42.63340 -12.15396 6.39916 1.000 79.67706 325 VAL B C 1
ATOM 5471 O O . VAL B 1 326 ? -42.74466 -13.38839 6.43293 1.000 76.00979 325 VAL B O 1
ATOM 5475 N N . ASN B 1 327 ? -43.40476 -11.39896 5.61756 1.000 63.20918 326 ASN B N 1
ATOM 5476 C CA . ASN B 1 327 ? -44.43660 -11.96677 4.75982 1.000 79.52475 326 ASN B CA 1
ATOM 5477 C C . ASN B 1 327 ? -43.94280 -12.20248 3.34282 1.000 86.72435 326 ASN B C 1
ATOM 5478 O O . ASN B 1 327 ? -44.75793 -12.46171 2.44754 1.000 88.38075 326 ASN B O 1
ATOM 5483 N N . GLY B 1 328 ? -42.63293 -12.12180 3.11682 1.000 74.23577 327 GLY B N 1
ATOM 5484 C CA . GLY B 1 328 ? -42.11249 -12.39207 1.79926 1.000 71.29027 327 GLY B CA 1
ATOM 5485 C C . GLY B 1 328 ? -42.42796 -11.32427 0.79706 1.000 73.91157 327 GLY B C 1
ATOM 5486 O O . GLY B 1 328 ? -42.13684 -11.49754 -0.39462 1.000 72.01008 327 GLY B O 1
ATOM 5487 N N . PHE B 1 329 ? -43.03093 -10.21818 1.23945 1.000 73.50174 328 PHE B N 1
ATOM 5488 C CA . PHE B 1 329 ? -43.25519 -9.11679 0.32045 1.000 69.27965 328 PHE B CA 1
ATOM 5489 C C . PHE B 1 329 ? -41.93667 -8.50891 -0.12914 1.000 70.54994 328 PHE B C 1
ATOM 5490 O O . PHE B 1 329 ? -41.81651 -8.09853 -1.29304 1.000 71.50301 328 PHE B O 1
ATOM 5498 N N . ILE B 1 330 ? -40.93488 -8.50612 0.75257 1.000 60.58617 329 ILE B N 1
ATOM 5499 C CA . ILE B 1 330 ? -39.57126 -8.10222 0.42649 1.000 62.52144 329 ILE B CA 1
ATOM 5500 C C . ILE B 1 330 ? -38.70475 -9.34601 0.31084 1.000 49.07306 329 ILE B C 1
ATOM 5501 O O . ILE B 1 330 ? -38.52663 -10.08085 1.29180 1.000 51.23514 329 ILE B O 1
ATOM 5506 N N . HIS B 1 331 ? -38.18108 -9.59281 -0.88600 1.000 53.81817 330 HIS B N 1
ATOM 5507 C CA . HIS B 1 331 ? -37.28265 -10.71081 -1.07782 1.000 53.51332 330 HIS B CA 1
ATOM 5508 C C . HIS B 1 331 ? -35.94429 -10.37732 -0.43690 1.000 51.09277 330 HIS B C 1
ATOM 5509 O O . HIS B 1 331 ? -35.58889 -9.20103 -0.33041 1.000 51.61596 330 HIS B O 1
ATOM 5516 N N . PRO B 1 332 ? -35.19874 -11.39822 0.01122 1.000 48.31755 331 PRO B N 1
ATOM 5517 C CA . PRO B 1 332 ? -33.86807 -11.13908 0.59818 1.000 56.95210 331 PRO B CA 1
ATOM 5518 C C . PRO B 1 332 ? -32.94526 -10.35547 -0.32201 1.000 45.03889 331 PRO B C 1
ATOM 5519 O O . PRO B 1 332 ? -32.25837 -9.42930 0.12519 1.000 47.24882 331 PRO B O 1
ATOM 5523 N N . LEU B 1 333 ? -32.91628 -10.70550 -1.60324 1.000 48.67566 332 LEU B N 1
ATOM 5524 C CA . LEU B 1 333 ? -32.01897 -10.04570 -2.53810 1.000 53.10673 332 LEU B CA 1
ATOM 5525 C C . LEU B 1 333 ? -32.34472 -8.56592 -2.67623 1.000 52.78443 332 LEU B C 1
ATOM 5526 O O . LEU B 1 333 ? -31.43207 -7.74355 -2.75126 1.000 51.63118 332 LEU B O 1
ATOM 5531 N N . ASP B 1 334 ? -33.63873 -8.20935 -2.73244 1.000 48.29480 333 ASP B N 1
ATOM 5532 C CA . ASP B 1 334 ? -34.02341 -6.79574 -2.67624 1.000 47.42470 333 ASP B CA 1
ATOM 5533 C C . ASP B 1 334 ? -33.55850 -6.11938 -1.38770 1.000 50.71745 333 ASP B C 1
ATOM 5534 O O . ASP B 1 334 ? -33.04290 -4.98702 -1.41528 1.000 49.63964 333 ASP B O 1
ATOM 5539 N N . LEU B 1 335 ? -33.73493 -6.77441 -0.23602 1.000 44.51101 334 LEU B N 1
ATOM 5540 C CA . LEU B 1 335 ? -33.23364 -6.17800 1.00377 1.000 45.42809 334 LEU B CA 1
ATOM 5541 C C . LEU B 1 335 ? -31.70938 -6.00243 0.95873 1.000 51.10699 334 LEU B C 1
ATOM 5542 O O . LEU B 1 335 ? -31.18739 -4.92896 1.29691 1.000 44.56687 334 LEU B O 1
ATOM 5547 N N . LYS B 1 336 ? -30.98142 -7.04678 0.52301 1.000 48.50872 335 LYS B N 1
ATOM 5548 C CA . LYS B 1 336 ? -29.51633 -6.96886 0.44762 1.000 46.33647 335 LYS B CA 1
ATOM 5549 C C . LYS B 1 336 ? -29.06712 -5.86581 -0.50452 1.000 47.51678 335 LYS B C 1
ATOM 5550 O O . LYS B 1 336 ? -28.16625 -5.08338 -0.18562 1.000 46.37122 335 LYS B O 1
ATOM 5556 N N . ASP B 1 337 ? -29.71019 -5.77445 -1.67006 1.000 50.15264 336 ASP B N 1
ATOM 5557 C CA . ASP B 1 337 ? -29.29792 -4.80733 -2.68390 1.000 43.26672 336 ASP B CA 1
ATOM 5558 C C . ASP B 1 337 ? -29.43512 -3.38260 -2.18547 1.000 47.89230 336 ASP B C 1
ATOM 5559 O O . ASP B 1 337 ? -28.54382 -2.55352 -2.41009 1.000 48.43241 336 ASP B O 1
ATOM 5564 N N . ASN B 1 338 ? -30.55330 -3.07117 -1.52520 1.000 40.28735 337 ASN B N 1
ATOM 5565 C CA . ASN B 1 338 ? -30.72871 -1.72056 -1.00823 1.000 44.59089 337 ASN B CA 1
ATOM 5566 C C . ASN B 1 338 ? -29.79633 -1.43809 0.15909 1.000 42.08469 337 ASN B C 1
ATOM 5567 O O . ASN B 1 338 ? -29.24622 -0.32343 0.27656 1.000 38.29489 337 ASN B O 1
ATOM 5572 N N . VAL B 1 339 ? -29.65649 -2.39742 1.07235 1.000 39.98940 338 VAL B N 1
ATOM 5573 C CA . VAL B 1 339 ? -28.72481 -2.19681 2.19155 1.000 36.16050 338 VAL B CA 1
ATOM 5574 C C . VAL B 1 339 ? -27.30723 -1.89833 1.68020 1.000 40.22552 338 VAL B C 1
ATOM 5575 O O . VAL B 1 339 ? -26.62820 -0.98747 2.17842 1.000 35.93813 338 VAL B O 1
ATOM 5579 N N . ALA B 1 340 ? -26.83980 -2.65026 0.67823 1.000 41.30828 339 ALA B N 1
ATOM 5580 C CA . ALA B 1 340 ? -25.52984 -2.35749 0.08553 1.000 45.19813 339 ALA B CA 1
ATOM 5581 C C . ALA B 1 340 ? -25.46868 -0.92422 -0.44655 1.000 45.98406 339 ALA B C 1
ATOM 5582 O O . ALA B 1 340 ? -24.49240 -0.19483 -0.21289 1.000 39.58069 339 ALA B O 1
ATOM 5584 N N . MET B 1 341 ? -26.50884 -0.50580 -1.17292 1.000 42.09630 340 MET B N 1
ATOM 5585 C CA . MET B 1 341 ? -26.48360 0.81359 -1.78655 1.000 39.42931 340 MET B CA 1
ATOM 5586 C C . MET B 1 341 ? -26.46659 1.90682 -0.73825 1.000 39.95410 340 MET B C 1
ATOM 5587 O O . MET B 1 341 ? -25.74796 2.90110 -0.87973 1.000 41.83245 340 MET B O 1
ATOM 5592 N N . TYR B 1 342 ? -27.23476 1.74117 0.33610 1.000 38.33415 341 TYR B N 1
ATOM 5593 C CA . TYR B 1 342 ? -27.26100 2.79713 1.33478 1.000 33.27265 341 TYR B CA 1
ATOM 5594 C C . TYR B 1 342 ? -25.95541 2.82845 2.12763 1.000 36.14112 341 TYR B C 1
ATOM 5595 O O . TYR B 1 342 ? -25.47697 3.91238 2.47254 1.000 37.32231 341 TYR B O 1
ATOM 5604 N N A ILE B 1 343 ? -25.37155 1.66823 2.43663 0.367 36.04638 342 ILE B N 1
ATOM 5605 N N B ILE B 1 343 ? -25.36916 1.66618 2.42881 0.633 36.00323 342 ILE B N 1
ATOM 5606 C CA A ILE B 1 343 ? -24.08757 1.69559 3.15097 0.367 36.15098 342 ILE B CA 1
ATOM 5607 C CA B ILE B 1 343 ? -24.08297 1.69907 3.15167 0.633 36.11457 342 ILE B CA 1
ATOM 5608 C C A ILE B 1 343 ? -23.03741 2.36537 2.28462 0.367 37.30766 342 ILE B C 1
ATOM 5609 C C B ILE B 1 343 ? -23.04216 2.37658 2.28527 0.633 37.31367 342 ILE B C 1
ATOM 5610 O O A ILE B 1 343 ? -22.20212 3.13665 2.77686 0.367 38.69695 342 ILE B O 1
ATOM 5611 O O B ILE B 1 343 ? -22.23151 3.17799 2.77360 0.633 38.65503 342 ILE B O 1
ATOM 5620 N N . ASN B 1 344 ? -23.09659 2.12150 0.97102 1.000 38.59489 343 ASN B N 1
ATOM 5621 C CA . ASN B 1 344 ? -22.14329 2.74667 0.06284 1.000 40.91741 343 ASN B CA 1
ATOM 5622 C C . ASN B 1 344 ? -22.33593 4.25082 0.02806 1.000 41.26779 343 ASN B C 1
ATOM 5623 O O . ASN B 1 344 ? -21.36176 5.00591 0.08426 1.000 39.60663 343 ASN B O 1
ATOM 5628 N N . LYS B 1 345 ? -23.58372 4.71271 -0.01077 1.000 40.94348 344 LYS B N 1
ATOM 5629 C CA . LYS B 1 345 ? -23.83342 6.15397 0.02553 1.000 44.12256 344 LYS B CA 1
ATOM 5630 C C . LYS B 1 345 ? -23.34763 6.76126 1.33646 1.000 42.56628 344 LYS B C 1
ATOM 5631 O O . LYS B 1 345 ? -22.75298 7.86361 1.35547 1.000 38.60409 344 LYS B O 1
ATOM 5637 N N . LEU B 1 346 ? -23.56372 6.05574 2.45943 1.000 36.58111 345 LEU B N 1
ATOM 5638 C CA . LEU B 1 346 ? -23.15633 6.63286 3.72792 1.000 34.50235 345 LEU B CA 1
ATOM 5639 C C . LEU B 1 346 ? -21.62530 6.68695 3.84479 1.000 38.53144 345 LEU B C 1
ATOM 5640 O O . LEU B 1 346 ? -21.09028 7.56763 4.51775 1.000 39.61971 345 LEU B O 1
ATOM 5645 N N . LEU B 1 347 ? -20.92524 5.76530 3.19527 1.000 33.76330 346 LEU B N 1
ATOM 5646 C CA . LEU B 1 347 ? -19.47363 5.75732 3.15085 1.000 37.51751 346 LEU B CA 1
ATOM 5647 C C . LEU B 1 347 ? -18.88063 6.72480 2.12594 1.000 43.85551 346 LEU B C 1
ATOM 5648 O O . LEU B 1 347 ? -17.66309 6.97169 2.16748 1.000 41.29598 346 LEU B O 1
ATOM 5653 N N . GLN B 1 348 ? -19.68756 7.29041 1.21892 1.000 42.49812 347 GLN B N 1
ATOM 5654 C CA . GLN B 1 348 ? -19.14189 8.20409 0.20731 1.000 50.63613 347 GLN B CA 1
ATOM 5655 C C . GLN B 1 348 ? -18.34511 9.37538 0.77790 1.000 41.51203 347 GLN B C 1
ATOM 5656 O O . GLN B 1 348 ? -17.28347 9.68659 0.22406 1.000 42.96676 347 GLN B O 1
ATOM 5662 N N . PRO B 1 349 ? -18.79843 10.09188 1.80640 1.000 41.89020 348 PRO B N 1
ATOM 5663 C CA . PRO B 1 349 ? -17.99851 11.22317 2.29016 1.000 43.50568 348 PRO B CA 1
ATOM 5664 C C . PRO B 1 349 ? -16.64741 10.79101 2.84628 1.000 42.75102 348 PRO B C 1
ATOM 5665 O O . PRO B 1 349 ? -15.67119 11.53752 2.70804 1.000 37.06889 348 PRO B O 1
ATOM 5669 N N . VAL B 1 350 ? -16.58077 9.61299 3.47159 1.000 36.70918 349 VAL B N 1
ATOM 5670 C CA . VAL B 1 350 ? -15.30654 9.07902 3.95997 1.000 42.66203 349 VAL B CA 1
ATOM 5671 C C . VAL B 1 350 ? -14.39226 8.73283 2.78671 1.000 49.11784 349 VAL B C 1
ATOM 5672 O O . VAL B 1 350 ? -13.18961 9.04845 2.79291 1.000 42.64966 349 VAL B O 1
ATOM 5676 N N . ARG B 1 351 ? -14.95178 8.09453 1.75407 1.000 43.11869 350 ARG B N 1
ATOM 5677 C CA . ARG B 1 351 ? -14.17868 7.76886 0.55955 1.000 42.82647 350 ARG B CA 1
ATOM 5678 C C . ARG B 1 351 ? -13.62007 9.01860 -0.09959 1.000 46.06268 350 ARG B C 1
ATOM 5679 O O . ARG B 1 351 ? -12.42057 9.08639 -0.41502 1.000 50.45921 350 ARG B O 1
ATOM 5687 N N . ASP B 1 352 ? -14.48382 10.00857 -0.33975 1.000 41.04616 351 ASP B N 1
ATOM 5688 C CA . ASP B 1 352 ? -14.04125 11.26664 -0.92713 1.000 41.84359 351 ASP B CA 1
ATOM 5689 C C . ASP B 1 352 ? -12.85110 11.83622 -0.14883 1.000 46.47987 351 ASP B C 1
ATOM 5690 O O . ASP B 1 352 ? -11.83047 12.22217 -0.73686 1.000 43.99717 351 ASP B O 1
ATOM 5695 N N . HIS B 1 353 ? -12.96769 11.88332 1.17979 1.000 42.49458 352 HIS B N 1
ATOM 5696 C CA . HIS B 1 353 ? -11.90920 12.47584 1.99635 1.000 44.24641 352 HIS B CA 1
ATOM 5697 C C . HIS B 1 353 ? -10.58512 11.74130 1.79612 1.000 45.63615 352 HIS B C 1
ATOM 5698 O O . HIS B 1 353 ? -9.54518 12.36699 1.57387 1.000 48.61851 352 HIS B O 1
ATOM 5705 N N . PHE B 1 354 ? -10.61308 10.41421 1.79454 1.000 39.02183 353 PHE B N 1
ATOM 5706 C CA . PHE B 1 354 ? -9.37444 9.67121 1.61183 1.000 43.23030 353 PHE B CA 1
ATOM 5707 C C . PHE B 1 354 ? -8.92120 9.57028 0.17454 1.000 52.58555 353 PHE B C 1
ATOM 5708 O O . PHE B 1 354 ? -7.80797 9.09487 -0.05803 1.000 54.80639 353 PHE B O 1
ATOM 5716 N N . GLN B 1 355 ? -9.72911 10.00539 -0.78914 1.000 44.88795 354 GLN B N 1
ATOM 5717 C CA . GLN B 1 355 ? -9.22295 10.14648 -2.14517 1.000 54.55493 354 GLN B CA 1
ATOM 5718 C C . GLN B 1 355 ? -8.70186 11.54085 -2.43251 1.000 54.45478 354 GLN B C 1
ATOM 5719 O O . GLN B 1 355 ? -7.72803 11.67491 -3.17709 1.000 60.42381 354 GLN B O 1
ATOM 5725 N N . ASN B 1 356 ? -9.30675 12.58193 -1.85377 1.000 48.95083 355 ASN B N 1
ATOM 5726 C CA . ASN B 1 356 ? -8.96867 13.94581 -2.24414 1.000 56.93256 355 ASN B CA 1
ATOM 5727 C C . ASN B 1 356 ? -7.90370 14.55757 -1.36150 1.000 50.31170 355 ASN B C 1
ATOM 5728 O O . ASN B 1 356 ? -7.22749 15.49663 -1.78774 1.000 56.40579 355 ASN B O 1
ATOM 5733 N N . ASN B 1 357 ? -7.76718 14.06445 -0.14877 1.000 49.73141 356 ASN B N 1
ATOM 5734 C CA . ASN B 1 357 ? -6.81676 14.58539 0.80959 1.000 46.40604 356 ASN B CA 1
ATOM 5735 C C . ASN B 1 357 ? -5.60320 13.65342 0.80034 1.000 54.47942 356 ASN B C 1
ATOM 5736 O O . ASN B 1 357 ? -5.68440 12.51296 1.27075 1.000 44.77102 356 ASN B O 1
ATOM 5741 N N . ILE B 1 358 ? -4.48368 14.13098 0.24781 1.000 49.86205 357 ILE B N 1
ATOM 5742 C CA . ILE B 1 358 ? -3.36312 13.22658 0.03775 1.000 54.73454 357 ILE B CA 1
ATOM 5743 C C . ILE B 1 358 ? -2.68754 12.85631 1.35172 1.000 45.11510 357 ILE B C 1
ATOM 5744 O O . ILE B 1 358 ? -2.23509 11.71911 1.50543 1.000 51.14231 357 ILE B O 1
ATOM 5749 N N . GLU B 1 359 ? -2.71421 13.73366 2.36408 1.000 41.18153 358 GLU B N 1
ATOM 5750 C CA . GLU B 1 359 ? -2.17373 13.34384 3.66219 1.000 47.80875 358 GLU B CA 1
ATOM 5751 C C . GLU B 1 359 ? -2.96471 12.19411 4.26311 1.000 52.84660 358 GLU B C 1
ATOM 5752 O O . GLU B 1 359 ? -2.39772 11.27994 4.88331 1.000 41.67236 358 GLU B O 1
ATOM 5758 N N . ALA B 1 360 ? -4.28571 12.27056 4.16413 1.000 44.14986 359 ALA B N 1
ATOM 5759 C CA . ALA B 1 360 ? -5.11815 11.23350 4.75804 1.000 44.73840 359 ALA B CA 1
ATOM 5760 C C . ALA B 1 360 ? -4.98441 9.93463 3.97743 1.000 36.78663 359 ALA B C 1
ATOM 5761 O O . ALA B 1 360 ? -4.95384 8.84891 4.57293 1.000 39.77187 359 ALA B O 1
ATOM 5763 N N . LYS B 1 361 ? -4.93299 10.03642 2.64439 1.000 38.33892 360 LYS B N 1
ATOM 5764 C CA . LYS B 1 361 ? -4.72738 8.86342 1.81284 1.000 42.65168 360 LYS B CA 1
ATOM 5765 C C . LYS B 1 361 ? -3.44871 8.14780 2.23189 1.000 47.80636 360 LYS B C 1
ATOM 5766 O O . LYS B 1 361 ? -3.42315 6.91778 2.37184 1.000 47.19840 360 LYS B O 1
ATOM 5772 N N A ASN B 1 362 ? -2.37207 8.92858 2.41187 0.547 44.52858 361 ASN B N 1
ATOM 5773 N N B ASN B 1 362 ? -2.39737 8.88814 2.49902 0.453 44.50963 361 ASN B N 1
ATOM 5774 C CA A ASN B 1 362 ? -1.08990 8.44554 2.92944 0.547 47.92836 361 ASN B CA 1
ATOM 5775 C CA B ASN B 1 362 ? -1.17963 8.18153 2.83466 0.453 48.19466 361 ASN B CA 1
ATOM 5776 C C A ASN B 1 362 ? -1.27067 7.67377 4.21921 0.547 44.32466 361 ASN B C 1
ATOM 5777 C C B ASN B 1 362 ? -1.14159 7.71965 4.28657 0.453 44.36834 361 ASN B C 1
ATOM 5778 O O A ASN B 1 362 ? -0.75343 6.56303 4.38274 0.547 43.36290 361 ASN B O 1
ATOM 5779 O O B ASN B 1 362 ? -0.38293 6.80012 4.60077 0.453 46.10950 361 ASN B O 1
ATOM 5788 N N . LEU B 1 363 ? -1.97368 8.28342 5.16424 1.000 40.08638 362 LEU B N 1
ATOM 5789 C CA . LEU B 1 363 ? -2.13214 7.69541 6.47696 1.000 40.85420 362 LEU B CA 1
ATOM 5790 C C . LEU B 1 363 ? -2.88209 6.36761 6.40108 1.000 44.96939 362 LEU B C 1
ATOM 5791 O O . LEU B 1 363 ? -2.49001 5.38461 7.05123 1.000 43.77626 362 LEU B O 1
ATOM 5796 N N . LEU B 1 364 ? -3.96236 6.31699 5.60732 1.000 40.39824 363 LEU B N 1
ATOM 5797 C CA . LEU B 1 364 ? -4.64185 5.04886 5.38769 1.000 39.66472 363 LEU B CA 1
ATOM 5798 C C . LEU B 1 364 ? -3.68962 4.02166 4.81005 1.000 49.86737 363 LEU B C 1
ATOM 5799 O O . LEU B 1 364 ? -3.69672 2.86044 5.23469 1.000 46.98196 363 LEU B O 1
ATOM 5804 N N . ASN B 1 365 ? -2.85212 4.43742 3.84309 1.000 43.80632 364 ASN B N 1
ATOM 5805 C CA . ASN B 1 365 ? -1.86337 3.53508 3.26588 1.000 48.36669 364 ASN B CA 1
ATOM 5806 C C . ASN B 1 365 ? -0.92622 2.99141 4.34006 1.000 45.55724 364 ASN B C 1
ATOM 5807 O O . ASN B 1 365 ? -0.62409 1.79383 4.36250 1.000 54.59963 364 ASN B O 1
ATOM 5812 N N . GLU B 1 366 ? -0.44274 3.85879 5.23975 1.000 51.80504 365 GLU B N 1
ATOM 5813 C CA . GLU B 1 366 ? 0.46482 3.40659 6.29701 1.000 51.59196 365 GLU B CA 1
ATOM 5814 C C . GLU B 1 366 ? -0.21866 2.40611 7.23137 1.000 51.35444 365 GLU B C 1
ATOM 5815 O O . GLU B 1 366 ? 0.28780 1.30188 7.45141 1.000 59.93467 365 GLU B O 1
ATOM 5821 N N . ILE B 1 367 ? -1.38192 2.76343 7.77939 1.000 48.97766 366 ILE B N 1
ATOM 5822 C CA . ILE B 1 367 ? -2.00286 1.87777 8.76279 1.000 53.33635 366 ILE B CA 1
ATOM 5823 C C . ILE B 1 367 ? -2.44624 0.54031 8.15918 1.000 59.35366 366 ILE B C 1
ATOM 5824 O O . ILE B 1 367 ? -2.51109 -0.45786 8.88292 1.000 60.16163 366 ILE B O 1
ATOM 5829 N N . LYS B 1 368 ? -2.71438 0.45890 6.84969 1.000 55.74262 367 LYS B N 1
ATOM 5830 C CA . LYS B 1 368 ? -3.06472 -0.83912 6.27559 1.000 56.30379 367 LYS B CA 1
ATOM 5831 C C . LYS B 1 368 ? -1.85405 -1.75150 6.13359 1.000 62.49013 367 LYS B C 1
ATOM 5832 O O . LYS B 1 368 ? -2.01458 -2.96971 6.06216 1.000 72.45093 367 LYS B O 1
ATOM 5838 N N . LYS B 1 369 ? -0.65073 -1.20439 6.12923 1.000 65.39002 368 LYS B N 1
ATOM 5839 C CA . LYS B 1 369 ? 0.51945 -2.06159 6.20560 1.000 65.51790 368 LYS B CA 1
ATOM 5840 C C . LYS B 1 369 ? 0.74253 -2.67905 7.60373 1.000 66.18468 368 LYS B C 1
ATOM 5841 O O . LYS B 1 369 ? 1.72338 -3.40983 7.77689 1.000 79.01741 368 LYS B O 1
ATOM 5847 N N . TYR B 1 370 ? -0.11439 -2.44160 8.59831 1.000 71.13480 369 TYR B N 1
ATOM 5848 C CA . TYR B 1 370 ? 0.14815 -2.98736 9.92682 1.000 80.40021 369 TYR B CA 1
ATOM 5849 C C . TYR B 1 370 ? -0.45712 -4.38162 10.13149 1.000 91.20276 369 TYR B C 1
ATOM 5850 O O . TYR B 1 370 ? -1.31254 -4.85905 9.37517 1.000 89.56263 369 TYR B O 1
ATOM 5859 N N . LYS B 1 371 ? -0.02181 -5.00003 11.22941 1.000 91.15300 370 LYS B N 1
ATOM 5860 C CA . LYS B 1 371 ? -0.36004 -6.36098 11.62786 1.000 95.26378 370 LYS B CA 1
ATOM 5861 C C . LYS B 1 371 ? -1.30000 -6.29198 12.82939 1.000 100.99909 370 LYS B C 1
ATOM 5862 O O . LYS B 1 371 ? -0.93835 -5.71793 13.86626 1.000 86.18025 370 LYS B O 1
ATOM 5868 N N . VAL B 1 372 ? -2.48847 -6.88656 12.70148 1.000 100.88143 371 VAL B N 1
ATOM 5869 C CA . VAL B 1 372 ? -3.53707 -6.75997 13.72171 1.000 101.43332 371 VAL B CA 1
ATOM 5870 C C . VAL B 1 372 ? -3.25928 -7.77463 14.83242 1.000 101.72808 371 VAL B C 1
ATOM 5871 O O . VAL B 1 372 ? -3.61249 -8.95101 14.71695 1.000 101.70503 371 VAL B O 1
ATOM 5875 N N . THR B 1 373 ? -2.65286 -7.30623 15.93013 1.000 101.01662 372 THR B N 1
ATOM 5876 C CA . THR B 1 373 ? -2.28972 -8.12034 17.08777 1.000 97.69793 372 THR B CA 1
ATOM 5877 C C . THR B 1 373 ? -3.39408 -8.10286 18.14438 1.000 98.92574 372 THR B C 1
ATOM 5878 O O . THR B 1 373 ? -4.07591 -7.09294 18.33561 1.000 89.97117 372 THR B O 1
ATOM 5882 N N . LYS B 1 374 ? -3.56335 -9.23549 18.83326 1.000 114.65701 373 LYS B N 1
ATOM 5883 C CA . LYS B 1 374 ? -4.52531 -9.33600 19.93733 1.000 107.85654 373 LYS B CA 1
ATOM 5884 C C . LYS B 1 374 ? -3.83025 -9.51725 21.29904 1.000 96.78619 373 LYS B C 1
ATOM 5885 O O . LYS B 1 374 ? -2.77190 -10.14515 21.44894 1.000 92.62738 373 LYS B O 1
#

B-factor: mean 51.16, std 17.42, range [26.47, 153.72]

GO terms:
  GO:0004831 tyrosine-tRNA ligase activity (F, IDA)
  GO:0044164 host cell cytosol (C, IDA)
  GO:0046789 host cell surface receptor binding (F, IDA)

Radius of gyration: 33.94 Å; Cα contacts (8 Å, |Δi|>4): 1176; chains: 2; bounding box: 101×60×105 Å

InterPro domains:
  IPR002305 Aminoacyl-tRNA synthetase, class Ic [PF00579] (54-347)
  IPR014729 Rossmann-like alpha/beta/alpha sandwich fold [G3DSA:3.40.50.620] (24-180)
  IPR014729 Rossmann-like alpha/beta/alpha sandwich fold [G3DSA:3.40.50.620] (181-371)
  IPR023617 Tyrosine-tRNA ligase, archaeal/eukaryotic-type [PIRSF006588] (31-371)
  IPR050489 Tyrosine--tRNA ligase [PTHR46264] (8-372)

CATH classification: 3.40.50.620

Solvent-accessible surface area: 31791 Å² total; per-residue (Å²): 129,137,107,99,58,102,57,93,78,10,59,149,32,17,104,68,2,61,97,79,11,63,54,15,22,74,56,89,41,0,78,90,20,28,70,85,206,109,121,6,36,0,3,8,23,14,28,0,5,5,60,1,8,0,15,40,0,12,23,4,15,34,6,0,53,74,1,3,93,69,34,5,9,0,8,0,5,0,8,0,14,3,0,44,1,3,43,30,1,68,17,49,51,166,59,0,84,82,0,0,43,0,3,28,42,0,0,81,23,14,37,0,105,59,166,40,11,80,40,35,43,0,11,91,30,0,46,123,104,22,72,82,0,4,37,33,0,5,32,0,0,48,23,6,43,13,113,24,0,40,144,0,8,128,8,10,69,34,61,115,76,69,92,14,69,0,4,7,0,3,7,1,0,0,14,0,0,2,2,43,17,19,81,6,0,0,0,1,5,6,47,22,26,60,81,0,0,61,0,0,18,68,9,0,88,80,84,165,60,184,88,46,3,0,2,0,0,30,32,62,8,14,0,4,64,127,47,29,120,70,2,10,46,53,60,133,107,0,3,0,27,0,17,2,45,96,78,32,0,72,109,27,2,164,139,7,62,12,15,84,76,61,31,116,94,1,0,0,9,19,0,0,100,35,0,0,24,34,49,77,115,58,0,54,0,68,25,142,162,177,49,51,11,92,68,49,0,151,71,46,130,54,0,78,77,8,0,55,79,33,108,3,84,30,129,16,0,24,93,2,0,8,79,14,0,11,106,35,0,70,67,1,19,63,46,10,99,104,49,98,115,2,79,93,24,21,80,57,6,96,158,29,153,79,22,142,148,141,118,130,93,127,61,88,89,94,60,117,107,79,78,24,57,140,53,9,104,47,0,46,79,28,27,72,57,17,26,73,54,100,50,0,90,94,20,27,118,76,221,98,94,3,46,0,2,8,25,14,29,0,4,6,76,0,9,0,18,33,0,7,13,4,7,23,4,0,47,67,0,9,90,23,32,0,23,0,8,0,4,0,7,0,12,4,0,31,1,2,47,14,2,69,11,52,46,166,39,0,85,71,1,0,44,1,0,20,42,0,0,120,18,11,59,13,87,62,139,30,15,80,38,32,38,0,10,95,28,0,46,134,99,23,70,83,0,2,45,33,1,5,18,0,0,47,25,6,41,11,116,34,0,38,118,0,9,137,7,9,61,40,60,109,78,65,90,16,69,0,4,7,0,4,8,1,0,0,12,0,0,2,3,39,9,18,90,5,0,0,0,0,4,6,47,28,29,65,60,0,0,57,0,0,16,67,7,0,79,80,84,169,62,181,106,46,5,0,1,0,1,23,31,54,7,26,1,4,66,118,71,35,151,76,2,9,65,74,64,146,97,1,6,0,27,1,27,5,49,98,83,40,0,70,117,24,2,152,119,9,57,14,18,79,77,60,33,116,127,3,2,0,9,19,0,0,96,38,0,0,28,51,42,84,113,63,0,49,0,69,37,136,146,184,46,56,19,92,83,32,0,155,55,51,144,69,0,68,104,14,0,54,70,29,116,1,84,39,104,14,0,36,81,3,0,9,67,19,0,10,124,37,0,70,61,3,39,62,47,13,113,119,59,120,142,2,76,71,22,22,81,46,8,107,147,48,112,89,43,111

Nearest PDB structures (foldseek):
  3vgj-assembly1_A  TM=9.977E-01  e=1.355E-61  Plasmodium falciparum 3D7
  7ros-assembly1_A  TM=9.997E-01  e=1.170E-58  Plasmodium falciparum 3D7
  9cll-assembly1_B  TM=9.921E-01  e=1.054E-58  Plasmodium falciparum 3D7
  7rot-assembly1_A  TM=9.909E-01  e=2.438E-58  Plasmodium falciparum 3D7
  7scq-assembly1_B  TM=9.797E-01  e=2.214E-41  Phaseolus vulgaris

Secondary structure (DSSP, 8-state):
--HHHHHHHHHHHHHHHHHHSSEEE-HHHHHHHHTSSSPPEEEEEE---SSPBTIIIIIHHHHHHHHHTTT-EEEEEE-HHHHHHTTGGGG-HHHHHHHHHHHHHHHHHTT--STTEEEEEHHHHHHHSHHHHHHHHHHHHHHSBHHHHHTTGGGGT--TTS--BTHHHHHHHHHHHHHHHTT-SEE--BGGGHHHHHHHHHHHHHHT----PEEEEBPPPPPSSTT--S--SSSTT---BTT--HHHHHHHHHHS---TT--TT-HHHHHIIIIIHHHHTSEEE---GGGT--EEE--HHHHHHHHHTTSS-HHHHHHHHHHHHHHHHHHHHHHHHH-HHHHHHHHHHTTSPP--/-HHHHHHHHHHHHHHHHHHHHHHGGG-SEEE-HHHHHHHTTSSSPEEEEEEE---SPPBHIIIIIHHHHHHHHHTTTEEEEEEE-HHHHHHTTGGGG-HHHHHHHHHHHHHHHHTSS---TTEEEEEHHHHHHHSHHHHHHHHHHHHHHSBHHHHHTTGGGGT--TTS--BTHHHHHHHHHHHHHHHTT-SEE--BGGGHHHHHHHHHHHHHTT-----EEEEBPPPPPSSTT--S--SSSTT---BTT--HHHHHHHHHTS---TT--TT-HHHHHIIIIIHHHHSSEEE---GGGT--EEESSHHHHHHHHHTTSS-HHHHHHHHHHHHHHHHHHHHHHHHH-HHHHHHHHHHHTS----